Protein 6DGM (pdb70)

B-factor: mean 24.55, std 10.19, range [11.98, 101.47]

CATH classification: 3.40.720.10

Nearest PDB structures (foldseek):
  6dgm-assembly2_B  TM=1.001E+00  e=1.026E-78  Streptococcus pyogenes MGAS5005
  4uop-assembly1_A  TM=6.486E-01  e=4.357E-14  Listeria monocytogenes EGD-e
  2w5s-assembly1_A  TM=6.477E-01  e=1.058E-13  Staphylococcus aureus
  2w5r-assembly1_A  TM=6.459E-01  e=1.697E-13  Staphylococcus aureus
  2w8d-assembly1_A  TM=6.115E-01  e=6.611E-13  Bacillus subtilis

Radius of gyration: 29.69 Å; Cα contacts (8 Å, |Δi|>4): 1576; chains: 2; bounding box: 63×50×94 Å

Secondary structure (DSSP, 8-state):
--SPPPTT-SHHHHHHHHHHHHHHHHHHHTT--B-GGGSEEEEEEETT---GGGSTTEEESS-S-HHHHHHHHHSSEEEEE-S-SS--HHHHHHHHHH---GGGS-TT---HHHHTGGG-SS---GGGGS-GGGEEEEEEEETTGGGHHHHHHHTT-SEEEEEESSSB--SS--EETTEE-HHHHHHHHHHH--TTS--EEEEE--TTSSSP----STT--EEETT--HHHHHHHHHHHHHHHHHHHHHHHHHHHHHTSSS-EEEEEEE-S--TT--GGGGTT-GGGGGEEEEEEEESS-------SEEEGGGHHHHHHHHTTB---HHHHHHHHHHHHTSTTS-TT-HHHHHHHHHHHHHHHHHTTS--GGGG-TTTT--/--SPPPTT-SHHHHHHHHHHHHHHHHHHHTT--B-GGGSEEEEEEETT---GGGSTTEEESS-S-HHHHHHHHHSEEEEEE-S-SS--HHHHHHHHHH---GGGS-TT---HHHHTGGG-SS---GGGGS-GGGEEEEEEEETTGGGHHHHHHHTT-SEEEEEESSSB--SS--EETTEE-HHHHHHHHHHH--TTS--EEEEE--TTSSSP----STT--EEETT--HHHHHHHHHHHHHHHHHHHHHHHHHHHHHTSSS-EEEEEEE-S--TT--GGGGTT-GGGGGEEEEEEEESS-------SEEEGGGHHHHHHHHTTB---HHHHHHHHHHHHSSTTS-SS-HHHHHHHHHHHHHHHHHTTS--GGGG-TTTTS--

Sequence (763 aa):
GAMEKPTNYSQETIASIAQKYQKLAEDINKDRKNNIADQTVIYLLSESLSDPDRVSNVTVSHDVLPNIKAIKNSTTAGLMQSDSYGGGTANMEFQTLTSLPFYNFSSSVSVLYSEVFPKMAKPHTISEFYQGKNRIAMHPASANNFNRKTVYSNLGFSKFLALSGSKDKFKNIENVGLLTSDKTVYNNILSLINPSESQFFSVITMQNHIPWSSDYPEEIVAEGKNFTEEENHNLTSYARLLSFTDKETRAFLEKLTQINKPITVVFYGDHLPGLYPDSAFNKHIENKYLTDYFIWSNGTNEKKNHPLINSSDFTAALFEHTDSKVSPYYALLTEVLNKASVDKSPDSPEVKAIQNDLKNIQYDVTIGKGYLLKHKTFFKIGAMEKPTNYSQETIASIAQKYQKLAEDINKDRKNNIADQTVIYLLSESLSDPDRVSNVTVSHDVLPNIKAIKNSTTAGLMQSDSYGGGTANMEFQTLTSLPFYNFSSSVSVLYSEVFPKMAKPHTISEFYQGKNRIAMHPASANNFNRKTVYSNLGFSKFLALSGSKDKFKNIENVGLLTSDKTVYNNILSLINPSESQFFSVITMQNHIPWSSDYPEEIVAEGKNFTEEENHNLTSYARLLSFTDKETRAFLEKLTQINKPITVVFYGDHLPGLYPDSAFNKHIENKYLTDYFIWSNGTNEKKNHPLINSSDFTAALFEHTDSKVSPYYALLTEVLNKASVDKSPDSPEVKAIQNDLKNIQYDVTIGKGYLLKHKTFFKIS

Foldseek 3Di:
DWFDAPPPFDLVLLVVLLVVLQVLLVVLLVQFDDALQQAAEEEAAEAQFFFCVLQAQKDKLDRLQVLVVVQVVQFAKAKAFAPDFQDDQQQLLVLLFQLADSVRTDPPDDACLVPWLVQFPDGHGPQVSFPQAQEEEEEAAACPVSHNVVNNVVVSHPYHAYVDPGPHHQPPFDADFPGTAVLSVLVSVVVPDDQVGHHYYYYHYDRLRPDFDDCPPVSIFMDGVVDDPQLRVSVSSSSRSSNRVNVSVSVSLVSQLVRPGKYKYKYKHNFHNPRDDCVSRPVVSSSNGIRIIGIDISPRWDHDDQNYFYSSLVVLVNCVGNSHRAASQSSLSVCCSVPAGDVDDVPDPSNVVSVSSSSSVVCLRTVRDVSCVVVPRRHPD/DFFDAPPPFDLVLLVVLLVVLQVLLVVLLVQFDAALQQAAEEEAAEEQFFFCVLLPQKDKLDGLQVLVVVQLVQFAKAKAFAPDAQDDSQVLLVLLFQLADSVRTDPVDDACLVPWQVQFPQRHGPQVSFDQAQEEEEEAAACPVSHNVVVNVVVSHNYYAYVDHGPHHQPPFDADFPGTAVLSVLVSVVVPDDQVGHHYYYYHYDRLRPPFDDCPPVSIFMDGVPDDPQLRVSVSRSSRSSSRVSVSVSVSLVVQLVRPGKYKYKYKHNFHNPRDDCCSNVPVSSSRGIRIIGIDISPRWDHDPQNYFYSSLVVLVNCVGNSHRAASVSSLSVCCSVPAGDVDDPDDPSNVVSVSSSSSVSCLRTVRDVSCVVVVRRHPGD

Structure (mmCIF, N/CA/C/O backbone):
data_6DGM
#
_entry.id   6DGM
#
_cell.length_a   74.650
_cell.length_b   82.970
_cell.length_c   130.360
_cell.angle_alpha   90.000
_cell.angle_beta   90.000
_cell.angle_gamma   90.000
#
_symmetry.space_group_name_H-M   'P 21 21 21'
#
loop_
_entity.id
_entity.type
_entity.pdbx_description
1 polymer 'Phosphoglycerol transferase GacH'
2 non-polymer 'MANGANESE (II) ION'
3 non-polymer SN-GLYCEROL-1-PHOSPHATE
4 non-polymer 'CALCIUM ION'
5 water water
#
loop_
_atom_site.group_PDB
_atom_site.id
_atom_site.type_symbol
_atom_site.label_atom_id
_atom_site.label_alt_id
_atom_site.label_comp_id
_atom_site.label_asym_id
_atom_site.label_entity_id
_atom_site.label_seq_id
_atom_site.pdbx_PDB_ins_code
_atom_site.Cartn_x
_atom_site.Cartn_y
_atom_site.Cartn_z
_atom_site.occupancy
_atom_site.B_iso_or_equiv
_atom_site.auth_seq_id
_atom_site.auth_comp_id
_atom_site.auth_asym_id
_atom_site.auth_atom_id
_atom_site.pdbx_PDB_model_num
ATOM 1 N N . GLY A 1 1 ? -44.843 -13.667 31.263 1.00 31.38 442 GLY A N 1
ATOM 2 C CA . GLY A 1 1 ? -44.129 -13.247 32.460 1.00 29.64 442 GLY A CA 1
ATOM 3 C C . GLY A 1 1 ? -42.907 -14.098 32.756 1.00 26.68 442 GLY A C 1
ATOM 4 O O . GLY A 1 1 ? -42.691 -15.122 32.090 1.00 25.75 442 GLY A O 1
ATOM 7 N N . ALA A 1 2 ? -42.103 -13.685 33.747 1.00 24.21 443 ALA A N 1
ATOM 8 C CA . ALA A 1 2 ? -40.824 -14.349 33.992 1.00 22.89 443 ALA A CA 1
ATOM 9 C C . ALA A 1 2 ? -40.974 -15.675 34.726 1.00 21.54 443 ALA A C 1
ATOM 10 O O . ALA A 1 2 ? -40.055 -16.504 34.683 1.00 20.73 443 ALA A O 1
ATOM 17 N N . MET A 1 3 ? -42.103 -15.893 35.396 1.00 21.35 444 MET A N 1
ATOM 18 C CA . MET A 1 3 ? -42.297 -17.127 36.134 1.00 19.95 444 MET A CA 1
ATOM 19 C C . MET A 1 3 ? -43.785 -17.346 36.345 1.00 20.38 444 MET A C 1
ATOM 20 O O . MET A 1 3 ? -44.524 -16.390 36.576 1.00 21.72 444 MET A O 1
ATOM 34 N N . GLU A 1 4 ? -44.210 -18.601 36.233 1.00 20.56 445 GLU A N 1
ATOM 35 C CA . GLU A 1 4 ? -45.580 -18.971 36.558 1.00 23.51 445 GLU A CA 1
ATOM 36 C C . GLU A 1 4 ? -45.814 -18.874 38.058 1.00 22.65 445 GLU A C 1
ATOM 37 O O . GLU A 1 4 ? -44.980 -19.301 38.861 1.00 22.83 445 GLU A O 1
ATOM 49 N N . LYS A 1 5 ? -46.961 -18.311 38.433 1.00 21.71 446 LYS A N 1
ATOM 50 C CA . LYS A 1 5 ? -47.332 -18.220 39.844 1.00 21.95 446 LYS A CA 1
ATOM 51 C C . LYS A 1 5 ? -47.774 -19.598 40.316 1.00 22.60 446 LYS A C 1
ATOM 52 O O . LYS A 1 5 ? -48.698 -20.167 39.725 1.00 23.69 446 LYS A O 1
ATOM 71 N N . PRO A 1 6 ? -47.170 -20.166 41.363 1.00 23.31 447 PRO A N 1
ATOM 72 C CA . PRO A 1 6 ? -47.674 -21.439 41.887 1.00 23.57 447 PRO A CA 1
ATOM 73 C C . PRO A 1 6 ? -49.144 -21.320 42.275 1.00 24.07 447 PRO A C 1
ATOM 74 O O . PRO A 1 6 ? -49.597 -20.289 42.784 1.00 25.43 447 PRO A O 1
ATOM 85 N N . THR A 1 7 ? -49.895 -22.393 42.032 1.00 23.39 448 THR A N 1
ATOM 86 C CA . THR A 1 7 ? -51.328 -22.337 42.271 1.00 28.37 448 THR A CA 1
ATOM 87 C C . THR A 1 7 ? -51.654 -22.109 43.743 1.00 28.26 448 THR A C 1
ATOM 88 O O . THR A 1 7 ? -52.711 -21.559 44.057 1.00 30.74 448 THR A O 1
ATOM 99 N N . ASN A 1 8 ? -50.760 -22.496 44.653 1.00 27.50 449 ASN A N 1
ATOM 100 C CA . ASN A 1 8 ? -50.988 -22.320 46.082 1.00 28.49 449 ASN A CA 1
ATOM 101 C C . ASN A 1 8 ? -50.225 -21.133 46.668 1.00 27.06 449 ASN A C 1
ATOM 102 O O . ASN A 1 8 ? -50.133 -21.011 47.895 1.00 27.57 449 ASN A O 1
ATOM 113 N N . TYR A 1 9 ? -49.699 -20.247 45.826 1.00 26.26 450 TYR A N 1
ATOM 114 C CA . TYR A 1 9 ? -49.008 -19.067 46.326 1.00 24.91 450 TYR A CA 1
ATOM 115 C C . TYR A 1 9 ? -49.962 -18.158 47.085 1.00 25.76 450 TYR A C 1
ATOM 116 O O . TYR A 1 9 ? -51.045 -17.815 46.603 1.00 26.34 450 TYR A O 1
ATOM 134 N N . SER A 1 10 ? -49.528 -17.742 48.274 1.00 25.78 451 SER A N 1
ATOM 135 C CA . SER A 1 10 ? -50.328 -16.939 49.178 1.00 28.09 451 SER A CA 1
ATOM 136 C C . SER A 1 10 ? -49.458 -16.622 50.379 1.00 27.20 451 SER A C 1
ATOM 137 O O . SER A 1 10 ? -48.420 -17.261 50.606 1.00 26.03 451 SER A O 1
ATOM 145 N N . GLN A 1 11 ? -49.902 -15.627 51.152 1.00 28.32 452 GLN A N 1
ATOM 146 C CA . GLN A 1 11 ? -49.224 -15.289 52.399 1.00 29.09 452 GLN A CA 1
ATOM 147 C C . GLN A 1 11 ? -49.167 -16.493 53.334 1.00 29.52 452 GLN A C 1
ATOM 148 O O . GLN A 1 11 ? -48.133 -16.748 53.965 1.00 30.09 452 GLN A O 1
ATOM 162 N N . GLU A 1 12 ? -50.267 -17.255 53.428 1.00 28.80 453 GLU A N 1
ATOM 163 C CA . GLU A 1 12 ? -50.303 -18.397 54.338 1.00 30.67 453 GLU A CA 1
ATOM 164 C C . GLU A 1 12 ? -49.354 -19.499 53.884 1.00 28.89 453 GLU A C 1
ATOM 165 O O . GLU A 1 12 ? -48.679 -20.130 54.708 1.00 29.73 453 GLU A O 1
ATOM 177 N N . THR A 1 13 ? -49.276 -19.749 52.580 1.00 27.00 454 THR A N 1
ATOM 178 C CA . THR A 1 13 ? -48.332 -20.752 52.100 1.00 26.63 454 THR A CA 1
ATOM 179 C C . THR A 1 13 ? -46.890 -20.350 52.390 1.00 25.79 454 THR A C 1
ATOM 180 O O . THR A 1 13 ? -46.082 -21.182 52.818 1.00 26.64 454 THR A O 1
ATOM 191 N N . ILE A 1 14 ? -46.542 -19.089 52.149 1.00 25.13 455 ILE A N 1
ATOM 192 C CA . ILE A 1 14 ? -45.185 -18.630 52.449 1.00 23.80 455 ILE A CA 1
ATOM 193 C C . ILE A 1 14 ? -44.901 -18.760 53.943 1.00 25.04 455 ILE A C 1
ATOM 194 O O . ILE A 1 14 ? -43.809 -19.175 54.344 1.00 25.50 455 ILE A O 1
ATOM 210 N N . ALA A 1 15 ? -45.884 -18.437 54.791 1.00 26.17 456 ALA A N 1
ATOM 211 C CA . ALA A 1 15 ? -45.688 -18.598 56.231 1.00 28.38 456 ALA A CA 1
ATOM 212 C C . ALA A 1 15 ? -45.417 -20.058 56.589 1.00 28.84 456 ALA A C 1
ATOM 213 O O . ALA A 1 15 ? -44.539 -20.351 57.412 1.00 28.78 456 ALA A O 1
ATOM 220 N N . SER A 1 16 ? -46.159 -20.992 55.981 1.00 29.82 457 SER A N 1
ATOM 221 C CA . SER A 1 16 ? -45.956 -22.407 56.281 1.00 30.14 457 SER A CA 1
ATOM 222 C C . SER A 1 16 ? -44.563 -22.858 55.866 1.00 28.08 457 SER A C 1
ATOM 223 O O . SER A 1 16 ? -43.904 -23.625 56.584 1.00 28.85 457 SER A O 1
ATOM 231 N N . ILE A 1 17 ? -44.104 -22.397 54.701 1.00 25.66 458 ILE A N 1
ATOM 232 C CA . ILE A 1 17 ? -42.775 -22.757 54.219 1.00 24.97 458 ILE A CA 1
ATOM 233 C C . ILE A 1 17 ? -41.718 -22.185 55.142 1.00 25.59 458 ILE A C 1
ATOM 234 O O . ILE A 1 17 ? -40.758 -22.872 55.514 1.00 26.45 458 ILE A O 1
ATOM 250 N N . ALA A 1 18 ? -41.885 -20.925 55.543 1.00 26.57 459 ALA A N 1
ATOM 251 C CA . ALA A 1 18 ? -40.893 -20.292 56.402 1.00 27.06 459 ALA A CA 1
ATOM 252 C C . ALA A 1 18 ? -40.783 -21.014 57.740 1.00 28.12 459 ALA A C 1
ATOM 253 O O . ALA A 1 18 ? -39.675 -21.227 58.244 1.00 29.35 459 ALA A O 1
ATOM 260 N N . GLN A 1 19 ? -41.917 -21.400 58.336 1.00 27.72 460 GLN A N 1
ATOM 261 C CA . GLN A 1 19 ? -41.861 -22.097 59.620 1.00 30.84 460 GLN A CA 1
ATOM 262 C C . GLN A 1 19 ? -41.253 -23.486 59.451 1.00 30.19 460 GLN A C 1
ATOM 263 O O . GLN A 1 19 ? -40.458 -23.932 60.282 1.00 31.51 460 GLN A O 1
ATOM 277 N N . LYS A 1 20 ? -41.598 -24.172 58.363 1.00 29.50 461 LYS A N 1
ATOM 278 C CA . LYS A 1 20 ? -41.062 -25.507 58.110 1.00 31.36 461 LYS A CA 1
ATOM 279 C C . LYS A 1 20 ? -39.539 -25.490 57.995 1.00 27.88 461 LYS A C 1
ATOM 280 O O . LYS A 1 20 ? -38.848 -26.325 58.591 1.00 28.73 461 LYS A O 1
ATOM 299 N N . TYR A 1 21 ? -38.988 -24.546 57.239 1.00 25.67 462 TYR A N 1
ATOM 300 C CA . TYR A 1 21 ? -37.533 -24.527 57.042 1.00 25.95 462 TYR A CA 1
ATOM 301 C C . TYR A 1 21 ? -36.801 -23.844 58.184 1.00 26.86 462 TYR A C 1
ATOM 302 O O . TYR A 1 21 ? -35.598 -24.080 58.358 1.00 27.88 462 TYR A O 1
ATOM 320 N N . GLN A 1 22 ? -37.499 -23.062 59.008 1.00 27.67 463 GLN A N 1
ATOM 321 C CA . GLN A 1 22 ? -36.891 -22.588 60.242 1.00 28.64 463 GLN A CA 1
ATOM 322 C C . GLN A 1 22 ? -36.542 -23.771 61.137 1.00 30.07 463 GLN A C 1
ATOM 323 O O . GLN A 1 22 ? -35.436 -23.855 61.685 1.00 31.24 463 GLN A O 1
ATOM 337 N N . LYS A 1 23 ? -37.480 -24.712 61.285 1.00 30.95 464 LYS A N 1
ATOM 338 C CA . LYS A 1 23 ? -37.216 -25.865 62.133 1.00 32.68 464 LYS A CA 1
ATOM 339 C C . LYS A 1 23 ? -36.165 -26.777 61.506 1.00 30.43 464 LYS A C 1
ATOM 340 O O . LYS A 1 23 ? -35.305 -27.318 62.214 1.00 31.97 464 LYS A O 1
ATOM 359 N N . LEU A 1 24 ? -36.217 -26.962 60.182 1.00 28.89 465 LEU A N 1
ATOM 360 C CA . LEU A 1 24 ? -35.237 -27.838 59.549 1.00 28.25 465 LEU A CA 1
ATOM 361 C C . LEU A 1 24 ? -33.832 -27.254 59.673 1.00 28.46 465 LEU A C 1
ATOM 362 O O . LEU A 1 24 ? -32.874 -27.985 59.937 1.00 30.16 465 LEU A O 1
ATOM 378 N N . ALA A 1 25 ? -33.698 -25.936 59.531 1.00 26.66 466 ALA A N 1
ATOM 379 C CA . ALA A 1 25 ? -32.398 -25.305 59.728 1.00 26.52 466 ALA A CA 1
ATOM 380 C C . ALA A 1 25 ? -31.862 -25.562 61.133 1.00 28.75 466 ALA A C 1
ATOM 381 O O . ALA A 1 25 ? -30.670 -25.847 61.315 1.00 29.39 466 ALA A O 1
ATOM 388 N N . GLU A 1 26 ? -32.726 -25.453 62.146 1.00 28.84 467 GLU A N 1
ATOM 389 C CA . GLU A 1 26 ? -32.310 -25.770 63.507 1.00 32.54 467 GLU A CA 1
ATOM 390 C C . GLU A 1 26 ? -31.867 -27.223 63.615 1.00 31.87 467 GLU A C 1
ATOM 391 O O . GLU A 1 26 ? -30.846 -27.520 64.240 1.00 32.75 467 GLU A O 1
ATOM 403 N N . ASP A 1 27 ? -32.607 -28.144 62.997 1.00 31.82 468 ASP A N 1
ATOM 404 C CA . ASP A 1 27 ? -32.225 -29.550 63.058 1.00 33.04 468 ASP A CA 1
ATOM 405 C C . ASP A 1 27 ? -30.884 -29.779 62.370 1.00 30.58 468 ASP A C 1
ATOM 406 O O . ASP A 1 27 ? -30.002 -30.460 62.907 1.00 31.76 468 ASP A O 1
ATOM 415 N N . ILE A 1 28 ? -30.702 -29.199 61.181 1.00 28.71 469 ILE A N 1
ATOM 416 C CA . ILE A 1 28 ? -29.443 -29.369 60.460 1.00 28.84 469 ILE A CA 1
ATOM 417 C C . ILE A 1 28 ? -28.285 -28.785 61.255 1.00 29.17 469 ILE A C 1
ATOM 418 O O . ILE A 1 28 ? -27.206 -29.382 61.342 1.00 29.68 469 ILE A O 1
ATOM 434 N N . ASN A 1 29 ? -28.473 -27.590 61.814 1.00 29.49 470 ASN A N 1
ATOM 435 C CA . ASN A 1 29 ? -27.363 -26.887 62.450 1.00 30.82 470 ASN A CA 1
ATOM 436 C C . ASN A 1 29 ? -26.865 -27.572 63.713 1.00 34.38 470 ASN A C 1
ATOM 437 O O . ASN A 1 29 ? -25.733 -27.309 64.126 1.00 36.55 470 ASN A O 1
ATOM 448 N N . LYS A 1 30 ? -27.657 -28.462 64.319 1.00 36.20 471 LYS A N 1
ATOM 449 C CA . LYS A 1 30 ? -27.150 -29.256 65.430 1.00 37.60 471 LYS A CA 1
ATOM 450 C C . LYS A 1 30 ? -25.927 -30.075 65.042 1.00 36.71 471 LYS A C 1
ATOM 451 O O . LYS A 1 30 ? -25.123 -30.416 65.920 1.00 38.74 471 LYS A O 1
ATOM 470 N N . ASP A 1 31 ? -25.763 -30.385 63.749 1.00 35.06 472 ASP A N 1
ATOM 471 C CA . ASP A 1 31 ? -24.641 -31.187 63.272 1.00 36.29 472 ASP A CA 1
ATOM 472 C C . ASP A 1 31 ? -23.754 -30.430 62.288 1.00 37.46 472 ASP A C 1
ATOM 473 O O . ASP A 1 31 ? -23.008 -31.054 61.531 1.00 39.28 472 ASP A O 1
ATOM 482 N N . ARG A 1 32 ? -23.827 -29.105 62.269 1.00 35.93 473 ARG A N 1
ATOM 483 C CA . ARG A 1 32 ? -22.946 -28.282 61.448 1.00 32.59 473 ARG A CA 1
ATOM 484 C C . ARG A 1 32 ? -22.080 -27.468 62.401 1.00 33.06 473 ARG A C 1
ATOM 485 O O . ARG A 1 32 ? -22.607 -26.665 63.177 1.00 34.18 473 ARG A O 1
ATOM 506 N N . LYS A 1 33 ? -20.761 -27.671 62.343 1.00 34.80 474 LYS A N 1
ATOM 507 C CA . LYS A 1 33 ? -19.872 -27.044 63.317 1.00 38.23 474 LYS A CA 1
ATOM 508 C C . LYS A 1 33 ? -19.393 -25.653 62.910 1.00 34.26 474 LYS A C 1
ATOM 509 O O . LYS A 1 33 ? -19.028 -24.854 63.781 1.00 35.03 474 LYS A O 1
ATOM 528 N N . ASN A 1 34 ? -19.365 -25.349 61.620 1.00 28.64 475 ASN A N 1
ATOM 529 C CA . ASN A 1 34 ? -18.629 -24.203 61.103 1.00 27.98 475 ASN A CA 1
ATOM 530 C C . ASN A 1 34 ? -19.570 -23.084 60.676 1.00 28.21 475 ASN A C 1
ATOM 531 O O . ASN A 1 34 ? -20.787 -23.263 60.568 1.00 29.28 475 ASN A O 1
ATOM 542 N N . ASN A 1 35 ? -18.971 -21.916 60.446 1.00 28.23 476 ASN A N 1
ATOM 543 C CA . ASN A 1 35 ? -19.664 -20.726 59.974 1.00 26.66 476 ASN A CA 1
ATOM 544 C C . ASN A 1 35 ? -19.166 -20.390 58.579 1.00 23.52 476 ASN A C 1
ATOM 545 O O . ASN A 1 35 ? -17.955 -20.310 58.353 1.00 22.46 476 ASN A O 1
ATOM 556 N N . ILE A 1 36 ? -20.097 -20.158 57.651 1.00 22.86 477 ILE A N 1
ATOM 557 C CA . ILE A 1 36 ? -19.715 -19.877 56.269 1.00 23.59 477 ILE A CA 1
ATOM 558 C C . ILE A 1 36 ? -18.825 -18.639 56.195 1.00 24.88 477 ILE A C 1
ATOM 559 O O . ILE A 1 36 ? -17.860 -18.599 55.423 1.00 24.53 477 ILE A O 1
ATOM 575 N N . ALA A 1 37 ? -19.104 -17.636 57.033 1.00 27.79 478 ALA A N 1
ATOM 576 C CA . ALA A 1 37 ? -18.351 -16.389 57.036 1.00 31.19 478 ALA A CA 1
ATOM 577 C C . ALA A 1 37 ? -16.935 -16.542 57.581 1.00 29.05 478 ALA A C 1
ATOM 578 O O . ALA A 1 37 ? -16.167 -15.576 57.525 1.00 28.37 478 ALA A O 1
ATOM 585 N N . ASP A 1 38 ? -16.570 -17.717 58.093 1.00 26.12 479 ASP A N 1
ATOM 586 C CA . ASP A 1 38 ? -15.193 -18.008 58.474 1.00 25.44 479 ASP A CA 1
ATOM 587 C C . ASP A 1 38 ? -14.378 -18.589 57.324 1.00 25.63 479 ASP A C 1
ATOM 588 O O . ASP A 1 38 ? -13.181 -18.825 57.484 1.00 28.45 479 ASP A O 1
ATOM 597 N N . GLN A 1 39 ? -15.002 -18.845 56.184 1.00 24.18 480 GLN A N 1
ATOM 598 C CA . GLN A 1 39 ? -14.347 -19.429 55.031 1.00 25.81 480 GLN A CA 1
ATOM 599 C C . GLN A 1 39 ? -14.231 -18.362 53.949 1.00 22.55 480 GLN A C 1
ATOM 600 O O . GLN A 1 39 ? -15.189 -17.623 53.686 1.00 22.88 480 GLN A O 1
ATOM 614 N N . THR A 1 40 ? -13.086 -18.315 53.284 1.00 20.28 481 THR A N 1
ATOM 615 C CA . THR A 1 40 ? -12.985 -17.614 52.009 1.00 17.90 481 THR A CA 1
ATOM 616 C C . THR A 1 40 ? -13.419 -18.571 50.909 1.00 17.55 481 THR A C 1
ATOM 617 O O . THR A 1 40 ? -13.033 -19.741 50.897 1.00 18.60 481 THR A O 1
ATOM 628 N N . VAL A 1 41 ? -14.275 -18.087 50.031 1.00 15.58 482 VAL A N 1
ATOM 629 C CA . VAL A 1 41 ? -14.958 -18.918 49.051 1.00 16.03 482 VAL A CA 1
ATOM 630 C C . VAL A 1 41 ? -14.733 -18.319 47.673 1.00 15.98 482 VAL A C 1
ATOM 631 O O . VAL A 1 41 ? -14.878 -17.101 47.488 1.00 15.65 482 VAL A O 1
ATOM 644 N N . ILE A 1 42 ? -14.357 -19.173 46.724 1.00 16.19 483 ILE A N 1
ATOM 645 C CA . ILE A 1 42 ? -14.095 -18.789 45.341 1.00 15.21 483 ILE A CA 1
ATOM 646 C C . ILE A 1 42 ? -15.030 -19.593 44.446 1.00 15.28 483 ILE A C 1
ATOM 647 O O . ILE A 1 42 ? -14.951 -20.825 44.422 1.00 15.85 483 ILE A O 1
ATOM 663 N N . TYR A 1 43 ? -15.919 -18.912 43.733 1.00 14.76 484 TYR A N 1
ATOM 664 C CA . TYR A 1 43 ? -16.749 -19.545 42.713 1.00 14.61 484 TYR A CA 1
ATOM 665 C C . TYR A 1 43 ? -16.037 -19.334 41.387 1.00 14.83 484 TYR A C 1
ATOM 666 O O . TYR A 1 43 ? -15.855 -18.193 40.959 1.00 15.29 484 TYR A O 1
ATOM 684 N N . LEU A 1 44 ? -15.596 -20.420 40.770 1.00 14.61 485 LEU A N 1
ATOM 685 C CA . LEU A 1 44 ? -14.700 -20.374 39.611 1.00 15.05 485 LEU A CA 1
ATOM 686 C C . LEU A 1 44 ? -15.447 -21.010 38.447 1.00 14.45 485 LEU A C 1
ATOM 687 O O . LEU A 1 44 ? -15.496 -22.237 38.322 1.00 14.66 485 LEU A O 1
ATOM 703 N N . LEU A 1 45 ? -16.072 -20.172 37.625 1.00 13.71 486 LEU A N 1
ATOM 704 C CA . LEU A 1 45 ? -16.718 -20.602 36.390 1.00 13.77 486 LEU A CA 1
ATOM 705 C C . LEU A 1 45 ? -15.618 -20.722 35.348 1.00 12.92 486 LEU A C 1
ATOM 706 O O . LEU A 1 45 ? -15.030 -19.718 34.943 1.00 13.09 486 LEU A O 1
ATOM 722 N N . SER A 1 46 ? -15.329 -21.949 34.939 1.00 12.49 487 SER A N 1
ATOM 723 C CA . SER A 1 46 ? -14.264 -22.257 33.988 1.00 13.96 487 SER A CA 1
ATOM 724 C C . SER A 1 46 ? -14.926 -22.387 32.615 1.00 13.98 487 SER A C 1
ATOM 725 O O . SER A 1 46 ? -15.547 -23.409 32.299 1.00 14.31 487 SER A O 1
ATOM 733 N N . GLU A 1 47 ? -14.826 -21.326 31.823 1.00 14.30 488 GLU A N 1
ATOM 734 C CA . GLU A 1 47 ? -15.556 -21.202 30.572 1.00 14.28 488 GLU A CA 1
ATOM 735 C C . GLU A 1 47 ? -15.376 -22.421 29.689 1.00 13.94 488 GLU A C 1
ATOM 736 O O . GLU A 1 47 ? -14.259 -22.802 29.349 1.00 14.23 488 GLU A O 1
ATOM 748 N N . SER A 1 48 ? -16.493 -23.014 29.314 1.00 13.93 489 SER A N 1
ATOM 749 C CA . SER A 1 48 ? -16.562 -24.100 28.347 1.00 15.38 489 SER A CA 1
ATOM 750 C C . SER A 1 48 ? -15.809 -25.354 28.768 1.00 16.35 489 SER A C 1
ATOM 751 O O . SER A 1 48 ? -15.528 -26.202 27.919 1.00 17.42 489 SER A O 1
ATOM 759 N N . LEU A 1 49 ? -15.501 -25.539 30.047 1.00 15.36 490 LEU A N 1
ATOM 760 C CA . LEU A 1 49 ? -14.724 -26.702 30.459 1.00 16.46 490 LEU A CA 1
ATOM 761 C C . LEU A 1 49 ? -15.587 -27.953 30.634 1.00 16.40 490 LEU A C 1
ATOM 762 O O . LEU A 1 49 ? -16.495 -27.999 31.467 1.00 16.95 490 LEU A O 1
ATOM 778 N N . SER A 1 50 ? -15.240 -29.008 29.908 1.00 16.25 491 SER A N 1
ATOM 779 C CA . SER A 1 50 ? -15.958 -30.265 30.045 1.00 16.38 491 SER A CA 1
ATOM 780 C C . SER A 1 50 ? -15.121 -31.366 29.409 1.00 16.22 491 SER A C 1
ATOM 781 O O . SER A 1 50 ? -14.645 -31.221 28.275 1.00 16.61 491 SER A O 1
ATOM 789 N N . ASP A 1 51 ? -14.961 -32.466 30.131 1.00 17.27 492 ASP A N 1
ATOM 790 C CA . ASP A 1 51 ? -14.073 -33.531 29.706 1.00 19.27 492 ASP A CA 1
ATOM 791 C C . ASP A 1 51 ? -14.543 -34.104 28.383 1.00 20.19 492 ASP A C 1
ATOM 792 O O . ASP A 1 51 ? -15.635 -34.670 28.322 1.00 21.45 492 ASP A O 1
ATOM 801 N N . PRO A 1 52 ? -13.755 -34.002 27.312 1.00 21.41 493 PRO A N 1
ATOM 802 C CA . PRO A 1 52 ? -14.191 -34.597 26.038 1.00 22.91 493 PRO A CA 1
ATOM 803 C C . PRO A 1 52 ? -14.332 -36.111 26.077 1.00 23.99 493 PRO A C 1
ATOM 804 O O . PRO A 1 52 ? -15.013 -36.683 25.213 1.00 24.31 493 PRO A O 1
ATOM 815 N N . ASP A 1 53 ? -13.728 -36.778 27.063 1.00 25.57 494 ASP A N 1
ATOM 816 C CA . ASP A 1 53 ? -13.829 -38.226 27.168 1.00 30.56 494 ASP A CA 1
ATOM 817 C C . ASP A 1 53 ? -15.260 -38.700 27.386 1.00 27.71 494 ASP A C 1
ATOM 818 O O . ASP A 1 53 ? -15.555 -39.871 27.122 1.00 28.68 494 ASP A O 1
ATOM 827 N N . ARG A 1 54 ? -16.160 -37.830 27.852 1.00 26.51 495 ARG A N 1
ATOM 828 C CA . ARG A 1 54 ? -17.551 -38.221 28.032 1.00 27.05 495 ARG A CA 1
ATOM 829 C C . ARG A 1 54 ? -18.355 -38.154 26.740 1.00 26.65 495 ARG A C 1
ATOM 830 O O . ARG A 1 54 ? -19.500 -38.617 26.709 1.00 26.51 495 ARG A O 1
ATOM 851 N N . VAL A 1 55 ? -17.814 -37.544 25.694 1.00 25.53 496 VAL A N 1
ATOM 852 C CA . VAL A 1 55 ? -18.493 -37.496 24.405 1.00 24.32 496 VAL A CA 1
ATOM 853 C C . VAL A 1 55 ? -18.212 -38.801 23.676 1.00 23.77 496 VAL A C 1
ATOM 854 O O . VAL A 1 55 ? -17.064 -39.087 23.316 1.00 24.16 496 VAL A O 1
ATOM 867 N N . SER A 1 56 ? -19.274 -39.583 23.436 1.00 24.40 497 SER A N 1
ATOM 868 C CA . SER A 1 56 ? -19.131 -40.994 23.087 1.00 27.19 497 SER A CA 1
ATOM 869 C C . SER A 1 56 ? -18.236 -41.208 21.871 1.00 27.20 497 SER A C 1
ATOM 870 O O . SER A 1 56 ? -17.398 -42.120 21.856 1.00 28.43 497 SER A O 1
ATOM 878 N N . ASN A 1 57 ? -18.437 -40.430 20.813 1.00 26.58 498 ASN A N 1
ATOM 879 C CA . ASN A 1 57 ? -17.780 -40.726 19.546 1.00 30.10 498 ASN A CA 1
ATOM 880 C C . ASN A 1 57 ? -16.461 -39.994 19.364 1.00 29.17 498 ASN A C 1
ATOM 881 O O . ASN A 1 57 ? -15.935 -39.964 18.245 1.00 31.23 498 ASN A O 1
ATOM 892 N N . VAL A 1 58 ? -15.903 -39.453 20.433 1.00 23.92 499 VAL A N 1
ATOM 893 C CA . VAL A 1 58 ? -14.662 -38.679 20.397 1.00 24.99 499 VAL A CA 1
ATOM 894 C C . VAL A 1 58 ? -13.519 -39.546 20.891 1.00 24.51 499 VAL A C 1
ATOM 895 O O . VAL A 1 58 ? -13.683 -40.339 21.830 1.00 24.14 499 VAL A O 1
ATOM 908 N N . THR A 1 59 ? -12.348 -39.373 20.283 1.00 25.92 500 THR A N 1
ATOM 909 C CA . THR A 1 59 ? -11.114 -39.986 20.750 1.00 29.71 500 THR A CA 1
ATOM 910 C C . THR A 1 59 ? -10.064 -38.890 20.882 1.00 27.12 500 THR A C 1
ATOM 911 O O . THR A 1 59 ? -9.894 -38.081 19.965 1.00 27.31 500 THR A O 1
ATOM 922 N N . VAL A 1 60 ? -9.377 -38.859 22.019 1.00 26.35 501 VAL A N 1
ATOM 923 C CA . VAL A 1 60 ? -8.291 -37.917 22.272 1.00 25.75 501 VAL A CA 1
ATOM 924 C C . VAL A 1 60 ? -7.031 -38.732 22.511 1.00 25.29 501 VAL A C 1
ATOM 925 O O . VAL A 1 60 ? -7.080 -39.772 23.176 1.00 27.44 501 VAL A O 1
ATOM 938 N N . SER A 1 61 ? -5.908 -38.278 21.946 1.00 24.43 502 SER A N 1
ATOM 939 C CA . SER A 1 61 ? -4.672 -39.050 22.021 1.00 26.34 502 SER A CA 1
ATOM 940 C C . SER A 1 61 ? -4.125 -39.127 23.442 1.00 28.53 502 SER A C 1
ATOM 941 O O . SER A 1 61 ? -3.392 -40.067 23.772 1.00 29.39 502 SER A O 1
ATOM 949 N N . HIS A 1 62 ? -4.444 -38.140 24.277 1.00 29.30 503 HIS A N 1
ATOM 950 C CA . HIS A 1 62 ? -3.963 -38.085 25.643 1.00 30.35 503 HIS A CA 1
ATOM 951 C C . HIS A 1 62 ? -5.087 -37.588 26.535 1.00 29.01 503 HIS A C 1
ATOM 952 O O . HIS A 1 62 ? -5.994 -36.887 26.090 1.00 27.00 503 HIS A O 1
ATOM 966 N N . ASP A 1 63 ? -5.012 -37.950 27.807 1.00 29.51 504 ASP A N 1
ATOM 967 C CA . ASP A 1 63 ? -5.894 -37.362 28.803 1.00 27.67 504 ASP A CA 1
ATOM 968 C C . ASP A 1 63 ? -5.498 -35.904 28.974 1.00 25.66 504 ASP A C 1
ATOM 969 O O . ASP A 1 63 ? -4.329 -35.604 29.247 1.00 26.95 504 ASP A O 1
ATOM 978 N N . VAL A 1 64 ? -6.455 -34.990 28.787 1.00 23.21 505 VAL A N 1
ATOM 979 C CA . VAL A 1 64 ? -6.162 -33.561 28.886 1.00 23.63 505 VAL A CA 1
ATOM 980 C C . VAL A 1 64 ? -6.672 -32.951 30.179 1.00 22.03 505 VAL A C 1
ATOM 981 O O . VAL A 1 64 ? -6.463 -31.756 30.413 1.00 22.26 505 VAL A O 1
ATOM 994 N N . LEU A 1 65 ? -7.338 -33.734 31.021 1.00 20.65 506 LEU A N 1
ATOM 995 C CA . LEU A 1 65 ? -7.744 -33.265 32.340 1.00 19.20 506 LEU A CA 1
ATOM 996 C C . LEU A 1 65 ? -7.229 -34.200 33.431 1.00 19.47 506 LEU A C 1
ATOM 997 O O . LEU A 1 65 ? -7.969 -34.508 34.372 1.00 20.62 506 LEU A O 1
ATOM 1013 N N . PRO A 1 66 ? -5.976 -34.676 33.370 1.00 20.32 507 PRO A N 1
ATOM 1014 C CA . PRO A 1 66 ? -5.544 -35.629 34.413 1.00 21.07 507 PRO A CA 1
ATOM 1015 C C . PRO A 1 66 ? -5.513 -35.038 35.810 1.00 21.27 507 PRO A C 1
ATOM 1016 O O . PRO A 1 66 ? -5.924 -35.712 36.765 1.00 22.53 507 PRO A O 1
ATOM 1027 N N . ASN A 1 67 ? -5.070 -33.785 35.959 1.00 21.26 508 ASN A N 1
ATOM 1028 C CA . ASN A 1 67 ? -5.022 -33.186 37.289 1.00 21.79 508 ASN A CA 1
ATOM 1029 C C . ASN A 1 67 ? -6.421 -32.895 37.815 1.00 21.11 508 ASN A C 1
ATOM 1030 O O . ASN A 1 67 ? -6.700 -33.091 39.001 1.00 21.54 508 ASN A O 1
ATOM 1041 N N . ILE A 1 68 ? -7.315 -32.425 36.952 1.00 19.66 509 ILE A N 1
ATOM 1042 C CA . ILE A 1 68 ? -8.670 -32.143 37.411 1.00 19.59 509 ILE A CA 1
ATOM 1043 C C . ILE A 1 68 ? -9.397 -33.433 37.747 1.00 19.77 509 ILE A C 1
ATOM 1044 O O . ILE A 1 68 ? -10.155 -33.492 38.728 1.00 19.69 509 ILE A O 1
ATOM 1060 N N . LYS A 1 69 ? -9.126 -34.512 37.013 1.00 19.62 510 LYS A N 1
ATOM 1061 C CA . LYS A 1 69 ? -9.742 -35.783 37.368 1.00 21.53 510 LYS A CA 1
ATOM 1062 C C . LYS A 1 69 ? -9.249 -36.265 38.723 1.00 22.48 510 LYS A C 1
ATOM 1063 O O . LYS A 1 69 ? -10.028 -36.809 39.516 1.00 22.90 510 LYS A O 1
ATOM 1082 N N . ALA A 1 70 ? -7.966 -36.050 39.014 1.00 22.33 511 ALA A N 1
ATOM 1083 C CA . ALA A 1 70 ? -7.428 -36.438 40.308 1.00 23.18 511 ALA A CA 1
ATOM 1084 C C . ALA A 1 70 ? -8.035 -35.597 41.424 1.00 22.03 511 ALA A C 1
ATOM 1085 O O . ALA A 1 70 ? -8.289 -36.102 42.524 1.00 23.22 511 ALA A O 1
ATOM 1092 N N . ILE A 1 71 ? -8.239 -34.308 41.171 1.00 20.81 512 ILE A N 1
ATOM 1093 C CA . ILE A 1 71 ? -8.910 -33.462 42.152 1.00 21.55 512 ILE A CA 1
ATOM 1094 C C . ILE A 1 71 ? -10.320 -33.979 42.411 1.00 21.96 512 ILE A C 1
ATOM 1095 O O . ILE A 1 71 ? -10.745 -34.130 43.564 1.00 21.53 512 ILE A O 1
ATOM 1111 N N . LYS A 1 72 ? -11.063 -34.286 41.340 1.00 22.74 513 LYS A N 1
ATOM 1112 C CA . LYS A 1 72 ? -12.429 -34.778 41.499 1.00 22.37 513 LYS A CA 1
ATOM 1113 C C . LYS A 1 72 ? -12.462 -36.054 42.340 1.00 22.82 513 LYS A C 1
ATOM 1114 O O . LYS A 1 72 ? -13.379 -36.260 43.144 1.00 22.88 513 LYS A O 1
ATOM 1133 N N . ASN A 1 73 ? -11.464 -36.922 42.173 1.00 22.61 514 ASN A N 1
ATOM 1134 C CA . ASN A 1 73 ? -11.435 -38.156 42.938 1.00 25.88 514 ASN A CA 1
ATOM 1135 C C . ASN A 1 73 ? -11.185 -37.913 44.424 1.00 28.46 514 ASN A C 1
ATOM 1136 O O . ASN A 1 73 ? -11.496 -38.791 45.234 1.00 31.57 514 ASN A O 1
ATOM 1147 N N . SER A 1 74 ? -10.653 -36.738 44.792 1.00 27.24 515 SER A N 1
ATOM 1148 C CA . SER A 1 74 ? -10.185 -36.460 46.144 1.00 29.00 515 SER A CA 1
ATOM 1149 C C . SER A 1 74 ? -11.178 -35.673 46.983 1.00 24.99 515 SER A C 1
ATOM 1150 O O . SER A 1 74 ? -10.946 -35.483 48.181 1.00 25.82 515 SER A O 1
ATOM 1158 N N . THR A 1 75 ? -12.260 -35.197 46.393 1.00 21.99 516 THR A N 1
ATOM 1159 C CA . THR A 1 75 ? -13.136 -34.274 47.093 1.00 21.72 516 THR A CA 1
ATOM 1160 C C . THR A 1 75 ? -14.522 -34.382 46.479 1.00 22.33 516 THR A C 1
ATOM 1161 O O . THR A 1 75 ? -14.722 -35.062 45.471 1.00 23.52 516 THR A O 1
ATOM 1172 N N . THR A 1 76 ? -15.471 -33.698 47.097 1.00 22.47 517 THR A N 1
ATOM 1173 C CA . THR A 1 76 ? -16.824 -33.644 46.555 1.00 21.74 517 THR A CA 1
ATOM 1174 C C . THR A 1 76 ? -16.781 -33.155 45.120 1.00 20.33 517 THR A C 1
ATOM 1175 O O . THR A 1 76 ? -16.229 -32.093 44.831 1.00 19.45 517 THR A O 1
ATOM 1186 N N . ALA A 1 77 ? -17.353 -33.937 44.209 1.00 19.77 518 ALA A N 1
ATOM 1187 C CA . ALA A 1 77 ? -17.196 -33.636 42.791 1.00 18.94 518 ALA A CA 1
ATOM 1188 C C . ALA A 1 77 ? -18.127 -34.521 41.980 1.00 19.42 518 ALA A C 1
ATOM 1189 O O . ALA A 1 77 ? -18.619 -35.544 42.462 1.00 20.89 518 ALA A O 1
ATOM 1196 N N . GLY A 1 78 ? -18.338 -34.129 40.731 1.00 18.35 519 GLY A N 1
ATOM 1197 C CA . GLY A 1 78 ? -19.182 -34.911 39.862 1.00 18.58 519 GLY A CA 1
ATOM 1198 C C . GLY A 1 78 ? -19.479 -34.193 38.568 1.00 17.59 519 GLY A C 1
ATOM 1199 O O . GLY A 1 78 ? -18.622 -33.498 38.013 1.00 17.50 519 GLY A O 1
ATOM 1203 N N . LEU A 1 79 ? -20.711 -34.352 38.100 1.00 17.28 520 LEU A N 1
ATOM 1204 C CA . LEU A 1 79 ? -21.192 -33.700 36.901 1.00 17.59 520 LEU A CA 1
ATOM 1205 C C . LEU A 1 79 ? -22.235 -32.654 37.272 1.00 18.04 520 LEU A C 1
ATOM 1206 O O . LEU A 1 79 ? -23.021 -32.842 38.206 1.00 18.02 520 LEU A O 1
ATOM 1222 N N . MET A 1 80 ? -22.222 -31.557 36.526 1.00 18.24 521 MET A N 1
ATOM 1223 C CA . MET A 1 80 ? -23.210 -30.499 36.643 1.00 18.01 521 MET A CA 1
ATOM 1224 C C . MET A 1 80 ? -24.071 -30.491 35.389 1.00 18.70 521 MET A C 1
ATOM 1225 O O . MET A 1 80 ? -23.545 -30.479 34.267 1.00 17.98 521 MET A O 1
ATOM 1239 N N . GLN A 1 81 ? -25.380 -30.459 35.575 1.00 19.25 522 GLN A N 1
ATOM 1240 C CA . GLN A 1 81 ? -26.273 -30.283 34.441 1.00 19.99 522 GLN A CA 1
ATOM 1241 C C . GLN A 1 81 ? -26.288 -28.804 34.052 1.00 18.20 522 GLN A C 1
ATOM 1242 O O . GLN A 1 81 ? -26.542 -27.931 34.894 1.00 18.15 522 GLN A O 1
ATOM 1256 N N . SER A 1 82 ? -26.002 -28.522 32.793 1.00 17.30 523 SER A N 1
ATOM 1257 C CA . SER A 1 82 ? -26.052 -27.168 32.270 1.00 16.72 523 SER A CA 1
ATOM 1258 C C . SER A 1 82 ? -27.376 -26.963 31.548 1.00 17.02 523 SER A C 1
ATOM 1259 O O . SER A 1 82 ? -27.950 -27.899 30.987 1.00 18.94 523 SER A O 1
ATOM 1267 N N . ASP A 1 83 ? -27.833 -25.715 31.527 1.00 16.80 524 ASP A N 1
ATOM 1268 C CA . ASP A 1 83 ? -29.067 -25.364 30.851 1.00 17.88 524 ASP A CA 1
ATOM 1269 C C . ASP A 1 83 ? -28.896 -25.068 29.372 1.00 18.76 524 ASP A C 1
ATOM 1270 O O . ASP A 1 83 ? -29.916 -24.915 28.687 1.00 19.15 524 ASP A O 1
ATOM 1279 N N . SER A 1 84 ? -27.664 -25.004 28.863 1.00 17.24 525 SER A N 1
ATOM 1280 C CA . SER A 1 84 ? -27.465 -24.618 27.471 1.00 17.28 525 SER A CA 1
ATOM 1281 C C . SER A 1 84 ? -26.194 -25.254 26.942 1.00 17.13 525 SER A C 1
ATOM 1282 O O . SER A 1 84 ? -25.474 -25.946 27.663 1.00 18.07 525 SER A O 1
ATOM 1290 N N . TYR A 1 85 ? -25.971 -25.059 25.643 1.00 16.91 526 TYR A N 1
ATOM 1291 C CA . TYR A 1 85 ? -24.851 -25.644 24.913 1.00 17.23 526 TYR A CA 1
ATOM 1292 C C . TYR A 1 85 ? -24.168 -24.545 24.125 1.00 16.85 526 TYR A C 1
ATOM 1293 O O . TYR A 1 85 ? -24.835 -23.775 23.435 1.00 17.34 526 TYR A O 1
ATOM 1311 N N . GLY A 1 86 ? -22.840 -24.456 24.261 1.00 17.26 527 GLY A N 1
ATOM 1312 C CA . GLY A 1 86 ? -22.054 -23.487 23.524 1.00 17.92 527 GLY A CA 1
ATOM 1313 C C . GLY A 1 86 ? -22.254 -22.055 23.937 1.00 19.57 527 GLY A C 1
ATOM 1314 O O . GLY A 1 86 ? -21.841 -21.145 23.222 1.00 22.95 527 GLY A O 1
ATOM 1318 N N . GLY A 1 87 ? -22.856 -21.826 25.093 1.00 17.58 528 GLY A N 1
ATOM 1319 C CA . GLY A 1 87 ? -23.125 -20.483 25.563 1.00 17.24 528 GLY A CA 1
ATOM 1320 C C . GLY A 1 87 ? -24.074 -20.573 26.738 1.00 18.42 528 GLY A C 1
ATOM 1321 O O . GLY A 1 87 ? -24.511 -21.655 27.116 1.00 17.62 528 GLY A O 1
ATOM 1325 N N . GLY A 1 88 ? -24.371 -19.416 27.318 1.00 19.56 529 GLY A N 1
ATOM 1326 C CA . GLY A 1 88 ? -25.242 -19.340 28.474 1.00 20.80 529 GLY A CA 1
ATOM 1327 C C . GLY A 1 88 ? -24.544 -19.073 29.789 1.00 20.09 529 GLY A C 1
ATOM 1328 O O . GLY A 1 88 ? -25.181 -19.180 30.840 1.00 21.83 529 GLY A O 1
ATOM 1332 N N . THR A 1 89 ? -23.261 -18.713 29.753 1.00 19.01 530 THR A N 1
ATOM 1333 C CA . THR A 1 89 ? -22.441 -18.487 30.931 1.00 18.54 530 THR A CA 1
ATOM 1334 C C . THR A 1 89 ? -23.162 -17.769 32.056 1.00 15.90 530 THR A C 1
ATOM 1335 O O . THR A 1 89 ? -23.229 -18.266 33.193 1.00 15.44 530 THR A O 1
ATOM 1345 N N . ALA A 1 90 ? -23.683 -16.581 31.762 1.00 14.69 531 ALA A N 1
ATOM 1346 C CA . ALA A 1 90 ? -24.253 -15.746 32.811 1.00 14.93 531 ALA A CA 1
ATOM 1347 C C . ALA A 1 90 ? -25.480 -16.370 33.463 1.00 13.61 531 ALA A C 1
ATOM 1348 O O . ALA A 1 90 ? -25.788 -16.041 34.623 1.00 13.02 531 ALA A O 1
ATOM 1355 N N . ASN A 1 91 ? -26.174 -17.281 32.763 1.00 13.66 532 ASN A N 1
ATOM 1356 C CA . ASN A 1 91 ? -27.327 -17.939 33.371 1.00 14.20 532 ASN A CA 1
ATOM 1357 C C . ASN A 1 91 ? -26.882 -18.965 34.398 1.00 14.04 532 ASN A C 1
ATOM 1358 O O . ASN A 1 91 ? -27.500 -19.086 35.460 1.00 14.48 532 ASN A O 1
ATOM 1369 N N . MET A 1 92 ? -25.815 -19.712 34.115 1.00 14.22 533 MET A N 1
ATOM 1370 C CA . MET A 1 92 ? -25.268 -20.602 35.139 1.00 15.45 533 MET A CA 1
ATOM 1371 C C . MET A 1 92 ? -24.716 -19.790 36.303 1.00 14.79 533 MET A C 1
ATOM 1372 O O . MET A 1 92 ? -24.934 -20.124 37.478 1.00 15.48 533 MET A O 1
ATOM 1386 N N . GLU A 1 93 ? -24.047 -18.684 35.990 1.00 13.67 534 GLU A N 1
ATOM 1387 C CA . GLU A 1 93 ? -23.493 -17.802 37.007 1.00 14.37 534 GLU A CA 1
ATOM 1388 C C . GLU A 1 93 ? -24.569 -17.315 37.973 1.00 14.46 534 GLU A C 1
ATOM 1389 O O . GLU A 1 93 ? -24.410 -17.413 39.198 1.00 14.48 534 GLU A O 1
ATOM 1401 N N . PHE A 1 94 ? -25.676 -16.790 37.439 1.00 13.99 535 PHE A N 1
ATOM 1402 C CA . PHE A 1 94 ? -26.792 -16.337 38.267 1.00 14.11 535 PHE A CA 1
ATOM 1403 C C . PHE A 1 94 ? -27.267 -17.438 39.206 1.00 13.76 535 PHE A C 1
ATOM 1404 O O . PHE A 1 94 ? -27.541 -17.199 40.390 1.00 14.39 535 PHE A O 1
ATOM 1421 N N . GLN A 1 95 ? -27.381 -18.654 38.689 1.00 13.77 536 GLN A N 1
ATOM 1422 C CA . GLN A 1 95 ? -27.880 -19.761 39.495 1.00 14.10 536 GLN A CA 1
ATOM 1423 C C . GLN A 1 95 ? -26.908 -20.119 40.614 1.00 14.89 536 GLN A C 1
ATOM 1424 O O . GLN A 1 95 ? -27.336 -20.444 41.738 1.00 15.54 536 GLN A O 1
ATOM 1438 N N . THR A 1 96 ? -25.596 -20.041 40.357 1.00 14.22 537 THR A N 1
ATOM 1439 C CA . THR A 1 96 ? -24.669 -20.317 41.456 1.00 13.95 537 THR A CA 1
ATOM 1440 C C . THR A 1 96 ? -24.830 -19.293 42.575 1.00 13.95 537 THR A C 1
ATOM 1441 O O . THR A 1 96 ? -24.777 -19.640 43.765 1.00 14.79 537 THR A O 1
ATOM 1452 N N . LEU A 1 97 ? -25.022 -18.031 42.227 1.00 13.31 538 LEU A N 1
ATOM 1453 C CA . LEU A 1 97 ? -25.044 -17.000 43.253 1.00 14.59 538 LEU A CA 1
ATOM 1454 C C . LEU A 1 97 ? -26.352 -16.995 44.036 1.00 15.47 538 LEU A C 1
ATOM 1455 O O . LEU A 1 97 ? -26.328 -16.868 45.268 1.00 16.52 538 LEU A O 1
ATOM 1471 N N . THR A 1 98 ? -27.488 -17.112 43.350 1.00 15.17 539 THR A N 1
ATOM 1472 C CA . THR A 1 98 ? -28.787 -17.023 44.003 1.00 15.69 539 THR A CA 1
ATOM 1473 C C . THR A 1 98 ? -29.323 -18.368 44.472 1.00 16.43 539 THR A C 1
ATOM 1474 O O . THR A 1 98 ? -30.136 -18.412 45.409 1.00 18.44 539 THR A O 1
ATOM 1485 N N . SER A 1 99 ? -28.915 -19.451 43.804 1.00 16.04 540 SER A N 1
ATOM 1486 C CA . SER A 1 99 ? -29.452 -20.795 43.992 1.00 15.84 540 SER A CA 1
ATOM 1487 C C . SER A 1 99 ? -30.882 -20.948 43.486 1.00 15.90 540 SER A C 1
ATOM 1488 O O . SER A 1 99 ? -31.558 -21.914 43.828 1.00 16.80 540 SER A O 1
ATOM 1496 N N . LEU A 1 100 ? -31.375 -20.011 42.691 1.00 15.76 541 LEU A N 1
ATOM 1497 C CA . LEU A 1 100 ? -32.703 -20.145 42.103 1.00 16.58 541 LEU A CA 1
ATOM 1498 C C . LEU A 1 100 ? -32.579 -20.813 40.732 1.00 16.74 541 LEU A C 1
ATOM 1499 O O . LEU A 1 100 ? -31.897 -20.264 39.851 1.00 17.05 541 LEU A O 1
ATOM 1515 N N . PRO A 1 101 ? -33.181 -21.981 40.514 1.00 16.55 542 PRO A N 1
ATOM 1516 C CA . PRO A 1 101 ? -32.942 -22.684 39.243 1.00 16.38 542 PRO A CA 1
ATOM 1517 C C . PRO A 1 101 ? -33.638 -22.049 38.051 1.00 15.15 542 PRO A C 1
ATOM 1518 O O . PRO A 1 101 ? -34.820 -21.683 38.087 1.00 15.17 542 PRO A O 1
ATOM 1529 N N . PHE A 1 102 ? -32.890 -21.988 36.951 1.00 14.88 543 PHE A N 1
ATOM 1530 C CA . PHE A 1 102 ? -33.432 -21.526 35.676 1.00 15.36 543 PHE A CA 1
ATOM 1531 C C . PHE A 1 102 ? -34.623 -22.365 35.250 1.00 16.09 543 PHE A C 1
ATOM 1532 O O . PHE A 1 102 ? -35.570 -21.844 34.654 1.00 16.84 543 PHE A O 1
ATOM 1549 N N . TYR A 1 103 ? -34.607 -23.662 35.556 1.00 17.14 544 TYR A N 1
ATOM 1550 C CA . TYR A 1 103 ? -35.669 -24.541 35.096 1.00 19.42 544 TYR A CA 1
ATOM 1551 C C . TYR A 1 103 ? -37.026 -24.214 35.707 1.00 19.32 544 TYR A C 1
ATOM 1552 O O . TYR A 1 103 ? -38.033 -24.724 35.201 1.00 19.98 544 TYR A O 1
ATOM 1570 N N . ASN A 1 104 ? -37.076 -23.386 36.752 1.00 17.05 545 ASN A N 1
ATOM 1571 C CA . ASN A 1 104 ? -38.345 -22.960 37.331 1.00 17.21 545 ASN A CA 1
ATOM 1572 C C . ASN A 1 104 ? -38.841 -21.633 36.781 1.00 17.32 545 ASN A C 1
ATOM 1573 O O . ASN A 1 104 ? -39.989 -21.261 37.047 1.00 18.68 545 ASN A O 1
ATOM 1584 N N . PHE A 1 105 ? -38.030 -20.936 35.994 1.00 16.08 546 PHE A N 1
ATOM 1585 C CA . PHE A 1 105 ? -38.502 -19.721 35.356 1.00 15.78 546 PHE A CA 1
ATOM 1586 C C . PHE A 1 105 ? -39.174 -20.059 34.031 1.00 17.16 546 PHE A C 1
ATOM 1587 O O . PHE A 1 105 ? -39.091 -21.179 33.529 1.00 18.38 546 PHE A O 1
ATOM 1604 N N . SER A 1 106 ? -39.858 -19.069 33.473 1.00 18.00 547 SER A N 1
ATOM 1605 C CA . SER A 1 106 ? -40.550 -19.255 32.207 1.00 20.44 547 SER A CA 1
ATOM 1606 C C . SER A 1 106 ? -39.557 -19.539 31.088 1.00 18.37 547 SER A C 1
ATOM 1607 O O . SER A 1 106 ? -38.435 -19.034 31.080 1.00 16.66 547 SER A O 1
ATOM 1615 N N . SER A 1 107 ? -39.979 -20.368 30.126 1.00 19.71 548 SER A N 1
ATOM 1616 C CA . SER A 1 107 ? -39.146 -20.618 28.961 1.00 22.29 548 SER A CA 1
ATOM 1617 C C . SER A 1 107 ? -38.919 -19.360 28.128 1.00 20.91 548 SER A C 1
ATOM 1618 O O . SER A 1 107 ? -37.971 -19.320 27.339 1.00 20.76 548 SER A O 1
ATOM 1626 N N . SER A 1 108 ? -39.762 -18.338 28.301 1.00 20.45 549 SER A N 1
ATOM 1627 C CA . SER A 1 108 ? -39.550 -17.070 27.612 1.00 22.18 549 SER A CA 1
ATOM 1628 C C . SER A 1 108 ? -38.284 -16.344 28.054 1.00 21.20 549 SER A C 1
ATOM 1629 O O . SER A 1 108 ? -37.812 -15.464 27.329 1.00 21.74 549 SER A O 1
ATOM 1637 N N . VAL A 1 109 ? -37.736 -16.662 29.220 1.00 19.68 550 VAL A N 1
ATOM 1638 C CA . VAL A 1 109 ? -36.585 -15.931 29.742 1.00 18.23 550 VAL A CA 1
ATOM 1639 C C . VAL A 1 109 ? -35.321 -16.388 29.037 1.00 18.17 550 VAL A C 1
ATOM 1640 O O . VAL A 1 109 ? -34.993 -17.580 29.027 1.00 20.08 550 VAL A O 1
ATOM 1653 N N . SER A 1 110 ? -34.586 -15.437 28.462 1.00 17.16 551 SER A N 1
ATOM 1654 C CA . SER A 1 110 ? -33.332 -15.743 27.792 1.00 17.60 551 SER A CA 1
ATOM 1655 C C . SER A 1 110 ? -32.113 -15.532 28.687 1.00 17.87 551 SER A C 1
ATOM 1656 O O . SER A 1 110 ? -31.254 -16.421 28.785 1.00 18.73 551 SER A O 1
ATOM 1664 N N . VAL A 1 111 ? -31.989 -14.366 29.311 1.00 16.59 552 VAL A N 1
ATOM 1665 C CA . VAL A 1 111 ? -30.834 -14.061 30.154 1.00 15.11 552 VAL A CA 1
ATOM 1666 C C . VAL A 1 111 ? -31.320 -13.573 31.510 1.00 13.70 552 VAL A C 1
ATOM 1667 O O . VAL A 1 111 ? -31.966 -12.523 31.604 1.00 14.26 552 VAL A O 1
ATOM 1680 N N . LEU A 1 112 ? -30.999 -14.338 32.560 1.00 13.69 553 LEU A N 1
ATOM 1681 C CA . LEU A 1 112 ? -31.481 -14.033 33.901 1.00 14.18 553 LEU A CA 1
ATOM 1682 C C . LEU A 1 112 ? -30.984 -12.683 34.398 1.00 14.46 553 LEU A C 1
ATOM 1683 O O . LEU A 1 112 ? -31.737 -11.940 35.033 1.00 14.93 553 LEU A O 1
ATOM 1699 N N . TYR A 1 113 ? -29.728 -12.337 34.117 1.00 13.57 554 TYR A N 1
ATOM 1700 C CA . TYR A 1 113 ? -29.186 -11.081 34.599 1.00 13.52 554 TYR A CA 1
ATOM 1701 C C . TYR A 1 113 ? -29.888 -9.870 33.988 1.00 16.71 554 TYR A C 1
ATOM 1702 O O . TYR A 1 113 ? -29.844 -8.782 34.578 1.00 17.90 554 TYR A O 1
ATOM 1720 N N . SER A 1 114 ? -30.499 -10.023 32.815 1.00 17.31 555 SER A N 1
ATOM 1721 C CA . SER A 1 114 ? -31.203 -8.929 32.164 1.00 18.08 555 SER A CA 1
ATOM 1722 C C . SER A 1 114 ? -32.692 -8.917 32.453 1.00 17.43 555 SER A C 1
ATOM 1723 O O . SER A 1 114 ? -33.284 -7.840 32.526 1.00 18.94 555 SER A O 1
ATOM 1731 N N . GLU A 1 115 ? -33.312 -10.090 32.619 1.00 16.54 556 GLU A N 1
ATOM 1732 C CA . GLU A 1 115 ? -34.761 -10.196 32.687 1.00 16.79 556 GLU A CA 1
ATOM 1733 C C . GLU A 1 115 ? -35.313 -10.519 34.068 1.00 17.30 556 GLU A C 1
ATOM 1734 O O . GLU A 1 115 ? -36.507 -10.297 34.300 1.00 19.98 556 GLU A O 1
ATOM 1746 N N . VAL A 1 116 ? -34.509 -11.102 34.950 1.00 15.17 557 VAL A N 1
ATOM 1747 C CA . VAL A 1 116 ? -34.978 -11.503 36.275 1.00 15.93 557 VAL A CA 1
ATOM 1748 C C . VAL A 1 116 ? -34.249 -10.727 37.379 1.00 16.99 557 VAL A C 1
ATOM 1749 O O . VAL A 1 116 ? -34.897 -10.129 38.246 1.00 17.16 557 VAL A O 1
ATOM 1762 N N . PHE A 1 117 ? -32.921 -10.712 37.332 1.00 17.71 558 PHE A N 1
ATOM 1763 C CA . PHE A 1 117 ? -32.186 -9.999 38.382 1.00 18.11 558 PHE A CA 1
ATOM 1764 C C . PHE A 1 117 ? -32.709 -8.584 38.605 1.00 19.01 558 PHE A C 1
ATOM 1765 O O . PHE A 1 117 ? -32.931 -8.212 39.767 1.00 19.56 558 PHE A O 1
ATOM 1782 N N . PRO A 1 118 ? -32.920 -7.759 37.576 1.00 20.04 559 PRO A N 1
ATOM 1783 C CA . PRO A 1 118 ? -33.331 -6.363 37.837 1.00 21.81 559 PRO A CA 1
ATOM 1784 C C . PRO A 1 118 ? -34.679 -6.246 38.499 1.00 24.28 559 PRO A C 1
ATOM 1785 O O . PRO A 1 118 ? -34.994 -5.195 39.072 1.00 27.42 559 PRO A O 1
ATOM 1796 N N . LYS A 1 119 ? -35.494 -7.287 38.434 1.00 23.30 560 LYS A N 1
ATOM 1797 C CA . LYS A 1 119 ? -36.810 -7.233 39.056 1.00 24.43 560 LYS A CA 1
ATOM 1798 C C . LYS A 1 119 ? -36.811 -7.701 40.499 1.00 24.18 560 LYS A C 1
ATOM 1799 O O . LYS A 1 119 ? -37.839 -7.557 41.174 1.00 25.57 560 LYS A O 1
ATOM 1818 N N . MET A 1 120 ? -35.695 -8.216 41.005 1.00 22.30 561 MET A N 1
ATOM 1819 C CA . MET A 1 120 ? -35.642 -8.730 42.371 1.00 21.60 561 MET A CA 1
ATOM 1820 C C . MET A 1 120 ? -35.453 -7.571 43.340 1.00 23.01 561 MET A C 1
ATOM 1821 O O . MET A 1 120 ? -34.471 -6.833 43.251 1.00 25.05 561 MET A O 1
ATOM 1835 N N . ALA A 1 121 ? -36.390 -7.417 44.273 1.00 22.49 562 ALA A N 1
ATOM 1836 C CA . ALA A 1 121 ? -36.338 -6.269 45.171 1.00 24.56 562 ALA A CA 1
ATOM 1837 C C . ALA A 1 121 ? -35.159 -6.327 46.125 1.00 25.56 562 ALA A C 1
ATOM 1838 O O . ALA A 1 121 ? -34.660 -5.274 46.550 1.00 28.00 562 ALA A O 1
ATOM 1845 N N . LYS A 1 122 ? -34.733 -7.526 46.519 1.00 24.70 563 LYS A N 1
ATOM 1846 C CA . LYS A 1 122 ? -33.708 -7.720 47.528 1.00 24.78 563 LYS A CA 1
ATOM 1847 C C . LYS A 1 122 ? -33.043 -9.073 47.278 1.00 23.04 563 LYS A C 1
ATOM 1848 O O . LYS A 1 122 ? -33.274 -10.026 48.034 1.00 25.87 563 LYS A O 1
ATOM 1867 N N . PRO A 1 123 ? -32.214 -9.187 46.250 1.00 21.96 564 PRO A N 1
ATOM 1868 C CA . PRO A 1 123 ? -31.671 -10.504 45.882 1.00 22.93 564 PRO A CA 1
ATOM 1869 C C . PRO A 1 123 ? -30.751 -11.075 46.951 1.00 22.94 564 PRO A C 1
ATOM 1870 O O . PRO A 1 123 ? -29.796 -10.423 47.385 1.00 26.78 564 PRO A O 1
ATOM 1881 N N . HIS A 1 124 ? -31.035 -12.315 47.355 1.00 20.42 565 HIS A N 1
ATOM 1882 C CA . HIS A 1 124 ? -30.212 -13.045 48.315 1.00 18.06 565 HIS A CA 1
ATOM 1883 C C . HIS A 1 124 ? -29.234 -13.964 47.596 1.00 18.09 565 HIS A C 1
ATOM 1884 O O . HIS A 1 124 ? -29.624 -14.712 46.695 1.00 19.31 565 HIS A O 1
ATOM 1899 N N . THR A 1 125 ? -27.959 -13.881 47.993 1.00 17.88 566 THR A N 1
ATOM 1900 C CA . THR A 1 125 ? -26.884 -14.630 47.363 1.00 17.45 566 THR A CA 1
ATOM 1901 C C . THR A 1 125 ? -25.855 -15.024 48.422 1.00 17.07 566 THR A C 1
ATOM 1902 O O . THR A 1 125 ? -25.827 -14.484 49.534 1.00 17.79 566 THR A O 1
ATOM 1913 N N . ILE A 1 126 ? -24.982 -15.961 48.051 1.00 16.89 567 ILE A N 1
ATOM 1914 C CA . ILE A 1 126 ? -23.914 -16.394 48.950 1.00 18.70 567 ILE A CA 1
ATOM 1915 C C . ILE A 1 126 ? -23.040 -15.221 49.374 1.00 17.60 567 ILE A C 1
ATOM 1916 O O . ILE A 1 126 ? -22.477 -15.228 50.469 1.00 18.21 567 ILE A O 1
ATOM 1932 N N . SER A 1 127 ? -22.931 -14.188 48.540 1.00 16.30 568 SER A N 1
ATOM 1933 C CA . SER A 1 127 ? -22.013 -13.094 48.824 1.00 17.19 568 SER A CA 1
ATOM 1934 C C . SER A 1 127 ? -22.470 -12.204 49.972 1.00 17.37 568 SER A C 1
ATOM 1935 O O . SER A 1 127 ? -21.638 -11.485 50.545 1.00 16.70 568 SER A O 1
ATOM 1943 N N . GLU A 1 128 ? -23.761 -12.242 50.337 1.00 18.46 569 GLU A N 1
ATOM 1944 C CA . GLU A 1 128 ? -24.255 -11.326 51.358 1.00 18.86 569 GLU A CA 1
ATOM 1945 C C . GLU A 1 128 ? -23.674 -11.596 52.739 1.00 18.45 569 GLU A C 1
ATOM 1946 O O . GLU A 1 128 ? -23.743 -10.718 53.607 1.00 19.24 569 GLU A O 1
ATOM 1958 N N . PHE A 1 129 ? -23.122 -12.784 52.975 1.00 17.64 570 PHE A N 1
ATOM 1959 C CA . PHE A 1 129 ? -22.549 -13.100 54.276 1.00 18.79 570 PHE A CA 1
ATOM 1960 C C . PHE A 1 129 ? -21.154 -12.525 54.462 1.00 19.70 570 PHE A C 1
ATOM 1961 O O . PHE A 1 129 ? -20.614 -12.606 55.570 1.00 22.23 570 PHE A O 1
ATOM 1978 N N . TYR A 1 130 ? -20.591 -11.931 53.413 1.00 18.02 571 TYR A N 1
ATOM 1979 C CA . TYR A 1 130 ? -19.272 -11.324 53.425 1.00 18.24 571 TYR A CA 1
ATOM 1980 C C . TYR A 1 130 ? -19.417 -9.810 53.440 1.00 18.75 571 TYR A C 1
ATOM 1981 O O . TYR A 1 130 ? -20.391 -9.260 52.919 1.00 18.61 571 TYR A O 1
ATOM 1999 N N . GLN A 1 131 ? -18.457 -9.140 54.065 1.00 19.49 572 GLN A N 1
ATOM 2000 C CA . GLN A 1 131 ? -18.413 -7.687 54.000 1.00 20.12 572 GLN A CA 1
ATOM 2001 C C . GLN A 1 131 ? -18.306 -7.239 52.547 1.00 19.58 572 GLN A C 1
ATOM 2002 O O . GLN A 1 131 ? -17.657 -7.889 51.723 1.00 18.74 572 GLN A O 1
ATOM 2016 N N . GLY A 1 132 ? -18.950 -6.116 52.233 1.00 16.92 573 GLY A N 1
ATOM 2017 C CA . GLY A 1 132 ? -18.868 -5.578 50.894 1.00 16.62 573 GLY A CA 1
ATOM 2018 C C . GLY A 1 132 ? -17.441 -5.381 50.416 1.00 16.63 573 GLY A C 1
ATOM 2019 O O . GLY A 1 132 ? -17.114 -5.689 49.263 1.00 16.20 573 GLY A O 1
ATOM 2023 N N . LYS A 1 133 ? -16.568 -4.868 51.300 1.00 17.20 574 LYS A N 1
ATOM 2024 C CA . LYS A 1 133 ? -15.159 -4.682 50.963 1.00 18.00 574 LYS A CA 1
ATOM 2025 C C . LYS A 1 133 ? -14.452 -5.982 50.580 1.00 18.24 574 LYS A C 1
ATOM 2026 O O . LYS A 1 133 ? -13.363 -5.934 49.976 1.00 19.59 574 LYS A O 1
ATOM 2045 N N . ASN A 1 134 ? -15.026 -7.138 50.915 1.00 16.66 575 ASN A N 1
ATOM 2046 C CA . ASN A 1 134 ? -14.396 -8.433 50.679 1.00 16.33 575 ASN A CA 1
ATOM 2047 C C . ASN A 1 134 ? -15.098 -9.245 49.603 1.00 15.80 575 ASN A C 1
ATOM 2048 O O . ASN A 1 134 ? -14.890 -10.461 49.509 1.00 16.18 575 ASN A O 1
ATOM 2059 N N . ARG A 1 135 ? -15.946 -8.597 48.802 1.00 15.41 576 ARG A N 1
ATOM 2060 C CA . ARG A 1 135 ? -16.626 -9.243 47.688 1.00 15.11 576 ARG A CA 1
ATOM 2061 C C . ARG A 1 135 ? -15.940 -8.805 46.402 1.00 15.53 576 ARG A C 1
ATOM 2062 O O . ARG A 1 135 ? -15.907 -7.615 46.093 1.00 16.11 576 ARG A O 1
ATOM 2083 N N . ILE A 1 136 ? -15.413 -9.763 45.644 1.00 14.64 577 ILE A N 1
ATOM 2084 C CA . ILE A 1 136 ? -14.592 -9.468 44.475 1.00 14.68 577 ILE A CA 1
ATOM 2085 C C . ILE A 1 136 ? -15.088 -10.279 43.292 1.00 13.80 577 ILE A C 1
ATOM 2086 O O . ILE A 1 136 ? -15.214 -11.501 43.396 1.00 15.06 577 ILE A O 1
ATOM 2102 N N . ALA A 1 137 ? -15.360 -9.606 42.164 1.00 13.70 578 ALA A N 1
ATOM 2103 C CA . ALA A 1 137 ? -15.669 -10.264 40.906 1.00 14.05 578 ALA A CA 1
ATOM 2104 C C . ALA A 1 137 ? -14.523 -10.082 39.919 1.00 13.83 578 ALA A C 1
ATOM 2105 O O . ALA A 1 137 ? -13.798 -9.095 39.976 1.00 14.43 578 ALA A O 1
ATOM 2112 N N . MET A 1 138 ? -14.366 -11.048 39.015 1.00 13.18 579 MET A N 1
ATOM 2113 C CA . MET A 1 138 ? -13.278 -11.032 38.044 1.00 14.56 579 MET A CA 1
ATOM 2114 C C . MET A 1 138 ? -13.723 -11.675 36.744 1.00 13.90 579 MET A C 1
ATOM 2115 O O . MET A 1 138 ? -14.226 -12.800 36.762 1.00 13.92 579 MET A O 1
ATOM 2129 N N . HIS A 1 139 ? -13.490 -10.987 35.621 1.00 13.55 580 HIS A N 1
ATOM 2130 C CA . HIS A 1 139 ? -13.797 -11.544 34.304 1.00 12.86 580 HIS A CA 1
ATOM 2131 C C . HIS A 1 139 ? -12.988 -10.836 33.223 1.00 13.15 580 HIS A C 1
ATOM 2132 O O . HIS A 1 139 ? -13.115 -9.616 33.068 1.00 13.43 580 HIS A O 1
ATOM 2147 N N . PRO A 1 140 ? -12.136 -11.549 32.452 1.00 14.96 581 PRO A N 1
ATOM 2148 C CA . PRO A 1 140 ? -11.287 -10.844 31.474 1.00 16.53 581 PRO A CA 1
ATOM 2149 C C . PRO A 1 140 ? -12.000 -10.540 30.154 1.00 16.23 581 PRO A C 1
ATOM 2150 O O . PRO A 1 140 ? -11.632 -11.018 29.084 1.00 16.27 581 PRO A O 1
ATOM 2161 N N . ALA A 1 141 ? -13.025 -9.704 30.241 1.00 15.26 582 ALA A N 1
ATOM 2162 C CA . ALA A 1 141 ? -13.658 -9.094 29.075 1.00 15.57 582 ALA A CA 1
ATOM 2163 C C . ALA A 1 141 ? -14.273 -7.790 29.573 1.00 15.72 582 ALA A C 1
ATOM 2164 O O . ALA A 1 141 ? -13.838 -7.246 30.595 1.00 16.93 582 ALA A O 1
ATOM 2171 N N . SER A 1 142 ? -15.288 -7.295 28.871 1.00 14.85 583 SER A N 1
ATOM 2172 C CA . SER A 1 142 ? -15.985 -6.110 29.349 1.00 14.98 583 SER A CA 1
ATOM 2173 C C . SER A 1 142 ? -16.842 -6.431 30.570 1.00 15.15 583 SER A C 1
ATOM 2174 O O . SER A 1 142 ? -17.618 -7.392 30.573 1.00 15.29 583 SER A O 1
ATOM 2182 N N . ALA A 1 143 ? -16.726 -5.592 31.592 1.00 15.07 584 ALA A N 1
ATOM 2183 C CA . ALA A 1 143 ? -17.604 -5.702 32.753 1.00 14.34 584 ALA A CA 1
ATOM 2184 C C . ALA A 1 143 ? -19.082 -5.551 32.390 1.00 14.80 584 ALA A C 1
ATOM 2185 O O . ALA A 1 143 ? -19.945 -6.014 33.141 1.00 14.32 584 ALA A O 1
ATOM 2192 N N . ASN A 1 144 ? -19.405 -4.931 31.254 1.00 15.54 585 ASN A N 1
ATOM 2193 C CA . ASN A 1 144 ? -20.802 -4.733 30.888 1.00 16.05 585 ASN A CA 1
ATOM 2194 C C . ASN A 1 144 ? -21.386 -5.872 30.074 1.00 16.29 585 ASN A C 1
ATOM 2195 O O . ASN A 1 144 ? -22.604 -5.883 29.846 1.00 17.40 585 ASN A O 1
ATOM 2206 N N . ASN A 1 145 ? -20.577 -6.849 29.665 1.00 15.22 586 ASN A N 1
ATOM 2207 C CA . ASN A 1 145 ? -21.158 -8.009 29.011 1.00 14.77 586 ASN A CA 1
ATOM 2208 C C . ASN A 1 145 ? -22.154 -8.670 29.964 1.00 14.65 586 ASN A C 1
ATOM 2209 O O . ASN A 1 145 ? -21.886 -8.836 31.161 1.00 14.52 586 ASN A O 1
ATOM 2220 N N . PHE A 1 146 ? -23.313 -9.039 29.427 1.00 14.99 587 PHE A N 1
ATOM 2221 C CA . PHE A 1 146 ? -24.351 -9.735 30.189 1.00 15.38 587 PHE A CA 1
ATOM 2222 C C . PHE A 1 146 ? -24.766 -8.991 31.447 1.00 15.95 587 PHE A C 1
ATOM 2223 O O . PHE A 1 146 ? -25.222 -9.593 32.420 1.00 16.77 587 PHE A O 1
ATOM 2240 N N . ASN A 1 147 ? -24.659 -7.669 31.417 1.00 15.93 588 ASN A N 1
ATOM 2241 C CA . ASN A 1 147 ? -25.105 -6.815 32.517 1.00 16.87 588 ASN A CA 1
ATOM 2242 C C . ASN A 1 147 ? -24.342 -7.075 33.811 1.00 16.21 588 ASN A C 1
ATOM 2243 O O . ASN A 1 147 ? -24.824 -6.746 34.884 1.00 15.96 588 ASN A O 1
ATOM 2254 N N . ARG A 1 148 ? -23.134 -7.644 33.755 1.00 14.69 589 ARG A N 1
ATOM 2255 C CA . ARG A 1 148 ? -22.474 -8.045 34.994 1.00 14.42 589 ARG A CA 1
ATOM 2256 C C . ARG A 1 148 ? -22.135 -6.860 35.900 1.00 14.36 589 ARG A C 1
ATOM 2257 O O . ARG A 1 148 ? -22.220 -6.968 37.129 1.00 14.10 589 ARG A O 1
ATOM 2278 N N . LYS A 1 149 ? -21.732 -5.723 35.323 1.00 14.46 590 LYS A N 1
ATOM 2279 C CA . LYS A 1 149 ? -21.318 -4.605 36.158 1.00 15.79 590 LYS A CA 1
ATOM 2280 C C . LYS A 1 149 ? -22.478 -4.131 37.023 1.00 16.24 590 LYS A C 1
ATOM 2281 O O . LYS A 1 149 ? -22.306 -3.839 38.212 1.00 16.43 590 LYS A O 1
ATOM 2300 N N . THR A 1 150 ? -23.667 -4.045 36.430 1.00 16.26 591 THR A N 1
ATOM 2301 C CA . THR A 1 150 ? -24.857 -3.660 37.175 1.00 17.63 591 THR A CA 1
ATOM 2302 C C . THR A 1 150 ? -25.177 -4.675 38.256 1.00 16.31 591 THR A C 1
ATOM 2303 O O . THR A 1 150 ? -25.510 -4.307 39.389 1.00 16.32 591 THR A O 1
ATOM 2314 N N . VAL A 1 151 ? -25.063 -5.962 37.930 1.00 15.03 592 VAL A N 1
ATOM 2315 C CA . VAL A 1 151 ? -25.374 -7.009 38.895 1.00 15.49 592 VAL A CA 1
ATOM 2316 C C . VAL A 1 151 ? -24.422 -6.929 40.087 1.00 15.82 592 VAL A C 1
ATOM 2317 O O . VAL A 1 151 ? -24.851 -6.882 41.243 1.00 16.30 592 VAL A O 1
ATOM 2330 N N . TYR A 1 152 ? -23.111 -6.933 39.820 1.00 15.18 593 TYR A N 1
ATOM 2331 C CA . TYR A 1 152 ? -22.158 -6.942 40.923 1.00 14.46 593 TYR A CA 1
ATOM 2332 C C . TYR A 1 152 ? -22.184 -5.642 41.710 1.00 15.24 593 TYR A C 1
ATOM 2333 O O . TYR A 1 152 ? -21.958 -5.667 42.918 1.00 14.86 593 TYR A O 1
ATOM 2351 N N . SER A 1 153 ? -22.463 -4.513 41.059 1.00 15.49 594 SER A N 1
ATOM 2352 C CA . SER A 1 153 ? -22.656 -3.257 41.773 1.00 15.70 594 SER A CA 1
ATOM 2353 C C . SER A 1 153 ? -23.851 -3.338 42.718 1.00 15.99 594 SER A C 1
ATOM 2354 O O . SER A 1 153 ? -23.772 -2.926 43.880 1.00 16.67 594 SER A O 1
ATOM 2362 N N . ASN A 1 154 ? -24.969 -3.875 42.238 1.00 15.93 595 ASN A N 1
ATOM 2363 C CA . ASN A 1 154 ? -26.143 -3.970 43.100 1.00 16.27 595 ASN A CA 1
ATOM 2364 C C . ASN A 1 154 ? -25.985 -5.016 44.187 1.00 16.65 595 ASN A C 1
ATOM 2365 O O . ASN A 1 154 ? -26.678 -4.930 45.211 1.00 17.68 595 ASN A O 1
ATOM 2376 N N . LEU A 1 155 ? -25.097 -5.986 43.991 1.00 15.47 596 LEU A N 1
ATOM 2377 C CA . LEU A 1 155 ? -24.722 -6.931 45.034 1.00 16.09 596 LEU A CA 1
ATOM 2378 C C . LEU A 1 155 ? -23.645 -6.370 45.949 1.00 15.91 596 LEU A C 1
ATOM 2379 O O . LEU A 1 155 ? -23.158 -7.090 46.817 1.00 16.82 596 LEU A O 1
ATOM 2395 N N . GLY A 1 156 ? -23.274 -5.103 45.782 1.00 16.09 597 GLY A N 1
ATOM 2396 C CA . GLY A 1 156 ? -22.384 -4.455 46.725 1.00 16.55 597 GLY A CA 1
ATOM 2397 C C . GLY A 1 156 ? -20.944 -4.899 46.654 1.00 16.14 597 GLY A C 1
ATOM 2398 O O . GLY A 1 156 ? -20.231 -4.841 47.677 1.00 16.36 597 GLY A O 1
ATOM 2402 N N . PHE A 1 157 ? -20.477 -5.337 45.496 1.00 15.28 598 PHE A N 1
ATOM 2403 C CA . PHE A 1 157 ? -19.110 -5.812 45.371 1.00 16.12 598 PHE A CA 1
ATOM 2404 C C . PHE A 1 157 ? -18.149 -4.631 45.369 1.00 18.16 598 PHE A C 1
ATOM 2405 O O . PHE A 1 157 ? -18.424 -3.583 44.774 1.00 21.02 598 PHE A O 1
ATOM 2422 N N . SER A 1 158 ? -17.010 -4.811 46.019 1.00 17.69 599 SER A N 1
ATOM 2423 C CA . SER A 1 158 ? -16.041 -3.729 46.098 1.00 20.95 599 SER A CA 1
ATOM 2424 C C . SER A 1 158 ? -15.185 -3.639 44.847 1.00 19.21 599 SER A C 1
ATOM 2425 O O . SER A 1 158 ? -14.753 -2.542 44.469 1.00 20.76 599 SER A O 1
ATOM 2433 N N . LYS A 1 159 ? -14.925 -4.769 44.208 1.00 17.16 600 LYS A N 1
ATOM 2434 C CA . LYS A 1 159 ? -14.050 -4.811 43.055 1.00 17.13 600 LYS A CA 1
ATOM 2435 C C . LYS A 1 159 ? -14.670 -5.696 41.987 1.00 16.16 600 LYS A C 1
ATOM 2436 O O . LYS A 1 159 ? -15.319 -6.704 42.282 1.00 15.63 600 LYS A O 1
ATOM 2455 N N . PHE A 1 160 ? -14.453 -5.313 40.739 1.00 15.94 601 PHE A N 1
ATOM 2456 C CA . PHE A 1 160 ? -14.823 -6.136 39.580 1.00 14.87 601 PHE A CA 1
ATOM 2457 C C . PHE A 1 160 ? -13.682 -5.959 38.580 1.00 15.38 601 PHE A C 1
ATOM 2458 O O . PHE A 1 160 ? -13.664 -4.999 37.801 1.00 16.90 601 PHE A O 1
ATOM 2475 N N . LEU A 1 161 ? -12.714 -6.872 38.634 1.00 15.01 602 LEU A N 1
ATOM 2476 C CA . LEU A 1 161 ? -11.616 -6.850 37.681 1.00 15.92 602 LEU A CA 1
ATOM 2477 C C . LEU A 1 161 ? -12.155 -7.238 36.319 1.00 15.20 602 LEU A C 1
ATOM 2478 O O . LEU A 1 161 ? -12.826 -8.266 36.181 1.00 15.31 602 LEU A O 1
ATOM 2494 N N . ALA A 1 162 ? -11.851 -6.418 35.319 1.00 15.33 603 ALA A N 1
ATOM 2495 C CA . ALA A 1 162 ? -12.307 -6.659 33.962 1.00 15.17 603 ALA A CA 1
ATOM 2496 C C . ALA A 1 162 ? -11.288 -6.077 32.996 1.00 15.60 603 ALA A C 1
ATOM 2497 O O . ALA A 1 162 ? -10.502 -5.193 33.349 1.00 16.39 603 ALA A O 1
ATOM 2504 N N . LEU A 1 163 ? -11.313 -6.560 31.741 1.00 15.99 604 LEU A N 1
ATOM 2505 C CA . LEU A 1 163 ? -10.420 -5.970 30.746 1.00 17.25 604 LEU A CA 1
ATOM 2506 C C . LEU A 1 163 ? -10.846 -4.550 30.401 1.00 17.42 604 LEU A C 1
ATOM 2507 O O . LEU A 1 163 ? -10.014 -3.724 30.015 1.00 19.54 604 LEU A O 1
ATOM 2523 N N . SER A 1 164 ? -12.141 -4.255 30.492 1.00 15.79 605 SER A N 1
ATOM 2524 C CA . SER A 1 164 ? -12.621 -2.906 30.265 1.00 16.38 605 SER A CA 1
ATOM 2525 C C . SER A 1 164 ? -13.919 -2.707 31.031 1.00 16.27 605 SER A C 1
ATOM 2526 O O . SER A 1 164 ? -14.590 -3.666 31.431 1.00 16.87 605 SER A O 1
ATOM 2534 N N . GLY A 1 165 ? -14.259 -1.442 31.240 1.00 16.93 606 GLY A N 1
ATOM 2535 C CA . GLY A 1 165 ? -15.519 -1.079 31.819 1.00 17.81 606 GLY A CA 1
ATOM 2536 C C . GLY A 1 165 ? -15.550 -1.019 33.325 1.00 17.76 606 GLY A C 1
ATOM 2537 O O . GLY A 1 165 ? -16.633 -0.824 33.890 1.00 17.84 606 GLY A O 1
ATOM 2541 N N . SER A 1 166 ? -14.403 -1.173 33.989 1.00 17.55 607 SER A N 1
ATOM 2542 C CA . SER A 1 166 ? -14.298 -1.094 35.433 1.00 19.35 607 SER A CA 1
ATOM 2543 C C . SER A 1 166 ? -12.998 -0.394 35.792 1.00 19.77 607 SER A C 1
ATOM 2544 O O . SER A 1 166 ? -12.050 -0.365 35.001 1.00 20.71 607 SER A O 1
ATOM 2552 N N . LYS A 1 167 ? -12.957 0.158 37.003 1.00 20.28 608 LYS A N 1
ATOM 2553 C CA . LYS A 1 167 ? -11.713 0.746 37.486 1.00 22.64 608 LYS A CA 1
ATOM 2554 C C . LYS A 1 167 ? -10.694 -0.317 37.874 1.00 21.51 608 LYS A C 1
ATOM 2555 O O . LYS A 1 167 ? -9.506 -0.004 38.016 1.00 23.58 608 LYS A O 1
ATOM 2574 N N . ASP A 1 168 ? -11.128 -1.559 38.047 1.00 19.60 609 ASP A N 1
ATOM 2575 C CA . ASP A 1 168 ? -10.261 -2.634 38.519 1.00 18.93 609 ASP A CA 1
ATOM 2576 C C . ASP A 1 168 ? -9.706 -3.431 37.346 1.00 18.33 609 ASP A C 1
ATOM 2577 O O . ASP A 1 168 ? -10.466 -3.889 36.487 1.00 18.02 609 ASP A O 1
ATOM 2586 N N . LYS A 1 169 ? -8.376 -3.605 37.324 1.00 19.66 610 LYS A N 1
ATOM 2587 C CA . LYS A 1 169 ? -7.687 -4.223 36.204 1.00 20.53 610 LYS A CA 1
ATOM 2588 C C . LYS A 1 169 ? -6.932 -5.479 36.623 1.00 20.18 610 LYS A C 1
ATOM 2589 O O . LYS A 1 169 ? -6.456 -5.591 37.752 1.00 21.57 610 LYS A O 1
ATOM 2608 N N . PHE A 1 170 ? -6.828 -6.422 35.688 1.00 18.55 611 PHE A N 1
ATOM 2609 C CA . PHE A 1 170 ? -5.921 -7.540 35.849 1.00 18.70 611 PHE A CA 1
ATOM 2610 C C . PHE A 1 170 ? -4.484 -7.075 35.663 1.00 20.26 611 PHE A C 1
ATOM 2611 O O . PHE A 1 170 ? -4.196 -6.200 34.839 1.00 21.75 611 PHE A O 1
ATOM 2628 N N . LYS A 1 171 ? -3.585 -7.667 36.429 1.00 19.92 612 LYS A N 1
ATOM 2629 C CA . LYS A 1 171 ? -2.160 -7.414 36.307 1.00 19.87 612 LYS A CA 1
ATOM 2630 C C . LYS A 1 171 ? -1.479 -8.557 35.564 1.00 19.53 612 LYS A C 1
ATOM 2631 O O . LYS A 1 171 ? -1.923 -9.711 35.611 1.00 18.60 612 LYS A O 1
ATOM 2650 N N . ASN A 1 172 ? -0.399 -8.215 34.858 1.00 20.77 613 ASN A N 1
ATOM 2651 C CA . ASN A 1 172 ? 0.447 -9.195 34.185 1.00 21.83 613 ASN A CA 1
ATOM 2652 C C . ASN A 1 172 ? -0.385 -10.097 33.273 1.00 21.47 613 ASN A C 1
ATOM 2653 O O . ASN A 1 172 ? -0.447 -11.317 33.439 1.00 22.62 613 ASN A O 1
ATOM 2664 N N . ILE A 1 173 ? -1.060 -9.463 32.323 1.00 20.05 614 ILE A N 1
ATOM 2665 C CA . ILE A 1 173 ? -1.990 -10.164 31.446 1.00 18.66 614 ILE A CA 1
ATOM 2666 C C . ILE A 1 173 ? -1.204 -10.886 30.363 1.00 19.54 614 ILE A C 1
ATOM 2667 O O . ILE A 1 173 ? -0.351 -10.290 29.696 1.00 21.15 614 ILE A O 1
ATOM 2683 N N . GLU A 1 174 ? -1.492 -12.171 30.187 1.00 19.50 615 GLU A N 1
ATOM 2684 C CA . GLU A 1 174 ? -0.921 -12.962 29.112 1.00 20.95 615 GLU A CA 1
ATOM 2685 C C . GLU A 1 174 ? -2.040 -13.782 28.496 1.00 19.57 615 GLU A C 1
ATOM 2686 O O . GLU A 1 174 ? -3.018 -14.129 29.172 1.00 18.82 615 GLU A O 1
ATOM 2698 N N . ASN A 1 175 ? -1.905 -14.058 27.204 1.00 19.61 616 ASN A N 1
ATOM 2699 C CA . ASN A 1 175 ? -2.872 -14.870 26.489 1.00 18.65 616 ASN A CA 1
ATOM 2700 C C . ASN A 1 175 ? -2.309 -16.272 26.311 1.00 18.05 616 ASN A C 1
ATOM 2701 O O . ASN A 1 175 ? -1.111 -16.452 26.081 1.00 19.69 616 ASN A O 1
ATOM 2712 N N . VAL A 1 176 ? -3.175 -17.260 26.453 1.00 16.13 617 VAL A N 1
ATOM 2713 C CA . VAL A 1 176 ? -2.920 -18.647 26.087 1.00 16.14 617 VAL A CA 1
ATOM 2714 C C . VAL A 1 176 ? -4.068 -18.996 25.142 1.00 16.69 617 VAL A C 1
ATOM 2715 O O . VAL A 1 176 ? -5.246 -18.987 25.549 1.00 16.19 617 VAL A O 1
ATOM 2728 N N . GLY A 1 177 ? -3.740 -19.245 23.879 1.00 16.91 618 GLY A N 1
ATOM 2729 C CA . GLY A 1 177 ? -4.735 -19.145 22.828 1.00 16.44 618 GLY A CA 1
ATOM 2730 C C . GLY A 1 177 ? -4.948 -17.688 22.452 1.00 16.71 618 GLY A C 1
ATOM 2731 O O . GLY A 1 177 ? -4.058 -16.851 22.590 1.00 18.18 618 GLY A O 1
ATOM 2735 N N . LEU A 1 178 ? -6.141 -17.389 21.951 1.00 15.29 619 LEU A N 1
ATOM 2736 C CA . LEU A 1 178 ? -6.444 -16.030 21.526 1.00 15.42 619 LEU A CA 1
ATOM 2737 C C . LEU A 1 178 ? -6.830 -15.100 22.675 1.00 16.28 619 LEU A C 1
ATOM 2738 O O . LEU A 1 178 ? -6.792 -13.873 22.496 1.00 17.28 619 LEU A O 1
ATOM 2754 N N . LEU A 1 179 ? -7.193 -15.642 23.835 1.00 14.96 620 LEU A N 1
ATOM 2755 C CA . LEU A 1 179 ? -7.822 -14.880 24.908 1.00 14.44 620 LEU A CA 1
ATOM 2756 C C . LEU A 1 179 ? -6.988 -14.970 26.184 1.00 15.15 620 LEU A C 1
ATOM 2757 O O . LEU A 1 179 ? -5.979 -15.679 26.248 1.00 15.59 620 LEU A O 1
ATOM 2773 N N . THR A 1 180 ? -7.432 -14.242 27.206 1.00 15.50 621 THR A N 1
ATOM 2774 C CA . THR A 1 180 ? -6.674 -14.128 28.446 1.00 15.89 621 THR A CA 1
ATOM 2775 C C . THR A 1 180 ? -6.514 -15.496 29.097 1.00 15.52 621 THR A C 1
ATOM 2776 O O . THR A 1 180 ? -7.485 -16.239 29.266 1.00 14.97 621 THR A O 1
ATOM 2787 N N . SER A 1 181 ? -5.284 -15.822 29.483 1.00 14.74 622 SER A N 1
ATOM 2788 C CA . SER A 1 181 ? -5.031 -17.147 30.031 1.00 15.20 622 SER A CA 1
ATOM 2789 C C . SER A 1 181 ? -5.685 -17.352 31.402 1.00 14.92 622 SER A C 1
ATOM 2790 O O . SER A 1 181 ? -5.858 -16.420 32.199 1.00 15.26 622 SER A O 1
ATOM 2798 N N . ASP A 1 182 ? -5.999 -18.615 31.687 1.00 15.34 623 ASP A N 1
ATOM 2799 C CA . ASP A 1 182 ? -6.425 -18.978 33.038 1.00 15.55 623 ASP A CA 1
ATOM 2800 C C . ASP A 1 182 ? -5.308 -18.727 34.050 1.00 15.98 623 ASP A C 1
ATOM 2801 O O . ASP A 1 182 ? -5.585 -18.353 35.190 1.00 15.29 623 ASP A O 1
ATOM 2810 N N . LYS A 1 183 ? -4.040 -18.895 33.644 1.00 16.45 624 LYS A N 1
ATOM 2811 C CA . LYS A 1 183 ? -2.938 -18.564 34.549 1.00 17.78 624 LYS A CA 1
ATOM 2812 C C . LYS A 1 183 ? -3.049 -17.120 35.025 1.00 17.29 624 LYS A C 1
ATOM 2813 O O . LYS A 1 183 ? -2.879 -16.835 36.218 1.00 17.26 624 LYS A O 1
ATOM 2832 N N . THR A 1 184 ? -3.330 -16.189 34.103 1.00 16.64 625 THR A N 1
ATOM 2833 C CA . THR A 1 184 ? -3.508 -14.796 34.489 1.00 16.31 625 THR A CA 1
ATOM 2834 C C . THR A 1 184 ? -4.615 -14.667 35.523 1.00 16.12 625 THR A C 1
ATOM 2835 O O . THR A 1 184 ? -4.452 -13.986 36.548 1.00 15.59 625 THR A O 1
ATOM 2846 N N . VAL A 1 185 ? -5.763 -15.305 35.259 1.00 15.89 626 VAL A N 1
ATOM 2847 C CA . VAL A 1 185 ? -6.882 -15.212 36.198 1.00 14.94 626 VAL A CA 1
ATOM 2848 C C . VAL A 1 185 ? -6.482 -15.759 37.567 1.00 15.34 626 VAL A C 1
ATOM 2849 O O . VAL A 1 185 ? -6.679 -15.106 38.609 1.00 16.00 626 VAL A O 1
ATOM 2862 N N . TYR A 1 186 ? -5.908 -16.967 37.589 1.00 15.28 627 TYR A N 1
ATOM 2863 C CA . TYR A 1 186 ? -5.556 -17.599 38.856 1.00 15.72 627 TYR A CA 1
ATOM 2864 C C . TYR A 1 186 ? -4.556 -16.756 39.634 1.00 16.64 627 TYR A C 1
ATOM 2865 O O . TYR A 1 186 ? -4.687 -16.596 40.854 1.00 16.59 627 TYR A O 1
ATOM 2883 N N . ASN A 1 187 ? -3.555 -16.193 38.950 1.00 17.13 628 ASN A N 1
ATOM 2884 C CA . ASN A 1 187 ? -2.539 -15.430 39.657 1.00 17.68 628 ASN A CA 1
ATOM 2885 C C . ASN A 1 187 ? -3.092 -14.108 40.159 1.00 17.91 628 ASN A C 1
ATOM 2886 O O . ASN A 1 187 ? -2.659 -13.611 41.206 1.00 19.17 628 ASN A O 1
ATOM 2897 N N . ASN A 1 188 ? -4.083 -13.558 39.465 1.00 16.95 629 ASN A N 1
ATOM 2898 C CA . ASN A 1 188 ? -4.751 -12.364 39.973 1.00 16.50 629 ASN A CA 1
ATOM 2899 C C . ASN A 1 188 ? -5.632 -12.679 41.182 1.00 17.62 629 ASN A C 1
ATOM 2900 O O . ASN A 1 188 ? -5.728 -11.863 42.098 1.00 19.91 629 ASN A O 1
ATOM 2911 N N . ILE A 1 189 ? -6.282 -13.853 41.218 1.00 16.36 630 ILE A N 1
ATOM 2912 C CA . ILE A 1 189 ? -6.960 -14.260 42.452 1.00 16.53 630 ILE A CA 1
ATOM 2913 C C . ILE A 1 189 ? -5.957 -14.323 43.600 1.00 17.48 630 ILE A C 1
ATOM 2914 O O . ILE A 1 189 ? -6.165 -13.737 44.668 1.00 18.15 630 ILE A O 1
ATOM 2930 N N . LEU A 1 190 ? -4.851 -15.037 43.387 1.00 17.87 631 LEU A N 1
ATOM 2931 C CA . LEU A 1 190 ? -3.870 -15.235 44.453 1.00 18.54 631 LEU A CA 1
ATOM 2932 C C . LEU A 1 190 ? -3.348 -13.910 44.998 1.00 19.03 631 LEU A C 1
ATOM 2933 O O . LEU A 1 190 ? -3.140 -13.772 46.208 1.00 20.05 631 LEU A O 1
ATOM 2949 N N . SER A 1 191 ? -3.127 -12.920 44.120 1.00 18.33 632 SER A N 1
ATOM 2950 C CA . SER A 1 191 ? -2.609 -11.637 44.569 1.00 20.75 632 SER A CA 1
ATOM 2951 C C . SER A 1 191 ? -3.619 -10.840 45.391 1.00 21.14 632 SER A C 1
ATOM 2952 O O . SER A 1 191 ? -3.228 -9.895 46.086 1.00 23.81 632 SER A O 1
ATOM 2960 N N . LEU A 1 192 ? -4.903 -11.178 45.314 1.00 20.66 633 LEU A N 1
ATOM 2961 C CA . LEU A 1 192 ? -5.921 -10.458 46.064 1.00 19.93 633 LEU A CA 1
ATOM 2962 C C . LEU A 1 192 ? -6.348 -11.179 47.333 1.00 20.32 633 LEU A C 1
ATOM 2963 O O . LEU A 1 192 ? -7.029 -10.571 48.173 1.00 19.69 633 LEU A O 1
ATOM 2979 N N . ILE A 1 193 ? -5.963 -12.447 47.503 1.00 19.05 634 ILE A N 1
ATOM 2980 C CA . ILE A 1 193 ? -6.328 -13.170 48.719 1.00 19.45 634 ILE A CA 1
ATOM 2981 C C . ILE A 1 193 ? -5.631 -12.536 49.909 1.00 19.86 634 ILE A C 1
ATOM 2982 O O . ILE A 1 193 ? -4.406 -12.335 49.913 1.00 19.78 634 ILE A O 1
ATOM 2998 N N . ASN A 1 194 ? -6.416 -12.233 50.937 1.00 20.30 635 ASN A N 1
ATOM 2999 C CA . ASN A 1 194 ? -5.952 -11.556 52.142 1.00 21.65 635 ASN A CA 1
ATOM 3000 C C . ASN A 1 194 ? -6.314 -12.480 53.288 1.00 21.59 635 ASN A C 1
ATOM 3001 O O . ASN A 1 194 ? -7.502 -12.556 53.668 1.00 20.73 635 ASN A O 1
ATOM 3012 N N . PRO A 1 195 ? -5.349 -13.212 53.848 1.00 22.41 636 PRO A N 1
ATOM 3013 C CA . PRO A 1 195 ? -5.655 -14.168 54.923 1.00 24.58 636 PRO A CA 1
ATOM 3014 C C . PRO A 1 195 ? -6.260 -13.552 56.170 1.00 24.43 636 PRO A C 1
ATOM 3015 O O . PRO A 1 195 ? -6.773 -14.297 57.016 1.00 25.53 636 PRO A O 1
ATOM 3026 N N . SER A 1 196 ? -6.181 -12.228 56.340 1.00 23.97 637 SER A N 1
ATOM 3027 C CA . SER A 1 196 ? -6.775 -11.556 57.489 1.00 25.14 637 SER A CA 1
ATOM 3028 C C . SER A 1 196 ? -8.261 -11.283 57.305 1.00 23.32 637 SER A C 1
ATOM 3029 O O . SER A 1 196 ? -8.895 -10.739 58.222 1.00 24.21 637 SER A O 1
ATOM 3037 N N . GLU A 1 197 ? -8.819 -11.636 56.153 1.00 21.39 638 GLU A N 1
ATOM 3038 C CA . GLU A 1 197 ? -10.220 -11.394 55.862 1.00 21.38 638 GLU A CA 1
ATOM 3039 C C . GLU A 1 197 ? -10.859 -12.673 55.332 1.00 20.56 638 GLU A C 1
ATOM 3040 O O . GLU A 1 197 ? -10.186 -13.557 54.803 1.00 21.96 638 GLU A O 1
ATOM 3052 N N . SER A 1 198 ? -12.175 -12.754 55.482 1.00 18.71 639 SER A N 1
ATOM 3053 C CA . SER A 1 198 ? -12.987 -13.741 54.776 1.00 18.45 639 SER A CA 1
ATOM 3054 C C . SER A 1 198 ? -13.533 -13.082 53.520 1.00 17.62 639 SER A C 1
ATOM 3055 O O . SER A 1 198 ? -14.244 -12.066 53.597 1.00 18.01 639 SER A O 1
ATOM 3063 N N . GLN A 1 199 ? -13.198 -13.657 52.361 1.00 16.84 640 GLN A N 1
ATOM 3064 C CA . GLN A 1 199 ? -13.509 -13.064 51.077 1.00 16.94 640 GLN A CA 1
ATOM 3065 C C . GLN A 1 199 ? -14.378 -13.993 50.240 1.00 16.28 640 GLN A C 1
ATOM 3066 O O . GLN A 1 199 ? -14.320 -15.220 50.363 1.00 16.55 640 GLN A O 1
ATOM 3080 N N . PHE A 1 200 ? -15.192 -13.385 49.384 1.00 15.00 641 PHE A N 1
ATOM 3081 C CA . PHE A 1 200 ? -15.961 -14.115 48.383 1.00 15.09 641 PHE A CA 1
ATOM 3082 C C . PHE A 1 200 ? -15.548 -13.629 47.005 1.00 14.93 641 PHE A C 1
ATOM 3083 O O . PHE A 1 200 ? -15.646 -12.432 46.701 1.00 15.04 641 PHE A O 1
ATOM 3100 N N . PHE A 1 201 ? -15.099 -14.560 46.171 1.00 14.77 642 PHE A N 1
ATOM 3101 C CA . PHE A 1 201 ? -14.710 -14.270 44.800 1.00 14.33 642 PHE A CA 1
ATOM 3102 C C . PHE A 1 201 ? -15.700 -14.920 43.851 1.00 14.32 642 PHE A C 1
ATOM 3103 O O . PHE A 1 201 ? -16.016 -16.101 43.999 1.00 14.20 642 PHE A O 1
ATOM 3120 N N . SER A 1 202 ? -16.166 -14.153 42.867 1.00 13.91 643 SER A N 1
ATOM 3121 C CA . SER A 1 202 ? -16.936 -14.691 41.752 1.00 13.22 643 SER A CA 1
ATOM 3122 C C . SER A 1 202 ? -16.111 -14.487 40.496 1.00 12.80 643 SER A C 1
ATOM 3123 O O . SER A 1 202 ? -15.919 -13.350 40.056 1.00 13.11 643 SER A O 1
ATOM 3131 N N . VAL A 1 203 ? -15.633 -15.579 39.916 1.00 12.84 644 VAL A N 1
ATOM 3132 C CA . VAL A 1 203 ? -14.672 -15.534 38.821 1.00 13.82 644 VAL A CA 1
ATOM 3133 C C . VAL A 1 203 ? -15.283 -16.193 37.596 1.00 14.25 644 VAL A C 1
ATOM 3134 O O . VAL A 1 203 ? -15.891 -17.266 37.690 1.00 14.78 644 VAL A O 1
ATOM 3147 N N . ILE A 1 204 ? -15.100 -15.555 36.441 1.00 13.78 645 ILE A N 1
ATOM 3148 C CA . ILE A 1 204 ? -15.576 -16.072 35.166 1.00 13.27 645 ILE A CA 1
ATOM 3149 C C . ILE A 1 204 ? -14.406 -16.019 34.187 1.00 13.49 645 ILE A C 1
ATOM 3150 O O . ILE A 1 204 ? -13.985 -14.930 33.774 1.00 13.56 645 ILE A O 1
ATOM 3166 N N . THR A 1 205 ? -13.894 -17.180 33.807 1.00 13.52 646 THR A N 1
ATOM 3167 C CA . THR A 1 205 ? -12.717 -17.192 32.948 1.00 14.28 646 THR A CA 1
ATOM 3168 C C . THR A 1 205 ? -13.100 -16.878 31.506 1.00 13.87 646 THR A C 1
ATOM 3169 O O . THR A 1 205 ? -14.282 -16.769 31.151 1.00 13.59 646 THR A O 1
ATOM 3180 N N . MET A 1 206 ? -12.069 -16.747 30.660 1.00 14.03 647 MET A N 1
ATOM 3181 C CA . MET A 1 206 ? -12.271 -16.549 29.233 1.00 15.34 647 MET A CA 1
ATOM 3182 C C . MET A 1 206 ? -11.398 -17.416 28.337 1.00 14.95 647 MET A C 1
ATOM 3183 O O . MET A 1 206 ? -11.712 -17.526 27.148 1.00 15.46 647 MET A O 1
ATOM 3197 N N . GLN A 1 207 ? -10.327 -18.021 28.855 1.00 13.77 648 GLN A N 1
ATOM 3198 C CA . GLN A 1 207 ? -9.346 -18.666 27.985 1.00 13.73 648 GLN A CA 1
ATOM 3199 C C . GLN A 1 207 ? -9.990 -19.610 26.969 1.00 14.40 648 GLN A C 1
ATOM 3200 O O . GLN A 1 207 ? -9.639 -19.582 25.780 1.00 15.18 648 GLN A O 1
ATOM 3214 N N . ASN A 1 208 ? -10.894 -20.487 27.420 1.00 13.95 649 ASN A N 1
ATOM 3215 C CA . ASN A 1 208 ? -11.403 -21.573 26.587 1.00 13.49 649 ASN A CA 1
ATOM 3216 C C . ASN A 1 208 ? -12.714 -21.225 25.895 1.00 13.96 649 ASN A C 1
ATOM 3217 O O . ASN A 1 208 ? -13.401 -22.115 25.380 1.00 15.14 649 ASN A O 1
ATOM 3228 N N . HIS A 1 209 ? -13.023 -19.936 25.796 1.00 14.68 650 HIS A N 1
ATOM 3229 C CA . HIS A 1 209 ? -14.136 -19.470 24.996 1.00 15.39 650 HIS A CA 1
ATOM 3230 C C . HIS A 1 209 ? -13.828 -19.602 23.513 1.00 14.98 650 HIS A C 1
ATOM 3231 O O . HIS A 1 209 ? -12.705 -19.362 23.072 1.00 14.92 650 HIS A O 1
ATOM 3246 N N . ILE A 1 210 ? -14.841 -19.954 22.734 1.00 14.23 651 ILE A N 1
ATOM 3247 C CA . ILE A 1 210 ? -14.769 -19.943 21.283 1.00 15.45 651 ILE A CA 1
ATOM 3248 C C . ILE A 1 210 ? -14.288 -18.573 20.804 1.00 15.94 651 ILE A C 1
ATOM 3249 O O . ILE A 1 210 ? -14.664 -17.561 21.380 1.00 16.04 651 ILE A O 1
ATOM 3265 N N . PRO A 1 211 ? -13.468 -18.491 19.755 1.00 16.01 652 PRO A N 1
ATOM 3266 C CA . PRO A 1 211 ? -12.837 -19.517 18.919 1.00 16.79 652 PRO A CA 1
ATOM 3267 C C . PRO A 1 211 ? -11.538 -20.025 19.547 1.00 16.19 652 PRO A C 1
ATOM 3268 O O . PRO A 1 211 ? -10.845 -19.264 20.240 1.00 15.92 652 PRO A O 1
ATOM 3279 N N . TRP A 1 212 ? -11.232 -21.296 19.286 1.00 17.26 653 TRP A N 1
ATOM 3280 C CA . TRP A 1 212 ? -10.113 -21.990 19.917 1.00 17.13 653 TRP A CA 1
ATOM 3281 C C . TRP A 1 212 ? -8.942 -22.028 18.947 1.00 16.58 653 TRP A C 1
ATOM 3282 O O . TRP A 1 212 ? -9.094 -22.459 17.801 1.00 16.91 653 TRP A O 1
ATOM 3303 N N . SER A 1 213 ? -7.780 -21.561 19.391 1.00 15.85 654 SER A N 1
ATOM 3304 C CA . SER A 1 213 ? -6.600 -21.496 18.528 1.00 18.07 654 SER A CA 1
ATOM 3305 C C . SER A 1 213 ? -5.401 -21.954 19.337 1.00 18.53 654 SER A C 1
ATOM 3306 O O . SER A 1 213 ? -4.975 -21.252 20.257 1.00 20.33 654 SER A O 1
ATOM 3314 N N . SER A 1 214 ? -4.859 -23.117 18.999 1.00 18.50 655 SER A N 1
ATOM 3315 C CA . SER A 1 214 ? -3.688 -23.625 19.702 1.00 19.05 655 SER A CA 1
ATOM 3316 C C . SER A 1 214 ? -3.013 -24.684 18.854 1.00 17.85 655 SER A C 1
ATOM 3317 O O . SER A 1 214 ? -3.659 -25.645 18.436 1.00 18.38 655 SER A O 1
ATOM 3325 N N . ASP A 1 215 ? -1.708 -24.516 18.612 1.00 16.84 656 ASP A N 1
ATOM 3326 C CA . ASP A 1 215 ? -0.932 -25.492 17.872 1.00 16.73 656 ASP A CA 1
ATOM 3327 C C . ASP A 1 215 ? -0.150 -26.443 18.754 1.00 17.80 656 ASP A C 1
ATOM 3328 O O . ASP A 1 215 ? 0.358 -27.445 18.241 1.00 18.78 656 ASP A O 1
ATOM 3337 N N . TYR A 1 216 ? -0.057 -26.177 20.056 1.00 18.34 657 TYR A N 1
ATOM 3338 C CA . TYR A 1 216 ? 0.778 -26.967 20.950 1.00 19.51 657 TYR A CA 1
ATOM 3339 C C . TYR A 1 216 ? 0.038 -27.164 22.260 1.00 19.49 657 TYR A C 1
ATOM 3340 O O . TYR A 1 216 ? -0.745 -26.301 22.668 1.00 19.12 657 TYR A O 1
ATOM 3358 N N . PRO A 1 217 ? 0.244 -28.306 22.933 1.00 21.00 658 PRO A N 1
ATOM 3359 C CA . PRO A 1 217 ? 1.144 -29.418 22.590 1.00 21.16 658 PRO A CA 1
ATOM 3360 C C . PRO A 1 217 ? 0.726 -30.177 21.331 1.00 20.67 658 PRO A C 1
ATOM 3361 O O . PRO A 1 217 ? -0.401 -30.643 21.253 1.00 19.78 658 PRO A O 1
ATOM 3372 N N . GLU A 1 218 ? 1.635 -30.304 20.359 1.00 22.02 659 GLU A N 1
ATOM 3373 C CA . GLU A 1 218 ? 1.262 -30.900 19.082 1.00 23.24 659 GLU A CA 1
ATOM 3374 C C . GLU A 1 218 ? 0.936 -32.376 19.220 1.00 23.68 659 GLU A C 1
ATOM 3375 O O . GLU A 1 218 ? 0.191 -32.913 18.390 1.00 24.16 659 GLU A O 1
ATOM 3387 N N . GLU A 1 219 ? 1.460 -33.037 20.253 1.00 23.58 660 GLU A N 1
ATOM 3388 C CA . GLU A 1 219 ? 1.162 -34.447 20.457 1.00 26.13 660 GLU A CA 1
ATOM 3389 C C . GLU A 1 219 ? -0.296 -34.675 20.852 1.00 24.99 660 GLU A C 1
ATOM 3390 O O . GLU A 1 219 ? -0.789 -35.804 20.731 1.00 27.04 660 GLU A O 1
ATOM 3402 N N . ILE A 1 220 ? -0.991 -33.645 21.314 1.00 21.84 661 ILE A N 1
ATOM 3403 C CA . ILE A 1 220 ? -2.410 -33.783 21.635 1.00 22.43 661 ILE A CA 1
ATOM 3404 C C . ILE A 1 220 ? -3.205 -33.616 20.352 1.00 22.54 661 ILE A C 1
ATOM 3405 O O . ILE A 1 220 ? -3.195 -32.543 19.737 1.00 22.72 661 ILE A O 1
ATOM 3421 N N . VAL A 1 221 ? -3.879 -34.680 19.935 1.00 23.42 662 VAL A N 1
ATOM 3422 C CA . VAL A 1 221 ? -4.702 -34.660 18.733 1.00 24.59 662 VAL A CA 1
ATOM 3423 C C . VAL A 1 221 ? -6.009 -35.359 19.079 1.00 26.17 662 VAL A C 1
ATOM 3424 O O . VAL A 1 221 ? -6.040 -36.301 19.874 1.00 27.10 662 VAL A O 1
ATOM 3437 N N . ALA A 1 222 ? -7.093 -34.883 18.485 1.00 27.82 663 ALA A N 1
ATOM 3438 C CA . ALA A 1 222 ? -8.413 -35.402 18.802 1.00 29.70 663 ALA A CA 1
ATOM 3439 C C . ALA A 1 222 ? -9.203 -35.527 17.512 1.00 29.70 663 ALA A C 1
ATOM 3440 O O . ALA A 1 222 ? -8.984 -34.789 16.544 1.00 30.84 663 ALA A O 1
ATOM 3447 N N . GLU A 1 223 ? -10.096 -36.501 17.490 1.00 29.53 664 GLU A N 1
ATOM 3448 C CA . GLU A 1 223 ? -10.972 -36.670 16.346 1.00 29.62 664 GLU A CA 1
ATOM 3449 C C . GLU A 1 223 ? -12.290 -37.226 16.850 1.00 27.09 664 GLU A C 1
ATOM 3450 O O . GLU A 1 223 ? -12.370 -37.803 17.937 1.00 28.00 664 GLU A O 1
ATOM 3462 N N . GLY A 1 224 ? -13.326 -37.017 16.052 1.00 25.55 665 GLY A N 1
ATOM 3463 C CA . GLY A 1 224 ? -14.629 -37.583 16.313 1.00 25.48 665 GLY A CA 1
ATOM 3464 C C . GLY A 1 224 ? -15.105 -38.377 15.105 1.00 26.52 665 GLY A C 1
ATOM 3465 O O . GLY A 1 224 ? -14.740 -38.079 13.968 1.00 26.22 665 GLY A O 1
ATOM 3469 N N . LYS A 1 225 ? -15.927 -39.390 15.376 1.00 27.14 666 LYS A N 1
ATOM 3470 C CA . LYS A 1 225 ? -16.458 -40.233 14.316 1.00 27.81 666 LYS A CA 1
ATOM 3471 C C . LYS A 1 225 ? -17.246 -39.386 13.327 1.00 27.62 666 LYS A C 1
ATOM 3472 O O . LYS A 1 225 ? -18.150 -38.637 13.710 1.00 26.40 666 LYS A O 1
ATOM 3491 N N . ASN A 1 226 ? -16.867 -39.476 12.052 1.00 28.06 667 ASN A N 1
ATOM 3492 C CA . ASN A 1 226 ? -17.555 -38.752 10.985 1.00 29.15 667 ASN A CA 1
ATOM 3493 C C . ASN A 1 226 ? -17.485 -37.239 11.154 1.00 27.45 667 ASN A C 1
ATOM 3494 O O . ASN A 1 226 ? -18.280 -36.510 10.549 1.00 30.05 667 ASN A O 1
ATOM 3505 N N . PHE A 1 227 ? -16.528 -36.745 11.930 1.00 25.21 668 PHE A N 1
ATOM 3506 C CA . PHE A 1 227 ? -16.369 -35.308 12.053 1.00 23.92 668 PHE A CA 1
ATOM 3507 C C . PHE A 1 227 ? -15.790 -34.723 10.770 1.00 24.46 668 PHE A C 1
ATOM 3508 O O . PHE A 1 227 ? -14.998 -35.365 10.066 1.00 24.72 668 PHE A O 1
ATOM 3525 N N . THR A 1 228 ? -16.157 -33.474 10.491 1.00 25.00 669 THR A N 1
ATOM 3526 C CA . THR A 1 228 ? -15.493 -32.716 9.450 1.00 24.75 669 THR A CA 1
ATOM 3527 C C . THR A 1 228 ? -14.079 -32.338 9.898 1.00 24.36 669 THR A C 1
ATOM 3528 O O . THR A 1 228 ? -13.729 -32.409 11.081 1.00 22.35 669 THR A O 1
ATOM 3539 N N . GLU A 1 229 ? -13.264 -31.907 8.931 1.00 23.46 670 GLU A N 1
ATOM 3540 C CA . GLU A 1 229 ? -11.932 -31.415 9.270 1.00 22.41 670 GLU A CA 1
ATOM 3541 C C . GLU A 1 229 ? -12.012 -30.284 10.285 1.00 20.92 670 GLU A C 1
ATOM 3542 O O . GLU A 1 229 ? -11.239 -30.248 11.252 1.00 21.90 670 GLU A O 1
ATOM 3554 N N . GLU A 1 230 ? -12.954 -29.356 10.087 1.00 20.56 671 GLU A N 1
ATOM 3555 C CA . GLU A 1 230 ? -13.097 -28.220 10.995 1.00 23.28 671 GLU A CA 1
ATOM 3556 C C . GLU A 1 230 ? -13.480 -28.671 12.397 1.00 21.00 671 GLU A C 1
ATOM 3557 O O . GLU A 1 230 ? -12.951 -28.160 13.389 1.00 20.74 671 GLU A O 1
ATOM 3569 N N . GLU A 1 231 ? -14.430 -29.605 12.502 1.00 20.83 672 GLU A N 1
ATOM 3570 C CA . GLU A 1 231 ? -14.818 -30.114 13.809 1.00 19.70 672 GLU A CA 1
ATOM 3571 C C . GLU A 1 231 ? -13.633 -30.764 14.515 1.00 19.10 672 GLU A C 1
ATOM 3572 O O . GLU A 1 231 ? -13.420 -30.541 15.713 1.00 18.76 672 GLU A O 1
ATOM 3584 N N . ASN A 1 232 ? -12.855 -31.572 13.793 1.00 19.56 673 ASN A N 1
ATOM 3585 C CA . ASN A 1 232 ? -11.691 -32.215 14.391 1.00 19.83 673 ASN A CA 1
ATOM 3586 C C . ASN A 1 232 ? -10.647 -31.186 14.806 1.00 19.01 673 ASN A C 1
ATOM 3587 O O . ASN A 1 232 ? -10.009 -31.325 15.852 1.00 18.00 673 ASN A O 1
ATOM 3598 N N . HIS A 1 233 ? -10.462 -30.145 13.996 1.00 19.02 674 HIS A N 1
ATOM 3599 C CA . HIS A 1 233 ? -9.468 -29.126 14.326 1.00 18.54 674 HIS A CA 1
ATOM 3600 C C . HIS A 1 233 ? -9.890 -28.336 15.554 1.00 17.61 674 HIS A C 1
ATOM 3601 O O . HIS A 1 233 ? -9.070 -28.068 16.441 1.00 17.77 674 HIS A O 1
ATOM 3615 N N . ASN A 1 234 ? -11.164 -27.940 15.620 1.00 16.96 675 ASN A N 1
ATOM 3616 C CA . ASN A 1 234 ? -11.656 -27.253 16.805 1.00 17.35 675 ASN A CA 1
ATOM 3617 C C . ASN A 1 234 ? -11.506 -28.116 18.054 1.00 17.16 675 ASN A C 1
ATOM 3618 O O . ASN A 1 234 ? -11.078 -27.631 19.105 1.00 17.27 675 ASN A O 1
ATOM 3629 N N . LEU A 1 235 ? -11.861 -29.397 17.957 1.00 16.37 676 LEU A N 1
ATOM 3630 C CA . LEU A 1 235 ? -11.742 -30.274 19.110 1.00 15.61 676 LEU A CA 1
ATOM 3631 C C . LEU A 1 235 ? -10.291 -30.401 19.545 1.00 15.84 676 LEU A C 1
ATOM 3632 O O . LEU A 1 235 ? -9.992 -30.390 20.747 1.00 16.81 676 LEU A O 1
ATOM 3648 N N . THR A 1 236 ? -9.373 -30.532 18.577 1.00 15.91 677 THR A N 1
ATOM 3649 C CA . THR A 1 236 ? -7.954 -30.631 18.906 1.00 16.78 677 THR A CA 1
ATOM 3650 C C . THR A 1 236 ? -7.457 -29.360 19.577 1.00 16.44 677 THR A C 1
ATOM 3651 O O . THR A 1 236 ? -6.762 -29.422 20.596 1.00 16.30 677 THR A O 1
ATOM 3662 N N . SER A 1 237 ? -7.789 -28.192 19.009 1.00 16.51 678 SER A N 1
ATOM 3663 C CA . SER A 1 237 ? -7.366 -26.931 19.609 1.00 17.74 678 SER A CA 1
ATOM 3664 C C . SER A 1 237 ? -7.932 -26.774 21.016 1.00 17.59 678 SER A C 1
ATOM 3665 O O . SER A 1 237 ? -7.234 -26.322 21.933 1.00 17.40 678 SER A O 1
ATOM 3673 N N . TYR A 1 238 ? -9.213 -27.101 21.188 1.00 17.15 679 TYR A N 1
ATOM 3674 C CA . TYR A 1 238 ? -9.842 -27.035 22.504 1.00 15.73 679 TYR A CA 1
ATOM 3675 C C . TYR A 1 238 ? -9.165 -27.975 23.495 1.00 15.40 679 TYR A C 1
ATOM 3676 O O . TYR A 1 238 ? -8.923 -27.599 24.650 1.00 15.18 679 TYR A O 1
ATOM 3694 N N . ALA A 1 239 ? -8.862 -29.215 23.071 1.00 15.93 680 ALA A N 1
ATOM 3695 C CA . ALA A 1 239 ? -8.220 -30.165 23.974 1.00 16.43 680 ALA A CA 1
ATOM 3696 C C . ALA A 1 239 ? -6.837 -29.675 24.401 1.00 17.01 680 ALA A C 1
ATOM 3697 O O . ALA A 1 239 ? -6.443 -29.840 25.565 1.00 17.80 680 ALA A O 1
ATOM 3704 N N . ARG A 1 240 ? -6.090 -29.083 23.473 1.00 17.24 681 ARG A N 1
ATOM 3705 C CA . ARG A 1 240 ? -4.799 -28.498 23.811 1.00 17.31 681 ARG A CA 1
ATOM 3706 C C . ARG A 1 240 ? -4.963 -27.398 24.850 1.00 17.55 681 ARG A C 1
ATOM 3707 O O . ARG A 1 240 ? -4.215 -27.336 25.828 1.00 17.48 681 ARG A O 1
ATOM 3728 N N . LEU A 1 241 ? -5.943 -26.510 24.647 1.00 17.01 682 LEU A N 1
ATOM 3729 C CA . LEU A 1 241 ? -6.196 -25.444 25.612 1.00 17.53 682 LEU A CA 1
ATOM 3730 C C . LEU A 1 241 ? -6.601 -26.005 26.971 1.00 17.51 682 LEU A C 1
ATOM 3731 O O . LEU A 1 241 ? -6.158 -25.501 28.010 1.00 18.36 682 LEU A O 1
ATOM 3747 N N . LEU A 1 242 ? -7.400 -27.074 26.991 1.00 16.57 683 LEU A N 1
ATOM 3748 C CA . LEU A 1 242 ? -7.748 -27.692 28.266 1.00 16.60 683 LEU A CA 1
ATOM 3749 C C . LEU A 1 242 ? -6.507 -28.169 29.010 1.00 17.39 683 LEU A C 1
ATOM 3750 O O . LEU A 1 242 ? -6.456 -28.117 30.249 1.00 17.89 683 LEU A O 1
ATOM 3766 N N . SER A 1 243 ? -5.514 -28.687 28.272 1.00 17.37 684 SER A N 1
ATOM 3767 C CA . SER A 1 243 ? -4.314 -29.205 28.922 1.00 19.28 684 SER A CA 1
ATOM 3768 C C . SER A 1 243 ? -3.599 -28.119 29.723 1.00 20.03 684 SER A C 1
ATOM 3769 O O . SER A 1 243 ? -3.014 -28.413 30.779 1.00 21.04 684 SER A O 1
ATOM 3777 N N . PHE A 1 244 ? -3.631 -26.866 29.244 1.00 20.17 685 PHE A N 1
ATOM 3778 C CA . PHE A 1 244 ? -3.045 -25.764 30.008 1.00 19.33 685 PHE A CA 1
ATOM 3779 C C . PHE A 1 244 ? -3.898 -25.452 31.229 1.00 18.11 685 PHE A C 1
ATOM 3780 O O . PHE A 1 244 ? -3.386 -25.298 32.343 1.00 17.93 685 PHE A O 1
ATOM 3797 N N . THR A 1 245 ? -5.215 -25.361 31.037 1.00 16.35 686 THR A N 1
ATOM 3798 C CA . THR A 1 245 ? -6.095 -25.114 32.170 1.00 15.46 686 THR A CA 1
ATOM 3799 C C . THR A 1 245 ? -5.899 -26.169 33.238 1.00 16.71 686 THR A C 1
ATOM 3800 O O . THR A 1 245 ? -5.873 -25.858 34.432 1.00 17.37 686 THR A O 1
ATOM 3811 N N . ASP A 1 246 ? -5.721 -27.418 32.818 1.00 17.65 687 ASP A N 1
ATOM 3812 C CA . ASP A 1 246 ? -5.594 -28.511 33.766 1.00 19.58 687 ASP A CA 1
ATOM 3813 C C . ASP A 1 246 ? -4.354 -28.338 34.629 1.00 20.13 687 ASP A C 1
ATOM 3814 O O . ASP A 1 246 ? -4.420 -28.448 35.861 1.00 20.32 687 ASP A O 1
ATOM 3823 N N . LYS A 1 247 ? -3.213 -28.043 34.001 1.00 19.26 688 LYS A N 1
ATOM 3824 C CA . LYS A 1 247 ? -1.980 -27.831 34.755 1.00 19.90 688 LYS A CA 1
ATOM 3825 C C . LYS A 1 247 ? -2.058 -26.582 35.623 1.00 19.23 688 LYS A C 1
ATOM 3826 O O . LYS A 1 247 ? -1.581 -26.590 36.767 1.00 21.38 688 LYS A O 1
ATOM 3845 N N . GLU A 1 248 ? -2.626 -25.493 35.097 1.00 17.73 689 GLU A N 1
ATOM 3846 C CA . GLU A 1 248 ? -2.680 -24.263 35.872 1.00 17.94 689 GLU A CA 1
ATOM 3847 C C . GLU A 1 248 ? -3.638 -24.389 37.052 1.00 17.79 689 GLU A C 1
ATOM 3848 O O . GLU A 1 248 ? -3.423 -23.751 38.084 1.00 18.83 689 GLU A O 1
ATOM 3860 N N . THR A 1 249 ? -4.712 -25.175 36.908 1.00 16.67 690 THR A N 1
ATOM 3861 C CA . THR A 1 249 ? -5.648 -25.374 38.008 1.00 16.73 690 THR A CA 1
ATOM 3862 C C . THR A 1 249 ? -4.966 -26.121 39.149 1.00 18.80 690 THR A C 1
ATOM 3863 O O . THR A 1 249 ? -5.116 -25.752 40.321 1.00 18.78 690 THR A O 1
ATOM 3874 N N . ARG A 1 250 ? -4.187 -27.155 38.831 1.00 19.65 691 ARG A N 1
ATOM 3875 C CA . ARG A 1 250 ? -3.412 -27.827 39.870 1.00 20.00 691 ARG A CA 1
ATOM 3876 C C . ARG A 1 250 ? -2.469 -26.856 40.575 1.00 20.92 691 ARG A C 1
ATOM 3877 O O . ARG A 1 250 ? -2.379 -26.855 41.808 1.00 21.80 691 ARG A O 1
ATOM 3898 N N . ALA A 1 251 ? -1.723 -26.053 39.804 1.00 21.06 692 ALA A N 1
ATOM 3899 C CA . ALA A 1 251 ? -0.779 -25.116 40.400 1.00 22.01 692 ALA A CA 1
ATOM 3900 C C . ALA A 1 251 ? -1.484 -24.097 41.284 1.00 20.49 692 ALA A C 1
ATOM 3901 O O . ALA A 1 251 ? -0.968 -23.721 42.346 1.00 21.22 692 ALA A O 1
ATOM 3908 N N . PHE A 1 252 ? -2.655 -23.635 40.855 1.00 19.07 693 PHE A N 1
ATOM 3909 C CA . PHE A 1 252 ? -3.458 -22.719 41.656 1.00 18.21 693 PHE A CA 1
ATOM 3910 C C . PHE A 1 252 ? -3.843 -23.345 42.989 1.00 18.16 693 PHE A C 1
ATOM 3911 O O . PHE A 1 252 ? -3.671 -22.731 44.048 1.00 18.51 693 PHE A O 1
ATOM 3928 N N . LEU A 1 253 ? -4.398 -24.552 42.963 1.00 17.69 694 LEU A N 1
ATOM 3929 C CA . LEU A 1 253 ? -4.808 -25.173 44.218 1.00 17.83 694 LEU A CA 1
ATOM 3930 C C . LEU A 1 253 ? -3.605 -25.401 45.131 1.00 18.78 694 LEU A C 1
ATOM 3931 O O . LEU A 1 253 ? -3.700 -25.203 46.350 1.00 18.86 694 LEU A O 1
ATOM 3947 N N . GLU A 1 254 ? -2.468 -25.844 44.564 1.00 19.85 695 GLU A N 1
ATOM 3948 C CA . GLU A 1 254 ? -1.260 -26.027 45.365 1.00 22.14 695 GLU A CA 1
ATOM 3949 C C . GLU A 1 254 ? -0.898 -24.740 46.097 1.00 22.13 695 GLU A C 1
ATOM 3950 O O . GLU A 1 254 ? -0.550 -24.768 47.275 1.00 22.91 695 GLU A O 1
ATOM 3962 N N . LYS A 1 255 ? -1.025 -23.590 45.429 1.00 21.23 696 LYS A N 1
ATOM 3963 C CA . LYS A 1 255 ? -0.749 -22.322 46.103 1.00 23.36 696 LYS A CA 1
ATOM 3964 C C . LYS A 1 255 ? -1.768 -22.044 47.198 1.00 22.67 696 LYS A C 1
ATOM 3965 O O . LYS A 1 255 ? -1.418 -21.519 48.262 1.00 23.77 696 LYS A O 1
ATOM 3984 N N . LEU A 1 256 ? -3.035 -22.382 46.964 1.00 21.37 697 LEU A N 1
ATOM 3985 C CA . LEU A 1 256 ? -4.034 -22.163 48.006 1.00 19.84 697 LEU A CA 1
ATOM 3986 C C . LEU A 1 256 ? -3.726 -22.973 49.257 1.00 21.31 697 LEU A C 1
ATOM 3987 O O . LEU A 1 256 ? -4.035 -22.528 50.367 1.00 23.10 697 LEU A O 1
ATOM 4003 N N . THR A 1 257 ? -3.132 -24.162 49.112 1.00 20.76 698 THR A N 1
ATOM 4004 C CA . THR A 1 257 ? -2.849 -24.970 50.297 1.00 22.69 698 THR A CA 1
ATOM 4005 C C . THR A 1 257 ? -1.825 -24.309 51.217 1.00 23.16 698 THR A C 1
ATOM 4006 O O . THR A 1 257 ? -1.745 -24.660 52.397 1.00 23.98 698 THR A O 1
ATOM 4017 N N . GLN A 1 258 ? -1.042 -23.371 50.690 1.00 23.85 699 GLN A N 1
ATOM 4018 C CA . GLN A 1 258 ? -0.005 -22.699 51.456 1.00 27.23 699 GLN A CA 1
ATOM 4019 C C . GLN A 1 258 ? -0.478 -21.402 52.094 1.00 27.07 699 GLN A C 1
ATOM 4020 O O . GLN A 1 258 ? 0.321 -20.734 52.756 1.00 29.11 699 GLN A O 1
ATOM 4034 N N . ILE A 1 259 ? -1.754 -21.044 51.944 1.00 25.74 700 ILE A N 1
ATOM 4035 C CA . ILE A 1 259 ? -2.305 -19.840 52.554 1.00 25.72 700 ILE A CA 1
ATOM 4036 C C . ILE A 1 259 ? -2.980 -20.210 53.866 1.00 25.47 700 ILE A C 1
ATOM 4037 O O . ILE A 1 259 ? -3.815 -21.123 53.910 1.00 25.20 700 ILE A O 1
ATOM 4053 N N . ASN A 1 260 ? -2.647 -19.474 54.926 1.00 25.04 701 ASN A N 1
ATOM 4054 C CA . ASN A 1 260 ? -3.153 -19.759 56.268 1.00 25.15 701 ASN A CA 1
ATOM 4055 C C . ASN A 1 260 ? -4.520 -19.101 56.469 1.00 25.31 701 ASN A C 1
ATOM 4056 O O . ASN A 1 260 ? -4.690 -18.154 57.244 1.00 26.21 701 ASN A O 1
ATOM 4067 N N . LYS A 1 261 ? -5.515 -19.662 55.774 1.00 24.18 702 LYS A N 1
ATOM 4068 C CA . LYS A 1 261 ? -6.911 -19.229 55.816 1.00 22.56 702 LYS A CA 1
ATOM 4069 C C . LYS A 1 261 ? -7.724 -20.378 55.243 1.00 21.33 702 LYS A C 1
ATOM 4070 O O . LYS A 1 261 ? -7.315 -20.944 54.219 1.00 21.05 702 LYS A O 1
ATOM 4089 N N . PRO A 1 262 ? -8.858 -20.757 55.843 1.00 21.05 703 PRO A N 1
ATOM 4090 C CA . PRO A 1 262 ? -9.709 -21.766 55.190 1.00 21.02 703 PRO A CA 1
ATOM 4091 C C . PRO A 1 262 ? -10.284 -21.205 53.895 1.00 18.77 703 PRO A C 1
ATOM 4092 O O . PRO A 1 262 ? -10.938 -20.155 53.896 1.00 19.05 703 PRO A O 1
ATOM 4103 N N . ILE A 1 263 ? -10.030 -21.900 52.784 1.00 17.92 704 ILE A N 1
ATOM 4104 C CA . ILE A 1 263 ? -10.445 -21.467 51.452 1.00 17.99 704 ILE A CA 1
ATOM 4105 C C . ILE A 1 263 ? -11.132 -22.641 50.771 1.00 18.10 704 ILE A C 1
ATOM 4106 O O . ILE A 1 263 ? -10.593 -23.751 50.759 1.00 20.27 704 ILE A O 1
ATOM 4122 N N . THR A 1 264 ? -12.307 -22.399 50.183 1.00 17.20 705 THR A N 1
ATOM 4123 C CA . THR A 1 264 ? -12.996 -23.430 49.405 1.00 16.10 705 THR A CA 1
ATOM 4124 C C . THR A 1 264 ? -13.288 -22.889 48.014 1.00 15.92 705 THR A C 1
ATOM 4125 O O . THR A 1 264 ? -13.697 -21.738 47.866 1.00 16.45 705 THR A O 1
ATOM 4136 N N . VAL A 1 265 ? -13.025 -23.717 47.010 1.00 15.50 706 VAL A N 1
ATOM 4137 C CA . VAL A 1 265 ? -13.242 -23.394 45.604 1.00 15.56 706 VAL A CA 1
ATOM 4138 C C . VAL A 1 265 ? -14.385 -24.260 45.0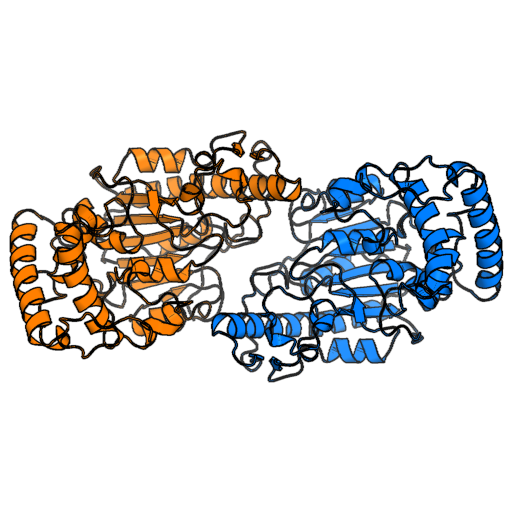87 1.00 16.06 706 VAL A C 1
ATOM 4139 O O . VAL A 1 265 ? -14.364 -25.489 45.239 1.00 16.70 706 VAL A O 1
ATOM 4152 N N . VAL A 1 266 ? -15.372 -23.618 44.468 1.00 14.94 707 VAL A N 1
ATOM 4153 C CA . VAL A 1 266 ? -16.402 -24.291 43.687 1.00 14.61 707 VAL A CA 1
ATOM 4154 C C . VAL A 1 266 ? -16.021 -24.073 42.226 1.00 14.79 707 VAL A C 1
ATOM 4155 O O . VAL A 1 266 ? -16.087 -22.951 41.728 1.00 14.63 707 VAL A O 1
ATOM 4168 N N . PHE A 1 267 ? -15.580 -25.132 41.555 1.00 15.55 708 PHE A N 1
ATOM 4169 C CA . PHE A 1 267 ? -15.023 -25.068 40.210 1.00 15.18 708 PHE A CA 1
ATOM 4170 C C . PHE A 1 267 ? -15.952 -25.834 39.287 1.00 15.13 708 PHE A C 1
ATOM 4171 O O . PHE A 1 267 ? -16.306 -26.975 39.577 1.00 15.25 708 PHE A O 1
ATOM 4188 N N . TYR A 1 268 ? -16.319 -25.231 38.152 1.00 14.25 709 TYR A N 1
ATOM 4189 C CA . TYR A 1 268 ? -17.256 -25.902 37.265 1.00 14.38 709 TYR A CA 1
ATOM 4190 C C . TYR A 1 268 ? -17.144 -25.339 35.858 1.00 14.53 709 TYR A C 1
ATOM 4191 O O . TYR A 1 268 ? -16.853 -24.155 35.670 1.00 14.23 709 TYR A O 1
ATOM 4209 N N . GLY A 1 269 ? -17.398 -26.198 34.875 1.00 15.75 710 GLY A N 1
ATOM 4210 C CA . GLY A 1 269 ? -17.614 -25.705 33.530 1.00 15.80 710 GLY A CA 1
ATOM 4211 C C . GLY A 1 269 ? -19.063 -25.285 33.360 1.00 15.17 710 GLY A C 1
ATOM 4212 O O . GLY A 1 269 ? -19.997 -25.945 33.831 1.00 15.51 710 GLY A O 1
ATOM 4216 N N . ASP A 1 270 ? -19.265 -24.160 32.663 1.00 13.61 711 ASP A N 1
ATOM 4217 C CA . ASP A 1 270 ? -20.621 -23.632 32.516 1.00 13.29 711 ASP A CA 1
ATOM 4218 C C . ASP A 1 270 ? -21.463 -24.423 31.518 1.00 14.25 711 ASP A C 1
ATOM 4219 O O . ASP A 1 270 ? -22.678 -24.550 31.699 1.00 15.40 711 ASP A O 1
ATOM 4228 N N . HIS A 1 271 ? -20.854 -24.901 30.430 1.00 13.93 712 HIS A N 1
ATOM 4229 C CA . HIS A 1 271 ? -21.520 -25.639 29.365 1.00 14.80 712 HIS A CA 1
ATOM 4230 C C . HIS A 1 271 ? -20.406 -26.246 28.517 1.00 15.58 712 HIS A C 1
ATOM 4231 O O . HIS A 1 271 ? -19.237 -25.854 28.632 1.00 14.75 712 HIS A O 1
ATOM 4245 N N . LEU A 1 272 ? -20.775 -27.213 27.682 1.00 16.41 713 LEU A N 1
ATOM 4246 C CA . LEU A 1 272 ? -19.824 -27.764 26.728 1.00 15.87 713 LEU A CA 1
ATOM 4247 C C . LEU A 1 272 ? -19.447 -26.698 25.702 1.00 15.53 713 LEU A C 1
ATOM 4248 O O . LEU A 1 272 ? -20.242 -25.798 25.411 1.00 15.27 713 LEU A O 1
ATOM 4264 N N . PRO A 1 273 ? -18.252 -26.794 25.119 1.00 16.30 714 PRO A N 1
ATOM 4265 C CA . PRO A 1 273 ? -17.929 -25.946 23.965 1.00 16.26 714 PRO A CA 1
ATOM 4266 C C . PRO A 1 273 ? -18.832 -26.285 22.792 1.00 16.42 714 PRO A C 1
ATOM 4267 O O . PRO A 1 273 ? -19.184 -27.447 22.572 1.00 16.87 714 PRO A O 1
ATOM 4278 N N . GLY A 1 274 ? -19.184 -25.259 22.008 1.00 16.43 715 GLY A N 1
ATOM 4279 C CA . GLY A 1 274 ? -20.084 -25.451 20.891 1.00 20.03 715 GLY A CA 1
ATOM 4280 C C . GLY A 1 274 ? -19.324 -25.876 19.652 1.00 22.72 715 GLY A C 1
ATOM 4281 O O . GLY A 1 274 ? -19.270 -25.143 18.651 1.00 27.26 715 GLY A O 1
ATOM 4285 N N . LEU A 1 275 ? -18.678 -27.033 19.729 1.00 19.61 716 LEU A N 1
ATOM 4286 C CA . LEU A 1 275 ? -17.938 -27.540 18.588 1.00 19.26 716 LEU A CA 1
ATOM 4287 C C . LEU A 1 275 ? -18.350 -28.928 18.141 1.00 19.91 716 LEU A C 1
ATOM 4288 O O . LEU A 1 275 ? -17.908 -29.355 17.069 1.00 21.98 716 LEU A O 1
ATOM 4304 N N . TYR A 1 276 ? -19.193 -29.634 18.916 1.00 19.44 717 TYR A N 1
ATOM 4305 C CA . TYR A 1 276 ? -19.545 -30.996 18.559 1.00 20.12 717 TYR A CA 1
ATOM 4306 C C . TYR A 1 276 ? -20.842 -31.015 17.757 1.00 21.62 717 TYR A C 1
ATOM 4307 O O . TYR A 1 276 ? -21.794 -30.312 18.104 1.00 23.19 717 TYR A O 1
ATOM 4325 N N . PRO A 1 277 ? -20.915 -31.832 16.711 1.00 21.64 718 PRO A N 1
ATOM 4326 C CA . PRO A 1 277 ? -22.217 -32.138 16.109 1.00 23.47 718 PRO A CA 1
ATOM 4327 C C . PRO A 1 277 ? -23.008 -33.064 17.018 1.00 23.27 718 PRO A C 1
ATOM 4328 O O . PRO A 1 277 ? -22.449 -33.781 17.851 1.00 22.91 718 PRO A O 1
ATOM 4339 N N . ASP A 1 278 ? -24.336 -33.043 16.862 1.00 24.19 719 ASP A N 1
ATOM 4340 C CA . ASP A 1 278 ? -25.175 -33.894 17.700 1.00 25.40 719 ASP A CA 1
ATOM 4341 C C . ASP A 1 278 ? -24.793 -35.364 17.571 1.00 25.53 719 ASP A C 1
ATOM 4342 O O . ASP A 1 278 ? -24.937 -36.128 18.533 1.00 26.81 719 ASP A O 1
ATOM 4351 N N . SER A 1 279 ? -24.305 -35.778 16.403 1.00 24.93 720 SER A N 1
ATOM 4352 C CA . SER A 1 279 ? -23.927 -37.171 16.212 1.00 25.48 720 SER A CA 1
ATOM 4353 C C . SER A 1 279 ? -22.849 -37.608 17.202 1.00 25.35 720 SER A C 1
ATOM 4354 O O . SER A 1 279 ? -22.746 -38.801 17.509 1.00 27.18 720 SER A O 1
ATOM 4362 N N . ALA A 1 280 ? -22.033 -36.669 17.684 1.00 23.72 721 ALA A N 1
ATOM 4363 C CA . ALA A 1 280 ? -20.950 -36.999 18.608 1.00 24.20 721 ALA A CA 1
ATOM 4364 C C . ALA A 1 280 ? -21.453 -37.713 19.858 1.00 25.43 721 ALA A C 1
ATOM 4365 O O . ALA A 1 280 ? -20.714 -38.496 20.458 1.00 27.23 721 ALA A O 1
ATOM 4372 N N . PHE A 1 281 ? -22.691 -37.455 20.269 1.00 25.97 722 PHE A N 1
ATOM 4373 C CA . PHE A 1 281 ? -23.205 -37.979 21.530 1.00 26.58 722 PHE A CA 1
ATOM 4374 C C . PHE A 1 281 ? -23.860 -39.352 21.408 1.00 30.11 722 PHE A C 1
ATOM 4375 O O . PHE A 1 281 ? -24.205 -39.946 22.436 1.00 31.17 722 PHE A O 1
ATOM 4392 N N . ASN A 1 282 ? -24.035 -39.867 20.192 1.00 34.66 723 ASN A N 1
ATOM 4393 C CA . ASN A 1 282 ? -24.424 -41.257 19.953 1.00 41.10 723 ASN A CA 1
ATOM 4394 C C . ASN A 1 282 ? -25.419 -41.851 20.940 1.00 42.90 723 ASN A C 1
ATOM 4395 O O . ASN A 1 282 ? -25.072 -42.755 21.707 1.00 47.53 723 ASN A O 1
ATOM 4406 N N . LYS A 1 283 ? -26.666 -41.399 20.911 1.00 40.75 724 LYS A N 1
ATOM 4407 C CA . LYS A 1 283 ? -27.733 -41.939 21.757 1.00 46.92 724 LYS A CA 1
ATOM 4408 C C . LYS A 1 283 ? -27.561 -41.621 23.244 1.00 43.02 724 LYS A C 1
ATOM 4409 O O . LYS A 1 283 ? -28.398 -42.045 24.054 1.00 46.81 724 LYS A O 1
ATOM 4428 N N . HIS A 1 284 ? -26.490 -40.936 23.638 1.00 37.68 725 HIS A N 1
ATOM 4429 C CA . HIS A 1 284 ? -26.329 -40.452 25.006 1.00 34.34 725 HIS A CA 1
ATOM 4430 C C . HIS A 1 284 ? -26.354 -38.931 24.966 1.00 30.68 725 HIS A C 1
ATOM 4431 O O . HIS A 1 284 ? -25.386 -38.272 25.370 1.00 27.77 725 HIS A O 1
ATOM 4445 N N . ILE A 1 285 ? -27.460 -38.373 24.457 1.00 27.57 726 ILE A N 1
ATOM 4446 C CA . ILE A 1 285 ? -27.559 -36.931 24.258 1.00 29.11 726 ILE A CA 1
ATOM 4447 C C . ILE A 1 285 ? -27.533 -36.176 25.574 1.00 25.69 726 ILE A C 1
ATOM 4448 O O . ILE A 1 285 ? -27.261 -34.970 25.586 1.00 24.21 726 ILE A O 1
ATOM 4464 N N . GLU A 1 286 ? -27.796 -36.845 26.701 1.00 25.94 727 GLU A N 1
ATOM 4465 C CA . GLU A 1 286 ? -27.676 -36.148 27.977 1.00 25.30 727 GLU A CA 1
ATOM 4466 C C . GLU A 1 286 ? -26.286 -35.541 28.141 1.00 24.31 727 GLU A C 1
ATOM 4467 O O . GLU A 1 286 ? -26.140 -34.484 28.769 1.00 22.94 727 GLU A O 1
ATOM 4479 N N . ASN A 1 287 ? -25.258 -36.170 27.549 1.00 23.92 728 ASN A N 1
ATOM 4480 C CA . ASN A 1 287 ? -23.889 -35.690 27.716 1.00 22.02 728 ASN A CA 1
ATOM 4481 C C . ASN A 1 287 ? -23.630 -34.377 26.992 1.00 20.36 728 ASN A C 1
ATOM 4482 O O . ASN A 1 287 ? -22.586 -33.763 27.214 1.00 20.90 728 ASN A O 1
ATOM 4493 N N . LYS A 1 288 ? -24.558 -33.919 26.156 1.00 19.36 729 LYS A N 1
ATOM 4494 C CA . LYS A 1 288 ? -24.421 -32.584 25.578 1.00 18.24 729 LYS A CA 1
ATOM 4495 C C . LYS A 1 288 ? -24.546 -31.488 26.630 1.00 18.12 729 LYS A C 1
ATOM 4496 O O . LYS A 1 288 ? -24.138 -30.353 26.364 1.00 18.40 729 LYS A O 1
ATOM 4515 N N . TYR A 1 289 ? -25.071 -31.806 27.824 1.00 18.15 730 TYR A N 1
ATOM 4516 C CA . TYR A 1 289 ? -25.360 -30.808 28.847 1.00 18.45 730 TYR A CA 1
ATOM 4517 C C . TYR A 1 289 ? -24.747 -31.145 30.200 1.00 18.85 730 TYR A C 1
ATOM 4518 O O . TYR A 1 289 ? -25.194 -30.607 31.220 1.00 20.90 730 TYR A O 1
ATOM 4536 N N . LEU A 1 290 ? -23.711 -31.983 30.241 1.00 17.37 731 LEU A N 1
ATOM 4537 C CA . LEU A 1 290 ? -23.102 -32.399 31.500 1.00 17.15 731 LEU A CA 1
ATOM 4538 C C . LEU A 1 290 ? -21.635 -31.983 31.534 1.00 17.61 731 LEU A C 1
ATOM 4539 O O . LEU A 1 290 ? -20.798 -32.563 30.829 1.00 19.07 731 LEU A O 1
ATOM 4555 N N . THR A 1 291 ? -21.321 -31.016 32.397 1.00 16.81 732 THR A N 1
ATOM 4556 C CA . THR A 1 291 ? -19.957 -30.552 32.602 1.00 16.54 732 THR A CA 1
ATOM 4557 C C . THR A 1 291 ? -19.407 -31.109 33.916 1.00 16.05 732 THR A C 1
ATOM 4558 O O . THR A 1 291 ? -20.110 -31.758 34.693 1.00 16.23 732 THR A O 1
ATOM 4569 N N . ASP A 1 292 ? -18.127 -30.819 34.171 1.00 15.99 733 ASP A N 1
ATOM 4570 C CA . ASP A 1 292 ? -17.449 -31.236 35.400 1.00 15.99 733 ASP A CA 1
ATOM 4571 C C . ASP A 1 292 ? -17.531 -30.170 36.478 1.00 17.08 733 ASP A C 1
ATOM 4572 O O . ASP A 1 292 ? -17.491 -28.975 36.188 1.00 16.77 733 ASP A O 1
ATOM 4581 N N . TYR A 1 293 ? -17.643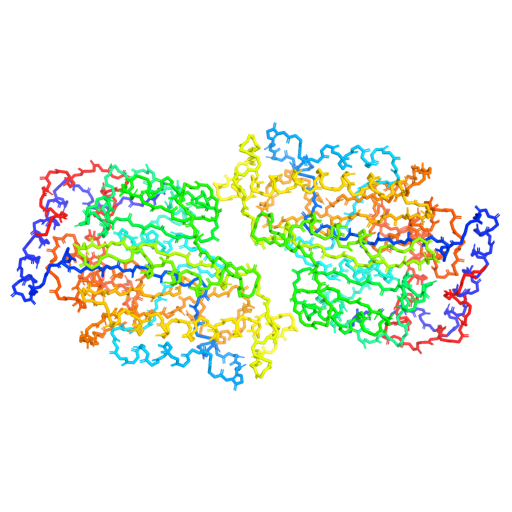 -30.610 37.729 1.00 17.39 734 TYR A N 1
ATOM 4582 C CA . TYR A 1 293 ? -17.512 -29.698 38.855 1.00 17.09 734 TYR A CA 1
ATOM 4583 C C . TYR A 1 293 ? -16.747 -30.377 39.988 1.00 16.95 734 TYR A C 1
ATOM 4584 O O . TYR A 1 293 ? -16.716 -31.604 40.111 1.00 17.64 734 TYR A O 1
ATOM 4602 N N . PHE A 1 294 ? -16.140 -29.549 40.830 1.00 16.15 735 PHE A N 1
ATOM 4603 C CA . PHE A 1 294 ? -15.622 -30.007 42.111 1.00 16.11 735 PHE A CA 1
ATOM 4604 C C . PHE A 1 294 ? -15.753 -28.895 43.143 1.00 16.14 735 PHE A C 1
ATOM 4605 O O . PHE A 1 294 ? -15.844 -27.709 42.810 1.00 15.81 735 PHE A O 1
ATOM 4622 N N . ILE A 1 295 ? -15.770 -29.305 44.408 1.00 16.64 736 ILE A N 1
ATOM 4623 C CA . ILE A 1 295 ? -15.820 -28.404 45.548 1.00 16.98 736 ILE A CA 1
ATOM 4624 C C . ILE A 1 295 ? -14.648 -28.826 46.425 1.00 17.01 736 ILE A C 1
ATOM 4625 O O . ILE A 1 295 ? -14.658 -29.928 46.980 1.00 18.81 736 ILE A O 1
ATOM 4641 N N . TRP A 1 296 ? -13.606 -27.986 46.480 1.00 17.56 737 TRP A N 1
ATOM 4642 C CA . TRP A 1 296 ? -12.320 -28.348 47.069 1.00 19.16 737 TRP A CA 1
ATOM 4643 C C . TRP A 1 296 ? -11.917 -27.287 48.081 1.00 19.23 737 TRP A C 1
ATOM 4644 O O . TRP A 1 296 ? -11.922 -26.095 47.757 1.00 19.29 737 TRP A O 1
ATOM 4665 N N . SER A 1 297 ? -11.552 -27.727 49.291 1.00 18.84 738 SER A N 1
ATOM 4666 C CA . SER A 1 297 ? -11.004 -26.874 50.340 1.00 19.51 738 SER A CA 1
ATOM 4667 C C . SER A 1 297 ? -9.501 -27.098 50.468 1.00 20.32 738 SER A C 1
ATOM 4668 O O . SER A 1 297 ? -8.972 -28.159 50.121 1.00 21.47 738 SER A O 1
ATOM 4676 N N . ASN A 1 298 ? -8.816 -26.091 50.996 1.00 19.61 739 ASN A N 1
ATOM 4677 C CA . ASN A 1 298 ? -7.361 -26.128 51.085 1.00 22.86 739 ASN A CA 1
ATOM 4678 C C . ASN A 1 298 ? -6.845 -26.846 52.319 1.00 26.45 739 ASN A C 1
ATOM 4679 O O . ASN A 1 298 ? -5.631 -26.862 52.540 1.00 29.67 739 ASN A O 1
ATOM 4690 N N . GLY A 1 299 ? -7.727 -27.451 53.107 1.00 28.66 740 GLY A N 1
ATOM 4691 C CA . GLY A 1 299 ? -7.307 -28.306 54.203 1.00 31.12 740 GLY A CA 1
ATOM 4692 C C . GLY A 1 299 ? -7.726 -29.735 53.929 1.00 34.61 740 GLY A C 1
ATOM 4693 O O . GLY A 1 299 ? -7.450 -30.265 52.849 1.00 36.67 740 GLY A O 1
ATOM 4697 N N . THR A 1 300 ? -8.418 -30.354 54.874 1.00 32.61 741 THR A N 1
ATOM 4698 C CA . THR A 1 300 ? -8.922 -31.707 54.703 1.00 34.80 741 THR A CA 1
ATOM 4699 C C . THR A 1 300 ? -10.266 -31.658 53.995 1.00 32.79 741 THR A C 1
ATOM 4700 O O . THR A 1 300 ? -11.093 -30.785 54.269 1.00 38.98 741 THR A O 1
ATOM 4711 N N . ASN A 1 301 ? -10.465 -32.574 53.051 1.00 28.48 742 ASN A N 1
ATOM 4712 C CA . ASN A 1 301 ? -11.680 -32.599 52.250 1.00 25.83 742 ASN A CA 1
ATOM 4713 C C . ASN A 1 301 ? -12.447 -33.877 52.524 1.00 27.74 742 ASN A C 1
ATOM 4714 O O . ASN A 1 301 ? -11.864 -34.966 52.513 1.00 28.38 742 ASN A O 1
ATOM 4725 N N . GLU A 1 302 ? -13.734 -33.731 52.808 1.00 29.27 743 GLU A N 1
ATOM 4726 C CA . GLU A 1 302 ? -14.658 -34.838 52.679 1.00 33.09 743 GLU A CA 1
ATOM 4727 C C . GLU A 1 302 ? -14.983 -35.032 51.200 1.00 30.31 743 GLU A C 1
ATOM 4728 O O . GLU A 1 302 ? -14.630 -34.214 50.342 1.00 31.18 743 GLU A O 1
ATOM 4740 N N . LYS A 1 303 ? -15.650 -36.137 50.894 1.00 28.47 744 LYS A N 1
ATOM 4741 C CA . LYS A 1 303 ? -16.139 -36.394 49.541 1.00 27.91 744 LYS A CA 1
ATOM 4742 C C . LYS A 1 303 ? -17.606 -36.784 49.708 1.00 29.02 744 LYS A C 1
ATOM 4743 O O . LYS A 1 303 ? -17.925 -37.949 49.974 1.00 31.97 744 LYS A O 1
ATOM 4762 N N . LYS A 1 304 ? -18.489 -35.794 49.588 1.00 27.49 745 LYS A N 1
ATOM 4763 C CA . LYS A 1 304 ? -19.920 -36.029 49.671 1.00 27.50 745 LYS A CA 1
ATOM 4764 C C . LYS A 1 304 ? -20.415 -36.579 48.337 1.00 27.85 745 LYS A C 1
ATOM 4765 O O . LYS A 1 304 ? -19.876 -36.261 47.274 1.00 27.46 745 LYS A O 1
ATOM 4784 N N . ASN A 1 305 ? -21.449 -37.408 48.399 1.00 28.66 746 ASN A N 1
ATOM 4785 C CA . ASN A 1 305 ? -21.926 -38.136 47.224 1.00 29.34 746 ASN A CA 1
ATOM 4786 C C . ASN A 1 305 ? -22.963 -37.285 46.507 1.00 26.27 746 ASN A C 1
ATOM 4787 O O . ASN A 1 305 ? -24.133 -37.252 46.902 1.00 26.06 746 ASN A O 1
ATOM 4798 N N . HIS A 1 306 ? -22.537 -36.609 45.437 1.00 23.95 747 HIS A N 1
ATOM 4799 C CA . HIS A 1 306 ? -23.419 -35.784 44.611 1.00 22.19 747 HIS A CA 1
ATOM 4800 C C . HIS A 1 306 ? -22.991 -35.930 43.158 1.00 20.95 747 HIS A C 1
ATOM 4801 O O . HIS A 1 306 ? -22.417 -35.010 42.560 1.00 20.59 747 HIS A O 1
ATOM 4815 N N . PRO A 1 307 ? -23.265 -37.086 42.549 1.00 22.05 748 PRO A N 1
ATOM 4816 C CA . PRO A 1 307 ? -22.696 -37.352 41.211 1.00 21.65 748 PRO A CA 1
ATOM 4817 C C . PRO A 1 307 ? -23.243 -36.462 40.113 1.00 21.25 748 PRO A C 1
ATOM 4818 O O . PRO A 1 307 ? -22.563 -36.282 39.093 1.00 20.32 748 PRO A O 1
ATOM 4829 N N . LEU A 1 308 ? -24.442 -35.910 40.285 1.00 21.48 749 LEU A N 1
ATOM 4830 C CA . LEU A 1 308 ? -25.084 -35.102 39.253 1.00 20.52 749 LEU A CA 1
ATOM 4831 C C . LEU A 1 308 ? -25.936 -34.067 39.972 1.00 19.91 749 LEU A C 1
ATOM 4832 O O . LEU A 1 308 ? -26.916 -34.417 40.647 1.00 20.36 749 LEU A O 1
ATOM 4848 N N . ILE A 1 309 ? -25.573 -32.795 39.820 1.00 18.90 750 ILE A N 1
ATOM 4849 C CA . ILE A 1 309 ? -26.307 -31.701 40.437 1.00 19.35 750 ILE A CA 1
ATOM 4850 C C . ILE A 1 309 ? -26.451 -30.582 39.414 1.00 17.84 750 ILE A C 1
ATOM 4851 O O . ILE A 1 309 ? -25.917 -30.646 38.307 1.00 17.65 750 ILE A O 1
ATOM 4867 N N . ASN A 1 310 ? -27.207 -29.563 39.795 1.00 16.78 751 ASN A N 1
ATOM 4868 C CA . ASN A 1 310 ? -27.437 -28.391 38.966 1.00 16.54 751 ASN A CA 1
ATOM 4869 C C . ASN A 1 310 ? -26.570 -27.246 39.460 1.00 16.04 751 ASN A C 1
ATOM 4870 O O . ASN A 1 310 ? -26.119 -27.236 40.604 1.00 16.90 751 ASN A O 1
ATOM 4881 N N . SER A 1 311 ? -26.364 -26.251 38.588 1.00 15.90 752 SER A N 1
ATOM 4882 C CA . SER A 1 311 ? -25.590 -25.077 38.992 1.00 16.26 752 SER A CA 1
ATOM 4883 C C . SER A 1 311 ? -26.211 -24.384 40.206 1.00 16.19 752 SER A C 1
ATOM 4884 O O . SER A 1 311 ? -25.495 -23.829 41.049 1.00 16.12 752 SER A O 1
ATOM 4892 N N . SER A 1 312 ? -27.541 -24.405 40.308 1.00 15.68 753 SER A N 1
ATOM 4893 C CA . SER A 1 312 ? -28.239 -23.761 41.408 1.00 16.44 753 SER A CA 1
ATOM 4894 C C . SER A 1 312 ? -28.006 -24.454 42.742 1.00 17.04 753 SER A C 1
ATOM 4895 O O . SER A 1 312 ? -28.313 -23.869 43.783 1.00 18.88 753 SER A O 1
ATOM 4903 N N . ASP A 1 313 ? -27.479 -25.680 42.734 1.00 16.56 754 ASP A N 1
ATOM 4904 C CA . ASP A 1 313 ? -27.251 -26.458 43.935 1.00 16.90 754 ASP A CA 1
ATOM 4905 C C . ASP A 1 313 ? -25.906 -26.179 44.597 1.00 16.78 754 ASP A C 1
ATOM 4906 O O . ASP A 1 313 ? -25.650 -26.714 45.674 1.00 17.37 754 ASP A O 1
ATOM 4915 N N . PHE A 1 314 ? -25.024 -25.388 43.963 1.00 15.73 755 PHE A N 1
ATOM 4916 C CA . PHE A 1 314 ? -23.655 -25.309 44.454 1.00 16.26 755 PHE A CA 1
ATOM 4917 C C . PHE A 1 314 ? -23.586 -24.745 45.868 1.00 17.47 755 PHE A C 1
ATOM 4918 O O . PHE A 1 314 ? -22.797 -25.228 46.683 1.00 18.13 755 PHE A O 1
ATOM 4935 N N . THR A 1 315 ? -24.386 -23.721 46.182 1.00 16.92 756 THR A N 1
ATOM 4936 C CA . THR A 1 315 ? -24.279 -23.111 47.506 1.00 17.47 756 THR A CA 1
ATOM 4937 C C . THR A 1 315 ? -24.684 -24.091 48.604 1.00 18.08 756 THR A C 1
ATOM 4938 O O . THR A 1 315 ? -23.997 -24.215 49.616 1.00 18.06 756 THR A O 1
ATOM 4949 N N . ALA A 1 316 ? -25.788 -24.804 48.426 1.00 18.19 757 ALA A N 1
ATOM 4950 C CA . ALA A 1 316 ? -26.143 -25.813 49.418 1.00 18.57 757 ALA A CA 1
ATOM 4951 C C . ALA A 1 316 ? -25.044 -26.859 49.543 1.00 18.21 757 ALA A C 1
ATOM 4952 O O . ALA A 1 316 ? -24.716 -27.310 50.650 1.00 19.57 757 ALA A O 1
ATOM 4959 N N . ALA A 1 317 ? -24.460 -27.256 48.414 1.00 17.20 758 ALA A N 1
ATOM 4960 C CA . ALA A 1 317 ? -23.386 -28.235 48.468 1.00 18.49 758 ALA A CA 1
ATOM 4961 C C . ALA A 1 317 ? -22.153 -27.669 49.148 1.00 18.27 758 ALA A C 1
ATOM 4962 O O . ALA A 1 317 ? -21.421 -28.406 49.818 1.00 19.23 758 ALA A O 1
ATOM 4969 N N . LEU A 1 318 ? -21.917 -26.365 48.992 1.00 18.57 759 LEU A N 1
ATOM 4970 C CA . LEU A 1 318 ? -20.784 -25.717 49.646 1.00 20.01 759 LEU A CA 1
ATOM 4971 C C . LEU A 1 318 ? -20.966 -25.703 51.156 1.00 20.64 759 LEU A C 1
ATOM 4972 O O . LEU A 1 318 ? -20.024 -25.976 51.913 1.00 20.75 759 LEU A O 1
ATOM 4988 N N . PHE A 1 319 ? -22.165 -25.349 51.617 1.00 19.70 760 PHE A N 1
ATOM 4989 C CA . PHE A 1 319 ? -22.429 -25.400 53.051 1.00 19.37 760 PHE A CA 1
ATOM 4990 C C . PHE A 1 319 ? -22.218 -26.807 53.594 1.00 20.32 760 PHE A C 1
ATOM 4991 O O . PHE A 1 319 ? -21.638 -26.986 54.672 1.00 21.14 760 PHE A O 1
ATOM 5008 N N . GLU A 1 320 ? -22.694 -27.824 52.869 1.00 20.84 761 GLU A N 1
ATOM 5009 C CA . GLU A 1 320 ? -22.521 -29.192 53.347 1.00 22.16 761 GLU A CA 1
ATOM 5010 C C . GLU A 1 320 ? -21.046 -29.578 53.370 1.00 22.19 761 GLU A C 1
ATOM 5011 O O . GLU A 1 320 ? -20.560 -30.174 54.343 1.00 23.06 761 GLU A O 1
ATOM 5023 N N . HIS A 1 321 ? -20.319 -29.263 52.295 1.00 20.55 762 HIS A N 1
ATOM 5024 C CA . HIS A 1 321 ? -18.919 -29.667 52.203 1.00 21.55 762 HIS A CA 1
ATOM 5025 C C . HIS A 1 321 ? -18.096 -29.045 53.322 1.00 22.25 762 HIS A C 1
ATOM 5026 O O . HIS A 1 321 ? -17.239 -29.708 53.915 1.00 24.02 762 HIS A O 1
ATOM 5040 N N . THR A 1 322 ? -18.350 -27.776 53.632 1.00 22.15 763 THR A N 1
ATOM 5041 C CA . THR A 1 322 ? -17.633 -27.076 54.677 1.00 23.62 763 THR A CA 1
ATOM 5042 C C . THR A 1 322 ? -18.258 -27.243 56.059 1.00 25.41 763 THR A C 1
ATOM 5043 O O . THR A 1 322 ? -17.752 -26.646 57.013 1.00 27.23 763 THR A O 1
ATOM 5054 N N . ASP A 1 323 ? -19.339 -28.017 56.185 1.00 25.11 764 ASP A N 1
ATOM 5055 C CA . ASP A 1 323 ? -20.014 -28.253 57.473 1.00 24.46 764 ASP A CA 1
ATOM 5056 C C . ASP A 1 323 ? -20.465 -26.946 58.127 1.00 24.46 764 ASP A C 1
ATOM 5057 O O . ASP A 1 323 ? -20.363 -26.765 59.345 1.00 26.29 764 ASP A O 1
ATOM 5066 N N . SER A 1 324 ? -20.983 -26.029 57.310 1.00 22.60 765 SER A N 1
ATOM 5067 C CA . SER A 1 324 ? -21.404 -24.714 57.776 1.00 22.36 765 SER A CA 1
ATOM 5068 C C . SER A 1 324 ? -22.897 -24.677 58.089 1.00 22.52 765 SER A C 1
ATOM 5069 O O . SER A 1 324 ? -23.708 -25.304 57.402 1.00 22.87 765 SER A O 1
ATOM 5077 N N . LYS A 1 325 ? -23.247 -23.929 59.130 1.00 22.89 766 LYS A N 1
ATOM 5078 C CA . LYS A 1 325 ? -24.633 -23.762 59.523 1.00 24.17 766 LYS A CA 1
ATOM 5079 C C . LYS A 1 325 ? -25.423 -23.025 58.447 1.00 23.27 766 LYS A C 1
ATOM 5080 O O . LYS A 1 325 ? -24.911 -22.133 57.763 1.00 22.92 766 LYS A O 1
ATOM 5099 N N . VAL A 1 326 ? -26.703 -23.389 58.332 1.00 23.22 767 VAL A N 1
ATOM 5100 C CA . VAL A 1 326 ? -27.558 -22.915 57.251 1.00 22.78 767 VAL A CA 1
ATOM 5101 C C . VAL A 1 326 ? -28.604 -21.940 57.767 1.00 22.67 767 VAL A C 1
ATOM 5102 O O . VAL A 1 326 ? -28.994 -21.964 58.941 1.00 23.90 767 VAL A O 1
ATOM 5115 N N . SER A 1 327 ? -29.063 -21.082 56.871 1.00 21.63 768 SER A N 1
ATOM 5116 C CA . SER A 1 327 ? -30.316 -20.370 57.055 1.00 22.62 768 SER A CA 1
ATOM 5117 C C . SER A 1 327 ? -31.477 -21.276 56.656 1.00 23.06 768 SER A C 1
ATOM 5118 O O . SER A 1 327 ? -31.283 -22.307 55.996 1.00 23.77 768 SER A O 1
ATOM 5126 N N . PRO A 1 328 ? -32.699 -20.913 57.028 1.00 23.41 769 PRO A N 1
ATOM 5127 C CA . PRO A 1 328 ? -33.862 -21.654 56.515 1.00 22.72 769 PRO A CA 1
ATOM 5128 C C . PRO A 1 328 ? -33.866 -21.767 55.001 1.00 22.16 769 PRO A C 1
ATOM 5129 O O . PRO A 1 328 ? -34.152 -22.844 54.460 1.00 23.73 769 PRO A O 1
ATOM 5140 N N . TYR A 1 329 ? -33.537 -20.678 54.298 1.00 20.84 770 TYR A N 1
ATOM 5141 C CA . TYR A 1 329 ? -33.398 -20.725 52.842 1.00 20.11 770 TYR A CA 1
ATOM 5142 C C . TYR A 1 329 ? -32.435 -21.829 52.406 1.00 20.16 770 TYR A C 1
ATOM 5143 O O . TYR A 1 329 ? -32.766 -22.642 51.545 1.00 20.25 770 TYR A O 1
ATOM 5161 N N . TYR A 1 330 ? -31.238 -21.886 53.003 1.00 19.48 771 TYR A N 1
ATOM 5162 C CA . TYR A 1 330 ? -30.277 -22.922 52.608 1.00 20.24 771 TYR A CA 1
ATOM 5163 C C . TYR A 1 330 ? -30.639 -24.307 53.133 1.00 21.14 771 TYR A C 1
ATOM 5164 O O . TYR A 1 330 ? -30.185 -25.302 52.552 1.00 20.52 771 TYR A O 1
ATOM 5182 N N . ALA A 1 331 ? -31.481 -24.402 54.174 1.00 22.01 772 ALA A N 1
ATOM 5183 C CA . ALA A 1 331 ? -32.059 -25.689 54.550 1.00 21.98 772 ALA A CA 1
ATOM 5184 C C . ALA A 1 331 ? -32.979 -26.210 53.443 1.00 22.06 772 ALA A C 1
ATOM 5185 O O . ALA A 1 331 ? -32.891 -27.376 53.042 1.00 22.44 772 ALA A O 1
ATOM 5192 N N . LEU A 1 332 ? -33.874 -25.359 52.941 1.00 21.90 773 LEU A N 1
ATOM 5193 C CA . LEU A 1 332 ? -34.683 -25.727 51.781 1.00 21.19 773 LEU A CA 1
ATOM 5194 C C . LEU A 1 332 ? -33.801 -26.137 50.610 1.00 20.35 773 LEU A C 1
ATOM 5195 O O . LEU A 1 332 ? -34.043 -27.159 49.960 1.00 21.01 773 LEU A O 1
ATOM 5211 N N . LEU A 1 333 ? -32.767 -25.347 50.327 1.00 19.17 774 LEU A N 1
ATOM 5212 C CA . LEU A 1 333 ? -31.902 -25.655 49.192 1.00 19.70 774 LEU A CA 1
ATOM 5213 C C . LEU A 1 333 ? -31.097 -26.928 49.427 1.00 19.42 774 LEU A C 1
ATOM 5214 O O . LEU A 1 333 ? -30.715 -27.597 48.463 1.00 19.44 774 LEU A O 1
ATOM 5230 N N . THR A 1 334 ? -30.841 -27.284 50.691 1.00 19.80 775 THR A N 1
ATOM 5231 C CA . THR A 1 334 ? -30.221 -28.576 50.981 1.00 21.11 775 THR A CA 1
ATOM 5232 C C . THR A 1 334 ? -31.180 -29.720 50.686 1.00 21.24 775 THR A C 1
ATOM 5233 O O . THR A 1 334 ? -30.768 -30.749 50.134 1.00 22.12 775 THR A O 1
ATOM 5244 N N . GLU A 1 335 ? -32.463 -29.549 51.031 1.00 21.45 776 GLU A N 1
ATOM 5245 C CA . GLU A 1 335 ? -33.478 -30.532 50.650 1.00 22.60 776 GLU A CA 1
ATOM 5246 C C . GLU A 1 335 ? -33.569 -30.672 49.133 1.00 21.95 776 GLU A C 1
ATOM 5247 O O . GLU A 1 335 ? -33.703 -31.785 48.611 1.00 23.22 776 GLU A O 1
ATOM 5259 N N . VAL A 1 336 ? -33.497 -29.556 48.402 1.00 20.79 777 VAL A N 1
ATOM 5260 C CA . VAL A 1 336 ? -33.474 -29.628 46.940 1.00 20.31 777 VAL A CA 1
ATOM 5261 C C . VAL A 1 336 ? -32.258 -30.413 46.466 1.00 20.36 777 VAL A C 1
ATOM 5262 O O . VAL A 1 336 ? -32.375 -31.350 45.667 1.00 21.03 777 VAL A O 1
ATOM 5275 N N . LEU A 1 337 ? -31.072 -30.033 46.949 1.00 19.31 778 LEU A N 1
ATOM 5276 C CA . LEU A 1 337 ? -29.839 -30.714 46.551 1.00 19.49 778 LEU A CA 1
ATOM 5277 C C . LEU A 1 337 ? -29.969 -32.221 46.729 1.00 20.67 778 LEU A C 1
ATOM 5278 O O . LEU A 1 337 ? -29.640 -32.997 45.826 1.00 22.29 778 LEU A O 1
ATOM 5294 N N . ASN A 1 338 ? -30.477 -32.653 47.878 1.00 20.46 779 ASN A N 1
ATOM 5295 C CA . ASN A 1 338 ? -30.467 -34.068 48.206 1.00 22.45 779 ASN A CA 1
ATOM 5296 C C . ASN A 1 338 ? -31.654 -34.833 47.648 1.00 25.02 779 ASN A C 1
ATOM 5297 O O . ASN A 1 338 ? -31.517 -36.024 47.345 1.00 27.13 779 ASN A O 1
ATOM 5308 N N . LYS A 1 339 ? -32.822 -34.201 47.529 1.00 25.12 780 LYS A N 1
ATOM 5309 C CA . LYS A 1 339 ? -34.032 -34.956 47.247 1.00 24.42 780 LYS A CA 1
ATOM 5310 C C . LYS A 1 339 ? -34.856 -34.469 46.065 1.00 24.75 780 LYS A C 1
ATOM 5311 O O . LYS A 1 339 ? -35.834 -35.144 45.714 1.00 25.45 780 LYS A O 1
ATOM 5330 N N . ALA A 1 340 ? -34.532 -33.329 45.455 1.00 21.34 781 ALA A N 1
ATOM 5331 C CA . ALA A 1 340 ? -35.456 -32.787 44.469 1.00 21.55 781 ALA A CA 1
ATOM 5332 C C . ALA A 1 340 ? -34.760 -32.098 43.309 1.00 19.58 781 ALA A C 1
ATOM 5333 O O . ALA A 1 340 ? -35.364 -31.237 42.658 1.00 19.85 781 ALA A O 1
ATOM 5340 N N . SER A 1 341 ? -33.521 -32.481 42.993 1.00 18.68 782 SER A N 1
ATOM 5341 C CA . SER A 1 341 ? -32.827 -31.790 41.921 1.00 19.72 782 SER A CA 1
ATOM 5342 C C . SER A 1 341 ? -32.781 -32.609 40.623 1.00 20.32 782 SER A C 1
ATOM 5343 O O . SER A 1 341 ? -33.553 -33.560 40.428 1.00 20.45 782 SER A O 1
ATOM 5351 N N . VAL A 1 342 ? -31.871 -32.239 39.723 1.00 19.97 783 VAL A N 1
ATOM 5352 C CA . VAL A 1 342 ? -31.900 -32.728 38.348 1.00 20.64 783 VAL A CA 1
ATOM 5353 C C . VAL A 1 342 ? -31.524 -34.189 38.200 1.00 21.72 783 VAL A C 1
ATOM 5354 O O . VAL A 1 342 ? -31.709 -34.755 37.113 1.00 24.07 783 VAL A O 1
ATOM 5367 N N . ASP A 1 343 ? -31.006 -34.820 39.249 1.00 20.86 784 ASP A N 1
ATOM 5368 C CA . ASP A 1 343 ? -30.719 -36.247 39.211 1.00 22.72 784 ASP A CA 1
ATOM 5369 C C . ASP A 1 343 ? -31.931 -37.104 39.543 1.00 23.94 784 ASP A C 1
ATOM 5370 O O . ASP A 1 343 ? -31.854 -38.334 39.400 1.00 25.83 784 ASP A O 1
ATOM 5379 N N . LYS A 1 344 ? -33.025 -36.487 39.981 1.00 24.18 785 LYS A N 1
ATOM 5380 C CA . LYS A 1 344 ? -34.246 -37.170 40.380 1.00 26.05 785 LYS A CA 1
ATOM 5381 C C . LYS A 1 344 ? -35.295 -37.021 39.277 1.00 26.28 785 LYS A C 1
ATOM 5382 O O . LYS A 1 344 ? -35.184 -36.184 38.385 1.00 24.10 785 LYS A O 1
ATOM 5401 N N . SER A 1 345 ? -36.330 -37.832 39.354 1.00 28.49 786 SER A N 1
ATOM 5402 C CA . SER A 1 345 ? -37.401 -37.738 38.366 1.00 29.37 786 SER A CA 1
ATOM 5403 C C . SER A 1 345 ? -38.300 -36.547 38.681 1.00 26.58 786 SER A C 1
ATOM 5404 O O . SER A 1 345 ? -38.756 -36.404 39.818 1.00 25.91 786 SER A O 1
ATOM 5412 N N . PRO A 1 346 ? -38.580 -35.672 37.711 1.00 29.26 787 PRO A N 1
ATOM 5413 C CA . PRO A 1 346 ? -39.476 -34.543 37.998 1.00 29.77 787 PRO A CA 1
ATOM 5414 C C . PRO A 1 346 ? -40.908 -34.973 38.285 1.00 30.90 787 PRO A C 1
ATOM 5415 O O . PRO A 1 346 ? -41.679 -34.170 38.835 1.00 32.85 787 PRO A O 1
ATOM 5426 N N . ASP A 1 347 ? -41.273 -36.212 37.962 1.00 30.17 788 ASP A N 1
ATOM 5427 C CA . ASP A 1 347 ? -42.600 -36.738 38.258 1.00 31.84 788 ASP A CA 1
ATOM 5428 C C . ASP A 1 347 ? -42.693 -37.374 39.637 1.00 31.46 788 ASP A C 1
ATOM 5429 O O . ASP A 1 347 ? -43.769 -37.848 40.010 1.00 36.02 788 ASP A O 1
ATOM 5438 N N . SER A 1 348 ? -41.601 -37.410 40.391 1.00 28.51 789 SER A N 1
ATOM 5439 C CA . SER A 1 348 ? -41.624 -38.023 41.708 1.00 28.22 789 SER A CA 1
ATOM 5440 C C . SER A 1 348 ? -42.405 -37.148 42.680 1.00 26.42 789 SER A C 1
ATOM 5441 O O . SER A 1 348 ? -42.121 -35.954 42.799 1.00 25.55 789 SER A O 1
ATOM 5449 N N . PRO A 1 349 ? -43.372 -37.700 43.402 1.00 26.36 790 PRO A N 1
ATOM 5450 C CA . PRO A 1 349 ? -44.110 -36.877 44.375 1.00 26.52 790 PRO A CA 1
ATOM 5451 C C . PRO A 1 349 ? -43.245 -36.148 45.380 1.00 26.22 790 PRO A C 1
ATOM 5452 O O . PRO A 1 349 ? -43.533 -34.993 45.723 1.00 25.93 790 PRO A O 1
ATOM 5463 N N . GLU A 1 350 ? -42.172 -36.775 45.866 1.00 27.16 791 GLU A N 1
ATOM 5464 C CA . GLU A 1 350 ? -41.309 -36.071 46.803 1.00 26.46 791 GLU A CA 1
ATOM 5465 C C . GLU A 1 350 ? -40.600 -34.910 46.122 1.00 24.91 791 GLU A C 1
ATOM 5466 O O . GLU A 1 350 ? -40.497 -33.817 46.691 1.00 24.32 791 GLU A O 1
ATOM 5478 N N . VAL A 1 351 ? -40.102 -35.127 44.901 1.00 24.70 792 VAL A N 1
ATOM 5479 C CA . VAL A 1 351 ? -39.475 -34.041 44.156 1.00 23.00 792 VAL A CA 1
ATOM 5480 C C . VAL A 1 351 ? -40.459 -32.890 43.982 1.00 22.71 792 VAL A C 1
ATOM 5481 O O . VAL A 1 351 ? -40.116 -31.717 44.190 1.00 22.27 792 VAL A O 1
ATOM 5494 N N . LYS A 1 352 ? -41.694 -33.209 43.593 1.00 23.94 793 LYS A N 1
ATOM 5495 C CA . LYS A 1 352 ? -42.677 -32.168 43.329 1.00 23.24 793 LYS A CA 1
ATOM 5496 C C . LYS A 1 352 ? -43.022 -31.392 44.590 1.00 23.44 793 LYS A C 1
ATOM 5497 O O . LYS A 1 352 ? -43.262 -30.181 44.534 1.00 23.14 793 LYS A O 1
ATOM 5516 N N . ALA A 1 353 ? -43.090 -32.077 45.734 1.00 24.07 794 ALA A N 1
ATOM 5517 C CA . ALA A 1 353 ? -43.455 -31.404 46.974 1.00 25.66 794 ALA A CA 1
ATOM 5518 C C . ALA A 1 353 ? -42.394 -30.390 47.364 1.00 23.96 794 ALA A C 1
ATOM 5519 O O . ALA A 1 353 ? -42.707 -29.235 47.670 1.00 24.94 794 ALA A O 1
ATOM 5526 N N . ILE A 1 354 ? -41.124 -30.797 47.317 1.00 21.80 795 ILE A N 1
ATOM 5527 C CA . ILE A 1 354 ? -40.037 -29.888 47.649 1.00 20.37 795 ILE A CA 1
ATOM 5528 C C . ILE A 1 354 ? -39.939 -28.771 46.610 1.00 20.48 795 ILE A C 1
ATOM 5529 O O . ILE A 1 354 ? -39.681 -27.610 46.951 1.00 20.57 795 ILE A O 1
ATOM 5545 N N . GLN A 1 355 ? -40.147 -29.098 45.330 1.00 21.27 796 GLN A N 1
ATOM 5546 C CA . GLN A 1 355 ? -40.119 -28.068 44.299 1.00 19.86 796 GLN A CA 1
ATOM 5547 C C . GLN A 1 355 ? -41.241 -27.061 44.491 1.00 19.90 796 GLN A C 1
ATOM 5548 O O . GLN A 1 355 ? -41.060 -25.880 44.177 1.00 20.34 796 GLN A O 1
ATOM 5562 N N . ASN A 1 356 ? -42.397 -27.497 45.016 1.00 19.76 797 ASN A N 1
ATOM 5563 C CA . ASN A 1 356 ? -43.459 -26.540 45.290 1.00 21.62 797 ASN A CA 1
ATOM 5564 C C . ASN A 1 356 ? -43.023 -25.558 46.367 1.00 22.47 797 ASN A C 1
ATOM 5565 O O . ASN A 1 356 ? -43.301 -24.357 46.268 1.00 23.48 797 ASN A O 1
ATOM 5576 N N . ASP A 1 357 ? -42.337 -26.049 47.408 1.00 22.83 798 ASP A N 1
ATOM 5577 C CA . ASP A 1 357 ? -41.758 -25.142 48.394 1.00 22.18 798 ASP A CA 1
ATOM 5578 C C . ASP A 1 357 ? -40.829 -24.144 47.709 1.00 21.31 798 ASP A C 1
ATOM 5579 O O . ASP A 1 357 ? -40.919 -22.929 47.928 1.00 21.99 798 ASP A O 1
ATOM 5588 N N . LEU A 1 358 ? -39.911 -24.653 46.878 1.00 19.17 799 LEU A N 1
ATOM 5589 C CA . LEU A 1 358 ? -38.944 -23.789 46.206 1.00 17.97 799 LEU A CA 1
ATOM 5590 C C . LEU A 1 358 ? -39.616 -22.796 45.271 1.00 18.23 799 LEU A C 1
ATOM 5591 O O . LEU A 1 358 ? -39.256 -21.613 45.262 1.00 18.93 799 LEU A O 1
ATOM 5607 N N . LYS A 1 359 ? -40.591 -23.252 44.471 1.00 18.67 800 LYS A N 1
ATOM 5608 C CA . LYS A 1 359 ? -41.220 -22.359 43.500 1.00 18.68 800 LYS A CA 1
ATOM 5609 C C . LYS A 1 359 ? -41.933 -21.201 44.191 1.00 19.47 800 LYS A C 1
ATOM 5610 O O . LYS A 1 359 ? -41.907 -20.066 43.705 1.00 19.01 800 LYS A O 1
ATOM 5629 N N . ASN A 1 360 ? -42.574 -21.463 45.329 1.00 20.41 801 ASN A N 1
ATOM 5630 C CA . ASN A 1 360 ? -43.234 -20.380 46.052 1.00 20.11 801 ASN A CA 1
ATOM 5631 C C . ASN A 1 360 ? -42.226 -19.346 46.540 1.00 19.62 801 ASN A C 1
ATOM 5632 O O . ASN A 1 360 ? -42.467 -18.135 46.430 1.00 19.18 801 ASN A O 1
ATOM 5643 N N . ILE A 1 361 ? -41.080 -19.797 47.064 1.00 19.22 802 ILE A N 1
ATOM 5644 C CA . ILE A 1 361 ? -40.030 -18.871 47.492 1.00 19.06 802 ILE A CA 1
ATOM 5645 C C . ILE A 1 361 ? -39.480 -18.103 46.297 1.00 17.88 802 ILE A C 1
ATOM 5646 O O . ILE A 1 361 ? -39.291 -16.878 46.338 1.00 17.67 802 ILE A O 1
ATOM 5662 N N . GLN A 1 362 ? -39.191 -18.831 45.221 1.00 17.71 803 GLN A N 1
ATOM 5663 C CA . GLN A 1 362 ? -38.594 -18.253 44.021 1.00 17.71 803 GLN A CA 1
ATOM 5664 C C . GLN A 1 362 ? -39.516 -17.228 43.390 1.00 17.92 803 GLN A C 1
ATOM 5665 O O . GLN A 1 362 ? -39.064 -16.161 42.944 1.00 17.40 803 GLN A O 1
ATOM 5679 N N . TYR A 1 363 ? -40.812 -17.525 43.342 1.00 18.00 804 TYR A N 1
ATOM 5680 C CA . TYR A 1 363 ? -41.769 -16.543 42.855 1.00 18.54 804 TYR A CA 1
ATOM 5681 C C . TYR A 1 363 ? -41.824 -15.346 43.792 1.00 19.33 804 TYR A C 1
ATOM 5682 O O . TYR A 1 363 ? -41.773 -14.191 43.344 1.00 19.52 804 TYR A O 1
ATOM 5700 N N . ASP A 1 364 ? -41.865 -15.602 45.102 1.00 19.50 805 ASP A N 1
ATOM 5701 C CA . ASP A 1 364 ? -42.045 -14.514 46.050 1.00 20.40 805 ASP A CA 1
ATOM 5702 C C . ASP A 1 364 ? -40.951 -13.465 45.914 1.00 19.93 805 ASP A C 1
ATOM 5703 O O . ASP A 1 364 ? -41.220 -12.261 46.031 1.00 20.13 805 ASP A O 1
ATOM 5712 N N . VAL A 1 365 ? -39.704 -13.903 45.699 1.00 19.68 806 VAL A N 1
ATOM 5713 C CA . VAL A 1 365 ? -38.571 -12.992 45.678 1.00 19.10 806 VAL A CA 1
ATOM 5714 C C . VAL A 1 365 ? -38.277 -12.417 44.294 1.00 20.14 806 VAL A C 1
ATOM 5715 O O . VAL A 1 365 ? -37.403 -11.545 44.179 1.00 20.81 806 VAL A O 1
ATOM 5728 N N . THR A 1 366 ? -38.980 -12.856 43.252 1.00 20.34 807 THR A N 1
ATOM 5729 C CA . THR A 1 366 ? -38.726 -12.317 41.918 1.00 20.25 807 THR A CA 1
ATOM 5730 C C . THR A 1 366 ? -39.870 -11.401 41.508 1.00 22.33 807 THR A C 1
ATOM 5731 O O . THR A 1 366 ? -39.785 -10.178 41.675 1.00 25.29 807 THR A O 1
ATOM 5742 N N . ILE A 1 367 ? -40.959 -11.964 41.004 1.00 20.72 808 ILE A N 1
ATOM 5743 C CA . ILE A 1 367 ? -42.063 -11.146 40.529 1.00 22.01 808 ILE A CA 1
ATOM 5744 C C . ILE A 1 367 ? -43.282 -11.211 41.433 1.00 23.01 808 ILE A C 1
ATOM 5745 O O . ILE A 1 367 ? -44.317 -10.602 41.107 1.00 24.02 808 ILE A O 1
ATOM 5761 N N . GLY A 1 368 ? -43.184 -11.887 42.573 1.00 22.87 809 GLY A N 1
ATOM 5762 C CA . GLY A 1 368 ? -44.284 -11.984 43.512 1.00 25.23 809 GLY A CA 1
ATOM 5763 C C . GLY A 1 368 ? -44.374 -10.812 44.472 1.00 26.85 809 GLY A C 1
ATOM 5764 O O . GLY A 1 368 ? -43.858 -9.719 44.232 1.00 27.18 809 GLY A O 1
ATOM 5768 N N . LYS A 1 369 ? -45.023 -11.073 45.608 1.00 27.96 810 LYS A N 1
ATOM 5769 C CA . LYS A 1 369 ? -45.485 -10.047 46.533 1.00 26.68 810 LYS A CA 1
ATOM 5770 C C . LYS A 1 369 ? -44.497 -9.713 47.644 1.00 26.23 810 LYS A C 1
ATOM 5771 O O . LYS A 1 369 ? -44.741 -8.766 48.407 1.00 26.84 810 LYS A O 1
ATOM 5790 N N . GLY A 1 370 ? -43.407 -10.460 47.778 1.00 24.49 811 GLY A N 1
ATOM 5791 C CA . GLY A 1 370 ? -42.476 -10.197 48.864 1.00 25.18 811 GLY A CA 1
ATOM 5792 C C . GLY A 1 370 ? -43.051 -10.521 50.224 1.00 25.52 811 GLY A C 1
ATOM 5793 O O . GLY A 1 370 ? -42.787 -9.798 51.195 1.00 27.16 811 GLY A O 1
ATOM 5797 N N . TYR A 1 371 ? -43.847 -11.589 50.316 1.00 23.99 812 TYR A N 1
ATOM 5798 C CA . TYR A 1 371 ? -44.376 -12.017 51.600 1.00 24.73 812 TYR A CA 1
ATOM 5799 C C . TYR A 1 371 ? -43.265 -12.387 52.573 1.00 25.73 812 TYR A C 1
ATOM 5800 O O . TYR A 1 371 ? -43.459 -12.310 53.791 1.00 27.55 812 TYR A O 1
ATOM 5818 N N . LEU A 1 372 ? -42.102 -12.805 52.060 1.00 23.40 813 LEU A N 1
ATOM 5819 C CA . LEU A 1 372 ? -41.023 -13.205 52.947 1.00 24.89 813 LEU A CA 1
ATOM 5820 C C . LEU A 1 372 ? -40.467 -1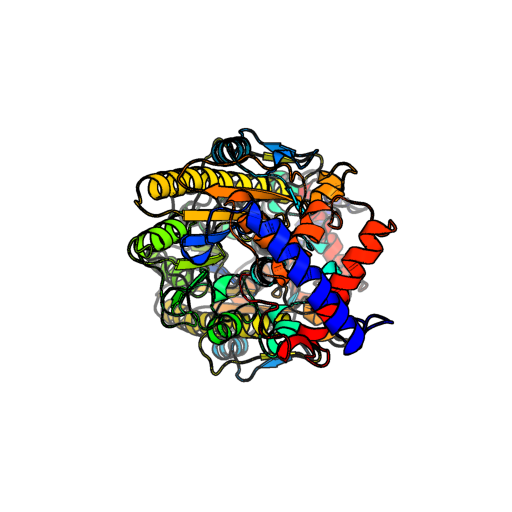2.044 53.763 1.00 27.91 813 LEU A C 1
ATOM 5821 O O . LEU A 1 372 ? -39.724 -12.293 54.719 1.00 30.47 813 LEU A O 1
ATOM 5837 N N . LEU A 1 373 ? -40.809 -10.797 53.421 1.00 29.74 814 LEU A N 1
ATOM 5838 C CA . LEU A 1 373 ? -40.324 -9.660 54.201 1.00 33.27 814 LEU A CA 1
ATOM 5839 C C . LEU A 1 373 ? -40.834 -9.700 55.634 1.00 35.89 814 LEU A C 1
ATOM 5840 O O . LEU A 1 373 ? -40.244 -9.069 56.517 1.00 39.21 814 LEU A O 1
ATOM 5856 N N . LYS A 1 374 ? -41.915 -10.424 55.884 1.00 34.60 815 LYS A N 1
ATOM 5857 C CA . LYS A 1 374 ? -42.451 -10.574 57.224 1.00 35.86 815 LYS A CA 1
ATOM 5858 C C . LYS A 1 374 ? -41.803 -11.723 57.983 1.00 36.73 815 LYS A C 1
ATOM 5859 O O . LYS A 1 374 ? -42.042 -11.866 59.183 1.00 43.05 815 LYS A O 1
ATOM 5878 N N . HIS A 1 375 ? -40.965 -12.523 57.329 1.00 31.06 816 HIS A N 1
ATOM 5879 C CA . HIS A 1 375 ? -40.300 -13.657 57.961 1.00 29.93 816 HIS A CA 1
ATOM 5880 C C . HIS A 1 375 ? -38.819 -13.318 58.036 1.00 29.75 816 HIS A C 1
ATOM 5881 O O . HIS A 1 375 ? -38.014 -13.705 57.187 1.00 26.95 816 HIS A O 1
ATOM 5895 N N . LYS A 1 376 ? -38.460 -12.595 59.104 1.00 34.92 817 LYS A N 1
ATOM 5896 C CA . LYS A 1 376 ? -37.186 -11.892 59.162 1.00 37.13 817 LYS A CA 1
ATOM 5897 C C . LYS A 1 376 ? -35.983 -12.810 59.296 1.00 35.54 817 LYS A C 1
ATOM 5898 O O . LYS A 1 376 ? -34.864 -12.373 59.017 1.00 36.62 817 LYS A O 1
ATOM 5917 N N . THR A 1 377 ? -36.161 -14.046 59.744 1.00 31.42 818 THR A N 1
ATOM 5918 C CA . THR A 1 377 ? -35.030 -14.957 59.901 1.00 30.82 818 THR A CA 1
ATOM 5919 C C . THR A 1 377 ? -34.892 -15.950 58.753 1.00 27.68 818 THR A C 1
ATOM 5920 O O . THR A 1 377 ? -33.995 -16.799 58.792 1.00 26.14 818 THR A O 1
ATOM 5931 N N . PHE A 1 378 ? -35.722 -15.848 57.714 1.00 26.53 819 PHE A N 1
ATOM 5932 C CA . PHE A 1 378 ? -35.706 -16.880 56.685 1.00 24.11 819 PHE A CA 1
ATOM 5933 C C . PHE A 1 378 ? -34.358 -16.949 55.976 1.00 22.92 819 PHE A C 1
ATOM 5934 O O . PHE A 1 378 ? -33.897 -18.036 55.598 1.00 22.07 819 PHE A O 1
ATOM 5951 N N . PHE A 1 379 ? -33.736 -15.803 55.733 1.00 22.36 820 PHE A N 1
ATOM 5952 C CA . PHE A 1 379 ? -32.455 -15.770 55.038 1.00 22.55 820 PHE A CA 1
ATOM 5953 C C . PHE A 1 379 ? -31.281 -15.609 55.988 1.00 22.85 820 PHE A C 1
ATOM 5954 O O . PHE A 1 379 ? -30.132 -15.498 55.530 1.00 23.35 820 PHE A O 1
ATOM 5971 N N . LYS A 1 380 ? -31.533 -15.579 57.289 1.00 23.44 821 LYS A N 1
ATOM 5972 C CA . LYS A 1 380 ? -30.469 -15.419 58.271 1.00 26.02 821 LYS A CA 1
ATOM 5973 C C . LYS A 1 380 ? -29.998 -16.783 58.761 1.00 27.95 821 LYS A C 1
ATOM 5974 O O . LYS A 1 380 ? -30.749 -17.761 58.764 1.00 28.97 821 LYS A O 1
ATOM 5993 N N . ILE A 1 381 ? -28.735 -16.846 59.161 1.00 30.39 822 ILE A N 1
ATOM 5994 C CA . ILE A 1 381 ? -28.160 -18.120 59.581 1.00 35.46 822 ILE A CA 1
ATOM 5995 C C . ILE A 1 381 ? -28.733 -18.517 60.932 1.00 40.18 822 ILE A C 1
ATOM 5996 O O . ILE A 1 381 ? -28.418 -17.901 61.937 1.00 42.37 822 ILE A O 1
ATOM 6012 N N . GLY B 1 1 ? -19.319 -36.021 -5.152 1.00 43.78 442 GLY B N 1
ATOM 6013 C CA . GLY B 1 1 ? -18.125 -35.309 -5.563 1.00 40.52 442 GLY B CA 1
ATOM 6014 C C . GLY B 1 1 ? -18.202 -33.832 -5.243 1.00 34.79 442 GLY B C 1
ATOM 6015 O O . GLY B 1 1 ? -19.258 -33.323 -4.874 1.00 34.59 442 GLY B O 1
ATOM 6018 N N . ALA B 1 2 ? -17.073 -33.135 -5.374 1.00 27.74 443 ALA B N 1
ATOM 6019 C CA . ALA B 1 2 ? -17.050 -31.721 -5.049 1.00 24.80 443 ALA B CA 1
ATOM 6020 C C . ALA B 1 2 ? -17.663 -30.863 -6.137 1.00 19.91 443 ALA B C 1
ATOM 6021 O O . ALA B 1 2 ? -17.882 -29.665 -5.902 1.00 19.37 443 ALA B O 1
ATOM 6028 N N . MET B 1 3 ? -17.898 -31.424 -7.322 1.00 18.94 444 MET B N 1
ATOM 6029 C CA . MET B 1 3 ? -18.458 -30.652 -8.422 1.00 19.33 444 MET B CA 1
ATOM 6030 C C . MET B 1 3 ? -19.067 -31.602 -9.444 1.00 19.90 444 MET B C 1
ATOM 6031 O O . MET B 1 3 ? -18.517 -32.670 -9.706 1.00 20.99 444 MET B O 1
ATOM 6045 N N . GLU B 1 4 ? -20.189 -31.194 -10.025 1.00 20.93 445 GLU B N 1
ATOM 6046 C CA . GLU B 1 4 ? -20.811 -31.947 -11.103 1.00 24.55 445 GLU B CA 1
ATOM 6047 C C . GLU B 1 4 ? -20.035 -31.744 -12.398 1.00 21.81 445 GLU B C 1
ATOM 6048 O O . GLU B 1 4 ? -19.618 -30.629 -12.723 1.00 20.37 445 GLU B O 1
ATOM 6060 N N . LYS B 1 5 ? -19.830 -32.840 -13.137 1.00 21.08 446 LYS B N 1
ATOM 6061 C CA . LYS B 1 5 ? -19.206 -32.738 -14.454 1.00 18.98 446 LYS B CA 1
ATOM 6062 C C . LYS B 1 5 ? -20.175 -32.096 -15.445 1.00 18.21 446 LYS B C 1
ATOM 6063 O O . LYS B 1 5 ? -21.282 -32.602 -15.640 1.00 18.91 446 LYS B O 1
ATOM 6082 N N . PRO B 1 6 ? -19.786 -31.018 -16.126 1.00 18.01 447 PRO B N 1
ATOM 6083 C CA . PRO B 1 6 ? -20.670 -30.473 -17.163 1.00 18.66 447 PRO B CA 1
ATOM 6084 C C . PRO B 1 6 ? -20.916 -31.496 -18.267 1.00 18.60 447 PRO B C 1
ATOM 6085 O O . PRO B 1 6 ? -20.038 -32.295 -18.604 1.00 18.12 447 PRO B O 1
ATOM 6096 N N . THR B 1 7 ? -22.141 -31.483 -18.825 1.00 19.42 448 THR B N 1
ATOM 6097 C CA . THR B 1 7 ? -22.521 -32.517 -19.781 1.00 23.43 448 THR B CA 1
ATOM 6098 C C . THR B 1 7 ? -21.622 -32.507 -21.010 1.00 22.19 448 THR B C 1
ATOM 6099 O O . THR B 1 7 ? -21.390 -33.559 -21.616 1.00 23.78 448 THR B O 1
ATOM 6110 N N . ASN B 1 8 ? -21.091 -31.346 -21.377 1.00 21.58 449 ASN B N 1
ATOM 6111 C CA . ASN B 1 8 ? -20.238 -31.225 -22.556 1.00 20.83 449 ASN B CA 1
ATOM 6112 C C . ASN B 1 8 ? -18.749 -31.215 -22.222 1.00 19.99 449 ASN B C 1
ATOM 6113 O O . ASN B 1 8 ? -17.939 -30.874 -23.077 1.00 21.27 449 ASN B O 1
ATOM 6124 N N . TYR B 1 9 ? -18.367 -31.610 -21.012 1.00 18.24 450 TYR B N 1
ATOM 6125 C CA . TYR B 1 9 ? -16.957 -31.627 -20.650 1.00 17.18 450 TYR B CA 1
ATOM 6126 C C . TYR B 1 9 ? -16.197 -32.632 -21.507 1.00 17.95 450 TYR B C 1
ATOM 6127 O O . TYR B 1 9 ? -16.608 -33.787 -21.646 1.00 19.65 450 TYR B O 1
ATOM 6145 N N . SER B 1 10 ? -15.091 -32.182 -22.100 1.00 17.72 451 SER B N 1
ATOM 6146 C CA . SER B 1 10 ? -14.273 -33.017 -22.972 1.00 19.06 451 SER B CA 1
ATOM 6147 C C . SER B 1 10 ? -13.012 -32.241 -23.328 1.00 17.93 451 SER B C 1
ATOM 6148 O O . SER B 1 10 ? -12.936 -31.027 -23.118 1.00 17.02 451 SER B O 1
ATOM 6156 N N . GLN B 1 11 ? -12.020 -32.961 -23.855 1.00 17.80 452 GLN B N 1
ATOM 6157 C CA . GLN B 1 11 ? -10.797 -32.316 -24.334 1.00 18.06 452 GLN B CA 1
ATOM 6158 C C . GLN B 1 11 ? -11.110 -31.275 -25.404 1.00 18.83 452 GLN B C 1
ATOM 6159 O O . GLN B 1 11 ? -10.567 -30.167 -25.373 1.00 19.40 452 GLN B O 1
ATOM 6173 N N . GLU B 1 12 ? -12.035 -31.596 -26.320 1.00 18.81 453 GLU B N 1
ATOM 6174 C CA . GLU B 1 12 ? -12.385 -30.667 -27.393 1.00 20.11 453 GLU B CA 1
ATOM 6175 C C . GLU B 1 12 ? -13.123 -29.446 -26.862 1.00 18.21 453 GLU B C 1
ATOM 6176 O O . GLU B 1 12 ? -12.907 -28.324 -27.342 1.00 18.84 453 GLU B O 1
ATOM 6188 N N . THR B 1 13 ? -14.020 -29.638 -25.885 1.00 17.09 454 THR B N 1
ATOM 6189 C CA . THR B 1 13 ? -14.697 -28.495 -25.283 1.00 17.04 454 THR B CA 1
ATOM 6190 C C . THR B 1 13 ? -13.699 -27.554 -24.615 1.00 16.41 454 THR B C 1
ATOM 6191 O O . THR B 1 13 ? -13.753 -26.339 -24.822 1.00 16.87 454 THR B O 1
ATOM 6202 N N . ILE B 1 14 ? -12.741 -28.098 -23.865 1.00 16.87 455 ILE B N 1
ATOM 6203 C CA . ILE B 1 14 ? -11.718 -27.260 -23.230 1.00 16.39 455 ILE B CA 1
ATOM 6204 C C . ILE B 1 14 ? -10.885 -26.537 -24.282 1.00 16.47 455 ILE B C 1
ATOM 6205 O O . ILE B 1 14 ? -10.600 -25.345 -24.148 1.00 16.02 455 ILE B O 1
ATOM 6221 N N . ALA B 1 15 ? -10.541 -27.229 -25.377 1.00 16.85 456 ALA B N 1
ATOM 6222 C CA . ALA B 1 15 ? -9.793 -26.591 -26.453 1.00 18.33 456 ALA B CA 1
ATOM 6223 C C . ALA B 1 15 ? -10.582 -25.435 -27.048 1.00 17.76 456 ALA B C 1
ATOM 6224 O O . ALA B 1 15 ? -10.022 -24.368 -27.306 1.00 17.58 456 ALA B O 1
ATOM 6231 N N . SER B 1 16 ? -11.895 -25.618 -27.243 1.00 17.48 457 SER B N 1
ATOM 6232 C CA . SER B 1 16 ? -12.704 -24.545 -27.824 1.00 17.77 457 SER B CA 1
ATOM 6233 C C . SER B 1 16 ? -12.767 -23.348 -26.897 1.00 15.97 457 SER B C 1
ATOM 6234 O O . SER B 1 16 ? -12.668 -22.202 -27.354 1.00 17.09 457 SER B O 1
ATOM 6242 N N . ILE B 1 17 ? -12.957 -23.590 -25.592 1.00 15.56 458 ILE B N 1
ATOM 6243 C CA . ILE B 1 17 ? -12.971 -22.511 -24.609 1.00 15.71 458 ILE B CA 1
ATOM 6244 C C . ILE B 1 17 ? -11.628 -21.784 -24.586 1.00 15.60 458 ILE B C 1
ATOM 6245 O O . ILE B 1 17 ? -11.572 -20.548 -24.557 1.00 16.15 458 ILE B O 1
ATOM 6261 N N . ALA B 1 18 ? -10.529 -22.541 -24.562 1.00 16.07 459 ALA B N 1
ATOM 6262 C CA . ALA B 1 18 ? -9.210 -21.916 -24.528 1.00 16.66 459 ALA B CA 1
ATOM 6263 C C . ALA B 1 18 ? -8.984 -21.025 -25.745 1.00 16.97 459 ALA B C 1
ATOM 6264 O O . ALA B 1 18 ? -8.431 -19.926 -25.622 1.00 17.11 459 ALA B O 1
ATOM 6271 N N . GLN B 1 19 ? -9.417 -21.473 -26.927 1.00 17.51 460 GLN B N 1
ATOM 6272 C CA . GLN B 1 19 ? -9.235 -20.659 -28.127 1.00 18.50 460 GLN B CA 1
ATOM 6273 C C . GLN B 1 19 ? -10.076 -19.393 -28.038 1.00 17.19 460 GLN B C 1
ATOM 6274 O O . GLN B 1 19 ? -9.613 -18.296 -28.383 1.00 17.65 460 GLN B O 1
ATOM 6288 N N . LYS B 1 20 ? -11.320 -19.537 -27.588 1.00 16.87 461 LYS B N 1
ATOM 6289 C CA . LYS B 1 20 ? -12.220 -18.400 -27.503 1.00 17.69 461 LYS B CA 1
ATOM 6290 C C . LYS B 1 20 ? -11.643 -17.318 -26.612 1.00 15.99 461 LYS B C 1
ATOM 6291 O O . LYS B 1 20 ? -11.679 -16.130 -26.966 1.00 16.60 461 LYS B O 1
ATOM 6310 N N . TYR B 1 21 ? -11.108 -17.705 -25.451 1.00 14.55 462 TYR B N 1
ATOM 6311 C CA . TYR B 1 21 ? -10.619 -16.712 -24.494 1.00 15.17 462 TYR B CA 1
ATOM 6312 C C . TYR B 1 21 ? -9.202 -16.259 -24.801 1.00 15.80 462 TYR B C 1
ATOM 6313 O O . TYR B 1 21 ? -8.829 -15.171 -24.364 1.00 16.30 462 TYR B O 1
ATOM 6331 N N . GLN B 1 22 ? -8.440 -17.019 -25.591 1.00 15.57 463 GLN B N 1
ATOM 6332 C CA . GLN B 1 22 ? -7.198 -16.475 -26.137 1.00 16.14 463 GLN B CA 1
ATOM 6333 C C . GLN B 1 22 ? -7.501 -15.263 -27.009 1.00 16.53 463 GLN B C 1
ATOM 6334 O O . GLN B 1 22 ? -6.902 -14.195 -26.844 1.00 16.97 463 GLN B O 1
ATOM 6348 N N . LYS B 1 23 ? -8.474 -15.403 -27.919 1.00 17.17 464 LYS B N 1
ATOM 6349 C CA . LYS B 1 23 ? -8.874 -14.277 -28.754 1.00 18.46 464 LYS B CA 1
ATOM 6350 C C . LYS B 1 23 ? -9.413 -13.130 -27.916 1.00 17.37 464 LYS B C 1
ATOM 6351 O O . LYS B 1 23 ? -9.085 -11.962 -28.170 1.00 18.42 464 LYS B O 1
ATOM 6370 N N . LEU B 1 24 ? -10.263 -13.429 -26.924 1.00 16.68 465 LEU B N 1
ATOM 6371 C CA . LEU B 1 24 ? -10.862 -12.339 -26.169 1.00 16.77 465 LEU B CA 1
ATOM 6372 C C . LEU B 1 24 ? -9.808 -11.596 -25.361 1.00 16.55 465 LEU B C 1
ATOM 6373 O O . LEU B 1 24 ? -9.853 -10.368 -25.272 1.00 17.41 465 LEU B O 1
ATOM 6389 N N . ALA B 1 25 ? -8.854 -12.324 -24.766 1.00 16.07 466 ALA B N 1
ATOM 6390 C CA . ALA B 1 25 ? -7.780 -11.660 -24.028 1.00 16.76 466 ALA B CA 1
ATOM 6391 C C . ALA B 1 25 ? -7.005 -10.709 -24.926 1.00 17.24 466 ALA B C 1
ATOM 6392 O O . ALA B 1 25 ? -6.679 -9.587 -24.520 1.00 17.21 466 ALA B O 1
ATOM 6399 N N . GLU B 1 26 ? -6.691 -11.147 -26.154 1.00 17.64 467 GLU B N 1
ATOM 6400 C CA . GLU B 1 26 ? -5.985 -10.277 -27.088 1.00 19.02 467 GLU B CA 1
ATOM 6401 C C . GLU B 1 26 ? -6.800 -9.032 -27.389 1.00 19.24 467 GLU B C 1
ATOM 6402 O O . GLU B 1 26 ? -6.251 -7.929 -27.456 1.00 20.61 467 GLU B O 1
ATOM 6414 N N . ASP B 1 27 ? -8.115 -9.188 -27.555 1.00 18.83 468 ASP B N 1
ATOM 6415 C CA . ASP B 1 27 ? -8.963 -8.036 -27.831 1.00 20.01 468 ASP B CA 1
ATOM 6416 C C . ASP B 1 27 ? -9.003 -7.103 -26.630 1.00 18.52 468 ASP B C 1
ATOM 6417 O O . ASP B 1 27 ? -8.835 -5.884 -26.774 1.00 19.52 468 ASP B O 1
ATOM 6426 N N . ILE B 1 28 ? -9.245 -7.658 -25.432 1.00 16.63 469 ILE B N 1
ATOM 6427 C CA . ILE B 1 28 ? -9.267 -6.844 -24.215 1.00 16.66 469 ILE B CA 1
ATOM 6428 C C . ILE B 1 28 ? -7.960 -6.084 -24.063 1.00 16.73 469 ILE B C 1
ATOM 6429 O O . ILE B 1 28 ? -7.946 -4.887 -23.738 1.00 17.05 469 ILE B O 1
ATOM 6445 N N . ASN B 1 29 ? -6.841 -6.761 -24.302 1.00 17.16 470 ASN B N 1
ATOM 6446 C CA . ASN B 1 29 ? -5.553 -6.175 -23.960 1.00 17.75 470 ASN B CA 1
ATOM 6447 C C . ASN B 1 29 ? -5.139 -5.043 -24.877 1.00 18.45 470 ASN B C 1
ATOM 6448 O O . ASN B 1 29 ? -4.247 -4.265 -24.501 1.00 19.17 470 ASN B O 1
ATOM 6459 N N . LYS B 1 30 ? -5.759 -4.925 -26.055 1.00 18.30 471 LYS B N 1
ATOM 6460 C CA . LYS B 1 30 ? -5.528 -3.758 -26.886 1.00 19.81 471 LYS B CA 1
ATOM 6461 C C . LYS B 1 30 ? -5.858 -2.461 -26.163 1.00 19.21 471 LYS B C 1
ATOM 6462 O O . LYS B 1 30 ? -5.315 -1.411 -26.524 1.00 20.82 471 LYS B O 1
ATOM 6481 N N . ASP B 1 31 ? -6.726 -2.514 -25.143 1.00 17.89 472 ASP B N 1
ATOM 6482 C CA . ASP B 1 31 ? -7.163 -1.327 -24.416 1.00 18.63 472 ASP B CA 1
ATOM 6483 C C . ASP B 1 31 ? -6.788 -1.380 -22.940 1.00 18.06 472 ASP B C 1
ATOM 6484 O O . ASP B 1 31 ? -7.405 -0.685 -22.118 1.00 18.72 472 ASP B O 1
ATOM 6493 N N . ARG B 1 32 ? -5.804 -2.196 -22.587 1.00 18.98 473 ARG B N 1
ATOM 6494 C CA . ARG B 1 32 ? -5.280 -2.257 -21.226 1.00 17.75 473 ARG B CA 1
ATOM 6495 C C . ARG B 1 32 ? -3.818 -1.825 -21.251 1.00 18.55 473 ARG B C 1
ATOM 6496 O O . ARG B 1 32 ? -2.995 -2.483 -21.884 1.00 20.12 473 ARG B O 1
ATOM 6517 N N . LYS B 1 33 ? -3.487 -0.749 -20.528 1.00 18.61 474 LYS B N 1
ATOM 6518 C CA . LYS B 1 33 ? -2.145 -0.182 -20.597 1.00 20.28 474 LYS B CA 1
ATOM 6519 C C . LYS B 1 33 ? -1.145 -0.887 -19.697 1.00 20.22 474 LYS B C 1
ATOM 6520 O O . LYS B 1 33 ? 0.055 -0.905 -20.004 1.00 20.90 474 LYS B O 1
ATOM 6539 N N . ASN B 1 34 ? -1.608 -1.457 -18.591 1.00 19.09 475 ASN B N 1
ATOM 6540 C CA . ASN B 1 34 ? -0.737 -1.770 -17.476 1.00 18.65 475 ASN B CA 1
ATOM 6541 C C . ASN B 1 34 ? -0.503 -3.263 -17.328 1.00 18.34 475 ASN B C 1
ATOM 6542 O O . ASN B 1 34 ? -1.206 -4.088 -17.913 1.00 17.93 475 ASN B O 1
ATOM 6553 N N . ASN B 1 35 ? 0.524 -3.584 -16.545 1.00 18.22 476 ASN B N 1
ATOM 6554 C CA . ASN B 1 35 ? 0.882 -4.951 -16.196 1.00 17.42 476 ASN B CA 1
ATOM 6555 C C . ASN B 1 35 ? 0.573 -5.173 -14.722 1.00 16.23 476 ASN B C 1
ATOM 6556 O O . ASN B 1 35 ? 1.020 -4.395 -13.874 1.00 16.81 476 ASN B O 1
ATOM 6567 N N . ILE B 1 36 ? -0.165 -6.242 -14.413 1.00 16.37 477 ILE B N 1
ATOM 6568 C CA . ILE B 1 36 ? -0.467 -6.536 -13.013 1.00 17.88 477 ILE B CA 1
ATOM 6569 C C . ILE B 1 36 ? 0.816 -6.739 -12.228 1.00 18.89 477 ILE B C 1
ATOM 6570 O O . ILE B 1 36 ? 0.899 -6.347 -11.057 1.00 18.82 477 ILE B O 1
ATOM 6586 N N . ALA B 1 37 ? 1.841 -7.324 -12.862 1.00 20.11 478 ALA B N 1
ATOM 6587 C CA . ALA B 1 37 ? 3.090 -7.629 -12.172 1.00 22.98 478 ALA B CA 1
ATOM 6588 C C . ALA B 1 37 ? 3.865 -6.384 -11.760 1.00 21.94 478 ALA B C 1
ATOM 6589 O O . ALA B 1 37 ? 4.816 -6.502 -10.978 1.00 22.06 478 ALA B O 1
ATOM 6596 N N . ASP B 1 38 ? 3.489 -5.207 -12.260 1.00 21.53 479 ASP B N 1
ATOM 6597 C CA . ASP B 1 38 ? 4.128 -3.952 -11.891 1.00 21.62 479 ASP B CA 1
ATOM 6598 C C . ASP B 1 38 ? 3.471 -3.307 -10.678 1.00 22.20 479 ASP B C 1
ATOM 6599 O O . ASP B 1 38 ? 3.948 -2.269 -10.200 1.00 23.74 479 ASP B O 1
ATOM 6608 N N . GLN B 1 39 ? 2.409 -3.894 -10.164 1.00 21.81 480 GLN B N 1
ATOM 6609 C CA . GLN B 1 39 ? 1.639 -3.294 -9.088 1.00 22.50 480 GLN B CA 1
ATOM 6610 C C . GLN B 1 39 ? 1.665 -4.204 -7.877 1.00 19.63 480 GLN B C 1
ATOM 6611 O O . GLN B 1 39 ? 1.495 -5.418 -7.987 1.00 19.70 480 GLN B O 1
ATOM 6625 N N . THR B 1 40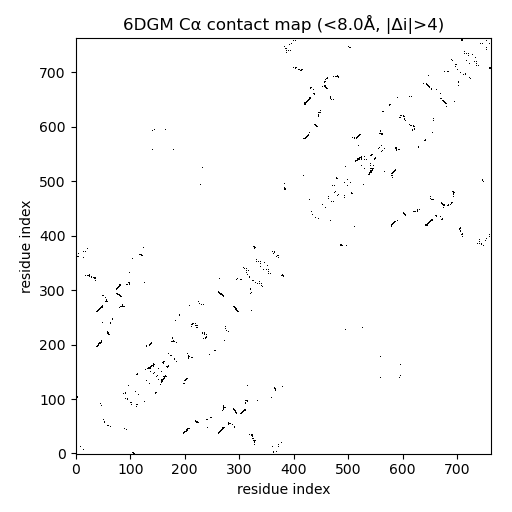 ? 1.879 -3.609 -6.708 1.00 17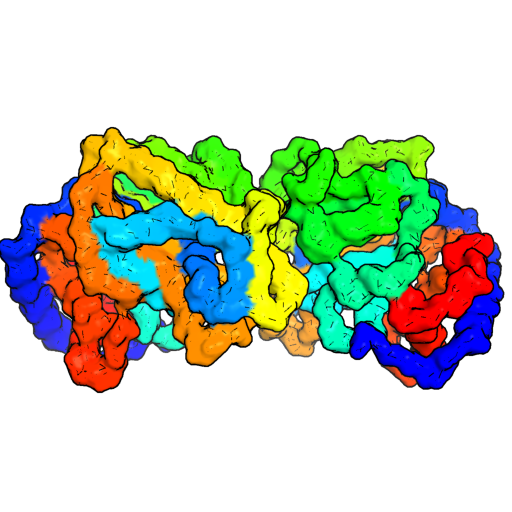.56 481 THR B N 1
ATOM 6626 C CA . THR B 1 40 ? 1.746 -4.359 -5.469 1.00 16.99 481 THR B CA 1
ATOM 6627 C C . THR B 1 40 ? 0.270 -4.413 -5.104 1.00 16.56 481 THR B C 1
ATOM 6628 O O . THR B 1 40 ? -0.440 -3.407 -5.187 1.00 17.72 481 THR B O 1
ATOM 6639 N N . VAL B 1 41 ? -0.192 -5.601 -4.759 1.00 15.75 482 VAL B N 1
ATOM 6640 C CA . VAL B 1 41 ? -1.602 -5.870 -4.519 1.00 15.11 482 VAL B CA 1
ATOM 6641 C C . VAL B 1 41 ? -1.786 -6.455 -3.130 1.00 14.41 482 VAL B C 1
ATOM 6642 O O . VAL B 1 41 ? -1.051 -7.362 -2.718 1.00 14.69 482 VAL B O 1
ATOM 6655 N N . ILE B 1 42 ? -2.795 -5.951 -2.424 1.00 13.24 483 ILE B N 1
ATOM 6656 C CA . ILE B 1 42 ? -3.108 -6.358 -1.059 1.00 13.60 483 ILE B CA 1
ATOM 6657 C C . ILE B 1 42 ? -4.564 -6.793 -1.045 1.00 13.40 483 ILE B C 1
ATOM 6658 O O . ILE B 1 42 ? -5.450 -5.979 -1.306 1.00 14.21 483 ILE B O 1
ATOM 6674 N N . TYR B 1 43 ? -4.805 -8.076 -0.798 1.00 12.46 484 TYR B N 1
ATOM 6675 C CA . TYR B 1 43 ? -6.162 -8.584 -0.589 1.00 13.46 484 TYR B CA 1
ATOM 6676 C C . TYR B 1 43 ? -6.411 -8.559 0.918 1.00 13.79 484 TYR B C 1
ATOM 6677 O O . TYR B 1 43 ? -5.716 -9.250 1.682 1.00 13.23 484 TYR B O 1
ATOM 6695 N N . LEU B 1 44 ? -7.362 -7.742 1.341 1.00 13.96 485 LEU B N 1
ATOM 6696 C CA . LEU B 1 44 ? -7.570 -7.440 2.762 1.00 13.22 485 LEU B CA 1
ATOM 6697 C C . LEU B 1 44 ? -8.960 -7.931 3.139 1.00 13.02 485 LEU B C 1
ATOM 6698 O O . LEU B 1 44 ? -9.964 -7.245 2.894 1.00 12.84 485 LEU B O 1
ATOM 6714 N N . LEU B 1 45 ? -9.019 -9.137 3.700 1.00 13.40 486 LEU B N 1
ATOM 6715 C CA . LEU B 1 45 ? -10.269 -9.696 4.214 1.00 12.92 486 LEU B CA 1
ATOM 6716 C C . LEU B 1 45 ? -10.464 -9.113 5.610 1.00 12.95 486 LEU B C 1
ATOM 6717 O O . LEU B 1 45 ? -9.721 -9.443 6.543 1.00 13.15 486 LEU B O 1
ATOM 6733 N N . SER B 1 46 ? -11.451 -8.233 5.742 1.00 12.40 487 SER B N 1
ATOM 6734 C CA . SER B 1 46 ? -11.754 -7.536 6.991 1.00 13.27 487 SER B CA 1
ATOM 6735 C C . SER B 1 46 ? -12.833 -8.354 7.684 1.00 12.76 487 SER B C 1
ATOM 6736 O O . SER B 1 46 ? -14.018 -8.265 7.346 1.00 11.98 487 SER B O 1
ATOM 6744 N N . GLU B 1 47 ? -12.406 -9.158 8.662 1.00 12.64 488 GLU B N 1
ATOM 6745 C CA . GLU B 1 47 ? -13.283 -10.124 9.312 1.00 13.59 488 GLU B CA 1
ATOM 6746 C C . GLU B 1 47 ? -14.583 -9.491 9.787 1.00 13.53 488 GLU B C 1
ATOM 6747 O O . GLU B 1 47 ? -14.593 -8.514 10.527 1.00 13.68 488 GLU B O 1
ATOM 6759 N N . SER B 1 48 ? -15.682 -10.079 9.340 1.00 12.77 489 SER B N 1
ATOM 6760 C CA . SER B 1 48 ? -17.028 -9.714 9.777 1.00 13.96 489 SER B CA 1
ATOM 6761 C C . SER B 1 48 ? -17.412 -8.258 9.494 1.00 14.03 489 SER B C 1
ATOM 6762 O O . SER B 1 48 ? -18.379 -7.757 10.077 1.00 14.20 489 SER B O 1
ATOM 6770 N N . LEU B 1 49 ? -16.745 -7.559 8.579 1.00 13.45 490 LEU B N 1
ATOM 6771 C CA . LEU B 1 49 ? -17.066 -6.155 8.344 1.00 13.88 490 LEU B CA 1
ATOM 6772 C C . LEU B 1 49 ? -18.255 -5.979 7.398 1.00 13.91 490 LEU B C 1
ATOM 6773 O O . LEU B 1 49 ? -18.229 -6.411 6.230 1.00 14.73 490 LEU B O 1
ATOM 6789 N N . SER B 1 50 ? -19.285 -5.289 7.887 1.00 13.92 491 SER B N 1
ATOM 6790 C CA . SER B 1 50 ? -20.434 -4.963 7.051 1.00 14.20 491 SER B CA 1
ATOM 6791 C C . SER B 1 50 ? -21.198 -3.826 7.709 1.00 14.43 491 SER B C 1
ATOM 6792 O O . SER B 1 50 ? -21.463 -3.869 8.917 1.00 15.52 491 SER B O 1
ATOM 6800 N N . ASP B 1 51 ? -21.554 -2.816 6.923 1.00 14.30 492 ASP B N 1
ATOM 6801 C CA . ASP B 1 51 ? -22.194 -1.621 7.456 1.00 15.20 492 ASP B CA 1
ATOM 6802 C C . ASP B 1 51 ? -23.514 -1.946 8.136 1.00 15.67 492 ASP B C 1
ATOM 6803 O O . ASP B 1 51 ? -24.446 -2.427 7.479 1.00 16.17 492 ASP B O 1
ATOM 6812 N N . PRO B 1 52 ? -23.641 -1.700 9.438 1.00 16.16 493 PRO B N 1
ATOM 6813 C CA . PRO B 1 52 ? -24.929 -1.961 10.100 1.00 18.10 493 PRO B CA 1
ATOM 6814 C C . PRO B 1 52 ? -26.069 -1.124 9.550 1.00 19.69 493 PRO B C 1
ATOM 6815 O O . PRO B 1 52 ? -27.230 -1.521 9.688 1.00 20.51 493 PRO B O 1
ATOM 6826 N N . ASP B 1 53 ? -25.767 -0.001 8.881 1.00 21.97 494 ASP B N 1
ATOM 6827 C CA . ASP B 1 53 ? -26.816 0.850 8.328 1.00 26.25 494 ASP B CA 1
ATOM 6828 C C . ASP B 1 53 ? -27.668 0.107 7.302 1.00 23.72 494 ASP B C 1
ATOM 6829 O O . ASP B 1 53 ? -28.832 0.477 7.080 1.00 25.54 494 ASP B O 1
ATOM 6838 N N . ARG B 1 54 ? -27.122 -0.932 6.665 1.00 21.52 495 ARG B N 1
ATOM 6839 C CA . ARG B 1 54 ? -27.906 -1.682 5.695 1.00 22.31 495 ARG B CA 1
ATOM 6840 C C . ARG B 1 54 ? -28.871 -2.669 6.337 1.00 21.69 495 ARG B C 1
ATOM 6841 O O . ARG B 1 54 ? -29.693 -3.254 5.637 1.00 23.83 495 ARG B O 1
ATOM 6862 N N . VAL B 1 55 ? -28.783 -2.884 7.643 1.00 20.19 496 VAL B N 1
ATOM 6863 C CA . VAL B 1 55 ? -29.700 -3.768 8.352 1.00 19.38 496 VAL B CA 1
ATOM 6864 C C . VAL B 1 55 ? -30.902 -2.929 8.799 1.00 19.67 496 VAL B C 1
ATOM 6865 O O . VAL B 1 55 ? -30.797 -2.084 9.695 1.00 20.23 496 VAL B O 1
ATOM 6878 N N . SER B 1 56 ? -32.064 -3.179 8.177 1.00 20.20 497 SER B N 1
ATOM 6879 C CA . SER B 1 56 ? -33.143 -2.198 8.197 1.00 22.58 497 SER B CA 1
ATOM 6880 C C . SER B 1 56 ? -33.596 -1.852 9.603 1.00 21.13 497 SER B C 1
ATOM 6881 O O . SER B 1 56 ? -33.921 -0.695 9.891 1.00 23.12 497 SER B O 1
ATOM 6889 N N . ASN B 1 57 ? -33.684 -2.844 10.485 1.00 20.31 498 ASN B N 1
ATOM 6890 C CA . ASN B 1 57 ? -34.288 -2.613 11.783 1.00 21.03 498 ASN B CA 1
ATOM 6891 C C . ASN B 1 57 ? -33.284 -2.168 12.838 1.00 20.91 498 ASN B C 1
ATOM 6892 O O . ASN B 1 57 ? -33.639 -2.117 14.022 1.00 20.86 498 ASN B O 1
ATOM 6903 N N . VAL B 1 58 ? -32.060 -1.822 12.432 1.00 18.26 499 VAL B N 1
ATOM 6904 C CA . VAL B 1 58 ? -30.995 -1.399 13.338 1.00 19.31 499 VAL B CA 1
ATOM 6905 C C . VAL B 1 58 ? -30.917 0.117 13.373 1.00 17.90 499 VAL B C 1
ATOM 6906 O O . VAL B 1 58 ? -31.091 0.791 12.357 1.00 18.88 499 VAL B O 1
ATOM 6919 N N . THR B 1 59 ? -30.605 0.655 14.547 1.00 18.13 500 THR B N 1
ATOM 6920 C CA . THR B 1 59 ? -30.275 2.066 14.699 1.00 21.30 500 THR B CA 1
ATOM 6921 C C . THR B 1 59 ? -28.938 2.133 15.421 1.00 20.25 500 THR B C 1
ATOM 6922 O O . THR B 1 59 ? -28.765 1.484 16.455 1.00 19.49 500 THR B O 1
ATOM 6933 N N . VAL B 1 60 ? -27.996 2.892 14.876 1.00 20.38 501 VAL B N 1
ATOM 6934 C CA . VAL B 1 60 ? -26.733 3.169 15.550 1.00 20.92 501 VAL B CA 1
ATOM 6935 C C . VAL B 1 60 ? -26.662 4.669 15.803 1.00 20.28 501 VAL B C 1
ATOM 6936 O O . VAL B 1 60 ? -27.082 5.473 14.964 1.00 21.95 501 VAL B O 1
ATOM 6949 N N . SER B 1 61 ? -26.141 5.041 16.974 1.00 19.26 502 SER B N 1
ATOM 6950 C CA . SER B 1 61 ? -26.144 6.438 17.391 1.00 18.58 502 SER B CA 1
ATOM 6951 C C . SER B 1 61 ? -25.297 7.301 16.471 1.00 19.90 502 SER B C 1
ATOM 6952 O O . SER B 1 61 ? -25.555 8.510 16.333 1.00 20.78 502 SER B O 1
ATOM 6960 N N . HIS B 1 62 ? -24.266 6.714 15.871 1.00 20.73 503 HIS B N 1
ATOM 6961 C CA . HIS B 1 62 ? -23.346 7.431 15.013 1.00 22.49 503 HIS B CA 1
ATOM 6962 C C . HIS B 1 62 ? -23.009 6.535 13.836 1.00 21.45 503 HIS B C 1
ATOM 6963 O O . HIS B 1 62 ? -23.114 5.312 13.913 1.00 22.35 503 HIS B O 1
ATOM 6977 N N . ASP B 1 63 ? -22.576 7.150 12.744 1.00 19.22 504 ASP B N 1
ATOM 6978 C CA . ASP B 1 63 ? -21.984 6.395 11.653 1.00 19.40 504 ASP B CA 1
ATOM 6979 C C . ASP B 1 63 ? -20.660 5.816 12.139 1.00 18.40 504 ASP B C 1
ATOM 6980 O O . ASP B 1 63 ? -19.786 6.561 12.590 1.00 20.19 504 ASP B O 1
ATOM 6989 N N . VAL B 1 64 ? -20.499 4.491 12.027 1.00 17.55 505 VAL B N 1
ATOM 6990 C CA . VAL B 1 64 ? -19.274 3.833 12.464 1.00 17.51 505 VAL B CA 1
ATOM 6991 C C . VAL B 1 64 ? -18.361 3.481 11.313 1.00 18.08 505 VAL B C 1
ATOM 6992 O O . VAL B 1 64 ? -17.250 2.988 11.545 1.00 18.50 505 VAL B O 1
ATOM 7005 N N . LEU B 1 65 ? -18.782 3.748 10.071 1.00 17.66 506 LEU B N 1
ATOM 7006 C CA . LEU B 1 65 ? -17.932 3.538 8.904 1.00 17.08 506 LEU B CA 1
ATOM 7007 C C . LEU B 1 65 ? -17.851 4.802 8.054 1.00 15.93 506 LEU B C 1
ATOM 7008 O O . LEU B 1 65 ? -17.874 4.713 6.824 1.00 16.74 506 LEU B O 1
ATOM 7024 N N . PRO B 1 66 ? -17.720 6.000 8.641 1.00 17.51 507 PRO B N 1
ATOM 7025 C CA . PRO B 1 66 ? -17.667 7.193 7.776 1.00 17.53 507 PRO B CA 1
ATOM 7026 C C . PRO B 1 66 ? -16.463 7.240 6.856 1.00 16.78 507 PRO B C 1
ATOM 7027 O O . PRO B 1 66 ? -16.584 7.693 5.707 1.00 17.29 507 PRO B O 1
ATOM 7038 N N . ASN B 1 67 ? -15.289 6.816 7.319 1.00 16.42 508 ASN B N 1
ATOM 7039 C CA . ASN B 1 67 ? -14.127 6.863 6.444 1.00 16.91 508 ASN B CA 1
ATOM 7040 C C . ASN B 1 67 ? -14.231 5.822 5.342 1.00 16.37 508 ASN B C 1
ATOM 7041 O O . ASN B 1 67 ? -13.893 6.104 4.190 1.00 16.66 508 ASN B O 1
ATOM 7052 N N . ILE B 1 68 ? -14.679 4.609 5.679 1.00 15.99 509 ILE B N 1
ATOM 7053 C CA . ILE B 1 68 ? -14.800 3.567 4.667 1.00 15.82 509 ILE B CA 1
ATOM 7054 C C . ILE B 1 68 ? -15.873 3.925 3.657 1.00 16.47 509 ILE B C 1
ATOM 7055 O O . ILE B 1 68 ? -15.723 3.632 2.472 1.00 17.24 509 ILE B O 1
ATOM 7071 N N . LYS B 1 69 ? -16.944 4.592 4.090 1.00 15.90 510 LYS B N 1
ATOM 7072 C CA . LYS B 1 69 ? -17.962 5.042 3.145 1.00 16.91 510 LYS B CA 1
ATOM 7073 C C . LYS B 1 69 ? -17.383 6.072 2.189 1.00 16.70 510 LYS B C 1
ATOM 7074 O O . LYS B 1 69 ? -17.664 6.042 0.984 1.00 16.72 510 LYS B O 1
ATOM 7093 N N . ALA B 1 70 ? -16.566 6.990 2.707 1.00 17.25 511 ALA B N 1
ATOM 7094 C CA . ALA B 1 70 ? -15.927 7.982 1.855 1.00 18.08 511 ALA B CA 1
ATOM 7095 C C . ALA B 1 70 ? -14.969 7.318 0.881 1.00 16.94 511 ALA B C 1
ATOM 7096 O O . ALA B 1 70 ? -14.894 7.714 -0.290 1.00 17.81 511 ALA B O 1
ATOM 7103 N N . ILE B 1 71 ? -14.207 6.320 1.348 1.00 16.60 512 ILE B N 1
ATOM 7104 C CA . ILE B 1 71 ? -13.330 5.569 0.445 1.00 16.77 512 ILE B CA 1
ATOM 7105 C C . ILE B 1 71 ? -14.144 4.926 -0.669 1.00 16.35 512 ILE B C 1
ATOM 7106 O O . ILE B 1 71 ? -13.783 5.012 -1.850 1.00 16.33 512 ILE B O 1
ATOM 7122 N N . LYS B 1 72 ? -15.249 4.256 -0.306 1.00 15.83 513 LYS B N 1
ATOM 7123 C CA . LYS B 1 72 ? -16.094 3.602 -1.307 1.00 16.60 513 LYS B CA 1
ATOM 7124 C C . LYS B 1 72 ? -16.624 4.599 -2.338 1.00 18.61 513 LYS B C 1
ATOM 7125 O O . LYS B 1 72 ? -16.717 4.282 -3.533 1.00 20.14 513 LYS B O 1
ATOM 7144 N N . ASN B 1 73 ? -16.983 5.809 -1.903 1.00 18.60 514 ASN B N 1
ATOM 7145 C CA . ASN B 1 73 ? -17.479 6.792 -2.851 1.00 20.09 514 ASN B CA 1
ATOM 7146 C C . ASN B 1 73 ? -16.391 7.296 -3.794 1.00 19.55 514 ASN B C 1
ATOM 7147 O O . ASN B 1 73 ? -16.719 7.894 -4.835 1.00 20.09 514 ASN B O 1
ATOM 7158 N N . SER B 1 74 ? -15.115 7.065 -3.472 1.00 18.94 515 SER B N 1
ATOM 7159 C CA . SER B 1 74 ? -14.006 7.635 -4.223 1.00 19.20 515 SER B CA 1
ATOM 7160 C C . SER B 1 74 ? -13.404 6.675 -5.246 1.00 17.90 515 SER B C 1
ATOM 7161 O O . SER B 1 74 ? -12.516 7.073 -6.005 1.00 17.57 515 SER B O 1
ATOM 7169 N N . THR B 1 75 ? -13.858 5.432 -5.289 1.00 17.37 516 THR B N 1
ATOM 7170 C CA . THR B 1 75 ? -13.186 4.421 -6.099 1.00 17.46 516 THR B CA 1
ATOM 7171 C C . THR B 1 75 ? -14.204 3.339 -6.433 1.00 18.59 516 THR B C 1
ATOM 7172 O O . THR B 1 75 ? -15.357 3.394 -6.000 1.00 23.30 516 THR B O 1
ATOM 7183 N N . THR B 1 76 ? -13.776 2.360 -7.226 1.00 15.56 517 THR B N 1
ATOM 7184 C CA . THR B 1 76 ? -14.614 1.200 -7.518 1.00 14.58 517 THR B CA 1
ATOM 7185 C C . THR B 1 76 ? -14.987 0.490 -6.227 1.00 15.34 517 THR B C 1
ATOM 7186 O O . THR B 1 76 ? -14.115 0.061 -5.463 1.00 15.29 517 THR B O 1
ATOM 7197 N N . ALA B 1 77 ? -16.290 0.342 -5.987 1.00 14.41 518 ALA B N 1
ATOM 7198 C CA . ALA B 1 77 ? -16.752 -0.150 -4.704 1.00 14.44 518 ALA B CA 1
ATOM 7199 C C . ALA B 1 77 ? -18.222 -0.523 -4.808 1.00 14.61 518 ALA B C 1
ATOM 7200 O O . ALA B 1 77 ? -18.930 -0.114 -5.735 1.00 15.42 518 ALA B O 1
ATOM 7207 N N . GLY B 1 78 ? -18.669 -1.307 -3.832 1.00 14.19 519 GLY B N 1
ATOM 7208 C CA . GLY B 1 78 ? -20.059 -1.704 -3.799 1.00 14.55 519 GLY B CA 1
ATOM 7209 C C . GLY B 1 78 ? -20.321 -2.738 -2.724 1.00 14.15 519 GLY B C 1
ATOM 7210 O O . GLY B 1 78 ? -19.733 -2.704 -1.641 1.00 13.92 519 GLY B O 1
ATOM 7214 N N . LEU B 1 79 ? -21.214 -3.661 -3.030 1.00 14.58 520 LEU B N 1
ATOM 7215 C CA . LEU B 1 79 ? -21.555 -4.754 -2.136 1.00 14.75 520 LEU B CA 1
ATOM 7216 C C . LEU B 1 79 ? -21.017 -6.055 -2.712 1.00 14.06 520 LEU B C 1
ATOM 7217 O O . LEU B 1 79 ? -20.977 -6.249 -3.934 1.00 14.48 520 LEU B O 1
ATOM 7233 N N . MET B 1 80 ? -20.606 -6.938 -1.808 1.00 13.82 521 MET B N 1
ATOM 7234 C CA . MET B 1 80 ? -20.169 -8.282 -2.141 1.00 14.74 521 MET B CA 1
ATOM 7235 C C . MET B 1 80 ? -21.189 -9.291 -1.638 1.00 15.04 521 MET B C 1
ATOM 7236 O O . MET B 1 80 ? -21.611 -9.234 -0.478 1.00 14.72 521 MET B O 1
ATOM 7250 N N . GLN B 1 81 ? -21.567 -10.220 -2.512 1.00 15.23 522 GLN B N 1
ATOM 7251 C CA . GLN B 1 81 ? -22.381 -11.358 -2.108 1.00 16.22 522 GLN B CA 1
ATOM 7252 C C . GLN B 1 81 ? -21.522 -12.342 -1.336 1.00 15.68 522 GLN B C 1
ATOM 7253 O O . GLN B 1 81 ? -20.544 -12.872 -1.871 1.00 16.10 522 GLN B O 1
ATOM 7267 N N . SER B 1 82 ? -21.895 -12.600 -0.089 1.00 14.62 523 SER B N 1
ATOM 7268 C CA . SER B 1 82 ? -21.242 -13.619 0.716 1.00 14.05 523 SER B CA 1
ATOM 7269 C C . SER B 1 82 ? -22.025 -14.918 0.607 1.00 14.44 523 SER B C 1
ATOM 7270 O O . SER B 1 82 ? -23.245 -14.916 0.440 1.00 15.22 523 SER B O 1
ATOM 7278 N N . ASP B 1 83 ? -21.317 -16.024 0.747 1.00 14.14 524 ASP B N 1
ATOM 7279 C CA . ASP B 1 83 ? -21.937 -17.335 0.707 1.00 15.13 524 ASP B CA 1
ATOM 7280 C C . ASP B 1 83 ? -22.404 -17.842 2.059 1.00 15.84 524 ASP B C 1
ATOM 7281 O O . ASP B 1 83 ? -22.991 -18.923 2.115 1.00 16.88 524 ASP B O 1
ATOM 7290 N N . SER B 1 84 ? -22.166 -17.110 3.145 1.00 14.64 525 SER B N 1
ATOM 7291 C CA . SER B 1 84 ? -22.533 -17.607 4.465 1.00 15.14 525 SER B CA 1
ATOM 7292 C C . SER B 1 84 ? -22.707 -16.435 5.418 1.00 14.77 525 SER B C 1
ATOM 7293 O O . SER B 1 84 ? -22.493 -15.282 5.055 1.00 14.65 525 SER B O 1
ATOM 7301 N N . TYR B 1 85 ? -23.170 -16.752 6.630 1.00 15.09 526 TYR B N 1
ATOM 7302 C CA . TYR B 1 85 ? -23.475 -15.767 7.665 1.00 14.63 526 TYR B CA 1
ATOM 7303 C C . TYR B 1 85 ? -22.772 -16.163 8.953 1.00 15.47 526 TYR B C 1
ATOM 7304 O O . TYR B 1 85 ? -22.844 -17.321 9.374 1.00 16.23 526 TYR B O 1
ATOM 7322 N N . GLY B 1 86 ? -22.093 -15.209 9.590 1.00 15.60 527 GLY B N 1
ATOM 7323 C CA . GLY B 1 86 ? -21.462 -15.493 10.867 1.00 16.16 527 GLY B CA 1
ATOM 7324 C C . GLY B 1 86 ? -20.261 -16.409 10.808 1.00 17.38 527 GLY B C 1
ATOM 7325 O O . GLY B 1 86 ? -19.771 -16.845 11.858 1.00 20.74 527 GLY B O 1
ATOM 7329 N N . GLY B 1 87 ? -19.792 -16.734 9.619 1.00 14.99 528 GLY B N 1
ATOM 7330 C CA . GLY B 1 87 ? -18.658 -17.614 9.445 1.00 14.71 528 GLY B CA 1
ATOM 7331 C C . GLY B 1 87 ? -18.468 -17.888 7.971 1.00 15.63 528 GLY B C 1
ATOM 7332 O O . GLY B 1 87 ? -19.228 -17.417 7.132 1.00 15.54 528 GLY B O 1
ATOM 7336 N N . GLY B 1 88 ? -17.414 -18.643 7.674 1.00 16.28 529 GLY B N 1
ATOM 7337 C CA . GLY B 1 88 ? -17.079 -19.003 6.308 1.00 16.60 529 GLY B CA 1
ATOM 7338 C C . GLY B 1 88 ? -15.918 -18.242 5.703 1.00 17.03 529 GLY B C 1
ATOM 7339 O O . GLY B 1 88 ? -15.719 -18.295 4.477 1.00 17.05 529 GLY B O 1
ATOM 7343 N N . THR B 1 89 ? -15.152 -17.536 6.531 1.00 16.10 530 THR B N 1
ATOM 7344 C CA . THR B 1 89 ? -14.006 -16.746 6.114 1.00 16.62 530 THR B CA 1
ATOM 7345 C C . THR B 1 89 ? -13.180 -17.385 5.006 1.00 15.73 530 THR B C 1
ATOM 7346 O O . THR B 1 89 ? -12.933 -16.780 3.964 1.00 15.32 530 THR B O 1
ATOM 7356 N N . ALA B 1 90 ? -12.703 -18.602 5.252 1.00 15.47 531 ALA B N 1
ATOM 7357 C CA . ALA B 1 90 ? -11.760 -19.247 4.363 1.00 15.83 531 ALA B CA 1
ATOM 7358 C C . ALA B 1 90 ? -12.381 -19.574 3.019 1.00 15.28 531 ALA B C 1
ATOM 7359 O O . ALA B 1 90 ? -11.665 -19.676 2.024 1.00 14.13 531 ALA B O 1
ATOM 7366 N N . ASN B 1 91 ? -13.700 -19.732 2.963 1.00 14.58 532 ASN B N 1
ATOM 7367 C CA . ASN B 1 91 ? -14.343 -19.971 1.679 1.00 13.87 532 ASN B CA 1
ATOM 7368 C C . ASN B 1 91 ? -14.371 -18.716 0.809 1.00 13.95 532 ASN B C 1
ATOM 7369 O O . ASN B 1 91 ? -14.175 -18.804 -0.404 1.00 13.84 532 ASN B O 1
ATOM 7380 N N . MET B 1 92 ? -14.671 -17.555 1.390 1.00 13.73 533 MET B N 1
ATOM 7381 C CA . MET B 1 92 ? -14.582 -16.326 0.603 1.00 13.61 533 MET B CA 1
ATOM 7382 C C . MET B 1 92 ? -13.141 -16.066 0.190 1.00 13.42 533 MET B C 1
ATOM 7383 O O . MET B 1 92 ? -12.863 -15.689 -0.947 1.00 14.15 533 MET B O 1
ATOM 7397 N N . GLU B 1 93 ? -12.205 -16.308 1.102 1.00 12.60 534 GLU B N 1
ATOM 7398 C CA . GLU B 1 93 ? -10.792 -16.138 0.809 1.00 12.66 534 GLU B CA 1
ATOM 7399 C C . GLU B 1 93 ? -10.364 -16.998 -0.384 1.00 12.71 534 GLU B C 1
ATOM 7400 O O . GLU B 1 93 ? -9.703 -16.509 -1.310 1.00 12.85 534 GLU B O 1
ATOM 7412 N N . PHE B 1 94 ? -10.721 -18.282 -0.383 1.00 13.02 535 PHE B N 1
ATOM 7413 C CA . PHE B 1 94 ? -10.393 -19.151 -1.515 1.00 13.46 535 PHE B CA 1
ATOM 7414 C C . PHE B 1 94 ? -10.885 -18.571 -2.830 1.00 13.29 535 PHE B C 1
ATOM 7415 O O . PHE B 1 94 ? -10.181 -18.614 -3.848 1.00 13.49 535 PHE B O 1
ATOM 7432 N N . GLN B 1 95 ? -12.107 -18.038 -2.821 1.00 12.40 536 GLN B N 1
ATOM 7433 C CA . GLN B 1 95 ? -12.711 -17.501 -4.030 1.00 12.96 536 GLN B CA 1
ATOM 7434 C C . GLN B 1 95 ? -11.993 -16.248 -4.487 1.00 13.42 536 GLN B C 1
ATOM 7435 O O . GLN B 1 95 ? -11.833 -16.030 -5.692 1.00 14.13 536 GLN B O 1
ATOM 7449 N N . THR B 1 96 ? -11.536 -15.418 -3.545 1.00 13.43 537 THR B N 1
ATOM 7450 C CA . THR B 1 96 ? -10.791 -14.239 -3.975 1.00 13.65 537 THR B CA 1
ATOM 7451 C C . THR B 1 96 ? -9.508 -14.643 -4.684 1.00 14.66 537 THR B C 1
ATOM 7452 O O . THR B 1 96 ? -9.135 -14.040 -5.691 1.00 14.49 537 THR B O 1
ATOM 7463 N N . LEU B 1 97 ? -8.811 -15.651 -4.170 1.00 15.40 538 LEU B N 1
ATOM 7464 C CA . LEU B 1 97 ? -7.499 -15.986 -4.712 1.00 14.96 538 LEU B CA 1
ATOM 7465 C C . LEU B 1 97 ? -7.604 -16.727 -6.041 1.00 14.35 538 LEU B C 1
ATOM 7466 O O . LEU B 1 97 ? -6.824 -16.448 -6.959 1.00 14.71 538 LEU B O 1
ATOM 7482 N N . THR B 1 98 ? -8.538 -17.680 -6.157 1.00 13.10 539 THR B N 1
ATOM 7483 C CA . THR B 1 98 ? -8.641 -18.521 -7.339 1.00 13.20 539 THR B CA 1
ATOM 7484 C C . THR B 1 98 ? -9.620 -17.977 -8.374 1.00 13.66 539 THR B C 1
ATOM 7485 O O . THR B 1 98 ? -9.498 -18.308 -9.563 1.00 14.57 539 THR B O 1
ATOM 7496 N N . SER B 1 99 ? -10.590 -17.181 -7.939 1.00 13.28 540 SER B N 1
ATOM 7497 C CA . SER B 1 99 ? -11.698 -16.704 -8.744 1.00 13.49 540 SER B CA 1
ATOM 7498 C C . SER B 1 99 ? -12.677 -17.791 -9.151 1.00 13.86 540 SER B C 1
ATOM 7499 O O . SER B 1 99 ? -13.523 -17.545 -10.006 1.00 14.29 540 SER B O 1
ATOM 7507 N N . LEU B 1 100 ? -12.626 -18.964 -8.521 1.00 14.53 541 LEU B N 1
ATOM 7508 C CA . LEU B 1 100 ? -13.576 -20.033 -8.809 1.00 14.84 541 LEU B CA 1
ATOM 7509 C C . LEU B 1 100 ? -14.744 -19.943 -7.835 1.00 14.71 541 LEU B C 1
ATOM 7510 O O . LEU B 1 100 ? -14.536 -20.026 -6.616 1.00 14.26 541 LEU B O 1
ATOM 7526 N N . PRO B 1 101 ? -15.969 -19.746 -8.311 1.00 14.44 542 PRO B N 1
ATOM 7527 C CA . PRO B 1 101 ? -17.075 -19.448 -7.387 1.00 13.67 542 PRO B CA 1
ATOM 7528 C C . PRO B 1 101 ? -17.615 -20.670 -6.656 1.00 13.71 542 PRO B C 1
ATOM 7529 O O . PRO B 1 101 ? -17.813 -21.746 -7.233 1.00 13.83 542 PRO B O 1
ATOM 7540 N N . PHE B 1 102 ? -17.864 -20.473 -5.360 1.00 12.99 543 PHE B N 1
ATOM 7541 C CA . PHE B 1 102 ? -18.482 -21.513 -4.544 1.00 14.95 543 PHE B CA 1
ATOM 7542 C C . PHE B 1 102 ? -19.805 -21.961 -5.149 1.00 15.38 543 PHE B C 1
ATOM 7543 O O . PHE B 1 102 ? -20.141 -23.148 -5.083 1.00 16.25 543 PHE B O 1
ATOM 7560 N N . TYR B 1 103 ? -20.560 -21.044 -5.768 1.00 15.47 544 TYR B N 1
ATOM 7561 C CA . TYR B 1 103 ? -21.890 -21.385 -6.275 1.00 17.72 544 TYR B CA 1
ATOM 7562 C C . TYR B 1 103 ? -21.840 -22.453 -7.368 1.00 18.60 544 TYR B C 1
ATOM 7563 O O . TYR B 1 103 ? -22.886 -23.037 -7.695 1.00 20.73 544 TYR B O 1
ATOM 7581 N N . ASN B 1 104 ? -20.669 -22.729 -7.948 1.00 16.84 545 ASN B N 1
ATOM 7582 C CA . ASN B 1 104 ? -20.589 -23.808 -8.927 1.00 16.79 545 ASN B CA 1
ATOM 7583 C C . ASN B 1 104 ? -20.083 -25.117 -8.338 1.00 16.62 545 ASN B C 1
ATOM 7584 O O . ASN B 1 104 ? -20.116 -26.137 -9.032 1.00 17.73 545 ASN B O 1
ATOM 7595 N N . PHE B 1 105 ? -19.649 -25.126 -7.083 1.00 16.53 546 PHE B N 1
ATOM 7596 C CA . PHE B 1 105 ? -19.278 -26.376 -6.443 1.00 17.40 546 PHE B CA 1
ATOM 7597 C C . PHE B 1 105 ? -20.504 -27.044 -5.834 1.00 18.73 546 PHE B C 1
ATOM 7598 O O . PHE B 1 105 ? -21.573 -26.440 -5.686 1.00 19.23 546 PHE B O 1
ATOM 7615 N N . SER B 1 106 ? -20.348 -28.311 -5.473 1.00 19.64 547 SER B N 1
ATOM 7616 C CA . SER B 1 106 ? -21.437 -29.040 -4.832 1.00 23.47 547 SER B CA 1
ATOM 7617 C C . SER B 1 106 ? -21.813 -28.406 -3.496 1.00 22.96 547 SER B C 1
ATOM 7618 O O . SER B 1 106 ? -20.958 -27.918 -2.747 1.00 20.60 547 SER B O 1
ATOM 7626 N N . SER B 1 107 ? -23.118 -28.428 -3.192 1.00 27.14 548 SER B N 1
ATOM 7627 C CA . SER B 1 107 ? -23.598 -27.934 -1.906 1.00 29.42 548 SER B CA 1
ATOM 7628 C C . SER B 1 107 ? -23.060 -28.753 -0.743 1.00 28.99 548 SER B C 1
ATOM 7629 O O . SER B 1 107 ? -23.101 -28.288 0.403 1.00 29.84 548 SER B O 1
ATOM 7637 N N . SER B 1 108 ? -22.552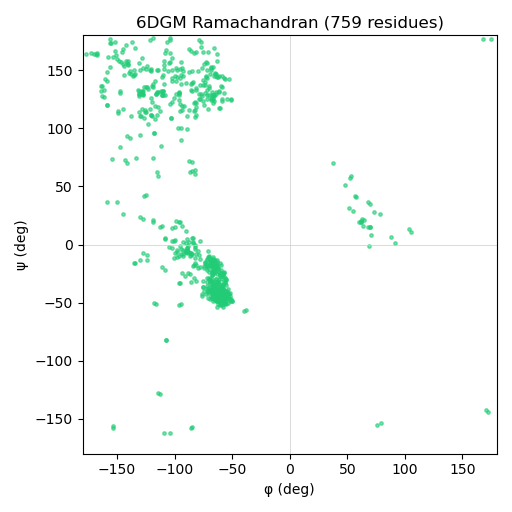 -29.956 -1.005 1.00 26.36 549 SER B N 1
ATOM 7638 C CA . SER B 1 108 ? -22.029 -30.784 0.072 1.00 28.38 549 SER B CA 1
ATOM 7639 C C . SER B 1 108 ? -20.688 -30.286 0.596 1.00 28.26 549 SER B C 1
ATOM 7640 O O . SER B 1 108 ? -20.265 -30.726 1.667 1.00 28.83 549 SER B O 1
ATOM 7648 N N . VAL B 1 109 ? -20.006 -29.406 -0.128 1.00 23.50 550 VAL B N 1
ATOM 7649 C CA . VAL B 1 109 ? -18.676 -28.947 0.267 1.00 20.59 550 VAL B CA 1
ATOM 7650 C C . VAL B 1 109 ? -18.805 -27.953 1.409 1.00 21.07 550 VAL B C 1
ATOM 7651 O O . VAL B 1 109 ? -19.508 -26.949 1.293 1.00 23.59 550 VAL B O 1
ATOM 7664 N N . SER B 1 110 ? -18.075 -28.201 2.492 1.00 19.66 551 SER B N 1
ATOM 7665 C CA . SER B 1 110 ? -18.109 -27.304 3.638 1.00 20.65 551 SER B CA 1
ATOM 7666 C C . SER B 1 110 ? -16.993 -26.266 3.597 1.00 19.14 551 SER B C 1
ATOM 7667 O O . SER B 1 110 ? -17.259 -25.069 3.735 1.00 19.75 551 SER B O 1
ATOM 7675 N N . VAL B 1 111 ? -15.747 -26.707 3.411 1.00 18.16 552 VAL B N 1
ATOM 7676 C CA . VAL B 1 111 ? -14.582 -25.825 3.445 1.00 15.88 552 VAL B CA 1
ATOM 7677 C C . VAL B 1 111 ? -13.741 -26.105 2.209 1.00 15.22 552 VAL B C 1
ATOM 7678 O O . VAL B 1 111 ? -13.157 -27.191 2.073 1.00 15.53 552 VAL B O 1
ATOM 7691 N N . LEU B 1 112 ? -13.655 -25.118 1.322 1.00 13.88 553 LEU B N 1
ATOM 7692 C CA . LEU B 1 112 ? -12.933 -25.288 0.066 1.00 14.68 553 LEU B CA 1
ATOM 7693 C C . LEU B 1 112 ? -11.453 -25.581 0.288 1.00 14.65 553 LEU B C 1
ATOM 7694 O O . LEU B 1 112 ? -10.862 -26.382 -0.439 1.00 14.58 553 LEU B O 1
ATOM 7710 N N . TYR B 1 113 ? -10.838 -24.950 1.288 1.00 14.80 554 TYR B N 1
ATOM 7711 C CA . TYR B 1 113 ? -9.427 -25.200 1.537 1.00 15.11 554 TYR B CA 1
ATOM 7712 C C . TYR B 1 113 ? -9.156 -26.637 1.966 1.00 15.85 554 TYR B C 1
ATOM 7713 O O . TYR B 1 113 ? -8.021 -27.108 1.824 1.00 17.68 554 TYR B O 1
ATOM 7731 N N . SER B 1 114 ? -10.156 -27.342 2.497 1.00 15.71 555 SER B N 1
ATOM 7732 C CA . SER B 1 114 ? -9.966 -28.721 2.928 1.00 17.96 555 SER B CA 1
ATOM 7733 C C . SER B 1 114 ? -10.391 -29.725 1.876 1.00 18.72 555 SER B C 1
ATOM 7734 O O . SER B 1 114 ? -9.777 -30.793 1.768 1.00 20.37 555 SER B O 1
ATOM 7742 N N . GLU B 1 115 ? -11.412 -29.398 1.082 1.00 18.44 556 GLU B N 1
ATOM 7743 C CA . GLU B 1 115 ? -12.061 -30.371 0.220 1.00 18.75 556 GLU B CA 1
ATOM 7744 C C . GLU B 1 115 ? -11.828 -30.157 -1.266 1.00 18.82 556 GLU B C 1
ATOM 7745 O O . GLU B 1 115 ? -12.048 -31.086 -2.043 1.00 20.77 556 GLU B O 1
ATOM 7757 N N . VAL B 1 116 ? -11.424 -28.970 -1.677 1.00 16.90 557 VAL B N 1
ATOM 7758 C CA . VAL B 1 116 ? -11.176 -28.680 -3.093 1.00 16.73 557 VAL B CA 1
ATOM 7759 C C . VAL B 1 116 ? -9.718 -28.306 -3.331 1.00 16.72 557 VAL B C 1
ATOM 7760 O O . VAL B 1 116 ? -9.077 -28.857 -4.226 1.00 17.19 557 VAL B O 1
ATOM 7773 N N . PHE B 1 117 ? -9.187 -27.377 -2.558 1.00 17.59 558 PHE B N 1
ATOM 7774 C CA . PHE B 1 117 ? -7.818 -26.926 -2.793 1.00 18.33 558 PHE B CA 1
ATOM 7775 C C . PHE B 1 117 ? -6.828 -28.089 -2.862 1.00 18.87 558 PHE B C 1
ATOM 7776 O O . PHE B 1 117 ? -6.018 -28.126 -3.786 1.00 18.66 558 PHE B O 1
ATOM 7793 N N . PRO B 1 118 ? -6.861 -29.063 -1.936 1.00 19.42 559 PRO B N 1
ATOM 7794 C CA . PRO B 1 118 ? -5.865 -30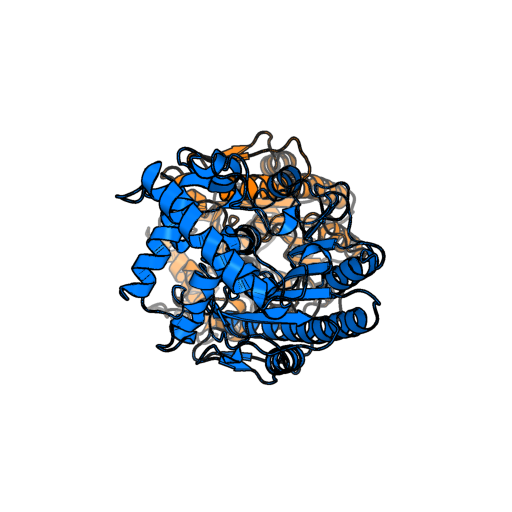.142 -2.001 1.00 20.74 559 PRO B CA 1
ATOM 7795 C C . PRO B 1 118 ? -6.000 -31.037 -3.210 1.00 22.32 559 PRO B C 1
ATOM 7796 O O . PRO B 1 118 ? -5.089 -31.839 -3.449 1.00 24.27 559 PRO B O 1
ATOM 7807 N N . LYS B 1 119 ? -7.089 -30.940 -3.977 1.00 20.31 560 LYS B N 1
ATOM 7808 C CA . LYS B 1 119 ? -7.279 -31.746 -5.176 1.00 21.19 560 LYS B CA 1
ATOM 7809 C C . LYS B 1 119 ? -6.840 -31.025 -6.448 1.00 20.82 560 LYS B C 1
ATOM 7810 O O . LYS B 1 119 ? -6.932 -31.609 -7.532 1.00 22.49 560 LYS B O 1
ATOM 7829 N N . MET B 1 120 ? -6.375 -29.782 -6.345 1.00 19.95 561 MET B N 1
ATOM 7830 C CA . MET B 1 120 ? -6.022 -28.983 -7.517 1.00 20.17 561 MET B CA 1
ATOM 7831 C C . MET B 1 120 ? -4.569 -29.242 -7.916 1.00 21.78 561 MET B C 1
ATOM 7832 O O . MET B 1 120 ? -3.642 -28.914 -7.168 1.00 22.79 561 MET B O 1
ATOM 7846 N N . ALA B 1 121 ? -4.378 -29.817 -9.107 1.00 23.26 562 ALA B N 1
ATOM 7847 C CA . ALA B 1 121 ? -3.037 -30.194 -9.557 1.00 26.15 562 ALA B CA 1
ATOM 7848 C C . ALA B 1 121 ? -2.099 -28.995 -9.626 1.00 26.07 562 ALA B C 1
ATOM 7849 O O . ALA B 1 121 ? -0.916 -29.101 -9.272 1.00 28.94 562 ALA B O 1
ATOM 7856 N N . LYS B 1 122 ? -2.587 -27.858 -10.108 1.00 23.62 563 LYS B N 1
ATOM 7857 C CA . LYS B 1 122 ? -1.765 -26.650 -10.242 1.00 24.38 563 LYS B CA 1
ATOM 7858 C C . LYS B 1 122 ? -2.668 -25.447 -10.021 1.00 22.67 563 LYS B C 1
ATOM 7859 O O . LYS B 1 122 ? -3.195 -24.852 -10.972 1.00 22.95 563 LYS B O 1
ATOM 7878 N N . PRO B 1 123 ? -2.889 -25.062 -8.760 1.00 21.21 564 PRO B N 1
ATOM 7879 C CA . PRO B 1 123 ? -3.911 -24.037 -8.460 1.00 20.35 564 PRO B CA 1
ATOM 7880 C C . PRO B 1 123 ? -3.467 -22.663 -8.934 1.00 19.56 564 PRO B C 1
ATOM 7881 O O . PRO B 1 123 ? -2.480 -22.111 -8.441 1.00 21.39 564 PRO B O 1
ATOM 7892 N N . HIS B 1 124 ? -4.209 -22.103 -9.888 1.00 17.98 565 HIS B N 1
ATOM 7893 C CA . HIS B 1 124 ? -3.926 -20.761 -10.383 1.00 16.29 565 HIS B CA 1
ATOM 7894 C C . HIS B 1 124 ? -4.581 -19.701 -9.517 1.00 15.42 565 HIS B C 1
ATOM 7895 O O . HIS B 1 124 ? -5.764 -19.804 -9.169 1.00 15.70 565 HIS B O 1
ATOM 7909 N N . THR B 1 125 ? -3.790 -18.693 -9.151 1.00 14.90 566 THR B N 1
ATOM 7910 C CA . THR B 1 125 ? -4.277 -17.599 -8.328 1.00 14.62 566 THR B CA 1
ATOM 7911 C C . THR B 1 125 ? -3.605 -16.296 -8.743 1.00 14.82 566 THR B C 1
ATOM 7912 O O . THR B 1 125 ? -2.596 -16.285 -9.447 1.00 15.91 566 THR B O 1
ATOM 7923 N N . ILE B 1 126 ? -4.151 -15.194 -8.224 1.00 13.75 567 ILE B N 1
ATOM 7924 C CA . ILE B 1 126 ? -3.542 -13.883 -8.418 1.00 14.70 567 ILE B CA 1
ATOM 7925 C C . ILE B 1 126 ? -2.092 -13.868 -7.941 1.00 14.78 567 ILE B C 1
ATOM 7926 O O . ILE B 1 126 ? -1.281 -13.103 -8.463 1.00 15.59 567 ILE B O 1
ATOM 7942 N N . SER B 1 127 ? -1.744 -14.681 -6.937 1.00 14.65 568 SER B N 1
ATOM 7943 C CA . SER B 1 127 ? -0.404 -14.598 -6.355 1.00 15.29 568 SER B CA 1
ATOM 7944 C C . SER B 1 127 ? 0.685 -15.075 -7.308 1.00 15.08 568 SER B C 1
ATOM 7945 O O . SER B 1 127 ? 1.868 -14.743 -7.112 1.00 15.44 568 SER B O 1
ATOM 7953 N N . GLU B 1 128 ? 0.326 -15.827 -8.355 1.00 15.92 569 GLU B N 1
ATOM 7954 C CA . GLU B 1 128 ? 1.339 -16.434 -9.215 1.00 17.12 569 GLU B CA 1
ATOM 7955 C C . GLU B 1 128 ? 2.060 -15.428 -10.103 1.00 16.90 569 GLU B C 1
ATOM 7956 O O . GLU B 1 128 ? 3.102 -15.765 -10.675 1.00 17.09 569 GLU B O 1
ATOM 7968 N N . PHE B 1 129 ? 1.554 -14.210 -10.232 1.00 17.02 570 PHE B N 1
ATOM 7969 C CA . PHE B 1 129 ? 2.226 -13.208 -11.051 1.00 18.17 570 PHE B CA 1
ATOM 7970 C C . PHE B 1 129 ? 3.348 -12.501 -10.318 1.00 18.16 570 PHE B C 1
ATOM 7971 O O . PHE B 1 129 ? 4.012 -11.641 -10.913 1.00 20.39 570 PHE B O 1
ATOM 7988 N N . TYR B 1 130 ? 3.570 -12.855 -9.061 1.00 16.76 571 TYR B N 1
ATOM 7989 C CA . TYR B 1 130 ? 4.593 -12.276 -8.209 1.00 17.26 571 TYR B CA 1
ATOM 7990 C C . TYR B 1 130 ? 5.583 -13.372 -7.879 1.00 18.51 571 TYR B C 1
ATOM 7991 O O . TYR B 1 130 ? 5.221 -14.554 -7.830 1.00 19.78 571 TYR B O 1
ATOM 8009 N N . GLN B 1 131 ? 6.836 -12.977 -7.673 1.00 18.62 572 GLN B N 1
ATOM 8010 C CA . GLN B 1 131 ? 7.846 -13.932 -7.251 1.00 19.14 572 GLN B CA 1
ATOM 8011 C C . GLN B 1 131 ? 7.504 -14.462 -5.869 1.00 19.21 572 GLN B C 1
ATOM 8012 O O . GLN B 1 131 ? 6.953 -13.744 -5.024 1.00 17.81 572 GLN B O 1
ATOM 8026 N N . GLY B 1 132 ? 7.870 -15.725 -5.628 1.00 20.57 573 GLY B N 1
ATOM 8027 C CA . GLY B 1 132 ? 7.563 -16.349 -4.352 1.00 19.70 573 GLY B CA 1
ATOM 8028 C C . GLY B 1 132 ? 8.063 -15.556 -3.162 1.00 17.98 573 GLY B C 1
ATOM 8029 O O . GLY B 1 132 ? 7.364 -15.434 -2.148 1.00 17.76 573 GLY B O 1
ATOM 8033 N N . LYS B 1 133 ? 9.273 -14.994 -3.276 1.00 18.95 574 LYS B N 1
ATOM 8034 C CA . LYS B 1 133 ? 9.843 -14.210 -2.185 1.00 19.33 574 LYS B CA 1
ATOM 8035 C C . LYS B 1 133 ? 9.030 -12.969 -1.867 1.00 19.75 574 LYS B C 1
ATOM 8036 O O . LYS B 1 133 ? 9.254 -12.353 -0.815 1.00 20.80 574 LYS B O 1
ATOM 8055 N N . ASN B 1 134 ? 8.107 -12.591 -2.750 1.00 18.55 575 ASN B N 1
ATOM 8056 C CA . ASN B 1 134 ? 7.289 -11.396 -2.600 1.00 17.46 575 ASN B CA 1
ATOM 8057 C C . ASN B 1 134 ? 5.822 -11.724 -2.370 1.00 16.30 575 ASN B C 1
ATOM 8058 O O . ASN B 1 134 ? 4.964 -10.838 -2.514 1.00 16.42 575 ASN B O 1
ATOM 8069 N N . ARG B 1 135 ? 5.517 -12.977 -2.028 1.00 15.74 576 ARG B N 1
ATOM 8070 C CA . ARG B 1 135 ? 4.166 -13.378 -1.651 1.00 15.56 576 ARG B CA 1
ATOM 8071 C C . ARG B 1 135 ? 4.120 -13.500 -0.130 1.00 15.65 576 ARG B C 1
ATOM 8072 O O . ARG B 1 135 ? 4.870 -14.295 0.451 1.00 16.27 576 ARG B O 1
ATOM 8093 N N . ILE B 1 136 ? 3.216 -12.750 0.508 1.00 14.80 577 ILE B N 1
ATOM 8094 C CA . ILE B 1 136 ? 3.157 -12.656 1.963 1.00 14.43 577 ILE B CA 1
ATOM 8095 C C . ILE B 1 136 ? 1.718 -12.873 2.415 1.00 14.03 577 ILE B C 1
ATOM 8096 O O . ILE B 1 136 ? 0.801 -12.231 1.906 1.00 14.62 577 ILE B O 1
ATOM 8112 N N . ALA B 1 137 ? 1.524 -13.767 3.373 1.00 14.06 578 ALA B N 1
ATOM 8113 C CA . ALA B 1 137 ? 0.224 -13.988 3.993 1.00 14.42 578 ALA B CA 1
ATOM 8114 C C . ALA B 1 137 ? 0.278 -13.572 5.461 1.00 14.19 578 ALA B C 1
ATOM 8115 O O . ALA B 1 137 ? 1.337 -13.610 6.089 1.00 13.86 578 ALA B O 1
ATOM 8122 N N . MET B 1 138 ? -0.869 -13.132 6.001 1.00 13.58 579 MET B N 1
ATOM 8123 C CA . MET B 1 138 ? -0.927 -12.660 7.379 1.00 13.65 579 MET B CA 1
ATOM 8124 C C . MET B 1 138 ? -2.283 -12.966 7.992 1.00 12.91 579 MET B C 1
ATOM 8125 O O . MET B 1 138 ? -3.319 -12.656 7.394 1.00 12.70 579 MET B O 1
ATOM 8139 N N . HIS B 1 139 ? -2.278 -13.529 9.197 1.00 13.06 580 HIS B N 1
ATOM 8140 C CA . HIS B 1 139 ? -3.525 -13.796 9.916 1.00 13.16 580 HIS B CA 1
ATOM 8141 C C . HIS B 1 139 ? -3.270 -13.933 11.406 1.00 13.38 580 HIS B C 1
ATOM 8142 O O . HIS B 1 139 ? -2.533 -14.835 11.805 1.00 13.51 580 HIS B O 1
ATOM 8156 N N . PRO B 1 140 ? -3.876 -13.099 12.274 1.00 13.73 581 PRO B N 1
ATOM 8157 C CA . PRO B 1 140 ? -3.569 -13.192 13.721 1.00 16.11 581 PRO B CA 1
ATOM 8158 C C . PRO B 1 140 ? -4.326 -14.281 14.478 1.00 15.76 581 PRO B C 1
ATOM 8159 O O . PRO B 1 140 ? -5.063 -14.022 15.446 1.00 16.91 581 PRO B O 1
ATOM 8170 N N . ALA B 1 141 ? -4.112 -15.521 14.068 1.00 14.94 582 ALA B N 1
ATOM 8171 C CA . ALA B 1 141 ? -4.520 -16.700 14.824 1.00 15.32 582 ALA B CA 1
ATOM 8172 C C . ALA B 1 141 ? -3.573 -17.819 14.413 1.00 16.23 582 ALA B C 1
ATOM 8173 O O . ALA B 1 141 ? -2.461 -17.550 13.947 1.00 17.79 582 ALA B O 1
ATOM 8180 N N . SER B 1 142 ? -3.989 -19.071 14.596 1.00 15.43 583 SER B N 1
ATOM 8181 C CA . SER B 1 142 ? -3.147 -20.188 14.179 1.00 15.05 583 SER B CA 1
ATOM 8182 C C . SER B 1 142 ? -3.080 -20.275 12.669 1.00 14.16 583 SER B C 1
ATOM 8183 O O . SER B 1 142 ? -4.115 -20.252 11.987 1.00 13.85 583 SER B O 1
ATOM 8191 N N . ALA B 1 143 ? -1.867 -20.464 12.147 1.00 14.03 584 ALA B N 1
ATOM 8192 C CA . ALA B 1 143 ? -1.683 -20.686 10.721 1.00 15.07 584 ALA B CA 1
ATOM 8193 C C . ALA B 1 143 ? -2.391 -21.940 10.231 1.00 14.92 584 ALA B C 1
ATOM 8194 O O . ALA B 1 143 ? -2.699 -22.030 9.037 1.00 15.69 584 ALA B O 1
ATOM 8201 N N . ASN B 1 144 ? -2.650 -22.899 11.110 1.00 14.68 585 ASN B N 1
ATOM 8202 C CA . ASN B 1 144 ? -3.285 -24.153 10.729 1.00 15.39 585 ASN B CA 1
ATOM 8203 C C . ASN B 1 144 ? -4.805 -24.109 10.702 1.00 15.73 585 ASN B C 1
ATOM 8204 O O . ASN B 1 144 ? -5.416 -25.067 10.229 1.00 16.99 585 ASN B O 1
ATOM 8215 N N . ASN B 1 145 ? -5.434 -23.034 11.180 1.00 14.96 586 ASN B N 1
ATOM 8216 C CA . ASN B 1 145 ? -6.882 -22.926 11.056 1.00 14.21 586 ASN B CA 1
ATOM 8217 C C . ASN B 1 145 ? -7.257 -22.956 9.573 1.00 14.54 586 ASN B C 1
ATOM 8218 O O . ASN B 1 145 ? -6.601 -22.330 8.728 1.00 14.07 586 ASN B O 1
ATOM 8229 N N . PHE B 1 146 ? -8.302 -23.728 9.259 1.00 15.11 587 PHE B N 1
ATOM 8230 C CA . PHE B 1 146 ? -8.817 -23.863 7.890 1.00 15.02 587 PHE B CA 1
ATOM 8231 C C . PHE B 1 146 ? -7.741 -24.220 6.871 1.00 15.08 587 PHE B C 1
ATOM 8232 O O . PHE B 1 146 ? -7.844 -23.870 5.696 1.00 15.80 587 PHE B O 1
ATOM 8249 N N . ASN B 1 147 ? -6.717 -24.963 7.312 1.00 15.43 588 ASN B N 1
ATOM 8250 C CA . ASN B 1 147 ? -5.693 -25.507 6.428 1.00 16.02 588 ASN B CA 1
ATOM 8251 C C . ASN B 1 147 ? -4.865 -24.422 5.745 1.00 15.31 588 ASN B C 1
ATOM 8252 O O . ASN B 1 147 ? -4.235 -24.681 4.703 1.00 15.37 588 ASN B O 1
ATOM 8263 N N . ARG B 1 148 ? -4.831 -23.209 6.307 1.00 14.27 589 ARG B N 1
ATOM 8264 C CA . ARG B 1 148 ? -4.182 -22.106 5.606 1.00 13.44 589 ARG B CA 1
ATOM 8265 C C . ARG B 1 148 ? -2.684 -22.342 5.438 1.00 13.92 589 ARG B C 1
ATOM 8266 O O . ARG B 1 148 ? -2.110 -21.949 4.414 1.00 14.83 589 ARG B O 1
ATOM 8287 N N . LYS B 1 149 ? -2.019 -22.936 6.440 1.00 14.16 590 LYS B N 1
ATOM 8288 C CA . LYS B 1 149 ? -0.574 -23.105 6.318 1.00 15.08 590 LYS B CA 1
ATOM 8289 C C . LYS B 1 149 ? -0.233 -23.927 5.078 1.00 16.06 590 LYS B C 1
ATOM 8290 O O . LYS B 1 149 ? 0.684 -23.586 4.314 1.00 16.53 590 LYS B O 1
ATOM 8309 N N . THR B 1 150 ? -0.965 -25.015 4.866 1.00 16.48 591 THR B N 1
ATOM 8310 C CA . THR B 1 150 ? -0.742 -25.844 3.692 1.00 18.18 591 THR B CA 1
ATOM 8311 C C . THR B 1 150 ? -1.056 -25.082 2.419 1.00 16.80 591 THR B C 1
ATOM 8312 O O . THR B 1 150 ? -0.304 -25.178 1.437 1.00 16.90 591 THR B O 1
ATOM 8323 N N . VAL B 1 151 ? -2.156 -24.313 2.415 1.00 16.64 592 VAL B N 1
ATOM 8324 C CA . VAL B 1 151 ? -2.527 -23.541 1.235 1.00 16.79 592 VAL B CA 1
ATOM 8325 C C . VAL B 1 151 ? -1.404 -22.587 0.846 1.00 16.17 592 VAL B C 1
ATOM 8326 O O . VAL B 1 151 ? -0.946 -22.571 -0.302 1.00 15.86 592 VAL B O 1
ATOM 8339 N N . TYR B 1 152 ? -0.958 -21.758 1.795 1.00 16.27 593 TYR B N 1
ATOM 8340 C CA . TYR B 1 152 ? 0.039 -20.738 1.457 1.00 16.24 593 TYR B CA 1
ATOM 8341 C C . TYR B 1 152 ? 1.409 -21.343 1.193 1.00 16.38 593 TYR B C 1
ATOM 8342 O O . TYR B 1 152 ? 2.148 -20.835 0.340 1.00 16.11 593 TYR B O 1
ATOM 8360 N N . SER B 1 153 ? 1.750 -22.438 1.868 1.00 16.37 594 SER B N 1
ATOM 8361 C CA . SER B 1 153 ? 2.979 -23.152 1.539 1.00 17.78 594 SER B CA 1
ATOM 8362 C C . SER B 1 153 ? 2.920 -23.693 0.118 1.00 18.71 594 SER B C 1
ATOM 8363 O O . SER B 1 153 ? 3.866 -23.529 -0.661 1.00 19.40 594 SER B O 1
ATOM 8371 N N . ASN B 1 154 ? 1.816 -24.344 -0.238 1.00 18.22 595 ASN B N 1
ATOM 8372 C CA . ASN B 1 154 ? 1.690 -24.920 -1.573 1.00 18.84 595 ASN B CA 1
ATOM 8373 C C . ASN B 1 154 ? 1.714 -23.847 -2.653 1.00 17.99 595 ASN B C 1
ATOM 8374 O O . ASN B 1 154 ? 2.221 -24.092 -3.758 1.00 20.39 595 ASN B O 1
ATOM 8385 N N . LEU B 1 155 ? 1.169 -22.665 -2.355 1.00 19.20 596 LEU B N 1
ATOM 8386 C CA . LEU B 1 155 ? 1.214 -21.528 -3.265 1.00 18.79 596 LEU B CA 1
ATOM 8387 C C . LEU B 1 155 ? 2.564 -20.815 -3.263 1.00 19.34 596 LEU B C 1
ATOM 8388 O O . LEU B 1 155 ? 2.704 -19.794 -3.941 1.00 20.20 596 LEU B O 1
ATOM 8404 N N . GLY B 1 156 ? 3.543 -21.308 -2.512 1.00 18.54 597 GLY B N 1
ATOM 8405 C CA . GLY B 1 156 ? 4.883 -20.755 -2.599 1.00 19.13 597 GLY B CA 1
ATOM 8406 C C . GLY B 1 156 ? 5.098 -19.447 -1.871 1.00 18.95 597 GLY B C 1
ATOM 8407 O O . GLY B 1 156 ? 6.002 -18.685 -2.246 1.00 20.29 597 GLY B O 1
ATOM 8411 N N . PHE B 1 157 ? 4.326 -19.172 -0.830 1.00 17.95 598 PHE B N 1
ATOM 8412 C CA . PHE B 1 157 ? 4.462 -17.912 -0.112 1.00 17.02 598 PHE B CA 1
ATOM 8413 C C . PHE B 1 157 ? 5.728 -17.920 0.733 1.00 19.38 598 PHE B C 1
ATOM 8414 O O . PHE B 1 157 ? 6.089 -18.935 1.324 1.00 21.96 598 PHE B O 1
ATOM 8431 N N . SER B 1 158 ? 6.418 -16.780 0.754 1.00 18.30 599 SER B N 1
ATOM 8432 C CA . SER B 1 158 ? 7.660 -16.638 1.501 1.00 20.27 599 SER B CA 1
ATOM 8433 C C . SER B 1 158 ? 7.415 -16.512 2.998 1.00 19.65 599 SER B C 1
ATOM 8434 O O . SER B 1 158 ? 8.271 -16.894 3.810 1.00 21.63 599 SER B O 1
ATOM 8442 N N . LYS B 1 159 ? 6.292 -15.930 3.375 1.00 18.58 600 LYS B N 1
ATOM 8443 C CA . LYS B 1 159 ? 6.004 -15.648 4.758 1.00 18.66 600 LYS B CA 1
ATOM 8444 C C . LYS B 1 159 ? 4.520 -15.844 4.988 1.00 17.36 600 LYS B C 1
ATOM 8445 O O . LYS B 1 159 ? 3.698 -15.566 4.105 1.00 17.06 600 LYS B O 1
ATOM 8464 N N . PHE B 1 160 ? 4.195 -16.323 6.191 1.00 16.88 601 PHE B N 1
ATOM 8465 C CA . PHE B 1 160 ? 2.815 -16.410 6.672 1.00 15.50 601 PHE B CA 1
ATOM 8466 C C . PHE B 1 160 ? 2.852 -15.970 8.131 1.00 15.21 601 PHE B C 1
ATOM 8467 O O . PHE B 1 160 ? 3.089 -16.784 9.034 1.00 15.57 601 PHE B O 1
ATOM 8484 N N . LEU B 1 161 ? 2.648 -14.675 8.351 1.00 14.86 602 LEU B N 1
ATOM 8485 C CA . LEU B 1 161 ? 2.619 -14.146 9.700 1.00 15.02 602 LEU B CA 1
ATOM 8486 C C . LEU B 1 161 ? 1.385 -14.682 10.403 1.00 14.44 602 LEU B C 1
ATOM 8487 O O . LEU B 1 161 ? 0.279 -14.598 9.876 1.00 13.79 602 LEU B O 1
ATOM 8503 N N . ALA B 1 162 ? 1.583 -15.248 11.592 1.00 14.39 603 ALA B N 1
ATOM 8504 C CA . ALA B 1 162 ? 0.486 -15.834 12.353 1.00 14.19 603 ALA B CA 1
ATOM 8505 C C . ALA B 1 162 ? 0.822 -15.736 13.831 1.00 15.10 603 ALA B C 1
ATOM 8506 O O . ALA B 1 162 ? 1.979 -15.519 14.207 1.00 15.77 603 ALA B O 1
ATOM 8513 N N . LEU B 1 163 ? -0.205 -15.895 14.685 1.00 15.58 604 LEU B N 1
ATOM 8514 C CA . LEU B 1 163 ? 0.069 -15.922 16.116 1.00 16.91 604 LEU B CA 1
ATOM 8515 C C . LEU B 1 163 ? 0.795 -17.197 16.523 1.00 16.24 604 LEU B C 1
ATOM 8516 O O . LEU B 1 163 ? 1.578 -17.191 17.481 1.00 17.20 604 LEU B O 1
ATOM 8532 N N . SER B 1 164 ? 0.559 -18.295 15.806 1.00 15.74 605 SER B N 1
ATOM 8533 C CA . SER B 1 164 ? 1.209 -19.566 16.087 1.00 15.79 605 SER B CA 1
ATOM 8534 C C . SER B 1 164 ? 1.142 -20.392 14.815 1.00 15.90 605 SER B C 1
ATOM 8535 O O . SER B 1 164 ? 0.341 -20.109 13.913 1.00 16.17 605 SER B O 1
ATOM 8543 N N . GLY B 1 165 ? 2.001 -21.398 14.755 1.00 16.87 606 GLY B N 1
ATOM 8544 C CA . GLY B 1 165 ? 1.992 -22.341 13.663 1.00 18.12 606 GLY B CA 1
ATOM 8545 C C . GLY B 1 165 ? 2.880 -22.003 12.490 1.00 18.47 606 GLY B C 1
ATOM 8546 O O . GLY B 1 165 ? 2.890 -22.764 11.519 1.00 18.49 606 GLY B O 1
ATOM 8550 N N . SER B 1 166 ? 3.618 -20.903 12.545 1.00 18.37 607 SER B N 1
ATOM 8551 C CA . SER B 1 166 ? 4.581 -20.591 11.505 1.00 19.21 607 SER B CA 1
ATOM 8552 C C . SER B 1 166 ? 5.809 -19.965 12.148 1.00 19.03 607 SER B C 1
ATOM 8553 O O . SER B 1 166 ? 5.809 -19.616 13.331 1.00 18.70 607 SER B O 1
ATOM 8561 N N . LYS B 1 167 ? 6.849 -19.791 11.332 1.00 20.21 608 LYS B N 1
ATOM 8562 C CA . LYS B 1 167 ? 8.062 -19.130 11.779 1.00 22.53 608 LYS B CA 1
ATOM 8563 C C . LYS B 1 167 ? 7.951 -17.613 11.757 1.00 22.55 608 LYS B C 1
ATOM 8564 O O . LYS B 1 167 ? 8.878 -16.933 12.204 1.00 26.71 608 LYS B O 1
ATOM 8583 N N . ASP B 1 168 ? 6.881 -17.067 11.209 1.00 19.19 609 ASP B N 1
ATOM 8584 C CA . ASP B 1 168 ? 6.756 -15.634 11.007 1.00 19.41 609 ASP B CA 1
ATOM 8585 C C . ASP B 1 168 ? 5.742 -15.079 11.994 1.00 18.64 609 ASP B C 1
ATOM 8586 O O . ASP B 1 168 ? 4.609 -15.580 12.086 1.00 17.27 609 ASP B O 1
ATOM 8595 N N . LYS B 1 169 ? 6.134 -14.032 12.714 1.00 19.95 610 LYS B N 1
ATOM 8596 C CA . LYS B 1 169 ? 5.315 -13.452 13.765 1.00 19.20 610 LYS B CA 1
ATOM 8597 C C . LYS B 1 169 ? 5.025 -11.982 13.477 1.00 17.94 610 LYS B C 1
ATOM 8598 O O . LYS B 1 169 ? 5.802 -11.298 12.809 1.00 19.02 610 LYS B O 1
ATOM 8617 N N . PHE B 1 170 ? 3.873 -11.511 13.952 1.00 16.58 611 PHE B N 1
ATOM 8618 C CA . PHE B 1 170 ? 3.584 -10.086 13.956 1.00 16.50 611 PHE B CA 1
ATOM 8619 C C . PHE B 1 170 ? 4.477 -9.365 14.969 1.00 17.65 611 PHE B C 1
ATOM 8620 O O . PHE B 1 170 ? 4.809 -9.900 16.034 1.00 19.50 611 PHE B O 1
ATOM 8637 N N . LYS B 1 171 ? 4.843 -8.132 14.637 1.00 16.88 612 LYS B N 1
ATOM 8638 C CA . LYS B 1 171 ? 5.563 -7.255 15.542 1.00 18.53 612 LYS B CA 1
ATOM 8639 C C . LYS B 1 171 ? 4.599 -6.293 16.234 1.00 18.23 612 LYS B C 1
ATOM 8640 O O . LYS B 1 171 ? 3.560 -5.927 15.689 1.00 17.73 612 LYS B O 1
ATOM 8659 N N . ASN B 1 172 ? 4.949 -5.903 17.454 1.00 20.40 613 ASN B N 1
ATOM 8660 C CA . ASN B 1 172 ? 4.224 -4.870 18.198 1.00 22.24 613 ASN B CA 1
ATOM 8661 C C . ASN B 1 172 ? 2.728 -5.170 18.263 1.00 20.95 613 ASN B C 1
ATOM 8662 O O . ASN B 1 172 ? 1.882 -4.375 17.851 1.00 20.80 613 ASN B O 1
ATOM 8673 N N . ILE B 1 173 ? 2.420 -6.352 18.797 1.00 20.02 614 ILE B N 1
ATOM 8674 C CA . ILE B 1 173 ? 1.033 -6.799 18.856 1.00 19.82 614 ILE B CA 1
ATOM 8675 C C . ILE B 1 173 ? 0.287 -6.030 19.934 1.00 19.39 614 ILE B C 1
ATOM 8676 O O . ILE B 1 173 ? 0.762 -5.904 21.076 1.00 20.17 614 ILE B O 1
ATOM 8692 N N . GLU B 1 174 ? -0.885 -5.495 19.572 1.00 18.11 615 GLU B N 1
ATOM 8693 C CA . GLU B 1 174 ? -1.799 -4.864 20.515 1.00 18.50 615 GLU B CA 1
ATOM 8694 C C . GLU B 1 174 ? -3.204 -5.367 20.231 1.00 16.65 615 GLU B C 1
ATOM 8695 O O . GLU B 1 174 ? -3.547 -5.653 19.081 1.00 16.56 615 GLU B O 1
ATOM 8707 N N . ASN B 1 175 ? -4.008 -5.495 21.283 1.00 16.55 616 ASN B N 1
ATOM 8708 C CA . ASN B 1 175 ? -5.400 -5.876 21.131 1.00 16.68 616 ASN B CA 1
ATOM 8709 C C . ASN B 1 175 ? -6.285 -4.635 21.184 1.00 16.67 616 ASN B C 1
ATOM 8710 O O . ASN B 1 175 ? -6.022 -3.691 21.934 1.00 19.11 616 ASN B O 1
ATOM 8721 N N . VAL B 1 176 ? -7.306 -4.625 20.331 1.00 14.64 617 VAL B N 1
ATOM 8722 C CA . VAL B 1 176 ? -8.415 -3.681 20.386 1.00 15.05 617 VAL B CA 1
ATOM 8723 C C . VAL B 1 176 ? -9.661 -4.551 20.419 1.00 14.86 617 VAL B C 1
ATOM 8724 O O . VAL B 1 176 ? -9.902 -5.310 19.476 1.00 15.11 617 VAL B O 1
ATOM 8737 N N . GLY B 1 177 ? -10.412 -4.482 21.520 1.00 14.84 618 GLY B N 1
ATOM 8738 C CA . GLY B 1 177 ? -11.315 -5.569 21.862 1.00 15.22 618 GLY B CA 1
ATOM 8739 C C . GLY B 1 177 ? -10.510 -6.733 22.414 1.00 15.31 618 GLY B C 1
ATOM 8740 O O . GLY B 1 177 ? -9.386 -6.559 22.901 1.00 16.09 618 GLY B O 1
ATOM 8744 N N . LEU B 1 178 ? -11.065 -7.944 22.290 1.00 13.57 619 LEU B N 1
ATOM 8745 C CA . LEU B 1 178 ? -10.401 -9.120 22.849 1.00 14.57 619 LEU B CA 1
ATOM 8746 C C . LEU B 1 178 ? -9.261 -9.648 21.983 1.00 14.90 619 LEU B C 1
ATOM 8747 O O . LEU B 1 178 ? -8.415 -10.391 22.484 1.00 16.47 619 LEU B O 1
ATOM 8763 N N . LEU B 1 179 ? -9.232 -9.302 20.700 1.00 13.99 620 LEU B N 1
ATOM 8764 C CA . LEU B 1 179 ? -8.349 -9.957 19.741 1.00 14.58 620 LEU B CA 1
ATOM 8765 C C . LEU B 1 179 ? -7.363 -8.953 19.125 1.00 15.32 620 LEU B C 1
ATOM 8766 O O . LEU B 1 179 ? -7.414 -7.758 19.395 1.00 16.28 620 LEU B O 1
ATOM 8782 N N . THR B 1 180 ? -6.466 -9.454 18.263 1.00 14.85 621 THR B N 1
ATOM 8783 C CA . THR B 1 180 ? -5.420 -8.612 17.695 1.00 14.33 621 THR B CA 1
ATOM 8784 C C . THR B 1 180 ? -6.021 -7.471 16.881 1.00 13.94 621 THR B C 1
ATOM 8785 O O . THR B 1 180 ? -6.886 -7.683 16.025 1.00 14.06 621 THR B O 1
ATOM 8796 N N . SER B 1 181 ? -5.530 -6.261 17.137 1.00 14.16 622 SER B N 1
ATOM 8797 C CA . SER B 1 181 ? -6.100 -5.075 16.516 1.00 15.09 622 SER B CA 1
ATOM 8798 C C . SER B 1 181 ? -5.820 -5.041 15.012 1.00 14.53 622 SER B C 1
ATOM 8799 O O . SER B 1 181 ? -4.811 -5.564 14.522 1.00 14.67 622 SER B O 1
ATOM 8807 N N . ASP B 1 182 ? -6.733 -4.423 14.277 1.00 13.75 623 ASP B N 1
ATOM 8808 C CA . ASP B 1 182 ? -6.459 -4.149 12.868 1.00 12.81 623 ASP B CA 1
ATOM 8809 C C . ASP B 1 182 ? -5.265 -3.204 12.709 1.00 14.03 623 ASP B C 1
ATOM 8810 O O . ASP B 1 182 ? -4.514 -3.313 11.732 1.00 13.91 623 ASP B O 1
ATOM 8819 N N . LYS B 1 183 ? -5.084 -2.257 13.636 1.00 14.91 624 LYS B N 1
ATOM 8820 C CA . LYS B 1 183 ? -3.895 -1.406 13.611 1.00 16.14 624 LYS B CA 1
ATOM 8821 C C . LYS B 1 183 ? -2.613 -2.242 13.546 1.00 16.69 624 LYS B C 1
ATOM 8822 O O . LYS B 1 183 ? -1.714 -1.962 12.737 1.00 16.79 624 LYS B O 1
ATOM 8841 N N . THR B 1 184 ? -2.513 -3.283 14.384 1.00 16.19 625 THR B N 1
ATOM 8842 C CA . THR B 1 184 ? -1.355 -4.176 14.333 1.00 15.82 625 THR B CA 1
ATOM 8843 C C . THR B 1 184 ? -1.187 -4.759 12.936 1.00 15.76 625 THR B C 1
ATOM 8844 O O . THR B 1 184 ? -0.082 -4.783 12.379 1.00 16.00 625 THR B O 1
ATOM 8855 N N . VAL B 1 185 ? -2.282 -5.255 12.359 1.00 15.74 626 VAL B N 1
ATOM 8856 C CA . VAL B 1 185 ? -2.190 -5.882 11.051 1.00 15.94 626 VAL B CA 1
ATOM 8857 C C . VAL B 1 185 ? -1.716 -4.865 10.021 1.00 15.03 626 VAL B C 1
ATOM 8858 O O . VAL B 1 185 ? -0.788 -5.122 9.253 1.00 14.34 626 VAL B O 1
ATOM 8871 N N . TYR B 1 186 ? -2.334 -3.688 10.009 1.00 14.85 627 TYR B N 1
ATOM 8872 C CA . TYR B 1 186 ? -1.996 -2.685 9.009 1.00 14.95 627 TYR B CA 1
ATOM 8873 C C . TYR B 1 186 ? -0.545 -2.243 9.156 1.00 15.26 627 TYR B C 1
ATOM 8874 O O . TYR B 1 186 ? 0.178 -2.098 8.164 1.00 14.92 627 TYR B O 1
ATOM 8892 N N . ASN B 1 187 ? -0.089 -2.037 10.393 1.00 14.87 628 ASN B N 1
ATOM 8893 C CA . ASN B 1 187 ? 1.285 -1.576 10.579 1.00 16.30 628 ASN B CA 1
ATOM 8894 C C . ASN B 1 187 ? 2.285 -2.663 10.233 1.00 16.45 628 ASN B C 1
ATOM 8895 O O . ASN B 1 187 ? 3.396 -2.354 9.790 1.00 17.64 628 ASN B O 1
ATOM 8906 N N . ASN B 1 188 ? 1.911 -3.928 10.386 1.00 15.66 629 ASN B N 1
ATOM 8907 C CA . ASN B 1 188 ? 2.790 -4.995 9.932 1.00 15.88 629 ASN B CA 1
ATOM 8908 C C . ASN B 1 188 ? 2.839 -5.071 8.414 1.00 16.66 629 ASN B C 1
ATOM 8909 O O . ASN B 1 188 ? 3.886 -5.386 7.856 1.00 17.75 629 ASN B O 1
ATOM 8920 N N . ILE B 1 189 ? 1.711 -4.837 7.730 1.00 15.86 630 ILE B N 1
ATOM 8921 C CA . ILE B 1 189 ? 1.755 -4.726 6.272 1.00 15.15 630 ILE B CA 1
ATOM 8922 C C . ILE B 1 189 ? 2.726 -3.627 5.860 1.00 16.38 630 ILE B C 1
ATOM 8923 O O . ILE B 1 189 ? 3.613 -3.835 5.018 1.00 16.99 630 ILE B O 1
ATOM 8939 N N . LEU B 1 190 ? 2.570 -2.432 6.436 1.00 16.98 631 LEU B N 1
ATOM 8940 C CA . LEU B 1 190 ? 3.392 -1.302 6.019 1.00 17.76 631 LEU B CA 1
ATOM 8941 C C . LEU B 1 190 ? 4.876 -1.584 6.234 1.00 18.77 631 LEU B C 1
ATOM 8942 O O . LEU B 1 190 ? 5.722 -1.186 5.421 1.00 20.52 631 LEU B O 1
ATOM 8958 N N . SER B 1 191 ? 5.221 -2.252 7.339 1.00 17.85 632 SER B N 1
ATOM 8959 C CA . SER B 1 191 ? 6.620 -2.526 7.604 1.00 19.38 632 SER B CA 1
ATOM 8960 C C . SER B 1 191 ? 7.212 -3.502 6.600 1.00 19.94 632 SER B C 1
ATOM 8961 O O . SER B 1 191 ? 8.437 -3.521 6.432 1.00 22.19 632 SER B O 1
ATOM 8969 N N . LEU B 1 192 ? 6.378 -4.310 5.941 1.00 20.13 633 LEU B N 1
ATOM 8970 C CA . LEU B 1 192 ? 6.858 -5.294 4.984 1.00 20.33 633 LEU B CA 1
ATOM 8971 C C . LEU B 1 192 ? 6.806 -4.820 3.541 1.00 20.30 633 LEU B C 1
ATOM 8972 O O . LEU B 1 192 ? 7.386 -5.487 2.670 1.00 20.55 633 LEU B O 1
ATOM 8988 N N . ILE B 1 193 ? 6.159 -3.686 3.264 1.00 19.39 634 ILE B N 1
ATOM 8989 C CA . ILE B 1 193 ? 6.131 -3.174 1.896 1.00 19.23 634 ILE B CA 1
ATOM 8990 C C . ILE B 1 193 ? 7.527 -2.716 1.503 1.00 20.89 634 ILE B C 1
ATOM 8991 O O . ILE B 1 193 ? 8.179 -1.929 2.214 1.00 22.42 634 ILE B O 1
ATOM 9007 N N . ASN B 1 194 ? 8.007 -3.235 0.382 1.00 21.68 635 ASN B N 1
ATOM 9008 C CA . ASN B 1 194 ? 9.287 -2.857 -0.194 1.00 23.02 635 ASN B CA 1
ATOM 9009 C C . ASN B 1 194 ? 9.011 -2.226 -1.549 1.00 22.45 635 ASN B C 1
ATOM 9010 O O . ASN B 1 194 ? 8.643 -2.949 -2.492 1.00 21.77 635 ASN B O 1
ATOM 9021 N N . PRO B 1 195 ? 9.164 -0.910 -1.705 1.00 24.27 636 PRO B N 1
ATOM 9022 C CA . PRO B 1 195 ? 8.830 -0.271 -2.992 1.00 24.61 636 PRO B CA 1
ATOM 9023 C C . PRO B 1 195 ? 9.704 -0.711 -4.150 1.00 24.12 636 PRO B C 1
ATOM 9024 O O . PRO B 1 195 ? 9.389 -0.369 -5.300 1.00 25.54 636 PRO B O 1
ATOM 9035 N N . SER B 1 196 ? 10.822 -1.384 -3.895 1.00 24.34 637 SER B N 1
ATOM 9036 C CA . SER B 1 196 ? 11.679 -1.879 -4.963 1.00 25.38 637 SER B CA 1
ATOM 9037 C C . SER B 1 196 ? 11.194 -3.193 -5.552 1.00 23.68 637 SER B C 1
ATOM 9038 O O . SER B 1 196 ? 11.805 -3.689 -6.511 1.00 24.45 637 SER B O 1
ATOM 9046 N N . GLU B 1 197 ? 10.128 -3.760 -5.002 1.00 22.17 638 GLU B N 1
ATOM 9047 C CA . GLU B 1 197 ? 9.583 -5.015 -5.481 1.00 20.99 638 GLU B CA 1
ATOM 9048 C C . GLU B 1 197 ? 8.096 -4.842 -5.742 1.00 19.87 638 GLU B C 1
ATOM 9049 O O . GLU B 1 197 ? 7.447 -3.932 -5.213 1.00 20.67 638 GLU B O 1
ATOM 9061 N N . SER B 1 198 ? 7.560 -5.746 -6.547 1.00 19.19 639 SER B N 1
ATOM 9062 C CA . SER B 1 198 ? 6.118 -5.944 -6.644 1.00 19.62 639 SER B CA 1
ATOM 9063 C C . SER B 1 198 ? 5.732 -7.102 -5.736 1.00 18.86 639 SER B C 1
ATOM 9064 O O . SER B 1 198 ? 6.251 -8.213 -5.889 1.00 18.90 639 SER B O 1
ATOM 9072 N N . GLN B 1 199 ? 4.806 -6.850 -4.815 1.00 18.29 640 GLN B N 1
ATOM 9073 C CA . GLN B 1 199 ? 4.445 -7.821 -3.801 1.00 16.05 640 GLN B CA 1
ATOM 9074 C C . GLN B 1 199 ? 2.956 -8.111 -3.835 1.00 15.92 640 GLN B C 1
ATOM 9075 O O . GLN B 1 199 ? 2.155 -7.276 -4.259 1.00 16.37 640 GLN B O 1
ATOM 9089 N N . PHE B 1 200 ? 2.615 -9.315 -3.376 1.00 15.62 641 PHE B N 1
ATOM 9090 C CA . PHE B 1 200 ? 1.237 -9.725 -3.161 1.00 14.77 641 PHE B CA 1
ATOM 9091 C C . PHE B 1 200 ? 1.048 -10.103 -1.695 1.00 14.29 641 PHE B C 1
ATOM 9092 O O . PHE B 1 200 ? 1.788 -10.935 -1.162 1.00 14.65 641 PHE B O 1
ATOM 9109 N N . PHE B 1 201 ? 0.067 -9.482 -1.047 1.00 13.83 642 PHE B N 1
ATOM 9110 C CA . PHE B 1 201 ? -0.278 -9.748 0.343 1.00 13.40 642 PHE B CA 1
ATOM 9111 C C . PHE B 1 201 ? -1.681 -10.349 0.391 1.00 12.90 642 PHE B C 1
ATOM 9112 O O . PHE B 1 201 ? -2.622 -9.809 -0.214 1.00 14.76 642 PHE B O 1
ATOM 9129 N N . SER B 1 202 ? -1.823 -11.452 1.098 1.00 13.50 643 SER B N 1
ATOM 9130 C CA . SER B 1 202 ? -3.124 -12.001 1.431 1.00 13.15 643 SER B CA 1
ATOM 9131 C C . SER B 1 202 ? -3.295 -11.874 2.938 1.00 13.01 643 SER B C 1
ATOM 9132 O O . SER B 1 202 ? -2.578 -12.526 3.709 1.00 14.41 643 SER B O 1
ATOM 9140 N N . VAL B 1 203 ? -4.255 -11.056 3.348 1.00 12.02 644 VAL B N 1
ATOM 9141 C CA . VAL B 1 203 ? -4.391 -10.653 4.741 1.00 12.77 644 VAL B CA 1
ATOM 9142 C C . VAL B 1 203 ? -5.777 -11.033 5.213 1.00 12.78 644 VAL B C 1
ATOM 9143 O O . VAL B 1 203 ? -6.759 -10.759 4.524 1.00 13.18 644 VAL B O 1
ATOM 9156 N N . ILE B 1 204 ? -5.848 -11.651 6.398 1.00 12.16 645 ILE B N 1
ATOM 9157 C CA . ILE B 1 204 ? -7.118 -12.053 6.997 1.00 12.63 645 ILE B CA 1
ATOM 9158 C C . ILE B 1 204 ? -7.095 -11.515 8.421 1.00 12.70 645 ILE B C 1
ATOM 9159 O O . ILE B 1 204 ? -6.334 -12.013 9.258 1.00 12.21 645 ILE B O 1
ATOM 9175 N N . THR B 1 205 ? -7.928 -10.518 8.701 1.00 12.42 646 THR B N 1
ATOM 9176 C CA . THR B 1 205 ? -7.869 -9.895 10.014 1.00 13.92 646 THR B CA 1
ATOM 9177 C C . THR B 1 205 ? -8.590 -10.761 11.053 1.00 13.63 646 THR B C 1
ATOM 9178 O O . THR B 1 205 ? -9.201 -11.792 10.745 1.00 13.41 646 THR B O 1
ATOM 9189 N N . MET B 1 206 ? -8.518 -10.326 12.308 1.00 13.58 647 MET B N 1
ATOM 9190 C CA . MET B 1 206 ? -9.191 -11.021 13.407 1.00 14.51 647 MET B CA 1
ATOM 9191 C C . MET B 1 206 ? -9.923 -10.094 14.367 1.00 13.87 647 MET B C 1
ATOM 9192 O O . MET B 1 206 ? -10.771 -10.576 15.130 1.00 14.12 647 MET B O 1
ATOM 9206 N N . GLN B 1 207 ? -9.656 -8.780 14.355 1.00 13.92 648 GLN B N 1
ATOM 9207 C CA . GLN B 1 207 ? -10.138 -7.927 15.426 1.00 14.07 648 GLN B CA 1
ATOM 9208 C C . GLN B 1 207 ? -11.640 -8.064 15.622 1.00 13.69 648 GLN B C 1
ATOM 9209 O O . GLN B 1 207 ? -12.119 -8.149 16.758 1.00 13.75 648 GLN B O 1
ATOM 9223 N N . ASN B 1 208 ? -12.398 -8.079 14.533 1.00 13.23 649 ASN B N 1
ATOM 9224 C CA . ASN B 1 208 ? -13.856 -8.006 14.628 1.00 13.51 649 ASN B CA 1
ATOM 9225 C C . ASN B 1 208 ? -14.525 -9.365 14.572 1.00 13.72 649 ASN B C 1
ATOM 9226 O O . ASN B 1 208 ? -15.732 -9.452 14.308 1.00 13.74 649 ASN B O 1
ATOM 9237 N N . HIS B 1 209 ? -13.766 -10.423 14.838 1.00 13.28 650 HIS B N 1
ATOM 9238 C CA . HIS B 1 209 ? -14.320 -11.760 14.993 1.00 13.88 650 HIS B CA 1
ATOM 9239 C C . HIS B 1 209 ? -15.076 -11.879 16.312 1.00 13.43 650 HIS B C 1
ATOM 9240 O O . HIS B 1 209 ? -14.667 -11.303 17.330 1.00 12.82 650 HIS B O 1
ATOM 9255 N N . ILE B 1 210 ? -16.160 -12.649 16.304 1.00 13.17 651 ILE B N 1
ATOM 9256 C CA . ILE B 1 210 ? -16.881 -12.984 17.543 1.00 14.29 651 ILE B CA 1
ATOM 9257 C C . ILE B 1 210 ? -15.917 -13.642 18.523 1.00 15.07 651 ILE B C 1
ATOM 9258 O O . ILE B 1 210 ? -15.013 -14.374 18.095 1.00 14.31 651 ILE B O 1
ATOM 9274 N N . PRO B 1 211 ? -16.004 -13.385 19.840 1.00 15.22 652 PRO B N 1
ATOM 9275 C CA . PRO B 1 211 ? -16.948 -12.517 20.558 1.00 16.14 652 PRO B CA 1
ATOM 9276 C C . PRO B 1 211 ? -16.452 -11.075 20.622 1.00 15.91 652 PRO B C 1
ATOM 9277 O O . PRO B 1 211 ? -15.232 -10.812 20.671 1.00 16.51 652 PRO B O 1
ATOM 9288 N N . TRP B 1 212 ? -17.401 -10.143 20.627 1.00 15.09 653 TRP B N 1
ATOM 9289 C CA . TRP B 1 212 ? -17.114 -8.716 20.572 1.00 14.54 653 TRP B CA 1
ATOM 9290 C C . TRP B 1 212 ? -17.180 -8.125 21.973 1.00 14.53 653 TRP B C 1
ATOM 9291 O O . TRP B 1 212 ? -18.152 -8.336 22.709 1.00 15.70 653 TRP B O 1
ATOM 9312 N N . SER B 1 213 ? -16.146 -7.387 22.343 1.00 14.19 654 SER B N 1
ATOM 9313 C CA . SER B 1 213 ? -16.082 -6.747 23.652 1.00 15.65 654 SER B CA 1
ATOM 9314 C C . SER B 1 213 ? -15.387 -5.403 23.515 1.00 16.18 654 SER B C 1
ATOM 9315 O O . SER B 1 213 ? -14.221 -5.337 23.122 1.00 16.93 654 SER B O 1
ATOM 9323 N N . SER B 1 214 ? -16.115 -4.324 23.795 1.00 15.48 655 SER B N 1
ATOM 9324 C CA . SER B 1 214 ? -15.527 -2.993 23.767 1.00 15.65 655 SER B CA 1
ATOM 9325 C C . SER B 1 214 ? -16.444 -2.039 24.509 1.00 16.30 655 SER B C 1
ATOM 9326 O O . SER B 1 214 ? -17.642 -1.971 24.216 1.00 17.23 655 SER B O 1
ATOM 9334 N N . ASP B 1 215 ? -15.871 -1.307 25.456 1.00 15.74 656 ASP B N 1
ATOM 9335 C CA . ASP B 1 215 ? -16.609 -0.273 26.170 1.00 16.59 656 ASP B CA 1
ATOM 9336 C C . ASP B 1 215 ? -16.458 1.096 25.539 1.00 18.71 656 ASP B C 1
ATOM 9337 O O . ASP B 1 215 ? -17.211 2.006 25.892 1.00 20.97 656 ASP B O 1
ATOM 9346 N N . TYR B 1 216 ? -15.553 1.246 24.582 1.00 18.55 657 TYR B N 1
ATOM 9347 C CA . TYR B 1 216 ? -15.311 2.529 23.939 1.00 18.58 657 TYR B CA 1
ATOM 9348 C C . TYR B 1 216 ? -15.403 2.370 22.436 1.00 17.86 657 TYR B C 1
ATOM 9349 O O . TYR B 1 216 ? -15.193 1.274 21.909 1.00 17.27 657 TYR B O 1
ATOM 9367 N N . PRO B 1 217 ? -15.775 3.443 21.718 1.00 18.88 658 PRO B N 1
ATOM 9368 C CA . PRO B 1 217 ? -16.213 4.757 22.228 1.00 19.42 658 PRO B CA 1
ATOM 9369 C C . PRO B 1 217 ? -17.556 4.664 22.953 1.00 18.28 658 PRO B C 1
ATOM 9370 O O . PRO B 1 217 ? -18.494 4.066 22.414 1.00 17.02 658 PRO B O 1
ATOM 9381 N N . GLU B 1 218 ? -17.644 5.247 24.152 1.00 18.81 659 GLU B N 1
ATOM 9382 C CA . GLU B 1 218 ? -18.838 5.084 24.976 1.00 20.70 659 GLU B CA 1
ATOM 9383 C C . GLU B 1 218 ? -20.055 5.694 24.311 1.00 21.33 659 GLU B C 1
ATOM 9384 O O . GLU B 1 218 ? -21.178 5.221 24.525 1.00 21.42 659 GLU B O 1
ATOM 9396 N N . GLU B 1 219 ? -19.853 6.738 23.503 1.00 22.09 660 GLU B N 1
ATOM 9397 C CA . GLU B 1 219 ? -20.975 7.425 22.876 1.00 22.77 660 GLU B CA 1
ATOM 9398 C C . GLU B 1 219 ? -21.621 6.589 21.783 1.00 22.11 660 GLU B C 1
ATOM 9399 O O . GLU B 1 219 ? -22.762 6.868 21.404 1.00 23.08 660 GLU B O 1
ATOM 9411 N N . ILE B 1 220 ? -20.932 5.576 21.266 1.00 20.00 661 ILE B N 1
ATOM 9412 C CA . ILE B 1 220 ? -21.522 4.711 20.247 1.00 18.32 661 ILE B CA 1
ATOM 9413 C C . ILE B 1 220 ? -22.403 3.683 20.946 1.00 18.07 661 ILE B C 1
ATOM 9414 O O . ILE B 1 220 ? -21.921 2.877 21.748 1.00 17.72 661 ILE B O 1
ATOM 9430 N N . VAL B 1 221 ? -23.706 3.718 20.638 1.00 17.48 662 VAL B N 1
ATOM 9431 C CA . VAL B 1 221 ? -24.681 2.783 21.180 1.00 17.19 662 VAL B CA 1
ATOM 9432 C C . VAL B 1 221 ? -25.607 2.386 20.043 1.00 16.64 662 VAL B C 1
ATOM 9433 O O . VAL B 1 221 ? -25.889 3.186 19.148 1.00 16.90 662 VAL B O 1
ATOM 9446 N N . ALA B 1 222 ? -26.075 1.147 20.071 1.00 16.90 663 ALA B N 1
ATOM 9447 C CA . ALA B 1 222 ? -26.855 0.630 18.963 1.00 18.20 663 ALA B CA 1
ATOM 9448 C C . ALA B 1 222 ? -27.932 -0.309 19.469 1.00 18.39 663 ALA B C 1
ATOM 9449 O O . ALA B 1 222 ? -27.826 -0.902 20.545 1.00 18.42 663 ALA B O 1
ATOM 9456 N N . GLU B 1 223 ? -29.000 -0.433 18.674 1.00 17.05 664 GLU B N 1
ATOM 9457 C CA . GLU B 1 223 ? -30.059 -1.374 18.999 1.00 17.85 664 GLU B CA 1
ATOM 9458 C C . GLU B 1 223 ? -30.744 -1.836 17.717 1.00 18.52 664 GLU B C 1
ATOM 9459 O O . GLU B 1 223 ? -30.568 -1.251 16.646 1.00 19.44 664 GLU B O 1
ATOM 9471 N N . GLY B 1 224 ? -31.533 -2.890 17.852 1.00 18.90 665 GLY B N 1
ATOM 9472 C CA . GLY B 1 224 ? -32.426 -3.321 16.792 1.00 18.60 665 GLY B CA 1
ATOM 9473 C C . GLY B 1 224 ? -33.813 -3.540 17.307 1.00 19.09 665 GLY B C 1
ATOM 9474 O O . GLY B 1 224 ? -34.046 -3.892 18.472 1.00 19.75 665 GLY B O 1
ATOM 9478 N N . LYS B 1 225 ? -34.785 -3.324 16.425 1.00 19.46 666 LYS B N 1
ATOM 9479 C CA . LYS B 1 225 ? -36.170 -3.535 16.769 1.00 20.85 666 LYS B CA 1
ATOM 9480 C C . LYS B 1 225 ? -36.368 -4.970 17.239 1.00 21.38 666 LYS B C 1
ATOM 9481 O O . LYS B 1 225 ? -35.935 -5.918 16.577 1.00 20.95 666 LYS B O 1
ATOM 9500 N N . ASN B 1 226 ? -37.025 -5.123 18.384 1.00 21.03 667 ASN B N 1
ATOM 9501 C CA . ASN B 1 226 ? -37.329 -6.432 18.952 1.00 22.22 667 ASN B CA 1
ATOM 9502 C C . ASN B 1 226 ? -36.086 -7.229 19.337 1.00 21.76 667 ASN B C 1
ATOM 9503 O O . ASN B 1 226 ? -36.177 -8.443 19.554 1.00 24.01 667 ASN B O 1
ATOM 9514 N N . PHE B 1 227 ? -34.923 -6.586 19.440 1.00 19.97 668 PHE B N 1
ATOM 9515 C CA . PHE B 1 227 ? -33.728 -7.299 19.857 1.00 18.19 668 PHE B CA 1
ATOM 9516 C C . PHE B 1 227 ? -33.741 -7.555 21.369 1.00 19.04 668 PHE B C 1
ATOM 9517 O O . PHE B 1 227 ? -34.312 -6.793 22.157 1.00 19.55 668 PHE B O 1
ATOM 9534 N N . THR B 1 228 ? -33.068 -8.630 21.765 1.00 18.66 669 THR B N 1
ATOM 9535 C CA . THR B 1 228 ? -32.797 -8.835 23.177 1.00 19.12 669 THR B CA 1
ATOM 9536 C C . THR B 1 228 ? -31.679 -7.898 23.639 1.00 17.65 669 THR B C 1
ATOM 9537 O O . THR B 1 228 ? -30.955 -7.287 22.846 1.00 16.56 669 THR B O 1
ATOM 9548 N N . GLU B 1 229 ? -31.551 -7.785 24.958 1.00 19.49 670 GLU B N 1
ATOM 9549 C CA . GLU B 1 229 ? -30.428 -7.049 25.527 1.00 18.96 670 GLU B CA 1
ATOM 9550 C C . GLU B 1 229 ? -29.089 -7.571 25.012 1.00 18.57 670 GLU B C 1
ATOM 9551 O O . GLU B 1 229 ? -28.185 -6.784 24.709 1.00 17.52 670 GLU B O 1
ATOM 9563 N N . GLU B 1 230 ? -28.941 -8.894 24.905 1.00 20.30 671 GLU B N 1
ATOM 9564 C CA . GLU B 1 230 ? -27.690 -9.483 24.435 1.00 21.62 671 GLU B CA 1
ATOM 9565 C C . GLU B 1 230 ? -27.420 -9.105 22.984 1.00 19.79 671 GLU B C 1
ATOM 9566 O O . GLU B 1 230 ? -26.285 -8.781 22.613 1.00 19.45 671 GLU B O 1
ATOM 9578 N N . GLU B 1 231 ? -28.451 -9.174 22.136 1.00 18.50 672 GLU B N 1
ATOM 9579 C CA . GLU B 1 231 ? -28.292 -8.795 20.737 1.00 17.53 672 GLU B CA 1
ATOM 9580 C C . GLU B 1 231 ? -27.922 -7.321 20.626 1.00 16.48 672 GLU B C 1
ATOM 9581 O O . GLU B 1 231 ? -27.039 -6.954 19.851 1.00 15.37 672 GLU B O 1
ATOM 9593 N N . ASN B 1 232 ? -28.567 -6.467 21.427 1.00 16.74 673 ASN B N 1
ATOM 9594 C CA . ASN B 1 232 ? -28.244 -5.045 21.388 1.00 16.28 673 ASN B CA 1
ATOM 9595 C C . ASN B 1 232 ? -26.816 -4.795 21.848 1.00 15.59 673 ASN B C 1
ATOM 9596 O O . ASN B 1 232 ? -26.106 -3.963 21.274 1.00 15.06 673 ASN B O 1
ATOM 9607 N N . HIS B 1 233 ? -26.378 -5.506 22.883 1.00 15.64 674 HIS B N 1
ATOM 9608 C CA . HIS B 1 233 ? -25.047 -5.278 23.420 1.00 16.09 674 HIS B CA 1
ATOM 9609 C C . HIS B 1 233 ? -23.978 -5.813 22.473 1.00 15.88 674 HIS B C 1
ATOM 9610 O O . HIS B 1 233 ? -22.928 -5.184 22.296 1.00 14.86 674 HIS B O 1
ATOM 9624 N N . ASN B 1 234 ? -24.229 -6.966 21.845 1.00 16.09 675 ASN B N 1
ATOM 9625 C CA . ASN B 1 234 ? -23.321 -7.450 20.804 1.00 15.72 675 ASN B CA 1
ATOM 9626 C C . ASN B 1 234 ? -23.221 -6.450 19.665 1.00 15.34 675 ASN B C 1
ATOM 9627 O O . ASN B 1 234 ? -22.120 -6.168 19.168 1.00 14.22 675 ASN B O 1
ATOM 9638 N N . LEU B 1 235 ? -24.370 -5.930 19.218 1.00 15.03 676 LEU B N 1
ATOM 9639 C CA . LEU B 1 235 ? -24.367 -4.962 18.130 1.00 15.16 676 LEU B CA 1
ATOM 9640 C C . LEU B 1 235 ? -23.593 -3.714 18.526 1.00 14.60 676 LEU B C 1
ATOM 9641 O O . LEU B 1 235 ? -22.792 -3.193 17.736 1.00 14.29 676 LEU B O 1
ATOM 9657 N N . THR B 1 236 ? -23.790 -3.242 19.759 1.00 13.85 677 THR B N 1
ATOM 9658 C CA . THR B 1 236 ? -23.073 -2.067 20.238 1.00 13.66 677 THR B CA 1
ATOM 9659 C C . THR B 1 236 ? -21.564 -2.315 20.271 1.00 13.93 677 THR B C 1
ATOM 9660 O O . THR B 1 236 ? -20.777 -1.467 19.835 1.00 14.65 677 THR B O 1
ATOM 9671 N N . SER B 1 237 ? -21.144 -3.459 20.810 1.00 13.59 678 SER B N 1
ATOM 9672 C CA . SER B 1 237 ? -19.721 -3.751 20.920 1.00 13.62 678 SER B CA 1
ATOM 9673 C C . SER B 1 237 ? -19.104 -3.874 19.536 1.00 12.95 678 SER B C 1
ATOM 9674 O O . SER B 1 237 ? -18.009 -3.361 19.285 1.00 12.75 678 SER B O 1
ATOM 9682 N N . TYR B 1 238 ? -19.808 -4.548 18.624 1.00 13.23 679 TYR B N 1
ATOM 9683 C CA . TYR B 1 238 ? -19.350 -4.689 17.245 1.00 13.87 679 TYR B CA 1
ATOM 9684 C C . TYR B 1 238 ? -19.227 -3.333 16.564 1.00 14.58 679 TYR B C 1
ATOM 9685 O O . TYR B 1 238 ? -18.223 -3.053 15.900 1.00 14.50 679 TYR B O 1
ATOM 9703 N N . ALA B 1 239 ? -20.247 -2.482 16.710 1.00 14.33 680 ALA B N 1
ATOM 9704 C CA . ALA B 1 239 ? -20.212 -1.153 16.105 1.00 15.19 680 ALA B CA 1
ATOM 9705 C C . ALA B 1 239 ? -19.056 -0.322 16.643 1.00 15.10 680 ALA B C 1
ATOM 9706 O O . ALA B 1 239 ? -18.395 0.393 15.883 1.00 15.20 680 ALA B O 1
ATOM 9713 N N . ARG B 1 240 ? -18.790 -0.414 17.952 1.00 14.68 681 ARG B N 1
ATOM 9714 C CA . ARG B 1 240 ? -17.630 0.271 18.524 1.00 14.26 681 ARG B CA 1
ATOM 9715 C C . ARG B 1 240 ? -16.333 -0.201 17.878 1.00 14.05 681 ARG B C 1
ATOM 9716 O O . ARG B 1 240 ? -15.476 0.614 17.510 1.00 14.02 681 ARG B O 1
ATOM 9737 N N . LEU B 1 241 ? -16.184 -1.511 17.713 1.00 13.56 682 LEU B N 1
ATOM 9738 C CA . LEU B 1 241 ? -14.964 -2.057 17.129 1.00 13.98 682 LEU B CA 1
ATOM 9739 C C . LEU B 1 241 ? -14.844 -1.663 15.667 1.00 14.20 682 LEU B C 1
ATOM 9740 O O . LEU B 1 241 ? -13.748 -1.344 15.193 1.00 14.64 682 LEU B O 1
ATOM 9756 N N . LEU B 1 242 ? -15.980 -1.604 14.948 1.00 13.77 683 LEU B N 1
ATOM 9757 C CA . LEU B 1 242 ? -15.942 -1.125 13.570 1.00 14.10 683 LEU B CA 1
ATOM 9758 C C . LEU B 1 242 ? -15.420 0.305 13.494 1.00 14.54 683 LEU B C 1
ATOM 9759 O O . LEU B 1 242 ? -14.723 0.666 12.543 1.00 15.22 683 LEU B O 1
ATOM 9775 N N . SER B 1 243 ? -15.763 1.143 14.478 1.00 13.88 684 SER B N 1
ATOM 9776 C CA . SER B 1 243 ? -15.340 2.540 14.435 1.00 14.98 684 SER B CA 1
ATOM 9777 C C . SER B 1 243 ? -13.823 2.651 14.502 1.00 15.48 684 SER B C 1
ATOM 9778 O O . SER B 1 243 ? -13.242 3.547 13.879 1.00 15.70 684 SER B O 1
ATOM 9786 N N . PHE B 1 244 ? -13.166 1.752 15.237 1.00 15.72 685 PHE B N 1
ATOM 9787 C CA . PHE B 1 244 ? -11.710 1.725 15.248 1.00 15.70 685 PHE B CA 1
ATOM 9788 C C . PHE B 1 244 ? -11.163 1.254 13.905 1.00 14.84 685 PHE B C 1
ATOM 9789 O O . PHE B 1 244 ? -10.232 1.852 13.356 1.00 15.23 685 PHE B O 1
ATOM 9806 N N . THR B 1 245 ? -11.721 0.174 13.365 1.00 13.86 686 THR B N 1
ATOM 9807 C CA . THR B 1 245 ? -11.297 -0.294 12.050 1.00 13.78 686 THR B CA 1
ATOM 9808 C C . THR B 1 245 ? -11.435 0.806 11.018 1.00 14.83 686 THR B C 1
ATOM 9809 O O . THR B 1 245 ? -10.559 0.986 10.163 1.00 15.61 686 THR B O 1
ATOM 9820 N N . ASP B 1 246 ? -12.532 1.549 11.081 1.00 14.63 687 ASP B N 1
ATOM 9821 C CA . ASP B 1 246 ? -12.781 2.610 10.113 1.00 15.27 687 ASP B CA 1
ATOM 9822 C C . ASP B 1 246 ? -11.669 3.645 10.151 1.00 15.96 687 ASP B C 1
ATOM 9823 O O . ASP B 1 246 ? -11.127 4.032 9.111 1.00 15.90 687 ASP B O 1
ATOM 9832 N N . LYS B 1 247 ? -11.305 4.091 11.352 1.00 16.30 688 LYS B N 1
ATOM 9833 C CA . LYS B 1 247 ? -10.234 5.073 11.484 1.00 16.51 688 LYS B CA 1
ATOM 9834 C C . LYS B 1 247 ? -8.886 4.496 11.066 1.00 16.24 688 LYS B C 1
ATOM 9835 O O . LYS B 1 247 ? -8.107 5.174 10.388 1.00 17.21 688 LYS B O 1
ATOM 9854 N N . GLU B 1 248 ? -8.582 3.259 11.468 1.00 15.47 689 GLU B N 1
ATOM 9855 C CA . GLU B 1 248 ? -7.283 2.675 11.139 1.00 15.91 689 GLU B CA 1
ATOM 9856 C C . GLU B 1 248 ? -7.160 2.380 9.645 1.00 15.48 689 GLU B C 1
ATOM 9857 O O . GLU B 1 248 ? -6.054 2.452 9.091 1.00 16.10 689 GLU B O 1
ATOM 9869 N N . THR B 1 249 ? -8.272 2.048 8.988 1.00 14.62 690 THR B N 1
ATOM 9870 C CA . THR B 1 249 ? -8.263 1.828 7.540 1.00 14.69 690 THR B CA 1
ATOM 9871 C C . THR B 1 249 ? -7.915 3.116 6.801 1.00 15.12 690 THR B C 1
ATOM 9872 O O . THR B 1 249 ? -7.073 3.109 5.881 1.00 15.67 690 THR B O 1
ATOM 9883 N N . ARG B 1 250 ? -8.510 4.245 7.216 1.00 15.42 691 ARG B N 1
ATOM 9884 C CA . ARG B 1 250 ? -8.161 5.522 6.604 1.00 17.48 691 ARG B CA 1
ATOM 9885 C C . ARG B 1 250 ? -6.680 5.827 6.804 1.00 17.26 691 ARG B C 1
ATOM 9886 O O . ARG B 1 250 ? -5.987 6.227 5.862 1.00 17.54 691 ARG B O 1
ATOM 9907 N N . ALA B 1 251 ? -6.175 5.633 8.025 1.00 16.98 692 ALA B N 1
ATOM 9908 C CA . ALA B 1 251 ? -4.765 5.914 8.286 1.00 17.37 692 ALA B CA 1
ATOM 9909 C C . ALA B 1 251 ? -3.853 5.030 7.437 1.00 16.14 692 ALA B C 1
ATOM 9910 O O . ALA B 1 251 ? -2.808 5.487 6.951 1.00 17.25 692 ALA B O 1
ATOM 9917 N N . PHE B 1 252 ? -4.218 3.755 7.288 1.00 15.10 693 PHE B N 1
ATOM 9918 C CA . PHE B 1 252 ? -3.453 2.810 6.486 1.00 16.06 693 PHE B CA 1
ATOM 9919 C C . PHE B 1 252 ? -3.390 3.250 5.031 1.00 16.30 693 PHE B C 1
ATOM 9920 O O . PHE B 1 252 ? -2.305 3.282 4.444 1.00 16.40 693 PHE B O 1
ATOM 9937 N N . LEU B 1 253 ? -4.540 3.612 4.434 1.00 15.65 694 LEU B N 1
ATOM 9938 C CA . LEU B 1 253 ? -4.526 4.060 3.039 1.00 15.83 694 LEU B CA 1
ATOM 9939 C C . LEU B 1 253 ? -3.727 5.353 2.887 1.00 17.53 694 LEU B C 1
ATOM 9940 O O . LEU B 1 253 ? -2.995 5.528 1.911 1.00 17.57 694 LEU B O 1
ATOM 9956 N N . GLU B 1 254 ? -3.851 6.267 3.856 1.00 19.10 695 GLU B N 1
ATOM 9957 C CA . GLU B 1 254 ? -3.069 7.494 3.807 1.00 19.94 695 GLU B CA 1
ATOM 9958 C C . GLU B 1 254 ? -1.582 7.175 3.761 1.00 20.25 695 GLU B C 1
ATOM 9959 O O . GLU B 1 254 ? -0.838 7.794 2.996 1.00 21.13 695 GLU B O 1
ATOM 9971 N N . LYS B 1 255 ? -1.133 6.192 4.556 1.00 18.25 696 LYS B N 1
ATOM 9972 C CA . LYS B 1 255 ? 0.278 5.800 4.495 1.00 18.71 696 LYS B CA 1
ATOM 9973 C C . LYS B 1 255 ? 0.634 5.211 3.131 1.00 18.30 696 LYS B C 1
ATOM 9974 O O . LYS B 1 255 ? 1.718 5.464 2.603 1.00 19.58 696 LYS B O 1
ATOM 9993 N N . LEU B 1 256 ? -0.273 4.431 2.534 1.00 17.23 697 LEU B N 1
ATOM 9994 C CA . LEU B 1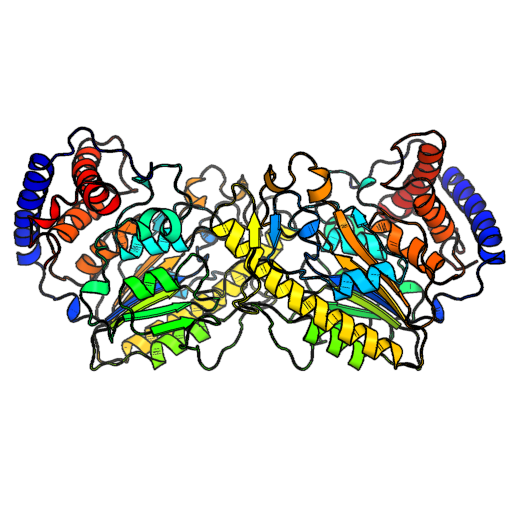 256 ? -0.004 3.891 1.206 1.00 16.58 697 LEU B CA 1
ATOM 9995 C C . LEU B 1 256 ? 0.161 4.996 0.161 1.00 16.66 697 LEU B C 1
ATOM 9996 O O . LEU B 1 256 ? 0.922 4.828 -0.795 1.00 17.50 697 LEU B O 1
ATOM 10012 N N . THR B 1 257 ? -0.538 6.125 0.309 1.00 17.37 698 THR B N 1
ATOM 10013 C CA . THR B 1 257 ? -0.373 7.196 -0.666 1.00 19.55 698 THR B CA 1
ATOM 10014 C C . THR B 1 257 ? 1.023 7.821 -0.625 1.00 20.22 698 THR B C 1
ATOM 10015 O O . THR B 1 257 ? 1.436 8.461 -1.596 1.00 21.97 698 THR B O 1
ATOM 10026 N N . GLN B 1 258 ? 1.756 7.655 0.473 1.00 20.17 699 GLN B N 1
ATOM 10027 C CA . GLN B 1 258 ? 3.096 8.215 0.598 1.00 21.03 699 GLN B CA 1
ATOM 10028 C C . GLN B 1 258 ? 4.185 7.270 0.107 1.00 22.36 699 GLN B C 1
ATOM 10029 O O . GLN B 1 258 ? 5.365 7.623 0.156 1.00 25.54 699 GLN B O 1
ATOM 10043 N N . ILE B 1 259 ? 3.827 6.103 -0.390 1.00 22.74 700 ILE B N 1
ATOM 10044 C CA . ILE B 1 259 ? 4.788 5.126 -0.883 1.00 23.45 700 ILE B CA 1
ATOM 10045 C C . ILE B 1 259 ? 4.907 5.276 -2.391 1.00 24.23 700 ILE B C 1
ATOM 10046 O O . ILE B 1 259 ? 3.897 5.307 -3.104 1.00 22.88 700 ILE B O 1
ATOM 10062 N N . ASN B 1 260 ? 6.145 5.338 -2.880 1.00 25.96 701 ASN B N 1
ATOM 10063 C CA . ASN B 1 260 ? 6.407 5.534 -4.302 1.00 25.95 701 ASN B CA 1
ATOM 10064 C C . ASN B 1 260 ? 6.432 4.180 -5.021 1.00 25.97 701 ASN B C 1
ATOM 10065 O O . ASN B 1 260 ? 7.470 3.677 -5.460 1.00 29.97 701 ASN B O 1
ATOM 10076 N N . LYS B 1 261 ? 5.246 3.600 -5.149 1.00 23.07 702 LYS B N 1
ATOM 10077 C CA . LYS B 1 261 ? 5.031 2.308 -5.789 1.00 22.04 702 LYS B CA 1
ATOM 10078 C C . LYS B 1 261 ? 3.542 2.232 -6.061 1.00 20.80 702 LYS B C 1
ATOM 10079 O O . LYS B 1 261 ? 2.756 2.630 -5.194 1.00 20.24 702 LYS B O 1
ATOM 10098 N N . PRO B 1 262 ? 3.115 1.767 -7.244 1.00 19.85 703 PRO B N 1
ATOM 10099 C CA . PRO B 1 262 ? 1.681 1.523 -7.458 1.00 19.73 703 PRO B CA 1
ATOM 10100 C C . PRO B 1 262 ? 1.215 0.387 -6.570 1.00 18.58 703 PRO B C 1
ATOM 10101 O O . PRO B 1 262 ? 1.758 -0.721 -6.625 1.00 19.24 703 PRO B O 1
ATOM 10112 N N . ILE B 1 263 ? 0.230 0.682 -5.723 1.00 17.36 704 ILE B N 1
ATOM 10113 C CA . ILE B 1 263 ? -0.334 -0.264 -4.767 1.00 16.00 704 ILE B CA 1
ATOM 10114 C C . ILE B 1 263 ? -1.849 -0.209 -4.882 1.00 15.65 704 ILE B C 1
ATOM 10115 O O . ILE B 1 263 ? -2.434 0.878 -4.881 1.00 16.74 704 ILE B O 1
ATOM 10131 N N . THR B 1 264 ? -2.484 -1.380 -4.959 1.00 14.61 705 THR B N 1
ATOM 10132 C CA . THR B 1 264 ? -3.942 -1.491 -4.968 1.00 15.25 705 THR B CA 1
ATOM 10133 C C . THR B 1 264 ? -4.376 -2.451 -3.870 1.00 14.99 705 THR B C 1
ATOM 10134 O O . THR B 1 264 ? -3.778 -3.523 -3.692 1.00 15.85 705 THR B O 1
ATOM 10145 N N . VAL B 1 265 ? -5.410 -2.041 -3.131 1.00 14.22 706 VAL B N 1
ATOM 10146 C CA . VAL B 1 265 ? -5.986 -2.808 -2.034 1.00 14.27 706 VAL B CA 1
ATOM 10147 C C . VAL B 1 265 ? -7.371 -3.270 -2.470 1.00 14.46 706 VAL B C 1
ATOM 10148 O O . VAL B 1 265 ? -8.172 -2.459 -2.938 1.00 15.18 706 VAL B O 1
ATOM 10161 N N . VAL B 1 266 ? -7.635 -4.568 -2.340 1.00 13.40 707 VAL B N 1
ATOM 10162 C CA . VAL B 1 266 ? -8.973 -5.137 -2.458 1.00 13.40 707 VAL B CA 1
ATOM 10163 C C . VAL B 1 266 ? -9.415 -5.419 -1.035 1.00 13.35 707 VAL B C 1
ATOM 10164 O O . VAL B 1 266 ? -8.874 -6.320 -0.382 1.00 14.00 707 VAL B O 1
ATOM 10177 N N . PHE B 1 267 ? -10.375 -4.631 -0.555 1.00 12.95 708 PHE B N 1
ATOM 10178 C CA . PHE B 1 267 ? -10.818 -4.631 0.834 1.00 12.44 708 PHE B CA 1
ATOM 10179 C C . PHE B 1 267 ? -12.265 -5.089 0.860 1.00 12.84 708 PHE B C 1
ATOM 10180 O O . PHE B 1 267 ? -13.099 -4.531 0.152 1.00 13.17 708 PHE B O 1
ATOM 10197 N N . TYR B 1 268 ? -12.566 -6.071 1.706 1.00 12.67 709 TYR B N 1
ATOM 10198 C CA . TYR B 1 268 ? -13.931 -6.562 1.779 1.00 12.32 709 TYR B CA 1
ATOM 10199 C C . TYR B 1 268 ? -14.197 -7.216 3.122 1.00 12.36 709 TYR B C 1
ATOM 10200 O O . TYR B 1 268 ? -13.299 -7.750 3.775 1.00 12.42 709 TYR B O 1
ATOM 10218 N N . GLY B 1 269 ? -15.468 -7.170 3.511 1.00 12.54 710 GLY B N 1
ATOM 10219 C CA . GLY B 1 269 ? -15.930 -8.017 4.598 1.00 12.92 710 GLY B CA 1
ATOM 10220 C C . GLY B 1 269 ? -16.306 -9.394 4.069 1.00 13.14 710 GLY B C 1
ATOM 10221 O O . GLY B 1 269 ? -16.934 -9.541 3.014 1.00 13.47 710 GLY B O 1
ATOM 10225 N N . ASP B 1 270 ? -15.934 -10.428 4.830 1.00 12.39 711 ASP B N 1
ATOM 10226 C CA . ASP B 1 270 ? -16.194 -11.798 4.376 1.00 12.54 711 ASP B CA 1
ATOM 10227 C C . ASP B 1 270 ? -17.663 -12.200 4.513 1.00 13.04 711 ASP B C 1
ATOM 10228 O O . ASP B 1 270 ? -18.192 -12.909 3.643 1.00 13.95 711 ASP B O 1
ATOM 10237 N N . HIS B 1 271 ? -18.334 -11.754 5.570 1.00 12.39 712 HIS B N 1
ATOM 10238 C CA . HIS B 1 271 ? -19.715 -12.104 5.897 1.00 13.04 712 HIS B CA 1
ATOM 10239 C C . HIS B 1 271 ? -20.150 -11.147 6.993 1.00 12.82 712 HIS B C 1
ATOM 10240 O O . HIS B 1 271 ? -19.313 -10.483 7.634 1.00 12.90 712 HIS B O 1
ATOM 10254 N N . LEU B 1 272 ? -21.460 -11.061 7.203 1.00 12.82 713 LEU B N 1
ATOM 10255 C CA . LEU B 1 272 ? -21.928 -10.284 8.337 1.00 12.48 713 LEU B CA 1
ATOM 10256 C C . LEU B 1 272 ? -21.554 -10.980 9.647 1.00 12.76 713 LEU B C 1
ATOM 10257 O O . LEU B 1 272 ? -21.416 -12.206 9.702 1.00 13.14 713 LEU B O 1
ATOM 10273 N N . PRO B 1 273 ? -21.390 -10.220 10.725 1.00 13.22 714 PRO B N 1
ATOM 10274 C CA . PRO B 1 273 ? -21.251 -10.842 12.047 1.00 14.31 714 PRO B CA 1
ATOM 10275 C C . PRO B 1 273 ? -22.513 -11.602 12.419 1.00 15.39 714 PRO B C 1
ATOM 10276 O O . PRO B 1 273 ? -23.622 -11.178 12.106 1.00 16.33 714 PRO B O 1
ATOM 10287 N N . GLY B 1 274 ? -22.335 -12.728 13.104 1.00 15.32 715 GLY B N 1
ATOM 10288 C CA . GLY B 1 274 ? -23.447 -13.561 13.500 1.00 17.71 715 GLY B CA 1
ATOM 10289 C C . GLY B 1 274 ? -24.045 -13.074 14.800 1.00 20.77 715 GLY B C 1
ATOM 10290 O O . GLY B 1 274 ? -23.935 -13.741 15.833 1.00 27.43 715 GLY B O 1
ATOM 10294 N N . LEU B 1 275 ? -24.583 -11.865 14.790 1.00 16.66 716 LEU B N 1
ATOM 10295 C CA . LEU B 1 275 ? -25.240 -11.320 15.962 1.00 14.12 716 LEU B CA 1
ATOM 10296 C C . LEU B 1 275 ? -26.668 -10.883 15.693 1.00 15.48 716 LEU B C 1
ATOM 10297 O O . LEU B 1 275 ? -27.407 -10.619 16.648 1.00 17.88 716 LEU B O 1
ATOM 10313 N N . TYR B 1 276 ? -27.068 -10.790 14.436 1.00 14.79 717 TYR B N 1
ATOM 10314 C CA . TYR B 1 276 ? -28.406 -10.313 14.142 1.00 16.35 717 TYR B CA 1
ATOM 10315 C C . TYR B 1 276 ? -29.389 -11.478 14.088 1.00 17.61 717 TYR B C 1
ATOM 10316 O O . TYR B 1 276 ? -29.100 -12.510 13.478 1.00 18.63 717 TYR B O 1
ATOM 10334 N N . PRO B 1 277 ? -30.579 -11.316 14.644 1.00 17.01 718 PRO B N 1
ATOM 10335 C CA . PRO B 1 277 ? -31.675 -12.229 14.299 1.00 18.08 718 PRO B CA 1
ATOM 10336 C C . PRO B 1 277 ? -32.208 -11.926 12.905 1.00 18.39 718 PRO B C 1
ATOM 10337 O O . PRO B 1 277 ? -32.081 -10.816 12.391 1.00 19.43 718 PRO B O 1
ATOM 10348 N N . ASP B 1 278 ? -32.810 -12.942 12.276 1.00 19.07 719 ASP B N 1
ATOM 10349 C CA . ASP B 1 278 ? -33.339 -12.749 10.928 1.00 20.05 719 ASP B CA 1
ATOM 10350 C C . ASP B 1 278 ? -34.344 -11.599 10.855 1.00 20.75 719 ASP B C 1
ATOM 10351 O O . ASP B 1 278 ? -34.450 -10.930 9.812 1.00 20.77 719 ASP B O 1
ATOM 10360 N N . SER B 1 279 ? -35.101 -11.366 11.920 1.00 20.89 720 SER B N 1
ATOM 10361 C CA . SER B 1 279 ? -36.057 -10.274 11.912 1.00 21.37 720 SER B CA 1
ATOM 10362 C C . SER B 1 279 ? -35.399 -8.928 11.629 1.00 21.00 720 SER B C 1
ATOM 10363 O O . SER B 1 279 ? -36.085 -7.999 11.169 1.00 22.52 720 SER B O 1
ATOM 10371 N N . ALA B 1 280 ? -34.098 -8.793 11.921 1.00 19.94 721 ALA B N 1
ATOM 10372 C CA . ALA B 1 280 ? -33.429 -7.511 11.772 1.00 20.53 721 ALA B CA 1
ATOM 10373 C C . ALA B 1 280 ? -33.467 -7.014 10.336 1.00 20.63 721 ALA B C 1
ATOM 10374 O O . ALA B 1 280 ? -33.427 -5.800 10.096 1.00 20.67 721 ALA B O 1
ATOM 10381 N N . PHE B 1 281 ? -33.545 -7.926 9.378 1.00 20.46 722 PHE B N 1
ATOM 10382 C CA . PHE B 1 281 ? -33.493 -7.573 7.957 1.00 20.92 722 PHE B CA 1
ATOM 10383 C C . PHE B 1 281 ? -34.834 -7.156 7.388 1.00 22.91 722 PHE B C 1
ATOM 10384 O O . PHE B 1 281 ? -34.886 -6.817 6.204 1.00 24.64 722 PHE B O 1
ATOM 10401 N N . ASN B 1 282 ? -35.886 -7.128 8.204 1.00 23.98 723 ASN B N 1
ATOM 10402 C CA . ASN B 1 282 ? -37.186 -6.546 7.844 1.00 29.91 723 ASN B CA 1
ATOM 10403 C C . ASN B 1 282 ? -37.653 -7.024 6.472 1.00 32.72 723 ASN B C 1
ATOM 10404 O O . ASN B 1 282 ? -38.025 -6.237 5.600 1.00 32.66 723 ASN B O 1
ATOM 10415 N N . LYS B 1 283 ? -37.634 -8.339 6.289 1.00 31.48 724 LYS B N 1
ATOM 10416 C CA . LYS B 1 283 ? -38.137 -8.960 5.059 1.00 36.81 724 LYS B CA 1
ATOM 10417 C C . LYS B 1 283 ? -37.365 -8.531 3.804 1.00 35.18 724 LYS B C 1
ATOM 10418 O O . LYS B 1 283 ? -37.870 -8.647 2.689 1.00 39.15 724 LYS B O 1
ATOM 10437 N N . HIS B 1 284 ? -36.150 -8.016 3.974 1.00 29.72 725 HIS B N 1
ATOM 10438 C CA . HIS B 1 284 ? -35.148 -7.936 2.912 1.00 28.48 725 HIS B CA 1
ATOM 10439 C C . HIS B 1 284 ? -33.985 -8.834 3.321 1.00 24.03 725 HIS B C 1
ATOM 10440 O O . HIS B 1 284 ? -32.860 -8.364 3.586 1.00 22.83 725 HIS B O 1
ATOM 10454 N N . ILE B 1 285 ? -34.270 -10.130 3.453 1.00 22.24 726 ILE B N 1
ATOM 10455 C CA . ILE B 1 285 ? -33.309 -11.058 4.025 1.00 22.26 726 ILE B CA 1
ATOM 10456 C C . ILE B 1 285 ? -32.062 -11.196 3.158 1.00 20.73 726 ILE B C 1
ATOM 10457 O O . ILE B 1 285 ? -31.032 -11.673 3.640 1.00 20.34 726 ILE B O 1
ATOM 10473 N N . GLU B 1 286 ? -32.109 -10.754 1.886 1.00 20.15 727 GLU B N 1
ATOM 10474 C CA . GLU B 1 286 ? -30.906 -10.778 1.069 1.00 20.84 727 GLU B CA 1
ATOM 10475 C C . GLU B 1 286 ? -29.784 -9.965 1.713 1.00 18.65 727 GLU B C 1
ATOM 10476 O O . GLU B 1 286 ? -28.602 -10.256 1.490 1.00 18.27 727 GLU B O 1
ATOM 10488 N N . ASN B 1 287 ? -30.135 -8.973 2.547 1.00 17.91 728 ASN B N 1
ATOM 10489 C CA . ASN B 1 287 ? -29.125 -8.147 3.203 1.00 18.44 728 ASN B CA 1
ATOM 10490 C C . ASN B 1 287 ? -28.338 -8.901 4.260 1.00 18.28 728 ASN B C 1
ATOM 10491 O O . ASN B 1 287 ? -27.292 -8.403 4.709 1.00 19.94 728 ASN B O 1
ATOM 10502 N N . LYS B 1 288 ? -28.776 -10.102 4.624 1.00 15.96 729 LYS B N 1
ATOM 10503 C CA . LYS B 1 288 ? -28.028 -10.950 5.547 1.00 16.61 729 LYS B CA 1
ATOM 10504 C C . LYS B 1 288 ? -26.726 -11.453 4.944 1.00 15.48 729 LYS B C 1
ATOM 10505 O O . LYS B 1 288 ? -25.850 -11.919 5.699 1.00 14.81 729 LYS B O 1
ATOM 10524 N N . TYR B 1 289 ? -26.554 -11.313 3.625 1.00 15.21 730 TYR B N 1
ATOM 10525 C CA . TYR B 1 289 ? -25.404 -11.870 2.928 1.00 15.01 730 TYR B CA 1
ATOM 10526 C C . TYR B 1 289 ? -24.696 -10.863 2.029 1.00 14.70 730 TYR B C 1
ATOM 10527 O O . TYR B 1 289 ? -23.998 -11.269 1.093 1.00 15.70 730 TYR B O 1
ATOM 10545 N N . LEU B 1 290 ? -24.832 -9.566 2.302 1.00 13.99 731 LEU B N 1
ATOM 10546 C CA . LEU B 1 290 ? -24.231 -8.516 1.483 1.00 14.87 731 LEU B CA 1
ATOM 10547 C C . LEU B 1 290 ? -23.293 -7.680 2.344 1.00 15.04 731 LEU B C 1
ATOM 10548 O O . LEU B 1 290 ? -23.746 -6.909 3.198 1.00 15.35 731 LEU B O 1
ATOM 10564 N N . THR B 1 291 ? -21.994 -7.795 2.077 1.00 14.43 732 THR B N 1
ATOM 10565 C CA . THR B 1 291 ? -20.983 -7.021 2.787 1.00 14.03 732 THR B CA 1
ATOM 10566 C C . THR B 1 291 ? -20.473 -5.885 1.897 1.00 14.56 732 THR B C 1
ATOM 10567 O O . THR B 1 291 ? -20.828 -5.759 0.726 1.00 15.60 732 THR B O 1
ATOM 10578 N N . ASP B 1 292 ? -19.577 -5.074 2.455 1.00 14.26 733 ASP B N 1
ATOM 10579 C CA . ASP B 1 292 ? -18.966 -3.982 1.713 1.00 13.65 733 ASP B CA 1
ATOM 10580 C C . ASP B 1 292 ? -17.632 -4.387 1.101 1.00 13.73 733 ASP B C 1
ATOM 10581 O O . ASP B 1 292 ? -16.875 -5.163 1.688 1.00 13.96 733 ASP B O 1
ATOM 10590 N N . TYR B 1 293 ? -17.341 -3.844 -0.073 1.00 13.22 734 TYR B N 1
ATOM 10591 C CA . TYR B 1 293 ? -16.014 -3.993 -0.672 1.00 13.13 734 TYR B CA 1
ATOM 10592 C C . TYR B 1 293 ? -15.616 -2.677 -1.335 1.00 13.60 734 TYR B C 1
ATOM 10593 O O . TYR B 1 293 ? -16.463 -1.861 -1.736 1.00 13.90 734 TYR B O 1
ATOM 10611 N N . PHE B 1 294 ? -14.307 -2.478 -1.449 1.00 13.12 735 PHE B N 1
ATOM 10612 C CA . PHE B 1 294 ? -13.761 -1.458 -2.321 1.00 13.24 735 PHE B CA 1
ATOM 10613 C C . PHE B 1 294 ? -12.474 -1.959 -2.944 1.00 13.06 735 PHE B C 1
ATOM 10614 O O . PHE B 1 294 ? -11.796 -2.811 -2.376 1.00 13.38 735 PHE B O 1
ATOM 10631 N N . ILE B 1 295 ? -12.154 -1.421 -4.123 1.00 13.12 736 ILE B N 1
ATOM 10632 C CA . ILE B 1 295 ? -10.876 -1.645 -4.792 1.00 13.60 736 ILE B CA 1
ATOM 10633 C C . ILE B 1 295 ? -10.254 -0.266 -4.949 1.00 13.87 736 ILE B C 1
ATOM 10634 O O . ILE B 1 295 ? -10.769 0.573 -5.694 1.00 13.97 736 ILE B O 1
ATOM 10650 N N . TRP B 1 296 ? -9.171 -0.017 -4.217 1.00 13.82 737 TRP B N 1
ATOM 10651 C CA . TRP B 1 296 ? -8.580 1.310 -4.100 1.00 13.94 737 TRP B CA 1
ATOM 10652 C C . TRP B 1 296 ? -7.103 1.264 -4.419 1.00 14.61 737 TRP B C 1
ATOM 10653 O O . TRP B 1 296 ? -6.359 0.462 -3.846 1.00 15.25 737 TRP B O 1
ATOM 10674 N N . SER B 1 297 ? -6.675 2.140 -5.315 1.00 14.62 738 SER B N 1
ATOM 10675 C CA . SER B 1 297 ? -5.274 2.324 -5.652 1.00 15.43 738 SER B CA 1
ATOM 10676 C C . SER B 1 297 ? -4.739 3.591 -5.002 1.00 16.73 738 SER B C 1
ATOM 10677 O O . SER B 1 297 ? -5.489 4.529 -4.708 1.00 17.22 738 SER B O 1
ATOM 10685 N N . ASN B 1 298 ? -3.413 3.629 -4.819 1.00 17.54 739 ASN B N 1
ATOM 10686 C CA . ASN B 1 298 ? -2.777 4.767 -4.165 1.00 19.68 739 ASN B CA 1
ATOM 10687 C C . ASN B 1 298 ? -2.488 5.923 -5.113 1.00 25.19 739 ASN B C 1
ATOM 10688 O O . ASN B 1 298 ? -1.918 6.927 -4.677 1.00 33.63 739 ASN B O 1
ATOM 10699 N N . GLY B 1 299 ? -2.869 5.821 -6.375 1.00 21.71 740 GLY B N 1
ATOM 10700 C CA . GLY B 1 299 ? -2.809 6.947 -7.275 1.00 21.15 740 GLY B CA 1
ATOM 10701 C C . GLY B 1 299 ? -4.194 7.395 -7.681 1.00 23.61 740 GLY B C 1
ATOM 10702 O O . GLY B 1 299 ? -5.071 7.605 -6.839 1.00 27.56 740 GLY B O 1
ATOM 10706 N N . THR B 1 300 ? -4.418 7.522 -8.983 1.00 22.65 741 THR B N 1
ATOM 10707 C CA . THR B 1 300 ? -5.721 7.908 -9.499 1.00 23.57 741 THR B CA 1
ATOM 10708 C C . THR B 1 300 ? -6.628 6.686 -9.552 1.00 22.46 741 THR B C 1
ATOM 10709 O O . THR B 1 300 ? -6.220 5.627 -10.035 1.00 24.88 741 THR B O 1
ATOM 10720 N N . ASN B 1 301 ? -7.863 6.832 -9.085 1.00 18.40 742 ASN B N 1
ATOM 10721 C CA . ASN B 1 301 ? -8.805 5.721 -9.096 1.00 16.64 742 ASN B CA 1
ATOM 10722 C C . ASN B 1 301 ? -9.926 5.934 -10.095 1.00 17.53 742 ASN B C 1
ATOM 10723 O O . ASN B 1 301 ? -10.551 6.998 -10.135 1.00 18.50 742 ASN B O 1
ATOM 10734 N N . GLU B 1 302 ? -10.178 4.900 -10.876 1.00 16.69 743 GLU B N 1
ATOM 10735 C CA . GLU B 1 302 ? -11.444 4.750 -11.548 1.00 15.82 743 GLU B CA 1
ATOM 10736 C C . GLU B 1 302 ? -12.554 4.526 -10.523 1.00 15.70 743 GLU B C 1
ATOM 10737 O O . GLU B 1 302 ? -12.327 4.313 -9.328 1.00 15.91 743 GLU B O 1
ATOM 10749 N N . LYS B 1 303 ? -13.780 4.608 -11.019 1.00 16.05 744 LYS B N 1
ATOM 10750 C CA . LYS B 1 303 ? -14.986 4.304 -10.264 1.00 17.75 744 LYS B CA 1
ATOM 10751 C C . LYS B 1 303 ? -15.845 3.422 -11.177 1.00 16.30 744 LYS B C 1
ATOM 10752 O O . LYS B 1 303 ? -16.832 3.867 -11.776 1.00 17.56 744 LYS B O 1
ATOM 10771 N N . LYS B 1 304 ? -15.432 2.164 -11.316 1.00 14.89 745 LYS B N 1
ATOM 10772 C CA . LYS B 1 304 ? -16.122 1.251 -12.206 1.00 15.27 745 LYS B CA 1
ATOM 10773 C C . LYS B 1 304 ? -17.473 0.875 -11.614 1.00 16.03 745 LYS B C 1
ATOM 10774 O O . LYS B 1 304 ? -17.682 0.905 -10.402 1.00 16.69 745 LYS B O 1
ATOM 10793 N N . ASN B 1 305 ? -18.390 0.481 -12.492 1.00 16.61 746 ASN B N 1
ATOM 10794 C CA . ASN B 1 305 ? -19.791 0.256 -12.134 1.00 16.92 746 ASN B CA 1
ATOM 10795 C C . ASN B 1 305 ? -20.005 -1.221 -11.822 1.00 16.43 746 ASN B C 1
ATOM 10796 O O . ASN B 1 305 ? -20.345 -2.022 -12.690 1.00 17.90 746 ASN B O 1
ATOM 10807 N N . HIS B 1 306 ? -19.827 -1.575 -10.554 1.00 13.72 747 HIS B N 1
ATOM 10808 C CA . HIS B 1 306 ? -19.978 -2.952 -10.069 1.00 14.39 747 HIS B CA 1
ATOM 10809 C C . HIS B 1 306 ? -20.641 -2.905 -8.703 1.00 15.12 747 HIS B C 1
ATOM 10810 O O . HIS B 1 306 ? -20.019 -3.196 -7.668 1.00 15.71 747 HIS B O 1
ATOM 10824 N N . PRO B 1 307 ? -21.925 -2.546 -8.652 1.00 15.09 748 PRO B N 1
ATOM 10825 C CA . PRO B 1 307 ? -22.606 -2.361 -7.361 1.00 16.22 748 PRO B CA 1
ATOM 10826 C C . PRO B 1 307 ? -22.772 -3.632 -6.555 1.00 15.37 748 PRO B C 1
ATOM 10827 O O . PRO B 1 307 ? -22.926 -3.540 -5.334 1.00 15.54 748 PRO B O 1
ATOM 10838 N N . LEU B 1 308 ? -22.768 -4.797 -7.192 1.00 14.89 749 LEU B N 1
ATOM 10839 C CA . LEU B 1 308 ? -22.974 -6.074 -6.505 1.00 14.70 749 LEU B CA 1
ATOM 10840 C C . LEU B 1 308 ? -22.181 -7.135 -7.256 1.00 14.85 749 LEU B C 1
ATOM 10841 O O . LEU B 1 308 ? -22.519 -7.452 -8.408 1.00 15.78 749 LEU B O 1
ATOM 10857 N N . ILE B 1 309 ? -21.141 -7.680 -6.619 1.00 14.30 750 ILE B N 1
ATOM 10858 C CA . ILE B 1 309 ? -20.303 -8.714 -7.215 1.00 14.05 750 ILE B CA 1
ATOM 10859 C C . ILE B 1 309 ? -20.063 -9.836 -6.207 1.00 14.12 750 ILE B C 1
ATOM 10860 O O . ILE B 1 309 ? -20.393 -9.723 -5.035 1.00 14.74 750 ILE B O 1
ATOM 10876 N N . ASN B 1 310 ? -19.509 -10.943 -6.698 1.00 14.09 751 ASN B N 1
ATOM 10877 C CA . ASN B 1 310 ? -19.166 -12.095 -5.868 1.00 14.12 751 ASN B CA 1
ATOM 10878 C C . ASN B 1 310 ? -17.704 -12.008 -5.435 1.00 13.93 751 ASN B C 1
ATOM 10879 O O . ASN B 1 310 ? -16.895 -11.326 -6.055 1.00 13.30 751 ASN B O 1
ATOM 10890 N N . SER B 1 311 ? -17.376 -12.695 -4.336 1.00 14.52 752 SER B N 1
ATOM 10891 C CA . SER B 1 311 ? -15.978 -12.743 -3.903 1.00 14.39 752 SER B CA 1
ATOM 10892 C C . SER B 1 311 ? -15.077 -13.285 -5.008 1.00 14.49 752 SER B C 1
ATOM 10893 O O . SER B 1 311 ? -13.913 -12.877 -5.138 1.00 14.96 752 SER B O 1
ATOM 10901 N N . SER B 1 312 ? -15.592 -14.202 -5.820 1.00 13.42 753 SER B N 1
ATOM 10902 C CA . SER B 1 312 ? -14.818 -14.768 -6.909 1.00 13.41 753 SER B CA 1
ATOM 10903 C C . SER B 1 312 ? -14.545 -13.774 -8.024 1.00 13.51 753 SER B C 1
ATOM 10904 O O . SER B 1 312 ? -13.655 -14.038 -8.840 1.00 13.92 753 SER B O 1
ATOM 10912 N N . ASP B 1 313 ? -15.240 -12.628 -8.046 1.00 13.66 754 ASP B N 1
ATOM 10913 C CA . ASP B 1 313 ? -15.092 -11.637 -9.106 1.00 14.13 754 ASP B CA 1
ATOM 10914 C C . ASP B 1 313 ? -13.980 -10.627 -8.829 1.00 13.75 754 ASP B C 1
ATOM 10915 O O . ASP B 1 313 ? -13.694 -9.777 -9.685 1.00 13.94 754 ASP B O 1
ATOM 10924 N N . PHE B 1 314 ? -13.362 -10.662 -7.650 1.00 12.73 755 PHE B N 1
ATOM 10925 C CA . PHE B 1 314 ? -12.482 -9.559 -7.296 1.00 13.23 755 PHE B CA 1
ATOM 10926 C C . PHE B 1 314 ? -11.285 -9.458 -8.236 1.00 13.03 755 PHE B C 1
ATOM 10927 O O . PHE B 1 314 ? -10.876 -8.357 -8.600 1.00 13.69 755 PHE B O 1
ATOM 10944 N N . THR B 1 315 ? -10.662 -10.578 -8.595 1.00 12.79 756 THR B N 1
ATOM 10945 C CA . THR B 1 315 ? -9.450 -10.466 -9.409 1.00 13.53 756 THR B CA 1
ATOM 10946 C C . THR B 1 315 ? -9.766 -9.861 -10.777 1.00 13.65 756 THR B C 1
ATOM 10947 O O . THR B 1 315 ? -9.060 -8.958 -11.238 1.00 13.22 756 THR B O 1
ATOM 10958 N N . ALA B 1 316 ? -10.828 -10.309 -11.431 1.00 14.17 757 ALA B N 1
ATOM 10959 C CA . ALA B 1 316 ? -11.185 -9.689 -12.707 1.00 14.08 757 ALA B CA 1
ATOM 10960 C C . ALA B 1 316 ? -11.477 -8.206 -12.522 1.00 13.59 757 ALA B C 1
ATOM 10961 O O . ALA B 1 316 ? -11.082 -7.374 -13.354 1.00 13.59 757 ALA B O 1
ATOM 10968 N N . ALA B 1 317 ? -12.149 -7.847 -11.428 1.00 13.05 758 ALA B N 1
ATOM 10969 C CA . ALA B 1 317 ? -12.417 -6.436 -11.161 1.00 13.69 758 ALA B CA 1
ATOM 10970 C C . ALA B 1 317 ? -11.130 -5.663 -10.866 1.00 13.83 758 ALA B C 1
ATOM 10971 O O . ALA B 1 317 ? -11.032 -4.479 -11.224 1.00 13.86 758 ALA B O 1
ATOM 10978 N N . LEU B 1 318 ? -10.150 -6.301 -10.219 1.00 13.30 759 LEU B N 1
ATOM 10979 C CA . LEU B 1 318 ? -8.850 -5.676 -9.979 1.00 13.55 759 LEU B CA 1
ATOM 10980 C C . LEU B 1 318 ? -8.139 -5.373 -11.295 1.00 13.51 759 LEU B C 1
ATOM 10981 O O . LEU B 1 318 ? -7.608 -4.268 -11.504 1.00 13.26 759 LEU B O 1
ATOM 10997 N N . PHE B 1 319 ? -8.084 -6.359 -12.194 1.00 14.01 760 PHE B N 1
ATOM 10998 C CA . PHE B 1 319 ? -7.445 -6.098 -13.483 1.00 14.75 760 PHE B CA 1
ATOM 10999 C C . PHE B 1 319 ? -8.155 -4.956 -14.207 1.00 15.03 760 PHE B C 1
ATOM 11000 O O . PHE B 1 319 ? -7.514 -4.109 -14.845 1.00 15.54 760 PHE B O 1
ATOM 11017 N N . GLU B 1 320 ? -9.492 -4.924 -14.144 1.00 13.98 761 GLU B N 1
ATOM 11018 C CA . GLU B 1 320 ? -10.226 -3.869 -14.837 1.00 13.50 761 GLU B CA 1
ATOM 11019 C C . GLU B 1 320 ? -9.959 -2.508 -14.208 1.00 14.56 761 GLU B C 1
ATOM 11020 O O . GLU B 1 320 ? -9.672 -1.526 -14.914 1.00 16.16 761 GLU B O 1
ATOM 11032 N N . HIS B 1 321 ? -10.021 -2.435 -12.873 1.00 14.61 762 HIS B N 1
ATOM 11033 C CA . HIS B 1 321 ? -9.846 -1.162 -12.195 1.00 15.24 762 HIS B CA 1
ATOM 11034 C C . HIS B 1 321 ? -8.474 -0.585 -12.485 1.00 15.98 762 HIS B C 1
ATOM 11035 O O . HIS B 1 321 ? -8.328 0.628 -12.691 1.00 16.67 762 HIS B O 1
ATOM 11049 N N . THR B 1 322 ? -7.462 -1.438 -12.514 1.00 14.90 763 THR B N 1
ATOM 11050 C CA . THR B 1 322 ? -6.093 -0.997 -12.741 1.00 15.35 763 THR B CA 1
ATOM 11051 C C . THR B 1 322 ? -5.709 -0.960 -14.219 1.00 16.26 763 THR B C 1
ATOM 11052 O O . THR B 1 322 ? -4.545 -0.694 -14.523 1.00 15.90 763 THR B O 1
ATOM 11063 N N . ASP B 1 323 ? -6.646 -1.227 -15.132 1.00 16.17 764 ASP B N 1
ATOM 11064 C CA . ASP B 1 323 ? -6.375 -1.200 -16.574 1.00 16.14 764 ASP B CA 1
ATOM 11065 C C . ASP B 1 323 ? -5.231 -2.141 -16.946 1.00 16.02 764 ASP B C 1
ATOM 11066 O O . ASP B 1 323 ? -4.410 -1.837 -17.814 1.00 15.93 764 ASP B O 1
ATOM 11075 N N . SER B 1 324 ? -5.222 -3.328 -16.351 1.00 15.64 765 SER B N 1
ATOM 11076 C CA . SER B 1 324 ? -4.139 -4.284 -16.543 1.00 15.36 765 SER B CA 1
ATOM 11077 C C . SER B 1 324 ? -4.503 -5.368 -17.559 1.00 14.68 765 SER B C 1
ATOM 11078 O O . SER B 1 324 ? -5.643 -5.831 -17.614 1.00 14.72 765 SER B O 1
ATOM 11086 N N . LYS B 1 325 ? -3.509 -5.799 -18.324 1.00 14.39 766 LYS B N 1
ATOM 11087 C CA . LYS B 1 325 ? -3.706 -6.845 -19.320 1.00 14.93 766 LYS B CA 1
ATOM 11088 C C . LYS B 1 325 ? -4.045 -8.186 -18.673 1.00 14.55 766 LYS B C 1
ATOM 11089 O O . LYS B 1 325 ? -3.528 -8.532 -17.607 1.00 15.25 766 LYS B O 1
ATOM 11108 N N . VAL B 1 326 ? -4.893 -8.956 -19.348 1.00 14.12 767 VAL B N 1
ATOM 11109 C CA . VAL B 1 326 ? -5.421 -10.193 -18.803 1.00 14.22 767 VAL B CA 1
ATOM 11110 C C . VAL B 1 326 ? -4.843 -11.414 -19.505 1.00 14.83 767 VAL B C 1
ATOM 11111 O O . VAL B 1 326 ? -4.357 -11.362 -20.636 1.00 15.85 767 VAL B O 1
ATOM 11124 N N . SER B 1 327 ? -4.914 -12.541 -18.789 1.00 14.83 768 SER B N 1
ATOM 11125 C CA . SER B 1 327 ? -4.761 -13.858 -19.371 1.00 14.72 768 SER B CA 1
ATOM 11126 C C . SER B 1 327 ? -6.093 -14.315 -19.961 1.00 14.74 768 SER B C 1
ATOM 11127 O O . SER B 1 327 ? -7.148 -13.748 -19.653 1.00 14.52 768 SER B O 1
ATOM 11135 N N . PRO B 1 328 ? -6.073 -15.346 -20.803 1.00 15.53 769 PRO B N 1
ATOM 11136 C CA . PRO B 1 328 ? -7.356 -15.933 -21.237 1.00 15.04 769 PRO B CA 1
ATOM 11137 C C . PRO B 1 328 ? -8.263 -16.279 -20.069 1.00 14.82 769 PRO B C 1
ATOM 11138 O O . PRO B 1 328 ? -9.470 -16.022 -20.131 1.00 14.14 769 PRO B O 1
ATOM 11149 N N . TYR B 1 329 ? -7.709 -16.847 -18.997 1.00 14.30 770 TYR B N 1
ATOM 11150 C CA . TYR B 1 329 ? -8.494 -17.129 -17.803 1.00 13.74 770 TYR B CA 1
ATOM 11151 C C . TYR B 1 329 ? -9.189 -15.878 -17.286 1.00 13.69 770 TYR B C 1
ATOM 11152 O O . TYR B 1 329 ? -10.400 -15.882 -17.057 1.00 13.36 770 TYR B O 1
ATOM 11170 N N . TYR B 1 330 ? -8.443 -14.789 -17.110 1.00 14.23 771 TYR B N 1
ATOM 11171 C CA . TYR B 1 330 ? -9.075 -13.582 -16.570 1.00 14.87 771 TYR B CA 1
ATOM 11172 C C . TYR B 1 330 ? -9.949 -12.868 -17.597 1.00 14.84 771 TYR B C 1
ATOM 11173 O O . TYR B 1 330 ? -10.840 -12.107 -17.191 1.00 15.01 771 TYR B O 1
ATOM 11191 N N . ALA B 1 331 ? -9.766 -13.135 -18.895 1.00 14.24 772 ALA B N 1
ATOM 11192 C CA . ALA B 1 331 ? -10.739 -12.685 -19.891 1.00 14.27 772 ALA B CA 1
ATOM 11193 C C . ALA B 1 331 ? -12.085 -13.362 -19.676 1.00 13.67 772 ALA B C 1
ATOM 11194 O O . ALA B 1 331 ? -13.132 -12.707 -19.687 1.00 14.15 772 ALA B O 1
ATOM 11201 N N . LEU B 1 332 ? -12.083 -14.689 -19.509 1.00 13.53 773 LEU B N 1
ATOM 11202 C CA . LEU B 1 332 ? -13.318 -15.382 -19.170 1.00 14.24 773 LEU B CA 1
ATOM 11203 C C . LEU B 1 332 ? -13.911 -14.827 -17.889 1.00 14.07 773 LEU B C 1
ATOM 11204 O O . LEU B 1 332 ? -15.124 -14.587 -17.812 1.00 14.43 773 LEU B O 1
ATOM 11220 N N . LEU B 1 333 ? -13.074 -14.596 -16.882 1.00 14.45 774 LEU B N 1
ATOM 11221 C CA . LEU B 1 333 ? -13.589 -14.115 -15.602 1.00 14.03 774 LEU B CA 1
ATOM 11222 C C . LEU B 1 333 ? -14.076 -12.681 -15.695 1.00 14.01 774 LEU B C 1
ATOM 11223 O O . LEU B 1 333 ? -14.928 -12.278 -14.884 1.00 14.19 774 LEU B O 1
ATOM 11239 N N . THR B 1 334 ? -13.574 -11.914 -16.663 1.00 13.50 775 THR B N 1
ATOM 11240 C CA . THR B 1 334 ? -14.103 -10.576 -16.908 1.00 14.23 775 THR B CA 1
ATOM 11241 C C . THR B 1 334 ? -15.498 -10.661 -17.522 1.00 15.02 775 THR B C 1
ATOM 11242 O O . THR B 1 334 ? -16.386 -9.882 -17.169 1.00 15.60 775 THR B O 1
ATOM 11253 N N . GLU B 1 335 ? -15.715 -11.607 -18.445 1.00 15.85 776 GLU B N 1
ATOM 11254 C CA . GLU B 1 335 ? -17.067 -11.851 -18.935 1.00 15.96 776 GLU B CA 1
ATOM 11255 C C . GLU B 1 335 ? -18.001 -12.281 -17.808 1.00 15.18 776 GLU B C 1
ATOM 11256 O O . GLU B 1 335 ? -19.183 -11.915 -17.803 1.00 15.24 776 GLU B O 1
ATOM 11268 N N . VAL B 1 336 ? -17.506 -13.093 -16.872 1.00 15.23 777 VAL B N 1
ATOM 11269 C CA . VAL B 1 336 ? -18.336 -13.485 -15.731 1.00 15.54 777 VAL B CA 1
ATOM 11270 C C . VAL B 1 336 ? -18.708 -12.258 -14.911 1.00 15.13 777 VAL B C 1
ATOM 11271 O O . VAL B 1 336 ? -19.888 -12.006 -14.632 1.00 14.80 777 VAL B O 1
ATOM 11284 N N . LEU B 1 337 ? -17.699 -11.463 -14.545 1.00 14.77 778 LEU B N 1
ATOM 11285 C CA . LEU B 1 337 ? -17.910 -10.239 -13.780 1.00 14.02 778 LEU B CA 1
ATOM 11286 C C . LEU B 1 337 ? -18.957 -9.354 -14.425 1.00 15.06 778 LEU B C 1
ATOM 11287 O O . LEU B 1 337 ? -19.865 -8.851 -13.751 1.00 15.88 778 LEU B O 1
ATOM 11303 N N . ASN B 1 338 ? -18.834 -9.123 -15.727 1.00 15.17 779 ASN B N 1
ATOM 11304 C CA . ASN B 1 338 ? -19.680 -8.135 -16.371 1.00 15.77 779 ASN B CA 1
ATOM 11305 C C . ASN B 1 338 ? -21.016 -8.681 -16.837 1.00 15.44 779 ASN B C 1
ATOM 11306 O O . ASN B 1 338 ? -21.957 -7.897 -16.977 1.00 16.78 779 ASN B O 1
ATOM 11317 N N . LYS B 1 339 ? -21.116 -9.984 -17.115 1.00 14.15 780 LYS B N 1
ATOM 11318 C CA . LYS B 1 339 ? -22.271 -10.518 -17.825 1.00 16.02 780 LYS B CA 1
ATOM 11319 C C . LYS B 1 339 ? -22.938 -11.721 -17.179 1.00 16.71 780 LYS B C 1
ATOM 11320 O O . LYS B 1 339 ? -24.060 -12.061 -17.587 1.00 18.90 780 LYS B O 1
ATOM 11339 N N . ALA B 1 340 ? -22.319 -12.368 -16.197 1.00 16.50 781 ALA B N 1
ATOM 11340 C CA . ALA B 1 340 ? -22.859 -13.644 -15.738 1.00 16.79 781 ALA B CA 1
ATOM 11341 C C . ALA B 1 340 ? -22.567 -13.889 -14.268 1.00 16.76 781 ALA B C 1
ATOM 11342 O O . ALA B 1 340 ? -22.340 -15.032 -13.855 1.00 17.54 781 ALA B O 1
ATOM 11349 N N . SER B 1 341 ? -22.605 -12.835 -13.447 1.00 15.48 782 SER B N 1
ATOM 11350 C CA . SER B 1 341 ? -22.360 -13.019 -12.028 1.00 15.46 782 SER B CA 1
ATOM 11351 C C . SER B 1 341 ? -23.645 -12.843 -11.208 1.00 16.02 782 SER B C 1
ATOM 11352 O O . SER B 1 341 ? -24.766 -12.872 -11.751 1.00 16.46 782 SER B O 1
ATOM 11360 N N . VAL B 1 342 ? -23.477 -12.623 -9.899 1.00 16.23 783 VAL B N 1
ATOM 11361 C CA . VAL B 1 342 ? -24.578 -12.744 -8.950 1.00 16.33 783 VAL B CA 1
ATOM 11362 C C . VAL B 1 342 ? -25.603 -11.633 -9.057 1.00 17.07 783 VAL B C 1
ATOM 11363 O O . VAL B 1 342 ? -26.683 -11.752 -8.470 1.00 18.38 783 VAL B O 1
ATOM 11376 N N . ASP B 1 343 ? -25.296 -10.565 -9.770 1.00 17.38 784 ASP B N 1
ATOM 11377 C CA . ASP B 1 343 ? -26.223 -9.472 -9.972 1.00 18.56 784 ASP B CA 1
ATOM 11378 C C . ASP B 1 343 ? -27.154 -9.697 -11.158 1.00 19.14 784 ASP B C 1
ATOM 11379 O O . ASP B 1 343 ? -28.064 -8.894 -11.347 1.00 20.33 784 ASP B O 1
ATOM 11388 N N . LYS B 1 344 ? -26.903 -10.718 -11.978 1.00 18.03 785 LYS B N 1
ATOM 11389 C CA . LYS B 1 344 ? -27.665 -10.982 -13.187 1.00 19.67 785 LYS B CA 1
ATOM 11390 C C . LYS B 1 344 ? -28.561 -12.196 -12.962 1.00 20.31 785 LYS B C 1
ATOM 11391 O O . LYS B 1 344 ? -28.474 -12.882 -11.945 1.00 20.17 785 LYS B O 1
ATOM 11410 N N . SER B 1 345 ? -29.399 -12.467 -13.960 1.00 21.25 786 SER B N 1
ATOM 11411 C CA . SER B 1 345 ? -30.305 -13.604 -13.904 1.00 22.26 786 SER B CA 1
ATOM 11412 C C . SER B 1 345 ? -29.492 -14.885 -13.847 1.00 20.82 786 SER B C 1
ATOM 11413 O O . SER B 1 345 ? -28.323 -14.914 -14.249 1.00 21.83 786 SER B O 1
ATOM 11421 N N . PRO B 1 346 ? -30.080 -15.973 -13.350 1.00 20.41 787 PRO B N 1
ATOM 11422 C CA . PRO B 1 346 ? -29.291 -17.203 -13.210 1.00 21.19 787 PRO B CA 1
ATOM 11423 C C . PRO B 1 346 ? -29.163 -18.025 -14.473 1.00 19.46 787 PRO B C 1
ATOM 11424 O O . PRO B 1 346 ? -28.272 -18.888 -14.524 1.00 20.46 787 PRO B O 1
ATOM 11435 N N . ASP B 1 347 ? -29.985 -17.794 -15.494 1.00 18.40 788 ASP B N 1
ATOM 11436 C CA . ASP B 1 347 ? -29.961 -18.684 -16.645 1.00 18.70 788 ASP B CA 1
ATOM 11437 C C . ASP B 1 347 ? -30.531 -18.104 -17.936 1.00 19.55 788 ASP B C 1
ATOM 11438 O O . ASP B 1 347 ? -31.141 -18.829 -18.723 1.00 20.01 788 ASP B O 1
ATOM 11447 N N . SER B 1 348 ? -30.312 -16.815 -18.197 1.00 19.34 789 SER B N 1
ATOM 11448 C CA . SER B 1 348 ? -30.579 -16.311 -19.534 1.00 18.28 789 SER B CA 1
ATOM 11449 C C . SER B 1 348 ? -29.646 -17.007 -20.518 1.00 17.71 789 SER B C 1
ATOM 11450 O O . SER B 1 348 ? -28.649 -17.602 -20.120 1.00 17.94 789 SER B O 1
ATOM 11458 N N . PRO B 1 349 ? -29.932 -16.938 -21.816 1.00 18.13 790 PRO B N 1
ATOM 11459 C CA . PRO B 1 349 ? -29.011 -17.566 -22.785 1.00 19.46 790 PRO B CA 1
ATOM 11460 C C . PRO B 1 349 ? -27.555 -17.143 -22.626 1.00 19.91 790 PRO B C 1
ATOM 11461 O O . PRO B 1 349 ? -26.654 -17.996 -22.641 1.00 20.93 790 PRO B O 1
ATOM 11472 N N . GLU B 1 350 ? -27.301 -15.847 -22.437 1.00 20.37 791 GLU B N 1
ATOM 11473 C CA . GLU B 1 350 ? -25.927 -15.368 -22.336 1.00 22.02 791 GLU B CA 1
ATOM 11474 C C . GLU B 1 350 ? -25.262 -15.851 -21.057 1.00 19.07 791 GLU B C 1
ATOM 11475 O O . GLU B 1 350 ? -24.096 -16.264 -21.070 1.00 19.32 791 GLU B O 1
ATOM 11487 N N . VAL B 1 351 ? -25.994 -15.815 -19.942 1.00 17.89 792 VAL B N 1
ATOM 11488 C CA . VAL B 1 351 ? -25.451 -16.301 -18.683 1.00 17.33 792 VAL B CA 1
ATOM 11489 C C . VAL B 1 351 ? -25.135 -17.788 -18.771 1.00 17.92 792 VAL B C 1
ATOM 11490 O O . VAL B 1 351 ? -24.068 -18.235 -18.329 1.00 17.60 792 VAL B O 1
ATOM 11503 N N . LYS B 1 352 ? -26.061 -18.575 -19.334 1.00 18.11 793 LYS B N 1
ATOM 11504 C CA . LYS B 1 352 ? -25.842 -20.013 -19.437 1.00 18.40 793 LYS B CA 1
ATOM 11505 C C . LYS B 1 352 ? -24.577 -20.300 -20.225 1.00 17.74 793 LYS B C 1
ATOM 11506 O O . LYS B 1 352 ? -23.818 -21.212 -19.885 1.00 18.78 793 LYS B O 1
ATOM 11525 N N . ALA B 1 353 ? -24.367 -19.565 -21.320 1.00 17.36 794 ALA B N 1
ATOM 11526 C CA . ALA B 1 353 ? -23.223 -19.839 -22.166 1.00 16.96 794 ALA B CA 1
ATOM 11527 C C . ALA B 1 353 ? -21.930 -19.511 -21.438 1.00 16.71 794 ALA B C 1
ATOM 11528 O O . ALA B 1 353 ? -20.978 -20.295 -21.470 1.00 16.92 794 ALA B O 1
ATOM 11535 N N . ILE B 1 354 ? -21.868 -18.340 -20.783 1.00 15.86 795 ILE B N 1
ATOM 11536 C CA . ILE B 1 354 ? -20.644 -17.962 -20.084 1.00 15.86 795 ILE B CA 1
ATOM 11537 C C . ILE B 1 354 ? -20.415 -18.879 -18.892 1.00 16.02 795 ILE B C 1
ATOM 11538 O O . ILE B 1 354 ? -19.290 -19.316 -18.637 1.00 15.96 795 ILE B O 1
ATOM 11554 N N . GLN B 1 355 ? -21.476 -19.208 -18.153 1.00 15.33 796 GLN B N 1
ATOM 11555 C CA . GLN B 1 355 ? -21.310 -20.101 -17.014 1.00 15.07 796 GLN B CA 1
ATOM 11556 C C . GLN B 1 355 ? -20.934 -21.510 -17.446 1.00 15.27 796 GLN B C 1
ATOM 11557 O O . GLN B 1 355 ? -20.237 -22.211 -16.709 1.00 15.90 796 GLN B O 1
ATOM 11571 N N . ASN B 1 356 ? -21.360 -21.943 -18.631 1.00 15.58 797 ASN B N 1
ATOM 11572 C CA . ASN B 1 356 ? -20.911 -23.247 -19.105 1.00 16.40 797 ASN B CA 1
ATOM 11573 C C . ASN B 1 356 ? -19.409 -23.238 -19.380 1.00 15.92 797 ASN B C 1
ATOM 11574 O O . ASN B 1 356 ? -18.705 -24.190 -19.014 1.00 15.62 797 ASN B O 1
ATOM 11585 N N . ASP B 1 357 ? -18.895 -22.157 -19.989 1.00 15.94 798 ASP B N 1
ATOM 11586 C CA . ASP B 1 357 ? -17.452 -22.000 -20.148 1.00 15.75 798 ASP B CA 1
ATOM 11587 C C . ASP B 1 357 ? -16.757 -22.078 -18.792 1.00 15.21 798 ASP B C 1
ATOM 11588 O O . ASP B 1 357 ? -15.782 -22.812 -18.617 1.00 15.72 798 ASP B O 1
ATOM 11597 N N . LEU B 1 358 ? -17.248 -21.318 -17.814 1.00 14.59 799 LEU B N 1
ATOM 11598 C CA . LEU B 1 358 ? -16.616 -21.307 -16.499 1.00 14.64 799 LEU B CA 1
ATOM 11599 C C . LEU B 1 358 ? -16.685 -22.677 -15.835 1.00 14.37 799 LEU B C 1
ATOM 11600 O O . LEU B 1 358 ? -15.690 -23.158 -15.288 1.00 14.61 799 LEU B O 1
ATOM 11616 N N . LYS B 1 359 ? -17.862 -23.310 -15.848 1.00 14.45 800 LYS B N 1
ATOM 11617 C CA . LYS B 1 359 ? -17.994 -24.616 -15.206 1.00 14.81 800 LYS B CA 1
ATOM 11618 C C . LYS B 1 359 ? -17.011 -25.623 -15.785 1.00 14.88 800 LYS B C 1
ATOM 11619 O O . LYS B 1 359 ? -16.409 -26.415 -15.049 1.00 15.12 800 LYS B O 1
ATOM 11638 N N . ASN B 1 360 ? -16.826 -25.610 -17.101 1.00 14.96 801 ASN B N 1
ATOM 11639 C CA . ASN B 1 360 ? -15.886 -26.546 -17.707 1.00 14.61 801 ASN B CA 1
ATOM 11640 C C . ASN B 1 360 ? -14.457 -26.286 -17.246 1.00 14.21 801 ASN B C 1
ATOM 11641 O O . ASN B 1 360 ? -13.714 -27.223 -16.954 1.00 14.85 801 ASN B O 1
ATOM 11652 N N . ILE B 1 361 ? -14.049 -25.020 -17.191 1.00 13.45 802 ILE B N 1
ATOM 11653 C CA . ILE B 1 361 ? -12.721 -24.674 -16.695 1.00 14.15 802 ILE B CA 1
ATOM 11654 C C . ILE B 1 361 ? -12.602 -25.064 -15.227 1.00 14.30 802 ILE B C 1
ATOM 11655 O O . ILE B 1 361 ? -11.616 -25.681 -14.798 1.00 14.21 802 ILE B O 1
ATOM 11671 N N . GLN B 1 362 ? -13.618 -24.698 -14.443 1.00 13.97 803 GLN B N 1
ATOM 11672 C CA . GLN B 1 362 ? -13.618 -24.944 -13.004 1.00 14.08 803 GLN B CA 1
ATOM 11673 C C . GLN B 1 362 ? -13.533 -26.427 -12.698 1.00 14.73 803 GLN B C 1
ATOM 11674 O O . GLN B 1 362 ? -12.781 -26.853 -11.814 1.00 15.11 803 GLN B O 1
ATOM 11688 N N . TYR B 1 363 ? -14.288 -27.235 -13.428 1.00 14.35 804 TYR B N 1
ATOM 11689 C CA . TYR B 1 363 ? -14.199 -28.677 -13.262 1.00 15.29 804 TYR B CA 1
ATOM 11690 C C . TYR B 1 363 ? -12.826 -29.180 -13.682 1.00 15.13 804 TYR B C 1
ATOM 11691 O O . TYR B 1 363 ? -12.215 -29.989 -12.973 1.00 14.87 804 TYR B O 1
ATOM 11709 N N . ASP B 1 364 ? -12.315 -28.690 -14.816 1.00 14.61 805 ASP B N 1
ATOM 11710 C CA . ASP B 1 364 ? -11.065 -29.219 -15.350 1.00 14.41 805 ASP B CA 1
ATOM 11711 C C . ASP B 1 364 ? -9.911 -29.090 -14.366 1.00 14.80 805 ASP B C 1
ATOM 11712 O O . ASP B 1 364 ? -9.051 -29.985 -14.292 1.00 15.94 805 ASP B O 1
ATOM 11721 N N . VAL B 1 365 ? -9.860 -27.971 -13.629 1.00 14.31 806 VAL B N 1
ATOM 11722 C CA . VAL B 1 365 ? -8.722 -27.676 -12.751 1.00 15.14 806 VAL B CA 1
ATOM 11723 C C . VAL B 1 365 ? -8.918 -28.197 -11.340 1.00 15.36 806 VAL B C 1
ATOM 11724 O O . VAL B 1 365 ? -7.983 -28.089 -10.516 1.00 15.52 806 VAL B O 1
ATOM 11737 N N . THR B 1 366 ? -10.093 -28.744 -11.019 1.00 15.43 807 THR B N 1
ATOM 11738 C CA . THR B 1 366 ? -10.322 -29.291 -9.682 1.00 16.43 807 THR B CA 1
ATOM 11739 C C . THR B 1 366 ? -10.349 -30.812 -9.731 1.00 18.38 807 THR B C 1
ATOM 11740 O O . THR B 1 366 ? -9.337 -31.462 -9.472 1.00 20.92 807 THR B O 1
ATOM 11751 N N . ILE B 1 367 ? -11.479 -31.407 -10.089 1.00 17.94 808 ILE B N 1
ATOM 11752 C CA . ILE B 1 367 ? -11.592 -32.857 -10.045 1.00 21.03 808 ILE B CA 1
ATOM 11753 C C . ILE B 1 367 ? -11.622 -33.489 -11.422 1.00 20.27 808 ILE B C 1
ATOM 11754 O O . ILE B 1 367 ? -11.735 -34.721 -11.523 1.00 21.54 808 ILE B O 1
ATOM 11770 N N . GLY B 1 368 ? -11.453 -32.700 -12.482 1.00 19.07 809 GLY B N 1
ATOM 11771 C CA . GLY B 1 368 ? -11.439 -33.198 -13.837 1.00 17.72 809 GLY B CA 1
ATOM 11772 C C . GLY B 1 368 ? -10.081 -33.686 -14.293 1.00 17.86 809 GLY B C 1
ATOM 11773 O O . GLY B 1 368 ? -9.203 -34.022 -13.491 1.00 18.76 809 GLY B O 1
ATOM 11777 N N . LYS B 1 369 ? -9.904 -33.709 -15.611 1.00 17.57 810 LYS B N 1
ATOM 11778 C CA . LYS B 1 369 ? -8.802 -34.427 -16.237 1.00 18.83 810 LYS B CA 1
ATOM 11779 C C . LYS B 1 369 ? -7.581 -33.559 -16.504 1.00 18.89 810 LYS B C 1
ATOM 11780 O O . LYS B 1 369 ? -6.573 -34.080 -16.992 1.00 21.90 810 LYS B O 1
ATOM 11799 N N . GLY B 1 370 ? -7.642 -32.258 -16.226 1.00 17.32 811 GLY B N 1
ATOM 11800 C CA . GLY B 1 370 ? -6.479 -31.411 -16.453 1.00 17.49 811 GLY B CA 1
ATOM 11801 C C . GLY B 1 370 ? -6.140 -31.175 -17.909 1.00 17.35 811 GLY B C 1
ATOM 11802 O O . GLY B 1 370 ? -4.959 -31.053 -18.262 1.00 17.52 811 GLY B O 1
ATOM 11806 N N . TYR B 1 371 ? -7.151 -31.086 -18.772 1.00 15.75 812 TYR B N 1
ATOM 11807 C CA . TYR B 1 371 ? -6.912 -30.797 -20.175 1.00 16.22 812 TYR B CA 1
ATOM 11808 C C . TYR B 1 371 ? -6.212 -29.455 -20.357 1.00 16.09 812 TYR B C 1
ATOM 11809 O O . TYR B 1 371 ? -5.457 -29.276 -21.319 1.00 17.68 812 TYR B O 1
ATOM 11827 N N . LEU B 1 372 ? -6.448 -28.504 -19.447 1.00 15.16 813 LEU B N 1
ATOM 11828 C CA . LEU B 1 372 ? -5.816 -27.193 -19.547 1.00 15.78 813 LEU B CA 1
ATOM 11829 C C . LEU B 1 372 ? -4.316 -27.232 -19.285 1.00 17.90 813 LEU B C 1
ATOM 11830 O O . LEU B 1 372 ? -3.625 -26.265 -19.603 1.00 18.62 813 LEU B O 1
ATOM 11846 N N . LEU B 1 373 ? -3.802 -28.319 -18.712 1.00 19.32 814 LEU B N 1
ATOM 11847 C CA . LEU B 1 373 ? -2.361 -28.422 -18.504 1.00 21.30 814 LEU B CA 1
ATOM 11848 C C . LEU B 1 373 ? -1.589 -28.317 -19.818 1.00 23.43 814 LEU B C 1
ATOM 11849 O O . LEU B 1 373 ? -0.435 -27.872 -19.826 1.00 23.59 814 LEU B O 1
ATOM 11865 N N . LYS B 1 374 ? -2.214 -28.697 -20.931 1.00 22.08 815 LYS B N 1
ATOM 11866 C CA . LYS B 1 374 ? -1.624 -28.608 -22.261 1.00 22.49 815 LYS B CA 1
ATOM 11867 C C . LYS B 1 374 ? -2.094 -27.380 -23.030 1.00 20.84 815 LYS B C 1
ATOM 11868 O O . LYS B 1 374 ? -1.990 -27.342 -24.261 1.00 23.10 815 LYS B O 1
ATOM 11887 N N . HIS B 1 375 ? -2.592 -26.378 -22.322 1.00 17.75 816 HIS B N 1
ATOM 11888 C CA . HIS B 1 375 ? -2.854 -25.047 -22.858 1.00 17.08 816 HIS B CA 1
ATOM 11889 C C . HIS B 1 375 ? -1.987 -24.069 -22.082 1.00 18.02 816 HIS B C 1
ATOM 11890 O O . HIS B 1 375 ? -2.479 -23.355 -21.192 1.00 17.90 816 HIS B O 1
ATOM 11904 N N . LYS B 1 376 ? -0.680 -24.089 -22.388 1.00 18.72 817 LYS B N 1
ATOM 11905 C CA . LYS B 1 376 ? 0.292 -23.379 -21.577 1.00 19.77 817 LYS B CA 1
ATOM 11906 C C . LYS B 1 376 ? 0.027 -21.882 -21.527 1.00 19.79 817 LYS B C 1
ATOM 11907 O O . LYS B 1 376 ? 0.464 -21.223 -20.580 1.00 21.51 817 LYS B O 1
ATOM 11926 N N . THR B 1 377 ? -0.668 -21.325 -22.506 1.00 18.74 818 THR B N 1
ATOM 11927 C CA . THR B 1 377 ? -0.893 -19.885 -22.494 1.00 17.98 818 THR B CA 1
ATOM 11928 C C . THR B 1 377 ? -2.196 -19.486 -21.814 1.00 16.73 818 THR B C 1
ATOM 11929 O O . THR B 1 377 ? -2.452 -18.286 -21.664 1.00 16.08 818 THR B O 1
ATOM 11940 N N . PHE B 1 378 ? -3.033 -20.442 -21.396 1.00 15.70 819 PHE B N 1
ATOM 11941 C CA . PHE B 1 378 ? -4.363 -20.080 -20.910 1.00 15.30 819 PHE B CA 1
ATOM 11942 C C . PHE B 1 378 ? -4.297 -19.227 -19.648 1.00 15.09 819 PHE B C 1
ATOM 11943 O O . PHE B 1 378 ? -5.146 -18.351 -19.440 1.00 14.46 819 PHE B O 1
ATOM 11960 N N . PHE B 1 379 ? -3.323 -19.477 -18.779 1.00 15.61 820 PHE B N 1
ATOM 11961 C CA . PHE B 1 379 ? -3.219 -18.697 -17.549 1.00 16.13 820 PHE B CA 1
ATOM 11962 C C . PHE B 1 379 ? -2.124 -17.637 -17.606 1.00 16.60 820 PHE B C 1
ATOM 11963 O O . PHE B 1 379 ? -1.899 -16.943 -16.607 1.00 16.75 820 PHE B O 1
ATOM 11980 N N . LYS B 1 380 ? -1.444 -17.483 -18.743 1.00 16.49 821 LYS B N 1
ATOM 11981 C CA . LYS B 1 380 ? -0.410 -16.467 -18.883 1.00 16.68 821 LYS B CA 1
ATOM 11982 C C . LYS B 1 380 ? -1.008 -15.190 -19.463 1.00 16.91 821 LYS B C 1
ATOM 11983 O O . LYS B 1 380 ? -1.978 -15.222 -20.228 1.00 16.78 821 LYS B O 1
ATOM 12002 N N . ILE B 1 381 ? -0.432 -14.050 -19.088 1.00 19.03 822 ILE B N 1
ATOM 12003 C CA . ILE B 1 381 ? -0.946 -12.792 -19.612 1.00 23.68 822 ILE B CA 1
ATOM 12004 C C . ILE B 1 381 ? -0.675 -12.751 -21.108 1.00 29.82 822 ILE B C 1
ATOM 12005 O O . ILE B 1 381 ? 0.461 -12.953 -21.545 1.00 32.15 822 ILE B O 1
ATOM 12021 N N . SER B 1 382 ? -1.709 -12.472 -21.889 1.00 84.54 823 SER B N 1
ATOM 12022 C CA . SER B 1 382 ? -1.612 -12.489 -23.338 1.00 70.20 823 SER B CA 1
ATOM 12023 C C . SER B 1 382 ? -1.129 -11.143 -23.879 1.00 52.28 823 SER B C 1
ATOM 12024 O O . SER B 1 382 ? -0.115 -10.605 -23.420 1.00 52.88 823 SER B O 1
#

Solvent-accessible surface area: 29796 Å² total; per-residue (Å²): 98,14,12,146,116,14,148,62,25,43,92,144,26,0,38,74,6,8,143,115,2,56,140,46,2,97,66,32,26,170,119,23,179,62,72,5,46,71,16,0,0,0,4,0,3,1,3,4,0,4,13,2,106,51,3,57,31,17,89,33,56,88,72,4,1,64,26,1,67,59,20,31,116,64,0,0,10,10,41,0,60,5,50,32,57,35,26,25,14,2,12,0,3,0,0,3,2,2,0,2,1,34,87,18,13,33,122,86,10,53,11,0,2,23,44,0,9,79,131,15,93,133,34,44,1,0,1,69,43,8,107,26,128,8,38,8,0,0,8,1,0,1,0,54,20,64,45,5,82,62,0,2,78,103,14,36,23,50,76,13,7,0,59,26,19,14,160,17,114,10,147,137,84,101,67,38,29,12,3,4,1,1,87,4,0,5,69,8,0,35,81,39,19,62,68,100,40,22,7,0,0,4,2,1,2,10,4,2,41,65,24,8,8,11,11,121,32,116,104,11,78,9,106,7,134,132,20,55,100,67,39,38,48,36,0,13,0,0,0,21,2,0,4,69,0,1,118,44,1,125,44,6,8,87,118,0,62,150,36,146,32,69,1,2,0,0,2,2,0,0,3,2,1,34,12,12,36,87,66,0,0,77,198,95,89,93,20,30,76,16,0,5,0,1,0,24,16,24,58,133,37,104,111,66,131,16,87,45,2,0,0,5,3,0,0,0,1,0,0,31,13,11,45,0,66,1,0,2,6,3,0,0,5,8,29,4,4,57,80,2,5,33,62,76,62,104,106,33,111,98,9,114,60,11,12,47,15,0,80,0,0,0,21,3,29,9,62,25,148,23,58,10,105,154,48,146,71,2,26,128,92,99,12,12,151,121,13,148,64,25,42,119,141,27,0,40,71,8,7,105,101,1,47,117,45,0,92,76,31,11,163,119,24,176,64,71,3,48,77,16,0,0,0,5,0,2,0,3,3,0,4,10,1,85,55,4,62,31,18,88,24,55,84,64,3,1,61,24,0,62,58,19,35,113,49,5,1,19,11,42,0,49,4,54,34,56,35,26,26,15,3,12,0,3,0,0,2,2,2,1,2,1,34,87,20,14,32,122,87,10,55,10,0,2,26,46,0,7,76,121,14,90,112,21,30,1,0,2,57,38,8,107,24,130,9,39,7,0,0,8,1,0,1,0,55,19,68,44,4,73,61,0,1,75,95,16,35,24,54,79,13,7,0,54,26,12,17,191,35,104,10,137,135,83,97,73,41,27,11,4,5,1,1,85,4,0,5,69,8,0,35,78,38,18,63,68,99,45,23,7,0,0,3,2,1,2,10,3,1,40,66,23,9,5,12,12,120,26,107,110,8,80,11,101,4,136,132,22,51,96,67,40,35,45,37,0,12,1,0,0,23,2,0,3,60,0,0,113,48,0,127,44,5,8,86,119,0,64,151,35,145,32,73,1,2,1,0,3,2,0,0,4,3,1,34,12,12,34,84,65,0,0,63,181,102,80,92,24,31,72,16,0,4,1,1,0,24,16,26,56,137,31,93,130,66,132,16,87,44,2,0,0,3,4,0,0,0,0,0,0,32,12,12,50,0,60,0,0,0,6,2,0,0,5,7,28,3,3,56,77,4,7,42,62,87,56,121,85,40,118,98,8,122,54,10,17,46,15,0,83,0,0,0,22,3,27,9,59,24,159,16,63,8,108,189,52,160,78,1,19,124,59,54

InterPro domains:
  IPR000917 Sulfatase, N-terminal [PF00884] (480-764)
  IPR017850 Alkaline-phosphatase-like, core domain superfamily [G3DSA:3.40.720.10] (476-771)

Organism: Streptococcus pyogenes serotype M1 (NCBI:txid301447)